Protein AF-A0A9P3LFS1-F1 (afdb_monomer)

Secondary structure (DSSP, 8-state):
---------PPPP------------HHHHHHHHHHHHHHHTT------------------------------------------------------------------------------------PPPPP-PPPPPPP---------GGGGTT--TTSS---S-GGGGTTTS-HHHHHHHHHHHHTT-EEEES--HHHHTT-SBHHHHHHHSPPTTSSPPHHHHHHHHHTT--BHHHHEEES---HHHHHTT-PPBEEEPS--GGGTTSHHHHHHHHHHHHHTT-BHHHHHHHHTT-----S-TT-SSTTTTTS------GGGSSSS---------------------TT-PPP-GGGGGS-HHHHHHHHHHHHHHHHHT--SPPPPGGGTTEEEEEEEEE--TTS--EEEEEEEETTEEEEEEE--TT--HHHHHHHHHHHHHHHHHHS--SSSS-EEEES-HHHHHHHHHHHHS-TTSPPP--TTHHHHHHHHHHHHH-TT--EEEE--TT----SHHHHHHHHHHHHHHHTTSTTS-PPBPPP-GGGS-SEEEEETTTEEE-S-HHHHHHHHHHHHHHH-TT---S----GGGS--SPPPHHHHHT-S--HHHHHHHHHHTT----HHHHHHHHS-S-SB-TTT-SSB--HHIIIII-GGGHHHHHHHHHHHHHHHHHHHHTTT--HHHHHHHHHHHHGGGS--TTTSGGGS--GGGT--PPP-----SHHHHHHHHHHHHHHHHHHHHHHHHHHHHHHHHHHTT--S--------TTSGGG-

Foldseek 3Di:
DDDDDDDDDDDDDDPPPDPDDDPDDLVLLLVLVVVVVVVVVVDDPDDDDDDDDDDDDDDDDDDDDDDDDDDDDDDDDDDDDDDDYDDDDDDDDDDDDDDDDDDDDDDDDDDDDDDDDDDDDDDDDDDDDDDDDDDDDDDDDPPPPCPPCVVQLNADLQFFPPVDQCPVVCVPDPVSVSSNSVVCRVVQKGKDFLAQQCVQCQVAWPSSQLSLFDDDPLGDDPVLQVQCVVLVRTTGNSFWHWPDPDLVCVVVVPFTATQTDDPHPSCPPTPNVVVVVSVRVSSRVDTLLSSQCSNSSNHPPDDDPPPPVVVVVPDDDDDDDPPPPPPDDDDDDDDDDDDDDDDPDPDPDPVCDFQRRSCSNPALVVLLVSLLVVLVVQFVVDPFDAPDPVQLQEKEKAKDWDDDPVDFTKIKIWIHHNSGIGIAIEGFSPDDRVLNRLVRLVSRLSCCQVVPGDDLAGAYEDQPVVLLVQLVCVVPDDPVDDGPQDQNQLSSVSSVVSQVSRSSRYHYDHDHPPDPDPDPSHVNHVVRCCVNVVCVPVVDPGHYRRDSSSSDDRIFMQHSRRGTTRGSPSVVVVVVVVVVLVPPPVNCQVPLDPQVQFDDFDADCCLCPPDPDVLLVVQLVCLNNVNDPWQLSCCVVPVPHDQDDPVPDPDGRRLLCLQAPPPVCVVLVVVLLVVLLVVLLVLCVVLVHDPVLSVQQSVLSNCQRYQDPVFDDVSGHDLSNLTGGDRPFDPPDPSSVVSSSVSSNSSSVSSSVSNSVSSVVVCVVVVVVPPDPPPDPPPDPVCPVVD

Mean predicted aligned error: 18.04 Å

Structure (mmCIF, N/CA/C/O backbone):
data_AF-A0A9P3LFS1-F1
#
_entry.id   AF-A0A9P3LFS1-F1
#
loop_
_atom_site.group_PDB
_atom_site.id
_atom_site.type_symbol
_atom_site.label_atom_id
_atom_site.label_alt_id
_atom_site.label_comp_id
_atom_site.label_asym_id
_atom_site.label_entity_id
_atom_site.label_seq_id
_atom_site.pdbx_PDB_ins_code
_atom_site.Cartn_x
_atom_site.Cartn_y
_atom_site.Cartn_z
_atom_site.occupancy
_atom_site.B_iso_or_equiv
_atom_site.auth_seq_id
_atom_site.auth_comp_id
_atom_site.auth_asym_id
_atom_site.auth_atom_id
_atom_site.pdbx_PDB_model_num
ATOM 1 N N . MET A 1 1 ? 13.263 -76.576 -27.554 1.00 36.88 1 MET A N 1
ATOM 2 C CA . MET A 1 1 ? 14.306 -75.530 -27.663 1.00 36.88 1 MET A CA 1
ATOM 3 C C . MET A 1 1 ? 14.036 -74.710 -28.928 1.00 36.88 1 MET A C 1
ATOM 5 O O . MET A 1 1 ? 14.811 -74.751 -29.868 1.00 36.88 1 MET A O 1
ATOM 9 N N . TRP A 1 2 ? 12.874 -74.047 -28.970 1.00 24.30 2 TRP A N 1
ATOM 10 C CA . TRP A 1 2 ? 12.264 -73.358 -30.124 1.00 24.30 2 TRP A CA 1
ATOM 11 C C . TRP A 1 2 ? 11.683 -72.006 -29.632 1.00 24.30 2 TRP A C 1
ATOM 13 O O . TRP A 1 2 ? 11.676 -71.755 -28.427 1.00 24.30 2 TRP A O 1
ATOM 23 N N . ALA A 1 3 ? 11.190 -71.159 -30.542 1.00 22.44 3 ALA A N 1
ATOM 24 C CA . ALA A 1 3 ? 10.376 -69.961 -30.248 1.00 22.44 3 ALA A CA 1
ATOM 25 C C . ALA A 1 3 ? 8.928 -70.344 -29.811 1.00 22.44 3 ALA A C 1
ATOM 27 O O . ALA A 1 3 ? 8.660 -71.545 -29.713 1.00 22.44 3 ALA A O 1
ATOM 28 N N . PRO A 1 4 ? 7.948 -69.419 -29.631 1.00 43.34 4 PRO A N 1
ATOM 29 C CA . PRO A 1 4 ? 7.968 -67.943 -29.545 1.00 43.34 4 PRO A CA 1
ATOM 30 C C . PRO A 1 4 ? 7.230 -67.435 -28.269 1.00 43.34 4 PRO A C 1
ATOM 32 O O . PRO A 1 4 ? 7.013 -68.223 -27.351 1.00 43.34 4 PRO A O 1
ATOM 35 N N . SER A 1 5 ? 6.775 -66.165 -28.213 1.00 23.20 5 SER A N 1
ATOM 36 C CA . SER A 1 5 ? 5.345 -65.798 -27.969 1.00 23.20 5 SER A CA 1
ATOM 37 C C . SER A 1 5 ? 5.096 -64.310 -27.651 1.00 23.20 5 SER A C 1
ATOM 39 O O . SER A 1 5 ? 5.904 -63.653 -27.003 1.00 23.20 5 SER A O 1
ATOM 41 N N . VAL A 1 6 ? 3.913 -63.816 -28.043 1.00 26.83 6 VAL A N 1
ATOM 42 C CA . VAL A 1 6 ? 3.301 -62.535 -27.631 1.00 26.83 6 VAL A CA 1
ATOM 43 C C . VAL A 1 6 ? 1.989 -62.838 -26.904 1.00 26.83 6 VAL A C 1
ATOM 45 O O . VAL A 1 6 ? 1.159 -63.523 -27.492 1.00 26.83 6 VAL A O 1
ATOM 48 N N . ILE A 1 7 ? 1.752 -62.281 -25.706 1.00 23.83 7 ILE A N 1
ATOM 49 C CA . ILE A 1 7 ? 0.409 -62.095 -25.106 1.00 23.83 7 ILE A CA 1
ATOM 50 C C . ILE A 1 7 ? 0.375 -60.759 -24.330 1.00 23.83 7 ILE A C 1
ATOM 52 O O . ILE A 1 7 ? 1.395 -60.303 -23.816 1.00 23.83 7 ILE A O 1
ATOM 56 N N . LEU A 1 8 ? -0.799 -60.116 -24.285 1.00 24.61 8 LEU A N 1
ATOM 57 C CA . LEU A 1 8 ? -1.056 -58.836 -23.615 1.00 24.61 8 LEU A CA 1
ATOM 58 C C . LEU A 1 8 ? -1.225 -58.970 -22.089 1.00 24.61 8 LEU A C 1
ATOM 60 O O . LEU A 1 8 ? -1.707 -59.985 -21.594 1.00 24.61 8 LEU A O 1
ATOM 64 N N . ALA A 1 9 ? -1.013 -57.864 -21.371 1.00 24.41 9 ALA A N 1
ATOM 65 C CA . ALA A 1 9 ? -1.671 -57.587 -20.092 1.00 24.41 9 ALA A CA 1
ATOM 66 C C . ALA A 1 9 ? -2.279 -56.173 -20.134 1.00 24.41 9 ALA A C 1
ATOM 68 O O . ALA A 1 9 ? -1.615 -55.225 -20.552 1.00 24.41 9 ALA A O 1
ATOM 69 N N . ALA A 1 10 ? -3.550 -56.030 -19.749 1.00 23.17 10 ALA A N 1
ATOM 70 C CA . ALA A 1 10 ? -4.288 -54.766 -19.842 1.00 23.17 10 ALA A CA 1
ATOM 71 C C . ALA A 1 10 ? -4.201 -53.935 -18.543 1.00 23.17 10 ALA A C 1
ATOM 73 O O . ALA A 1 10 ? -4.174 -54.514 -17.454 1.00 23.17 10 ALA A O 1
ATOM 74 N N . PRO A 1 11 ? -4.213 -52.589 -18.617 1.00 26.06 11 PRO A N 1
ATOM 75 C CA . PRO A 1 11 ? -4.305 -51.739 -17.434 1.00 26.06 11 PRO A CA 1
ATOM 76 C C . PRO A 1 11 ? -5.725 -51.754 -16.843 1.00 26.06 11 PRO A C 1
ATOM 78 O O . PRO A 1 11 ? -6.713 -51.559 -17.552 1.00 26.06 11 PRO A O 1
ATOM 81 N N . LEU A 1 12 ? -5.825 -51.947 -15.526 1.00 24.06 12 LEU A N 1
ATOM 82 C CA . LEU A 1 12 ? -7.083 -51.840 -14.778 1.00 24.06 12 LEU A CA 1
ATOM 83 C C . LEU A 1 12 ? -7.561 -50.373 -14.675 1.00 24.06 12 LEU A C 1
ATOM 85 O O . LEU A 1 12 ? -6.733 -49.459 -14.625 1.00 24.06 12 LEU A O 1
ATOM 89 N N . PRO A 1 13 ? -8.883 -50.117 -14.610 1.00 26.06 13 PRO A N 1
ATOM 90 C CA . PRO A 1 13 ? -9.425 -48.761 -14.621 1.00 26.06 13 PRO A CA 1
ATOM 91 C C . PRO A 1 13 ? -9.231 -48.034 -13.281 1.00 26.06 13 PRO A C 1
ATOM 93 O O . PRO A 1 13 ? -9.804 -48.404 -12.256 1.00 26.06 13 PRO A O 1
ATOM 96 N N . LEU A 1 14 ? -8.484 -46.928 -13.307 1.00 23.80 14 LEU A N 1
ATOM 97 C CA . LEU A 1 14 ? -8.383 -45.987 -12.189 1.00 23.80 14 LEU A CA 1
ATOM 98 C C . LEU A 1 14 ? -9.676 -45.161 -12.066 1.00 23.80 14 LEU A C 1
ATOM 100 O O . LEU A 1 14 ? -9.907 -44.215 -12.820 1.00 23.80 14 LEU A O 1
ATOM 104 N N . VAL A 1 15 ? -10.528 -45.511 -11.098 1.00 25.78 15 VAL A N 1
ATOM 105 C CA . VAL A 1 15 ? -11.793 -44.807 -10.824 1.00 25.78 15 VAL A CA 1
ATOM 106 C C . VAL A 1 15 ? -11.516 -43.446 -10.170 1.00 25.78 15 VAL A C 1
ATOM 108 O O . VAL A 1 15 ? -11.405 -43.319 -8.950 1.00 25.78 15 VAL A O 1
ATOM 111 N N 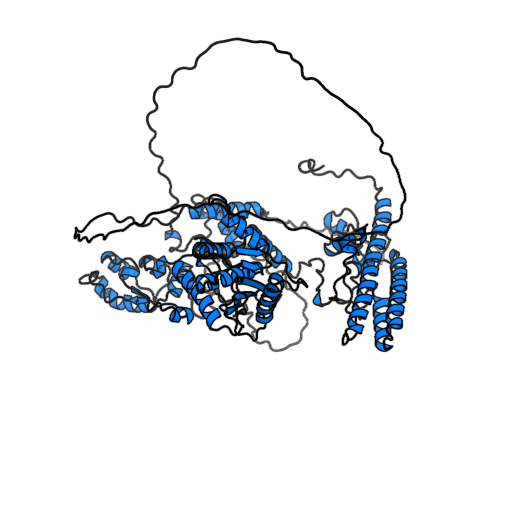. ALA A 1 16 ? -11.408 -42.405 -10.995 1.00 26.31 16 ALA A N 1
ATOM 112 C CA . ALA A 1 16 ? -11.154 -41.037 -10.552 1.00 26.31 16 ALA A CA 1
ATOM 113 C C . ALA A 1 16 ? -12.382 -40.418 -9.850 1.00 26.31 16 ALA A C 1
ATOM 115 O O . ALA A 1 16 ? -13.263 -39.836 -10.483 1.00 26.31 16 ALA A O 1
ATOM 116 N N . SER A 1 17 ? -12.426 -40.510 -8.517 1.00 24.89 17 SER A N 1
ATOM 117 C CA . SER A 1 17 ? -13.455 -39.895 -7.659 1.00 24.89 17 SER A CA 1
ATOM 118 C C . SER A 1 17 ? -13.331 -38.360 -7.604 1.00 24.89 17 SER A C 1
ATOM 120 O O . SER A 1 17 ? -12.933 -37.764 -6.601 1.00 24.89 17 SER A O 1
ATOM 122 N N . THR A 1 18 ? -13.660 -37.680 -8.705 1.00 28.23 18 THR A N 1
ATOM 123 C CA . THR A 1 18 ? -13.596 -36.215 -8.795 1.00 28.23 18 THR A CA 1
ATOM 124 C C . THR A 1 18 ? -14.781 -35.553 -8.090 1.00 28.23 18 THR A C 1
ATOM 126 O O . THR A 1 18 ? -15.792 -35.220 -8.716 1.00 28.23 18 THR A O 1
ATOM 129 N N . ARG A 1 19 ? -14.650 -35.289 -6.783 1.00 24.17 19 ARG A N 1
ATOM 130 C CA . ARG A 1 19 ? -15.520 -34.328 -6.082 1.00 24.17 19 ARG A CA 1
ATOM 131 C C . ARG A 1 19 ? -15.284 -32.920 -6.639 1.00 24.17 19 ARG A C 1
ATOM 133 O O . ARG A 1 19 ? -14.399 -32.205 -6.180 1.00 24.17 19 ARG A O 1
ATOM 140 N N . ARG A 1 20 ? -16.097 -32.516 -7.619 1.00 25.59 20 ARG A N 1
ATOM 141 C CA . ARG A 1 20 ? -16.130 -31.140 -8.135 1.00 25.59 20 ARG A CA 1
ATOM 142 C C . ARG A 1 20 ? -16.606 -30.182 -7.039 1.00 25.59 20 ARG A C 1
ATOM 144 O O . ARG A 1 20 ? -17.806 -30.032 -6.824 1.00 25.59 20 ARG A O 1
ATOM 151 N N . ILE A 1 21 ? -15.668 -29.516 -6.371 1.00 26.94 21 ILE A N 1
ATOM 152 C CA . ILE A 1 21 ? -15.958 -28.270 -5.653 1.00 26.94 21 ILE A CA 1
ATOM 153 C C . ILE A 1 21 ? -16.224 -27.201 -6.728 1.00 26.94 21 ILE A C 1
ATOM 155 O O . ILE A 1 21 ? -15.419 -27.082 -7.656 1.00 26.94 21 ILE A O 1
ATOM 159 N N . PRO A 1 22 ? -17.337 -26.449 -6.674 1.00 31.22 22 PRO A N 1
ATOM 160 C CA . PRO A 1 22 ? -17.595 -25.402 -7.652 1.00 31.22 22 PRO A CA 1
ATOM 161 C C . PRO A 1 22 ? -16.587 -24.259 -7.484 1.00 31.22 22 PRO A C 1
ATOM 163 O O . PRO A 1 22 ? -16.500 -23.649 -6.418 1.00 31.22 22 PRO A O 1
ATOM 166 N N . PHE A 1 23 ? -15.861 -23.936 -8.556 1.00 34.75 23 PHE A N 1
ATOM 167 C CA . PHE A 1 23 ? -15.118 -22.681 -8.655 1.00 34.75 23 PHE A CA 1
ATOM 168 C C . PHE A 1 23 ? -16.118 -21.518 -8.698 1.00 34.75 23 PHE A C 1
ATOM 170 O O . PHE A 1 23 ? -16.665 -21.187 -9.751 1.00 34.75 23 PHE A O 1
ATOM 177 N N . TYR A 1 24 ? -16.366 -20.890 -7.549 1.00 44.47 24 TYR A N 1
ATOM 178 C CA . TYR A 1 24 ? -17.014 -19.584 -7.514 1.00 44.47 24 TYR A CA 1
ATOM 179 C C . TYR A 1 24 ? -16.081 -18.561 -8.166 1.00 44.47 24 TYR A C 1
ATOM 181 O O . TYR A 1 24 ? -14.907 -18.469 -7.805 1.00 44.47 24 TYR A O 1
ATOM 189 N N . SER A 1 25 ? -16.585 -17.785 -9.127 1.00 41.78 25 SER A N 1
ATOM 190 C CA . SER A 1 25 ? -15.789 -16.718 -9.732 1.00 41.78 25 SER A CA 1
ATOM 191 C C . SER A 1 25 ? -15.435 -15.658 -8.684 1.00 41.78 25 SER A C 1
ATOM 193 O O . SER A 1 25 ? -16.230 -15.366 -7.784 1.00 41.78 25 SER A O 1
ATOM 195 N N . ALA A 1 26 ? -14.264 -15.028 -8.824 1.00 42.50 26 ALA A N 1
ATOM 196 C CA . ALA A 1 26 ? -13.855 -13.931 -7.943 1.00 42.50 26 ALA A CA 1
ATOM 197 C C . ALA A 1 26 ? -14.917 -12.812 -7.895 1.00 42.50 26 ALA A C 1
ATOM 199 O O . ALA A 1 26 ? -15.167 -12.233 -6.842 1.00 42.50 26 ALA A O 1
ATOM 200 N N . THR A 1 27 ? -15.626 -12.583 -9.005 1.00 45.78 27 THR A N 1
ATOM 201 C CA . THR A 1 27 ? -16.770 -11.667 -9.107 1.00 45.78 27 THR A CA 1
ATOM 202 C C . THR A 1 27 ? -17.901 -12.006 -8.127 1.00 45.78 27 THR A C 1
ATOM 204 O O . THR A 1 27 ? -18.427 -11.108 -7.474 1.00 45.78 27 THR A O 1
ATOM 207 N N . ALA A 1 28 ? -18.263 -13.287 -7.981 1.00 47.09 28 ALA A N 1
ATOM 208 C CA . ALA A 1 28 ? -19.314 -13.722 -7.057 1.00 47.09 28 ALA A CA 1
ATOM 209 C C . ALA A 1 28 ? -18.888 -13.567 -5.585 1.00 47.09 28 ALA A C 1
ATOM 211 O O . ALA A 1 28 ? -19.683 -13.129 -4.750 1.00 47.09 28 ALA A O 1
ATOM 212 N N . VAL A 1 29 ? -17.617 -13.861 -5.283 1.00 55.47 29 VAL A N 1
ATOM 213 C CA . VAL A 1 29 ? -17.006 -13.639 -3.960 1.00 55.47 29 VAL A CA 1
ATOM 214 C C . VAL A 1 29 ? -17.032 -12.153 -3.593 1.00 55.47 29 VAL A C 1
ATOM 216 O O . VAL A 1 29 ? -17.550 -11.782 -2.539 1.00 55.47 29 VAL A O 1
ATOM 219 N N . VAL A 1 30 ? -16.531 -11.293 -4.485 1.00 57.59 30 VAL A N 1
ATOM 220 C CA . VAL A 1 30 ? -16.485 -9.836 -4.294 1.00 57.59 30 VAL A CA 1
ATOM 221 C C . VAL A 1 30 ? -17.892 -9.261 -4.122 1.00 57.59 30 VAL A C 1
ATOM 223 O O . VAL A 1 30 ? -18.101 -8.454 -3.218 1.00 57.59 30 VAL A O 1
ATOM 226 N N . TYR A 1 31 ? -18.875 -9.724 -4.902 1.00 61.12 31 TYR A N 1
ATOM 227 C CA . TYR A 1 31 ? -20.272 -9.311 -4.748 1.00 61.12 31 TYR A CA 1
ATOM 228 C C . TYR A 1 31 ? -20.835 -9.670 -3.363 1.00 61.12 31 TYR A C 1
ATOM 230 O O . TYR A 1 31 ? -21.403 -8.807 -2.692 1.00 61.12 31 TYR A O 1
ATOM 238 N N . CYS A 1 32 ? -20.628 -10.905 -2.887 1.00 56.41 32 CYS A N 1
ATOM 239 C CA . CYS A 1 32 ? -21.095 -11.326 -1.562 1.00 56.41 32 CYS A CA 1
ATOM 240 C C . CYS A 1 32 ? -20.448 -10.509 -0.432 1.00 56.41 32 CYS A C 1
ATOM 242 O O . CYS A 1 32 ? -21.151 -10.045 0.469 1.00 56.41 32 CYS A O 1
ATOM 244 N N . ILE A 1 33 ? -19.130 -10.281 -0.485 1.00 57.94 33 ILE A N 1
ATOM 245 C CA . ILE A 1 33 ? -18.419 -9.509 0.547 1.00 57.94 33 ILE A CA 1
ATOM 246 C C . ILE A 1 33 ? -18.839 -8.029 0.510 1.00 57.94 33 ILE A C 1
ATOM 248 O O . ILE A 1 33 ? -19.110 -7.450 1.563 1.00 57.94 33 ILE A O 1
ATOM 252 N N . ALA A 1 34 ? -18.979 -7.423 -0.675 1.00 57.91 34 ALA A N 1
ATOM 253 C CA . ALA A 1 34 ? -19.458 -6.046 -0.823 1.00 57.91 34 ALA A CA 1
ATOM 254 C C . ALA A 1 34 ? -20.895 -5.871 -0.296 1.00 57.91 34 ALA A C 1
ATOM 256 O O . ALA A 1 34 ? -21.188 -4.899 0.405 1.00 57.91 34 ALA A O 1
ATOM 257 N N . HIS A 1 35 ? -21.778 -6.839 -0.562 1.00 58.06 35 HIS A N 1
ATOM 258 C CA . HIS A 1 35 ? -23.151 -6.846 -0.057 1.00 58.06 35 HIS A CA 1
ATOM 259 C C . HIS A 1 35 ? -23.200 -6.990 1.476 1.00 58.06 35 HIS A C 1
ATOM 261 O O . HIS A 1 35 ? -23.984 -6.299 2.130 1.00 58.06 35 HIS A O 1
ATOM 267 N N . CYS A 1 36 ? -22.327 -7.804 2.082 1.00 54.94 36 CYS A N 1
ATOM 268 C CA . CYS A 1 36 ? -22.181 -7.860 3.543 1.00 54.94 36 CYS A CA 1
ATOM 269 C C . CYS A 1 36 ? -21.668 -6.521 4.107 1.00 54.94 36 CYS A C 1
ATOM 271 O O . CYS A 1 36 ? -22.255 -5.970 5.039 1.00 54.94 36 CYS A O 1
ATOM 273 N N . ALA A 1 37 ? -20.622 -5.950 3.503 1.00 52.91 37 ALA A N 1
ATOM 274 C CA . ALA A 1 37 ? -20.023 -4.684 3.928 1.00 52.91 37 ALA A CA 1
ATOM 275 C C . ALA A 1 37 ? -20.971 -3.476 3.792 1.00 52.91 37 ALA A C 1
ATOM 277 O O . ALA A 1 37 ? -20.824 -2.503 4.531 1.00 52.91 37 ALA A O 1
ATOM 278 N N . SER A 1 38 ? -21.946 -3.525 2.877 1.00 51.00 38 SER A N 1
ATOM 279 C CA . SER A 1 38 ? -22.988 -2.497 2.768 1.00 51.00 38 SER A CA 1
ATOM 280 C C . SER A 1 38 ? -23.981 -2.546 3.937 1.00 51.00 38 SER A C 1
ATOM 282 O O . SER A 1 38 ? -24.148 -1.532 4.611 1.00 51.00 38 SER A O 1
ATOM 284 N N . HIS A 1 39 ? -24.531 -3.720 4.272 1.00 53.03 39 HIS A N 1
ATOM 285 C CA . HIS A 1 39 ? -25.438 -3.873 5.418 1.00 53.03 39 HIS A CA 1
ATOM 286 C C . HIS A 1 39 ? -24.767 -3.593 6.768 1.00 53.03 39 HIS A C 1
ATOM 288 O O . HIS A 1 39 ? -25.409 -3.054 7.665 1.00 53.03 39 HIS A O 1
ATOM 294 N N . LEU A 1 40 ? -23.471 -3.885 6.933 1.00 46.47 40 LEU A N 1
ATOM 295 C CA . LEU A 1 40 ? -22.760 -3.549 8.176 1.00 46.47 40 LEU A CA 1
ATOM 296 C C . LEU A 1 40 ? -22.715 -2.035 8.462 1.00 46.47 40 LEU A C 1
ATOM 298 O O . LEU A 1 40 ? -22.632 -1.650 9.626 1.00 46.47 40 LEU A O 1
ATOM 302 N N . ARG A 1 41 ? -22.843 -1.171 7.442 1.00 44.97 41 ARG A N 1
ATOM 303 C CA . ARG A 1 41 ? -22.963 0.290 7.629 1.00 44.97 41 ARG A CA 1
ATOM 304 C C . ARG A 1 41 ? -24.338 0.726 8.141 1.00 44.97 41 ARG A C 1
ATOM 306 O O . ARG A 1 41 ? -24.460 1.825 8.666 1.00 44.97 41 ARG A O 1
ATOM 313 N N . GLU A 1 42 ? -25.359 -0.116 8.001 1.00 38.34 42 GLU A N 1
ATOM 314 C CA . GLU A 1 42 ? -26.725 0.152 8.473 1.00 38.34 42 GLU A CA 1
ATOM 315 C C . GLU A 1 42 ? -26.933 -0.291 9.934 1.00 38.34 42 GLU A C 1
ATOM 317 O O . GLU A 1 42 ? -27.933 0.063 10.558 1.00 38.34 42 GLU A O 1
ATOM 322 N N . VAL A 1 43 ? -25.984 -1.050 10.501 1.00 39.09 43 VAL A N 1
ATOM 323 C CA . VAL A 1 43 ? -26.046 -1.618 11.859 1.00 39.09 43 VAL A CA 1
ATOM 324 C C . VAL A 1 43 ? -25.040 -0.926 12.788 1.00 39.09 43 VAL A C 1
ATOM 326 O O . VAL A 1 43 ? -24.208 -1.558 13.440 1.00 39.09 43 VAL A O 1
ATOM 329 N N . SER A 1 44 ? -25.127 0.403 12.884 1.00 30.53 44 SER A N 1
ATOM 330 C CA . SER A 1 44 ? -24.497 1.139 13.988 1.00 30.53 44 SER A CA 1
ATOM 331 C C . SER A 1 44 ? -25.130 0.726 15.331 1.00 30.53 44 SER A C 1
ATOM 333 O O . SER A 1 44 ? -26.345 0.506 15.393 1.00 30.53 44 SER A O 1
ATOM 335 N N . PRO A 1 45 ? -24.361 0.632 16.433 1.00 31.08 45 PRO A N 1
ATOM 336 C CA . PRO A 1 45 ? -24.920 0.296 17.739 1.00 31.08 45 PRO A CA 1
ATOM 337 C C . PRO A 1 45 ? -25.887 1.393 18.225 1.00 31.08 45 PRO A C 1
ATOM 339 O O . PRO A 1 45 ? -25.633 2.580 18.008 1.00 31.08 45 PRO A O 1
ATOM 342 N N . PRO A 1 46 ? -26.991 1.038 18.911 1.00 29.39 46 PRO A N 1
ATOM 343 C CA . PRO A 1 46 ? -27.955 2.020 19.386 1.00 29.39 46 PRO A CA 1
ATOM 344 C C . PRO A 1 46 ? -27.351 2.874 20.507 1.00 29.39 46 PRO A C 1
ATOM 346 O O . PRO A 1 46 ? -27.155 2.401 21.627 1.00 29.39 46 PRO A O 1
ATOM 349 N N . ALA A 1 47 ? -27.110 4.155 20.222 1.00 28.53 47 ALA A N 1
ATOM 350 C CA . ALA A 1 47 ? -26.793 5.139 21.249 1.00 28.53 47 ALA A CA 1
ATOM 351 C C . ALA A 1 47 ? -27.924 5.175 22.293 1.00 28.53 47 ALA A C 1
ATOM 353 O O . ALA A 1 47 ? -29.091 5.401 21.957 1.00 28.53 47 ALA A O 1
ATOM 354 N N . ILE A 1 48 ? -27.589 4.930 23.562 1.00 30.59 48 ILE A N 1
ATOM 355 C CA . ILE A 1 48 ? -28.574 4.797 24.641 1.00 30.59 48 ILE A CA 1
ATOM 356 C C . ILE A 1 48 ? -29.178 6.174 24.951 1.00 30.59 48 ILE A C 1
ATOM 358 O O . ILE A 1 48 ? -28.646 6.942 25.753 1.00 30.59 48 ILE A O 1
ATOM 362 N N . ARG A 1 49 ? -30.326 6.478 24.333 1.00 28.28 49 ARG A N 1
ATOM 363 C CA . ARG A 1 49 ? -31.176 7.619 24.702 1.00 28.28 49 ARG A CA 1
ATOM 364 C C . ARG A 1 49 ? -31.658 7.459 26.149 1.00 28.28 49 ARG A C 1
ATOM 366 O O . ARG A 1 49 ? -32.653 6.784 26.398 1.00 28.28 49 ARG A O 1
ATOM 373 N N . ARG A 1 50 ? -30.988 8.120 27.097 1.00 30.42 50 ARG A N 1
ATOM 374 C CA . ARG A 1 50 ? -31.577 8.460 28.402 1.00 30.42 50 ARG A CA 1
ATOM 375 C C . ARG A 1 50 ? -32.474 9.691 28.246 1.00 30.42 50 ARG A C 1
ATOM 377 O O . ARG A 1 50 ? -32.155 10.598 27.481 1.00 30.42 50 ARG A O 1
ATOM 384 N N . SER A 1 51 ? -33.592 9.721 28.963 1.00 26.84 51 SER A N 1
ATOM 385 C CA . SER A 1 51 ? -34.635 10.745 28.829 1.00 26.84 51 SER A CA 1
ATOM 386 C C . SER A 1 51 ? -34.976 11.392 30.173 1.00 26.84 51 SER A C 1
ATOM 388 O O . SER A 1 51 ? -35.461 10.675 31.046 1.00 26.84 51 SER A O 1
ATOM 390 N N . ARG A 1 52 ? -34.854 12.734 30.265 1.00 32.03 52 ARG A N 1
ATOM 391 C CA . ARG A 1 52 ? -35.340 13.599 31.380 1.00 32.03 52 ARG A CA 1
ATOM 392 C C . ARG A 1 52 ? -34.655 13.321 32.750 1.00 32.03 52 ARG A C 1
ATOM 394 O O . ARG A 1 52 ? -34.017 12.289 32.896 1.00 32.03 52 ARG A O 1
ATOM 401 N N . THR A 1 53 ? -34.647 14.169 33.793 1.00 29.83 53 THR A N 1
ATOM 402 C CA . THR A 1 53 ? -35.006 15.594 34.093 1.00 29.83 53 THR A CA 1
ATOM 403 C C . THR A 1 53 ? -34.370 15.931 35.466 1.00 29.83 53 THR A C 1
ATOM 405 O O . THR A 1 53 ? -34.193 15.006 36.250 1.00 29.83 53 THR A O 1
ATOM 408 N N . SER A 1 54 ? -34.077 17.163 35.907 1.00 26.28 54 SER A N 1
ATOM 409 C CA . SER A 1 54 ? -33.843 18.490 35.286 1.00 26.28 54 SER A CA 1
ATOM 410 C C . SER A 1 54 ? -33.474 19.495 36.402 1.00 26.28 54 SER A C 1
ATOM 412 O O . SER A 1 54 ? -33.943 19.310 37.520 1.00 26.28 54 SER A O 1
ATOM 414 N N . TRP A 1 55 ? -32.738 20.577 36.111 1.00 24.95 55 TRP A N 1
ATOM 415 C CA . TRP A 1 55 ? -32.479 21.685 37.057 1.00 24.95 55 TRP A CA 1
ATOM 416 C C . TRP A 1 55 ? -32.649 23.069 36.403 1.00 24.95 55 TRP A C 1
ATOM 418 O O . TRP A 1 55 ? -32.748 23.170 35.180 1.00 24.95 55 TRP A O 1
ATOM 428 N N . GLN A 1 56 ? -32.789 24.113 37.228 1.00 28.72 56 GLN A N 1
ATOM 429 C CA . GLN A 1 56 ? -33.357 25.415 36.850 1.00 28.72 56 GLN A CA 1
ATOM 430 C C . GLN A 1 56 ? -32.336 26.542 36.591 1.00 28.72 56 GLN A C 1
ATOM 432 O O . GLN A 1 56 ? -31.141 26.421 36.831 1.00 28.72 56 GLN A O 1
ATOM 437 N N . ARG A 1 57 ? -32.891 27.651 36.085 1.00 29.17 57 ARG A N 1
ATOM 438 C CA . ARG A 1 57 ? -32.285 28.946 35.745 1.00 29.17 57 ARG A CA 1
ATOM 439 C C . ARG A 1 57 ? -31.325 29.510 36.807 1.00 29.17 57 ARG A C 1
ATOM 441 O O . ARG A 1 57 ? -31.705 29.640 37.965 1.00 29.17 57 ARG A O 1
ATOM 448 N N . THR A 1 58 ? -30.251 30.125 36.326 1.00 27.91 58 THR A N 1
ATOM 449 C CA . THR A 1 58 ? -29.874 31.505 36.687 1.00 27.91 58 THR A CA 1
ATOM 450 C C . THR A 1 58 ? -29.569 32.268 35.395 1.00 27.91 58 THR A C 1
ATOM 452 O O . THR A 1 58 ? -29.241 31.659 34.378 1.00 27.91 58 THR A O 1
ATOM 455 N N . ALA A 1 59 ? -29.754 33.589 35.394 1.00 31.12 59 ALA A N 1
ATOM 456 C CA . ALA A 1 59 ? -29.553 34.436 34.220 1.00 31.12 59 ALA A CA 1
ATOM 457 C C . ALA A 1 59 ? -28.835 35.726 34.620 1.00 31.12 59 ALA A C 1
ATOM 459 O O . ALA A 1 59 ? -29.191 36.323 35.632 1.00 31.12 59 ALA A O 1
ATOM 460 N N . GLN A 1 60 ? -27.871 36.165 33.808 1.00 27.98 60 GLN A N 1
ATOM 461 C CA . GLN A 1 60 ? -27.234 37.479 33.906 1.00 27.98 60 GLN A CA 1
ATOM 462 C C . GLN A 1 60 ? -26.800 37.956 32.513 1.00 27.98 60 GLN A C 1
ATOM 464 O O . GLN A 1 60 ? -26.172 37.221 31.754 1.00 27.98 60 GLN A O 1
ATOM 469 N N . THR A 1 61 ? -27.173 39.191 32.184 1.00 32.75 61 THR A N 1
ATOM 470 C CA . THR A 1 61 ? -26.721 39.954 31.008 1.00 32.75 61 THR A CA 1
ATOM 471 C C . THR A 1 61 ? -25.340 40.567 31.293 1.00 32.75 61 THR A C 1
ATOM 473 O O . THR A 1 61 ? -25.006 40.746 32.465 1.00 32.75 61 THR A O 1
ATOM 476 N N . PRO A 1 62 ? -24.555 40.969 30.270 1.00 41.16 62 PRO A N 1
ATOM 477 C CA . PRO A 1 62 ? -24.483 42.421 30.037 1.00 41.16 62 PRO A CA 1
ATOM 478 C C . PRO A 1 62 ? -24.276 42.900 28.575 1.00 41.16 62 PRO A C 1
ATOM 480 O O . PRO A 1 62 ? -23.545 42.311 27.793 1.00 41.16 62 PRO A O 1
ATOM 483 N N . GLN A 1 63 ? -24.915 44.044 28.291 1.00 28.59 63 GLN A N 1
ATOM 484 C CA . GLN A 1 63 ? -24.450 45.240 27.551 1.00 28.59 63 GLN A CA 1
ATOM 485 C C . GLN A 1 63 ? -23.792 45.178 26.143 1.00 28.59 63 GLN A C 1
ATOM 487 O O . GLN A 1 63 ? -22.802 44.506 25.883 1.00 28.59 63 GLN A O 1
ATOM 492 N N . ARG A 1 64 ? -24.297 46.069 25.266 1.00 33.28 64 ARG A N 1
ATOM 493 C CA . ARG A 1 64 ? -23.597 46.672 24.106 1.00 33.28 64 ARG A CA 1
ATOM 494 C C . ARG A 1 64 ? -22.570 47.720 24.570 1.00 33.28 64 ARG A C 1
ATOM 496 O O . ARG A 1 64 ? -22.787 48.325 25.619 1.00 33.28 64 ARG A O 1
ATOM 503 N N . PRO A 1 65 ? -21.624 48.105 23.692 1.00 44.28 65 PRO A N 1
ATOM 504 C CA . PRO A 1 65 ? -21.564 49.534 23.345 1.00 44.28 65 PRO A CA 1
ATOM 505 C C . PRO A 1 65 ? -21.424 49.861 21.834 1.00 44.28 65 PRO A C 1
ATOM 507 O O . PRO A 1 65 ? -20.699 49.214 21.091 1.00 44.28 65 PRO A O 1
ATOM 510 N N . THR A 1 66 ? -22.179 50.893 21.429 1.00 31.31 66 THR A N 1
ATOM 511 C CA . THR A 1 66 ? -21.891 51.990 20.464 1.00 31.31 66 THR A CA 1
ATOM 512 C C . THR A 1 66 ? -21.039 51.799 19.191 1.00 31.31 66 THR A C 1
ATOM 514 O O . THR A 1 66 ? -19.861 51.462 19.244 1.00 31.31 66 THR A O 1
ATOM 517 N N . SER A 1 67 ? -21.595 52.256 18.058 1.00 34.00 67 SER A N 1
ATOM 518 C CA . SER A 1 67 ? -20.855 52.736 16.869 1.00 34.00 67 SER A CA 1
ATOM 519 C C . SER A 1 67 ? -20.220 54.124 17.105 1.00 34.00 67 SER A C 1
ATOM 521 O O . SER A 1 67 ? -20.528 54.772 18.106 1.00 34.00 67 SER A O 1
ATOM 523 N N . PRO A 1 68 ? -19.410 54.634 16.158 1.00 50.06 68 PRO A N 1
ATOM 524 C CA . PRO A 1 68 ? -19.962 55.676 15.274 1.00 50.06 68 PRO A CA 1
ATOM 525 C C . PRO A 1 68 ? -19.665 55.440 13.779 1.00 50.06 68 PRO A C 1
ATOM 527 O O . PRO A 1 68 ? -18.960 54.505 13.411 1.00 50.06 68 PRO A O 1
ATOM 530 N N . ALA A 1 69 ? -20.226 56.290 12.912 1.00 35.84 69 ALA A N 1
ATOM 531 C CA . ALA A 1 69 ? -20.040 56.253 11.458 1.00 35.84 69 ALA A CA 1
ATOM 532 C C . ALA A 1 69 ? -19.427 57.564 10.933 1.00 35.84 69 ALA A C 1
ATOM 534 O O . ALA A 1 69 ? -19.662 58.629 11.502 1.00 35.84 69 ALA A O 1
ATOM 535 N N . VAL A 1 70 ? -18.697 57.485 9.816 1.00 33.91 70 VAL A N 1
ATOM 536 C CA . VAL A 1 70 ? -18.174 58.629 9.043 1.00 33.91 70 VAL A CA 1
ATOM 537 C C . VAL A 1 70 ? -18.539 58.428 7.559 1.00 33.91 70 VAL A C 1
ATOM 539 O O . VAL A 1 70 ? -18.909 57.328 7.149 1.00 33.91 70 VAL A O 1
ATOM 542 N N . ARG A 1 71 ? -18.548 59.510 6.773 1.00 33.44 71 ARG A N 1
ATOM 543 C CA . ARG A 1 71 ? -19.220 59.650 5.465 1.00 33.44 71 ARG A CA 1
ATOM 544 C C . ARG A 1 71 ? -18.291 60.371 4.463 1.00 33.44 71 ARG A C 1
ATOM 546 O O . ARG A 1 71 ? -17.284 60.915 4.895 1.00 33.44 71 ARG A O 1
ATOM 553 N N . HIS A 1 72 ? -18.715 60.477 3.193 1.00 31.14 72 HIS A N 1
ATOM 554 C CA . HIS A 1 72 ? -18.043 61.156 2.053 1.00 31.14 72 HIS A CA 1
ATOM 555 C C . HIS A 1 72 ? -16.880 60.353 1.423 1.00 31.14 72 HIS A C 1
ATOM 557 O O . HIS A 1 72 ? -16.226 59.596 2.126 1.00 31.14 72 HIS A O 1
ATOM 563 N N . GLN A 1 73 ? -16.572 60.441 0.117 1.00 30.88 73 GLN A N 1
ATOM 564 C CA . GLN A 1 73 ? -17.329 60.862 -1.090 1.00 30.88 73 GLN A CA 1
ATOM 565 C C . GLN A 1 73 ? -16.659 60.222 -2.343 1.00 30.88 73 GLN A C 1
ATOM 567 O O . GLN A 1 73 ? -15.530 59.751 -2.223 1.00 30.88 73 GLN A O 1
ATOM 572 N N . PRO A 1 74 ? -17.300 60.183 -3.532 1.00 48.41 74 PRO A N 1
ATOM 573 C CA . PRO A 1 74 ? -16.677 59.682 -4.762 1.00 48.41 74 PRO A CA 1
ATOM 574 C C . PRO A 1 74 ? -16.112 60.809 -5.651 1.00 48.41 74 PRO A C 1
ATOM 576 O O . PRO A 1 74 ? -16.808 61.788 -5.919 1.00 48.41 74 PRO A O 1
ATOM 579 N N . GLU A 1 75 ? -14.901 60.627 -6.189 1.00 29.58 75 GLU A N 1
ATOM 580 C CA . GLU A 1 75 ? -14.289 61.515 -7.197 1.00 29.58 75 GLU A CA 1
ATOM 581 C C . GLU A 1 75 ? -13.880 60.780 -8.494 1.00 29.58 75 GLU A C 1
ATOM 583 O O . GLU A 1 75 ? -14.195 59.605 -8.687 1.00 29.58 75 GLU A O 1
ATOM 588 N N . LYS A 1 76 ? -13.315 61.523 -9.458 1.00 32.00 76 LYS A N 1
ATOM 589 C CA . LYS A 1 76 ? -13.440 61.287 -10.908 1.00 32.00 76 LYS A CA 1
ATOM 590 C C . LYS A 1 76 ? -12.107 61.154 -11.662 1.00 32.00 76 LYS A C 1
ATOM 592 O O . LYS A 1 76 ? -11.166 61.863 -11.347 1.00 32.00 76 LYS A O 1
ATOM 597 N N . LEU A 1 77 ? -12.183 60.419 -12.785 1.00 34.56 77 LEU A N 1
ATOM 598 C CA . LEU A 1 77 ? -11.382 60.502 -14.031 1.00 34.56 77 LEU A CA 1
ATOM 599 C C . LEU A 1 77 ? -9.844 60.332 -13.965 1.00 34.56 77 LEU A C 1
ATOM 601 O O . LEU A 1 77 ? -9.164 60.847 -13.091 1.00 34.56 77 LEU A O 1
ATOM 605 N N . GLY A 1 78 ? -9.282 59.668 -14.989 1.00 27.59 78 GLY A N 1
ATOM 606 C CA . GLY A 1 78 ? -7.829 59.480 -15.131 1.00 27.59 78 GLY A CA 1
ATOM 607 C C . GLY A 1 78 ? -7.373 58.694 -16.373 1.00 27.59 78 GLY A C 1
ATOM 608 O O . GLY A 1 78 ? -6.786 57.627 -16.244 1.00 27.59 78 GLY A O 1
ATOM 609 N N . GLN A 1 79 ? -7.635 59.217 -17.575 1.00 32.31 79 GLN A N 1
ATOM 610 C CA . GLN A 1 79 ? -6.796 59.006 -18.778 1.00 32.31 79 GLN A CA 1
ATOM 611 C C . GLN A 1 79 ? -5.914 60.270 -18.938 1.00 32.31 79 GLN A C 1
ATOM 613 O O . GLN A 1 79 ? -6.330 61.302 -18.404 1.00 32.31 79 GLN A O 1
ATOM 618 N N . PRO A 1 80 ? -4.733 60.275 -19.605 1.00 48.09 80 PRO A N 1
ATOM 619 C CA . PRO A 1 80 ? -4.338 59.551 -20.830 1.00 48.09 80 PRO A CA 1
ATOM 620 C C . PRO A 1 80 ? -3.154 58.573 -20.554 1.00 48.09 80 PRO A C 1
ATOM 622 O O . PRO A 1 80 ? -3.053 58.104 -19.429 1.00 48.09 80 PRO A O 1
ATOM 625 N N . ALA A 1 81 ? -2.269 58.119 -21.460 1.00 29.14 81 ALA A N 1
ATOM 626 C CA . ALA A 1 81 ? -1.938 58.491 -22.846 1.00 29.14 81 ALA A CA 1
ATOM 627 C C . ALA A 1 81 ? -1.331 57.315 -23.656 1.00 29.14 81 ALA A C 1
ATOM 629 O O . ALA A 1 81 ? -1.299 56.180 -23.189 1.00 29.14 81 ALA A O 1
ATOM 630 N N . ALA A 1 82 ? -0.829 57.600 -24.867 1.00 36.00 82 ALA A N 1
ATOM 631 C CA . ALA A 1 82 ? -0.097 56.667 -25.732 1.00 36.00 82 ALA A CA 1
ATOM 632 C C . ALA A 1 82 ? 1.270 57.239 -26.163 1.00 36.00 82 ALA A C 1
ATOM 634 O O . ALA A 1 82 ? 1.426 58.456 -26.270 1.00 36.00 82 ALA A O 1
ATOM 635 N N . GLN A 1 83 ? 2.231 56.367 -26.487 1.00 33.75 83 GLN A N 1
ATOM 636 C CA . GLN A 1 83 ? 3.467 56.711 -27.209 1.00 33.75 83 GLN A CA 1
ATOM 637 C C . GLN A 1 83 ? 3.750 55.712 -28.349 1.00 33.75 83 GLN A C 1
ATOM 639 O O . GLN A 1 83 ? 3.032 54.729 -28.522 1.00 33.75 83 GLN A O 1
ATOM 644 N N . ARG A 1 84 ? 4.727 56.042 -29.204 1.00 30.39 84 ARG A N 1
ATOM 645 C CA . ARG A 1 84 ? 4.829 55.606 -30.608 1.00 30.39 84 ARG A CA 1
ATOM 646 C C . ARG A 1 84 ? 6.241 55.111 -30.956 1.00 30.39 84 ARG A C 1
ATOM 648 O O . ARG A 1 84 ? 7.168 55.891 -30.783 1.00 30.39 84 ARG A O 1
ATOM 655 N N . ASN A 1 85 ? 6.319 53.981 -31.674 1.00 33.84 85 ASN A N 1
ATOM 656 C CA . ASN A 1 85 ? 7.377 53.646 -32.655 1.00 33.84 85 ASN A CA 1
ATOM 657 C C . ASN A 1 85 ? 8.844 53.587 -32.140 1.00 33.84 85 ASN A C 1
ATOM 659 O O . ASN A 1 85 ? 9.103 53.875 -30.977 1.00 33.84 85 ASN A O 1
ATOM 663 N N . PRO A 1 86 ? 9.835 53.282 -33.008 1.00 52.72 86 PRO A N 1
ATOM 664 C CA . PRO A 1 86 ? 9.805 52.434 -34.212 1.00 52.72 86 PRO A CA 1
ATOM 665 C C . PRO A 1 86 ? 10.883 51.320 -34.190 1.00 52.72 86 PRO A C 1
ATOM 667 O O . PRO A 1 86 ? 11.855 51.404 -33.446 1.00 52.72 86 PRO A O 1
ATOM 670 N N . ASN A 1 87 ? 10.768 50.323 -35.079 1.00 31.67 87 ASN A N 1
ATOM 671 C CA . ASN A 1 87 ? 11.780 50.024 -36.118 1.00 31.67 87 ASN A CA 1
ATOM 672 C C . ASN A 1 87 ? 11.400 48.781 -36.945 1.00 31.67 87 ASN A C 1
ATOM 674 O O . ASN A 1 87 ? 10.816 47.831 -36.430 1.00 31.67 87 ASN A O 1
ATOM 678 N N . GLY A 1 88 ? 11.716 48.819 -38.243 1.00 28.81 88 GLY A N 1
ATOM 679 C CA . GLY A 1 88 ? 11.519 47.721 -39.198 1.00 28.81 88 GLY A CA 1
ATOM 680 C C . GLY A 1 88 ? 12.800 46.892 -39.448 1.00 28.81 88 GLY A C 1
ATOM 681 O O . GLY A 1 88 ? 13.830 47.205 -38.864 1.00 28.81 88 GLY A O 1
ATOM 682 N N . VAL A 1 89 ? 12.747 45.760 -40.178 1.00 32.44 89 VAL A N 1
ATOM 683 C CA . VAL A 1 89 ? 12.737 45.647 -41.674 1.00 32.44 89 VAL A CA 1
ATOM 684 C C . VAL A 1 89 ? 14.181 45.608 -42.236 1.00 32.44 89 VAL A C 1
ATOM 686 O O . VAL A 1 89 ? 14.981 46.392 -41.732 1.00 32.44 89 VAL A O 1
ATOM 689 N N . PRO A 1 90 ? 14.554 44.799 -43.269 1.00 51.91 90 PRO A N 1
ATOM 690 C CA . PRO A 1 90 ? 13.806 43.797 -44.067 1.00 51.91 90 PRO A CA 1
ATOM 691 C C . PRO A 1 90 ? 14.489 42.394 -44.223 1.00 51.91 90 PRO A C 1
ATOM 693 O O . PRO A 1 90 ? 15.587 42.187 -43.730 1.00 51.91 90 PRO A O 1
ATOM 696 N N . GLU A 1 91 ? 13.815 41.487 -44.966 1.00 30.20 91 GLU A N 1
ATOM 697 C CA . GLU A 1 91 ? 14.304 40.514 -46.000 1.00 30.20 91 GLU A CA 1
ATOM 698 C C . GLU A 1 91 ? 15.513 39.564 -45.755 1.00 30.20 91 GLU A C 1
ATOM 700 O O . GLU A 1 91 ? 16.401 39.833 -44.965 1.00 30.20 91 GLU A O 1
ATOM 705 N N . THR A 1 92 ? 15.633 38.385 -46.394 1.00 29.78 92 THR A N 1
ATOM 706 C CA . THR A 1 92 ? 15.159 37.848 -47.705 1.00 29.78 92 THR A CA 1
ATOM 707 C C . THR A 1 92 ? 14.478 36.453 -47.550 1.00 29.78 92 THR A C 1
ATOM 709 O O . THR A 1 92 ? 14.626 35.820 -46.512 1.00 29.78 92 THR A O 1
ATOM 712 N N . GLN A 1 93 ? 13.570 35.926 -48.402 1.00 33.03 93 GLN A N 1
ATOM 713 C CA . GLN A 1 93 ? 13.605 35.589 -49.854 1.00 33.03 93 GLN A CA 1
ATOM 714 C C . GLN A 1 93 ? 14.766 34.621 -50.222 1.00 33.03 93 GLN A C 1
ATOM 716 O O . GLN A 1 93 ? 15.892 34.888 -49.830 1.00 33.03 93 GLN A O 1
ATOM 721 N N . ARG A 1 94 ? 14.656 33.492 -50.956 1.00 30.61 94 ARG A N 1
ATOM 722 C CA . ARG A 1 94 ? 13.641 32.732 -51.762 1.00 30.61 94 ARG A CA 1
ATOM 723 C C . ARG A 1 94 ? 14.101 31.235 -51.800 1.00 30.61 94 ARG A C 1
ATOM 725 O O . ARG A 1 94 ? 15.175 30.968 -51.277 1.00 30.61 94 ARG A O 1
ATOM 732 N N . CYS A 1 95 ? 13.476 30.188 -52.369 1.00 28.84 95 CYS A N 1
ATOM 733 C CA . CYS A 1 95 ? 12.252 29.887 -53.162 1.00 28.84 95 CYS A CA 1
ATOM 734 C C . CYS A 1 95 ? 11.403 28.822 -52.378 1.00 28.84 95 CYS A C 1
ATOM 736 O O . CYS A 1 95 ? 11.556 28.761 -51.163 1.00 28.84 95 CYS A O 1
ATOM 738 N N . GLY A 1 96 ? 10.475 27.970 -52.867 1.00 28.73 96 GLY A N 1
ATOM 739 C CA . GLY A 1 96 ? 9.892 27.639 -54.192 1.00 28.73 96 GLY A CA 1
ATOM 740 C C . GLY A 1 96 ? 10.538 26.416 -54.888 1.00 28.73 96 GLY A C 1
ATOM 741 O O . GLY A 1 96 ? 11.756 26.288 -54.824 1.00 28.73 96 GLY A O 1
ATOM 742 N N . ALA A 1 97 ? 9.837 25.514 -55.598 1.00 30.38 97 ALA A N 1
ATOM 743 C CA . ALA A 1 97 ? 8.399 25.171 -55.774 1.00 30.38 97 ALA A CA 1
ATOM 744 C C . ALA A 1 97 ? 8.339 23.776 -56.492 1.00 30.38 97 ALA A C 1
ATOM 746 O O . ALA A 1 97 ? 9.397 23.296 -56.889 1.00 30.38 97 ALA A O 1
ATOM 747 N N . ASP A 1 98 ? 7.250 23.025 -56.733 1.00 29.30 98 ASP A N 1
ATOM 748 C CA . ASP A 1 98 ? 5.789 23.082 -56.476 1.00 29.30 98 ASP A CA 1
ATOM 749 C C . ASP A 1 98 ? 5.280 21.617 -56.238 1.00 29.30 98 ASP A C 1
ATOM 751 O O . ASP A 1 98 ? 6.090 20.727 -55.975 1.00 29.30 98 ASP A O 1
ATOM 755 N N . GLY A 1 99 ? 3.977 21.317 -56.360 1.00 28.88 99 GLY A N 1
ATOM 756 C CA . GLY A 1 99 ? 3.426 19.953 -56.397 1.00 28.88 99 GLY A CA 1
ATOM 757 C C . GLY A 1 99 ? 1.900 19.908 -56.221 1.00 28.88 99 GLY A C 1
ATOM 758 O O . GLY A 1 99 ? 1.408 19.811 -55.097 1.00 28.88 99 GLY A O 1
ATOM 759 N N . THR A 1 100 ? 1.126 19.968 -57.311 1.00 30.05 100 THR A N 1
ATOM 760 C CA . THR A 1 100 ? -0.325 20.247 -57.261 1.00 30.05 100 THR A CA 1
ATOM 761 C C . THR A 1 100 ? -1.264 19.106 -57.716 1.00 30.05 100 THR A C 1
ATOM 763 O O . THR A 1 100 ? -1.220 18.679 -58.864 1.00 30.05 100 THR A O 1
ATOM 766 N N . ARG A 1 101 ? -2.262 18.787 -56.857 1.00 32.41 101 ARG A N 1
ATOM 767 C CA . ARG A 1 101 ? -3.590 18.164 -57.165 1.00 32.41 101 ARG A CA 1
ATOM 768 C C . ARG A 1 101 ? -3.600 16.687 -57.663 1.00 32.41 101 ARG A C 1
ATOM 770 O O . ARG A 1 101 ? -2.540 16.148 -57.951 1.00 32.41 101 ARG A O 1
ATOM 777 N N . PRO A 1 102 ? -4.780 16.020 -57.818 1.00 48.97 102 PRO A N 1
ATOM 778 C CA . PRO A 1 102 ? -6.147 16.326 -57.338 1.00 48.97 102 PRO A CA 1
ATOM 779 C C . PRO A 1 102 ? -6.820 15.203 -56.496 1.00 48.97 102 PRO A C 1
ATOM 781 O O . PRO A 1 102 ? -6.337 14.082 -56.389 1.00 48.97 102 PRO A O 1
ATOM 784 N N . TRP A 1 103 ? -8.012 15.502 -55.958 1.00 36.41 103 TRP A N 1
ATOM 785 C CA . TRP A 1 103 ? -8.981 14.524 -55.423 1.00 36.41 103 TRP A CA 1
ATOM 786 C C . TRP A 1 103 ? -9.875 13.915 -56.526 1.00 36.41 103 TRP A C 1
ATOM 788 O O . TRP A 1 103 ? -10.184 14.614 -57.493 1.00 36.41 103 TRP A O 1
ATOM 798 N N . PRO A 1 104 ? -10.452 12.714 -56.315 1.00 49.09 104 PRO A N 1
ATOM 799 C CA . PRO A 1 104 ? -11.676 12.270 -56.983 1.00 49.09 104 PRO A CA 1
ATOM 800 C C . PRO A 1 104 ? -12.915 12.298 -56.057 1.00 49.09 104 PRO A C 1
ATOM 802 O O . PRO A 1 104 ? -12.896 11.797 -54.933 1.00 49.09 104 PRO A O 1
ATOM 805 N N . HIS A 1 105 ? -14.041 12.817 -56.556 1.00 31.80 105 HIS A N 1
ATOM 806 C CA . HIS A 1 105 ? -15.368 12.614 -55.953 1.00 31.80 105 HIS A CA 1
ATOM 807 C C . HIS A 1 105 ? -15.936 11.226 -56.298 1.00 31.80 105 HIS A C 1
ATOM 809 O O . HIS A 1 105 ? -15.775 10.755 -57.423 1.00 31.80 105 HIS A O 1
ATOM 815 N N . ARG A 1 106 ? -16.804 10.680 -55.432 1.00 31.36 106 ARG A N 1
ATOM 816 C CA . ARG A 1 106 ? -18.001 9.948 -55.893 1.00 31.36 106 ARG A CA 1
ATOM 817 C C . ARG A 1 106 ? -19.191 10.145 -54.950 1.00 31.36 106 ARG A C 1
ATOM 819 O O . ARG A 1 106 ? -19.020 10.265 -53.742 1.00 31.36 106 ARG A O 1
ATOM 826 N N . ARG A 1 107 ? -20.399 10.207 -55.523 1.00 34.25 107 ARG A N 1
ATOM 827 C CA . ARG A 1 107 ? -21.686 10.301 -54.813 1.00 34.25 107 ARG A CA 1
ATOM 828 C C . ARG A 1 107 ? -22.492 9.020 -55.029 1.00 34.25 107 ARG A C 1
ATOM 830 O O . ARG A 1 107 ? -22.714 8.656 -56.178 1.00 34.25 107 ARG A O 1
ATOM 837 N N . SER A 1 108 ? -23.035 8.457 -53.954 1.00 30.91 108 SER A N 1
ATOM 838 C CA . SER A 1 108 ? -24.294 7.690 -53.939 1.00 30.91 108 SER A CA 1
ATOM 839 C C . SER A 1 108 ? -24.685 7.418 -52.476 1.00 30.91 108 SER A C 1
ATOM 841 O O . SER A 1 108 ? -23.827 7.007 -51.707 1.00 30.91 108 SER A O 1
ATOM 843 N N . GLY A 1 109 ? -25.913 7.618 -51.994 1.00 31.16 109 GLY A N 1
ATOM 844 C CA . GLY A 1 109 ? -27.075 8.231 -52.643 1.00 31.16 109 GLY A CA 1
ATOM 845 C C . GLY A 1 109 ? -28.312 7.339 -52.658 1.00 31.16 109 GLY A C 1
ATOM 846 O O . GLY A 1 109 ? -28.741 6.944 -53.732 1.00 31.16 109 GLY A O 1
ATOM 847 N N . HIS A 1 110 ? -28.920 7.082 -51.496 1.00 29.28 110 HIS A N 1
ATOM 848 C CA . HIS A 1 110 ? -30.295 6.582 -51.420 1.00 29.28 110 HIS A CA 1
ATOM 849 C C . HIS A 1 110 ? -31.075 7.272 -50.297 1.00 29.28 110 HIS A C 1
ATOM 851 O O . HIS A 1 110 ? -30.666 7.272 -49.139 1.00 29.28 110 HIS A O 1
ATOM 857 N N . ARG A 1 111 ? -32.226 7.847 -50.660 1.00 31.91 111 ARG A N 1
ATOM 858 C CA . ARG A 1 111 ? -33.338 8.122 -49.744 1.00 31.91 111 ARG A CA 1
ATOM 859 C C . ARG A 1 111 ? -34.304 6.941 -49.816 1.00 31.91 111 ARG A C 1
ATOM 861 O O . ARG A 1 111 ? -34.520 6.414 -50.904 1.00 31.91 111 ARG A O 1
ATOM 868 N N . VAL A 1 112 ? -34.976 6.641 -48.711 1.00 31.44 112 VAL A N 1
ATOM 869 C CA . VAL A 1 112 ? -36.292 5.988 -48.722 1.00 31.44 112 VAL A CA 1
ATOM 870 C C . VAL A 1 112 ? -37.227 6.873 -47.898 1.00 31.44 112 VAL A C 1
ATOM 872 O O . VAL A 1 112 ? -36.836 7.361 -46.838 1.00 31.44 112 VAL A O 1
ATOM 875 N N . ARG A 1 113 ? -38.424 7.158 -48.421 1.00 28.70 113 ARG A N 1
ATOM 876 C CA . ARG A 1 113 ? -39.476 7.876 -47.686 1.00 28.70 113 ARG A CA 1
ATOM 877 C C . ARG A 1 113 ? -40.191 6.908 -46.746 1.00 28.70 113 ARG A C 1
ATOM 879 O O . ARG A 1 113 ? -40.436 5.769 -47.127 1.00 28.70 113 ARG A O 1
ATOM 886 N N . ALA A 1 114 ? -40.602 7.398 -45.583 1.00 33.53 114 ALA A N 1
ATOM 887 C CA . ALA A 1 114 ? -41.788 6.865 -44.923 1.00 33.53 114 ALA A CA 1
ATOM 888 C C . ALA A 1 114 ? -43.019 7.558 -45.523 1.00 33.53 114 ALA A C 1
ATOM 890 O O . ALA A 1 114 ? -42.961 8.762 -45.764 1.00 33.53 114 ALA A O 1
ATOM 891 N N . ASP A 1 115 ? -44.107 6.820 -45.736 1.00 30.66 115 ASP A N 1
ATOM 892 C CA . ASP A 1 115 ? -45.435 7.395 -45.959 1.00 30.66 115 ASP A CA 1
ATOM 893 C C . ASP A 1 115 ? -46.542 6.420 -45.519 1.00 30.66 115 ASP A C 1
ATOM 895 O O . ASP A 1 115 ? -46.293 5.243 -45.252 1.00 30.66 115 ASP A O 1
ATOM 899 N N . ALA A 1 116 ? -47.746 6.960 -45.344 1.00 31.28 116 ALA A N 1
ATOM 900 C CA . ALA A 1 116 ? -48.812 6.407 -44.508 1.00 31.28 116 ALA A CA 1
ATOM 901 C C . ALA A 1 116 ? -49.492 5.103 -44.980 1.00 31.28 116 ALA A C 1
ATOM 903 O O . ALA A 1 116 ? -49.706 4.879 -46.168 1.00 31.28 116 ALA A O 1
ATOM 904 N N . ALA A 1 117 ? -50.055 4.368 -44.010 1.00 29.70 117 ALA A N 1
ATOM 905 C CA . ALA A 1 117 ? -51.423 3.846 -44.109 1.00 29.70 117 ALA A CA 1
ATOM 906 C C . ALA A 1 117 ? -52.041 3.647 -42.711 1.00 29.70 117 ALA A C 1
ATOM 908 O O . ALA A 1 117 ? -51.433 3.034 -41.837 1.00 29.70 117 ALA A O 1
ATOM 909 N N . ALA A 1 118 ? -53.272 4.123 -42.506 1.00 33.28 118 ALA A N 1
ATOM 910 C CA . ALA A 1 118 ? -54.061 3.867 -41.300 1.00 33.28 118 ALA A CA 1
ATOM 911 C C . ALA A 1 118 ? -55.336 3.086 -41.652 1.00 33.28 118 ALA A C 1
ATOM 913 O O . ALA A 1 118 ? -55.959 3.353 -42.680 1.00 33.28 118 ALA A O 1
ATOM 914 N N . ARG A 1 119 ? -55.780 2.179 -40.773 1.00 31.67 119 ARG A N 1
ATOM 915 C CA . ARG A 1 119 ? -57.155 1.647 -40.775 1.00 31.67 119 ARG A CA 1
ATOM 916 C C . ARG A 1 119 ? -57.702 1.563 -39.352 1.00 31.67 119 ARG A C 1
ATOM 918 O O . ARG A 1 119 ? -56.966 1.297 -38.408 1.00 31.67 119 ARG A O 1
ATOM 925 N N . ARG A 1 120 ? -59.000 1.846 -39.215 1.00 34.72 120 ARG A N 1
ATOM 926 C CA . ARG A 1 120 ? -59.746 1.824 -37.948 1.00 34.72 120 ARG A CA 1
ATOM 927 C C . ARG A 1 120 ? -60.313 0.427 -37.681 1.00 34.72 120 ARG A C 1
ATOM 929 O O . ARG A 1 120 ? -60.670 -0.272 -38.624 1.00 34.72 120 ARG A O 1
ATOM 936 N N . GLY A 1 121 ? -60.502 0.098 -36.407 1.00 29.16 121 GLY A N 1
ATOM 937 C CA . GLY A 1 121 ? -61.330 -1.017 -35.947 1.00 29.16 121 GLY A CA 1
ATOM 938 C C . GLY A 1 121 ? -61.785 -0.745 -34.515 1.00 29.16 121 GLY A C 1
ATOM 939 O O . GLY A 1 121 ? -60.958 -0.708 -33.612 1.00 29.16 121 GLY A O 1
ATOM 940 N N . SER A 1 122 ? -63.077 -0.481 -34.315 1.00 32.69 122 SER A N 1
ATOM 941 C CA . SER A 1 122 ? -63.652 -0.071 -33.026 1.00 32.69 122 SER A CA 1
ATOM 942 C C . SER A 1 122 ? -64.814 -0.976 -32.630 1.00 32.69 122 SER A C 1
ATOM 944 O O . SER A 1 122 ? -65.755 -1.078 -33.408 1.00 32.69 122 SER A O 1
ATOM 946 N N . LEU A 1 123 ? -64.744 -1.569 -31.434 1.00 31.86 123 LEU A N 1
ATOM 947 C CA . LEU A 1 123 ? -65.788 -2.239 -30.628 1.00 31.86 123 LEU A CA 1
ATOM 948 C C . LEU A 1 123 ? -65.066 -2.745 -29.350 1.00 31.86 123 LEU A C 1
ATOM 950 O O . LEU A 1 123 ? -63.905 -3.128 -29.449 1.00 31.86 123 LEU A O 1
ATOM 954 N N . GLY A 1 124 ? -65.613 -2.764 -28.131 1.00 30.55 124 GLY A N 1
ATOM 955 C CA . GLY A 1 124 ? -66.888 -2.271 -27.590 1.00 30.55 124 GLY A CA 1
ATOM 956 C C . GLY A 1 124 ? -66.769 -2.065 -26.059 1.00 30.55 124 GLY A C 1
ATOM 957 O O . GLY A 1 124 ? -65.679 -2.192 -25.504 1.00 30.55 124 GLY A O 1
ATOM 958 N N . HIS A 1 125 ? -67.851 -1.705 -25.359 1.00 35.75 125 HIS A N 1
ATOM 959 C CA . HIS A 1 125 ? -67.806 -1.337 -23.928 1.00 35.75 125 HIS A CA 1
ATOM 960 C C . HIS A 1 125 ? -67.702 -2.516 -22.941 1.00 35.75 125 HIS A C 1
ATOM 962 O O . HIS A 1 125 ? -68.361 -3.536 -23.126 1.00 35.75 125 HIS A O 1
ATOM 968 N N . SER A 1 126 ? -67.028 -2.288 -21.802 1.00 30.30 126 SER A N 1
ATOM 969 C CA . SER A 1 126 ? -67.497 -2.666 -20.446 1.00 30.30 126 SER A CA 1
ATOM 970 C C . SER A 1 126 ? -66.626 -2.018 -19.347 1.00 30.30 126 SER A C 1
ATOM 972 O O . SER A 1 126 ? -65.402 -2.132 -19.423 1.00 30.30 126 SER A O 1
ATOM 974 N N . PRO A 1 127 ? -67.197 -1.350 -18.323 1.00 41.84 127 PRO A N 1
ATOM 975 C CA . PRO A 1 127 ? -66.439 -0.812 -17.189 1.00 41.84 127 PRO A CA 1
ATOM 976 C C . PRO A 1 127 ? -66.290 -1.836 -16.038 1.00 41.84 127 PRO A C 1
ATOM 978 O O . PRO A 1 127 ? -67.245 -2.553 -15.734 1.00 41.84 127 PRO A O 1
ATOM 981 N N . PRO A 1 128 ? -65.137 -1.901 -15.342 1.00 38.81 128 PRO A N 1
ATOM 982 C CA . PRO A 1 128 ? -64.977 -2.720 -14.139 1.00 38.81 128 PRO A CA 1
ATOM 983 C C . PRO A 1 128 ? -65.597 -2.048 -12.891 1.00 38.81 128 PRO A C 1
ATOM 985 O O . PRO A 1 128 ? -65.648 -0.818 -12.816 1.00 38.81 128 PRO A O 1
ATOM 988 N N . PRO A 1 129 ? -66.038 -2.823 -11.879 1.00 40.38 129 PRO A N 1
ATOM 989 C CA . PRO A 1 129 ? -66.748 -2.293 -10.715 1.00 40.38 129 PRO A CA 1
ATOM 990 C C . PRO A 1 129 ? -65.837 -1.571 -9.710 1.00 40.38 129 PRO A C 1
ATOM 992 O O . PRO A 1 129 ? -64.661 -1.906 -9.536 1.00 40.38 129 PRO A O 1
ATOM 995 N N . ALA A 1 130 ? -66.418 -0.612 -8.986 1.00 42.12 130 ALA A N 1
ATOM 996 C CA . ALA A 1 130 ? -65.742 0.131 -7.927 1.00 42.12 130 ALA A CA 1
ATOM 997 C C . ALA A 1 130 ? -65.295 -0.782 -6.769 1.00 42.12 130 ALA A C 1
ATOM 999 O O . ALA A 1 130 ? -66.037 -1.653 -6.314 1.00 42.12 130 ALA A O 1
ATOM 1000 N N . ARG A 1 131 ? -64.086 -0.546 -6.243 1.00 35.59 131 ARG A N 1
ATOM 1001 C CA . ARG A 1 131 ? -63.589 -1.183 -5.013 1.00 35.59 131 ARG A CA 1
ATOM 1002 C C . ARG A 1 131 ? -63.680 -0.204 -3.846 1.00 35.59 131 ARG A C 1
ATOM 1004 O O . ARG A 1 131 ? -63.115 0.882 -3.914 1.00 35.59 131 ARG A O 1
ATOM 1011 N N . GLY A 1 132 ? -64.373 -0.619 -2.785 1.00 44.06 132 GLY A N 1
ATOM 1012 C CA . GLY A 1 132 ? -64.504 0.142 -1.541 1.00 44.06 132 GLY A CA 1
ATOM 1013 C C . GLY A 1 132 ? -63.195 0.271 -0.740 1.00 44.06 132 GLY A C 1
ATOM 1014 O O . GLY A 1 132 ? -62.167 -0.306 -1.114 1.00 44.06 132 GLY A O 1
ATOM 1015 N N . PRO A 1 133 ? -63.221 1.027 0.373 1.00 38.03 133 PRO A N 1
ATOM 1016 C CA . PRO A 1 133 ? -62.031 1.350 1.154 1.00 38.03 133 PRO A CA 1
ATOM 1017 C C . PRO A 1 133 ? -61.402 0.104 1.790 1.00 38.03 133 PRO A C 1
ATOM 1019 O O . PRO A 1 133 ? -62.078 -0.709 2.420 1.00 38.03 133 PRO A O 1
ATOM 1022 N N . ARG A 1 134 ? -60.076 -0.030 1.666 1.00 32.22 134 ARG A N 1
ATOM 1023 C CA . ARG A 1 134 ? -59.308 -1.055 2.384 1.00 32.22 134 ARG A CA 1
ATOM 1024 C C . ARG A 1 134 ? -58.963 -0.574 3.790 1.00 32.22 134 ARG A C 1
ATOM 1026 O O . ARG A 1 134 ? -58.337 0.470 3.949 1.00 32.22 134 ARG A O 1
ATOM 1033 N N . LEU A 1 135 ? -59.313 -1.384 4.787 1.00 39.28 135 LEU A N 1
ATOM 1034 C CA . LEU A 1 135 ? -58.816 -1.254 6.158 1.00 39.28 135 LEU A CA 1
ATOM 1035 C C . LEU A 1 135 ? -57.278 -1.399 6.202 1.00 39.28 135 LEU A C 1
ATOM 1037 O O . LEU A 1 135 ? -56.706 -2.094 5.353 1.00 39.28 135 LEU A O 1
ATOM 1041 N N . PRO A 1 136 ? -56.592 -0.766 7.173 1.00 33.94 136 PRO A N 1
ATOM 1042 C CA . PRO A 1 136 ? -55.141 -0.850 7.294 1.00 33.94 136 PRO A CA 1
ATOM 1043 C C . PRO A 1 136 ? -54.688 -2.265 7.679 1.00 33.94 136 PRO A C 1
ATOM 1045 O O . PRO A 1 136 ? -55.235 -2.886 8.589 1.00 33.94 136 PRO A O 1
ATOM 1048 N N . ALA A 1 137 ? -53.649 -2.762 7.008 1.00 33.53 137 ALA A N 1
ATOM 1049 C CA . ALA A 1 137 ? -52.992 -4.012 7.382 1.00 33.53 137 ALA A CA 1
ATOM 1050 C C . ALA A 1 137 ? -52.181 -3.841 8.687 1.00 33.53 137 ALA A C 1
ATOM 1052 O O . ALA A 1 137 ? -51.623 -2.762 8.916 1.00 33.53 137 ALA A O 1
ATOM 1053 N N . PRO A 1 138 ? -52.067 -4.883 9.534 1.00 31.39 138 PRO A N 1
ATOM 1054 C CA . PRO A 1 138 ? -51.274 -4.815 10.758 1.00 31.39 138 PRO A CA 1
ATOM 1055 C C . PRO A 1 138 ? -49.775 -4.632 10.449 1.00 31.39 138 PRO A C 1
ATOM 1057 O O . PRO A 1 138 ? -49.289 -5.109 9.418 1.00 31.39 138 PRO A O 1
ATOM 1060 N N . PRO A 1 139 ? -49.010 -3.963 11.331 1.00 27.78 139 PRO A N 1
ATOM 1061 C CA . PRO A 1 139 ? -47.606 -3.669 11.079 1.00 27.78 139 PRO A CA 1
ATOM 1062 C C . PRO A 1 139 ? -46.751 -4.942 11.091 1.00 27.78 139 PRO A C 1
ATOM 1064 O O . PRO A 1 139 ? -46.597 -5.598 12.122 1.00 27.78 139 PRO A O 1
ATOM 1067 N N . LEU A 1 140 ? -46.125 -5.243 9.949 1.00 27.23 140 LEU A N 1
ATOM 1068 C CA . LEU A 1 140 ? -45.059 -6.241 9.847 1.00 27.23 140 LEU A CA 1
ATOM 1069 C C . LEU A 1 140 ? -43.938 -5.904 10.840 1.00 27.23 140 LEU A C 1
ATOM 1071 O O . LEU A 1 140 ? -43.232 -4.904 10.685 1.00 27.23 140 LEU A O 1
ATOM 1075 N N . GLN A 1 141 ? -43.758 -6.755 11.853 1.00 27.91 141 GLN A N 1
ATOM 1076 C CA . GLN A 1 141 ? -42.642 -6.636 12.785 1.00 27.91 141 GLN A CA 1
ATOM 1077 C C . GLN A 1 141 ? -41.326 -6.776 12.014 1.00 27.91 141 GLN A C 1
ATOM 1079 O O . GLN A 1 141 ? -41.019 -7.831 11.459 1.00 27.91 141 GLN A O 1
ATOM 1084 N N . ARG A 1 142 ? -40.528 -5.703 11.984 1.00 29.91 142 ARG A N 1
ATOM 1085 C CA . ARG A 1 142 ? -39.193 -5.730 11.379 1.00 29.91 142 ARG A CA 1
ATOM 1086 C C . ARG A 1 142 ? -38.308 -6.698 12.158 1.00 29.91 142 ARG A C 1
ATOM 1088 O O . ARG A 1 142 ? -37.887 -6.391 13.274 1.00 29.91 142 ARG A O 1
ATOM 1095 N N . ALA A 1 143 ? -37.981 -7.830 11.540 1.00 27.81 143 ALA A N 1
ATOM 1096 C CA . ALA A 1 143 ? -36.983 -8.777 12.022 1.00 27.81 143 ALA A CA 1
ATOM 1097 C C . ALA A 1 143 ? -35.568 -8.171 11.912 1.00 27.81 143 ALA A C 1
ATOM 1099 O O . ALA A 1 143 ? -34.765 -8.554 11.065 1.00 27.81 143 ALA A O 1
ATOM 1100 N N . HIS A 1 144 ? -35.270 -7.178 12.754 1.00 31.80 144 HIS A N 1
ATOM 1101 C CA . HIS A 1 144 ? -33.941 -6.582 12.850 1.00 31.80 144 HIS A CA 1
ATOM 1102 C C . HIS A 1 144 ? -32.919 -7.658 13.230 1.00 31.80 144 HIS A C 1
ATOM 1104 O O . HIS A 1 144 ? -33.115 -8.382 14.208 1.00 31.80 144 HIS A O 1
ATOM 1110 N N . GLY A 1 145 ? -31.826 -7.735 12.464 1.00 34.47 145 GLY A N 1
ATOM 1111 C CA . GLY A 1 145 ? -30.815 -8.794 12.519 1.00 34.47 145 GLY A CA 1
ATOM 1112 C C . GLY A 1 145 ? -29.992 -8.843 13.808 1.00 34.47 145 GLY A C 1
ATOM 1113 O O . GLY A 1 145 ? -28.784 -8.621 13.787 1.00 34.47 145 GLY A O 1
ATOM 1114 N N . ARG A 1 146 ? -30.620 -9.200 14.933 1.00 37.84 146 ARG A N 1
ATOM 1115 C CA . ARG A 1 146 ? -29.944 -9.608 16.170 1.00 37.84 146 ARG A CA 1
ATOM 1116 C C . ARG A 1 146 ? -29.332 -11.000 15.991 1.00 37.84 146 ARG A C 1
ATOM 1118 O O . ARG A 1 146 ? -29.778 -11.970 16.602 1.00 37.84 146 ARG A O 1
ATOM 1125 N N . VAL A 1 147 ? -28.284 -11.099 15.172 1.00 42.44 147 VAL A N 1
ATOM 1126 C CA . VAL A 1 147 ? -27.359 -12.238 15.235 1.00 42.44 147 VAL A CA 1
ATOM 1127 C C . VAL A 1 147 ? -26.787 -12.238 16.650 1.00 42.44 147 VAL A C 1
ATOM 1129 O O . VAL A 1 147 ? -26.072 -11.316 17.041 1.00 42.44 147 VAL A O 1
ATOM 1132 N N . ASN A 1 148 ? -27.196 -13.212 17.464 1.00 41.69 148 ASN A N 1
ATOM 1133 C CA . ASN A 1 148 ? -26.952 -13.173 18.902 1.00 41.69 148 ASN A CA 1
ATOM 1134 C C . ASN A 1 148 ? -25.457 -13.326 19.210 1.00 41.69 148 ASN A C 1
ATOM 1136 O O . ASN A 1 148 ? -24.943 -14.436 19.306 1.00 41.69 148 ASN A O 1
ATOM 1140 N N . VAL A 1 149 ? -24.797 -12.191 19.456 1.00 49.50 149 VAL A N 1
ATOM 1141 C CA . VAL A 1 149 ? -23.402 -12.035 19.920 1.00 49.50 149 VAL A CA 1
ATOM 1142 C C . VAL A 1 149 ? -23.066 -12.974 21.100 1.00 49.50 149 VAL A C 1
ATOM 1144 O O . VAL A 1 149 ? -21.949 -13.473 21.225 1.00 49.50 149 VAL A O 1
ATOM 1147 N N . TRP A 1 150 ? -24.073 -13.317 21.907 1.00 50.69 150 TRP A N 1
ATOM 1148 C CA . TRP A 1 150 ? -24.030 -14.311 22.984 1.00 50.69 150 TRP A CA 1
ATOM 1149 C C . TRP A 1 150 ? -23.593 -15.726 22.552 1.00 50.69 150 TRP A C 1
ATOM 1151 O O . TRP A 1 150 ? -22.959 -16.420 23.343 1.00 50.69 150 TRP A O 1
ATOM 1161 N N . LEU A 1 151 ? -23.886 -16.157 21.318 1.00 54.91 151 LEU A N 1
ATOM 1162 C CA . LEU A 1 151 ? -23.555 -17.497 20.800 1.00 54.91 151 LEU A CA 1
ATOM 1163 C C . LEU A 1 151 ? -22.040 -17.717 20.618 1.00 54.91 151 LEU A C 1
ATOM 1165 O O . LEU A 1 151 ? -21.549 -18.845 20.716 1.00 54.91 151 LEU A O 1
ATOM 1169 N N . ASN A 1 152 ? -21.296 -16.631 20.392 1.00 59.47 152 ASN A N 1
ATOM 1170 C CA . ASN A 1 152 ? -19.866 -16.640 20.079 1.00 59.47 152 ASN A CA 1
ATOM 1171 C C . ASN A 1 152 ? -19.006 -16.089 21.231 1.00 59.47 152 ASN A C 1
ATOM 1173 O O . ASN A 1 152 ? -17.943 -15.537 20.982 1.00 59.47 152 ASN A O 1
ATOM 1177 N N . GLN A 1 153 ? -19.463 -16.187 22.489 1.00 68.38 153 GLN A N 1
ATOM 1178 C CA . GLN A 1 153 ? -18.757 -15.626 23.663 1.00 68.38 153 GLN A CA 1
ATOM 1179 C C . GLN A 1 153 ? -18.487 -14.108 23.545 1.00 68.38 153 GLN A C 1
ATOM 1181 O O . GLN A 1 153 ? -17.589 -13.568 24.179 1.00 68.38 153 GLN A O 1
ATOM 1186 N N . CYS A 1 154 ? -19.320 -13.415 22.764 1.00 70.75 154 CYS A N 1
ATOM 1187 C CA . CYS A 1 154 ? -19.181 -12.018 22.362 1.00 70.75 154 CYS A CA 1
ATOM 1188 C C . CYS A 1 154 ? -18.033 -11.670 21.391 1.00 70.75 154 CYS A C 1
ATOM 1190 O O . CYS A 1 154 ? -17.799 -10.485 21.176 1.00 70.75 154 CYS A O 1
ATOM 1192 N N . ILE A 1 155 ? -17.395 -12.658 20.755 1.00 70.94 155 ILE A N 1
ATOM 1193 C CA . ILE A 1 155 ? -16.470 -12.458 19.625 1.00 70.94 155 ILE A CA 1
ATOM 1194 C C . ILE A 1 155 ? -17.276 -12.107 18.359 1.00 70.94 155 ILE A C 1
ATOM 1196 O O . ILE A 1 155 ? -18.359 -12.664 18.127 1.00 70.94 155 ILE A O 1
ATOM 1200 N N . TYR A 1 156 ? -16.765 -11.194 17.527 1.00 71.62 156 TYR A N 1
ATOM 1201 C CA . TYR A 1 156 ? -17.422 -10.781 16.284 1.00 71.62 156 TYR A CA 1
ATOM 1202 C C . TYR A 1 156 ? -17.452 -11.941 15.261 1.00 71.62 156 TYR A C 1
ATOM 1204 O O . TYR A 1 156 ? -16.454 -12.638 15.087 1.00 71.62 156 TYR A O 1
ATOM 1212 N N . PRO A 1 157 ? -18.568 -12.190 14.546 1.00 66.69 157 PRO A N 1
ATOM 1213 C CA . PRO A 1 157 ? -18.705 -13.387 13.706 1.00 66.69 157 PRO A CA 1
ATOM 1214 C C . PRO A 1 157 ? -17.777 -13.422 12.477 1.00 66.69 157 PRO A C 1
ATOM 1216 O O . PRO A 1 157 ? -17.601 -14.494 11.903 1.00 66.69 157 PRO A O 1
ATOM 1219 N N . LEU A 1 158 ? -17.193 -12.282 12.084 1.00 71.69 158 LEU A N 1
ATOM 1220 C CA . LEU A 1 158 ? -16.266 -12.147 10.947 1.00 71.69 158 LEU A CA 1
ATOM 1221 C C . LEU A 1 158 ? -14.798 -11.933 11.383 1.00 71.69 158 LEU A C 1
ATOM 1223 O O . LEU A 1 158 ? -13.960 -11.533 10.568 1.00 71.69 158 LEU A O 1
ATOM 1227 N N . GLU A 1 159 ? -14.483 -12.164 12.663 1.00 69.81 159 GLU A N 1
ATOM 1228 C CA . GLU A 1 159 ? -13.134 -12.022 13.219 1.00 69.81 159 GLU A CA 1
ATOM 1229 C C . GLU A 1 159 ? -12.400 -13.360 13.343 1.00 69.81 159 GLU A C 1
ATOM 1231 O O . GLU A 1 159 ? -12.807 -14.262 14.074 1.00 69.81 159 GLU A O 1
ATOM 1236 N N . GLY A 1 160 ? -11.257 -13.446 12.658 1.00 62.72 160 GLY A N 1
ATOM 1237 C CA . GLY A 1 160 ? -10.343 -14.584 12.727 1.00 62.72 160 GLY A CA 1
ATOM 1238 C C . GLY A 1 160 ? -10.915 -15.892 12.161 1.00 62.72 160 GLY A C 1
ATOM 1239 O O . GLY A 1 160 ? -11.987 -15.915 11.554 1.00 62.72 160 GLY A O 1
ATOM 1240 N N . PRO A 1 161 ? -10.196 -17.013 12.348 1.00 51.41 161 PRO A N 1
ATOM 1241 C CA . PRO A 1 161 ? -10.712 -18.334 12.028 1.00 51.41 161 PRO A CA 1
ATOM 1242 C C . PRO A 1 161 ? -11.741 -18.746 13.089 1.00 51.41 161 PRO A C 1
ATOM 1244 O O . PRO A 1 161 ? -11.423 -19.453 14.048 1.00 51.41 161 PRO A O 1
ATOM 1247 N N . THR A 1 162 ? -12.995 -18.315 12.924 1.00 54.72 162 THR A N 1
ATOM 1248 C CA . THR A 1 162 ? -14.124 -18.790 13.732 1.00 54.72 162 THR A CA 1
ATOM 1249 C C . THR A 1 162 ? -14.308 -20.297 13.516 1.00 54.72 162 THR A C 1
ATOM 1251 O O . THR A 1 162 ? -15.011 -20.753 12.621 1.00 54.72 162 THR A O 1
ATOM 1254 N N . ALA A 1 163 ? -13.668 -21.104 14.370 1.00 50.97 163 ALA A N 1
ATOM 1255 C CA . ALA A 1 163 ? -13.584 -22.566 14.243 1.00 50.97 163 ALA A CA 1
ATOM 1256 C C . ALA A 1 163 ? -14.939 -23.308 14.328 1.00 50.97 163 ALA A C 1
ATOM 1258 O O . ALA A 1 163 ? -15.002 -24.527 14.177 1.00 50.97 163 ALA A O 1
ATOM 1259 N N . LYS A 1 164 ? -16.034 -22.583 14.577 1.00 65.00 164 LYS A N 1
ATOM 1260 C CA . LYS A 1 164 ? -17.406 -23.086 14.543 1.00 65.00 164 LYS A CA 1
ATOM 1261 C C . LYS A 1 164 ? -17.994 -22.832 13.156 1.00 65.00 164 LYS A C 1
ATOM 1263 O O . LYS A 1 164 ? -18.462 -21.732 12.881 1.00 65.00 164 LYS A O 1
ATOM 1268 N N . SER A 1 165 ? -18.033 -23.861 12.309 1.00 68.38 165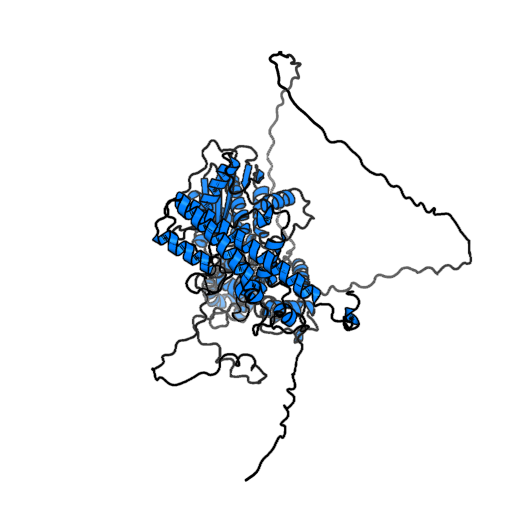 SER A N 1
ATOM 1269 C CA . SER A 1 165 ? -18.809 -23.798 11.065 1.00 68.38 165 SER A CA 1
ATOM 1270 C C . SER A 1 165 ? -20.276 -23.479 11.373 1.00 68.38 165 SER A C 1
ATOM 1272 O O . SER A 1 165 ? -20.956 -24.213 12.097 1.00 68.38 165 SER A O 1
ATOM 1274 N N . PHE A 1 166 ? -20.782 -22.398 10.781 1.00 75.50 166 PHE A N 1
ATOM 1275 C CA . PHE A 1 166 ? -22.169 -21.958 10.925 1.00 75.50 166 PHE A CA 1
ATOM 1276 C C . PHE A 1 166 ? -23.146 -22.741 10.024 1.00 75.50 166 PHE A C 1
ATOM 1278 O O . PHE A 1 166 ? -24.295 -22.333 9.876 1.00 75.50 166 PHE A O 1
ATOM 1285 N N . ALA A 1 167 ? -22.751 -23.900 9.476 1.00 75.31 167 ALA A N 1
ATOM 1286 C CA . ALA A 1 167 ? -23.617 -24.760 8.662 1.00 75.31 167 ALA A CA 1
ATOM 1287 C C . ALA A 1 167 ? -24.930 -25.156 9.374 1.00 75.31 167 ALA A C 1
ATOM 1289 O O . ALA A 1 167 ? -25.988 -25.207 8.752 1.00 75.31 167 ALA A O 1
ATOM 1290 N N . ARG A 1 168 ? -24.903 -25.352 10.704 1.00 77.25 168 ARG A N 1
ATOM 1291 C CA . ARG A 1 168 ? -26.121 -25.594 11.512 1.00 77.25 168 ARG A CA 1
ATOM 1292 C C . ARG A 1 168 ? -27.053 -24.374 11.590 1.00 77.25 168 ARG A C 1
ATOM 1294 O O . ARG A 1 168 ? -28.239 -24.532 11.857 1.00 77.25 168 ARG A O 1
ATOM 1301 N N . SER A 1 169 ? -26.534 -23.179 11.319 1.00 77.88 169 SER A N 1
ATOM 1302 C CA . SER A 1 169 ? -27.257 -21.903 11.296 1.00 77.88 169 SER A CA 1
ATOM 1303 C C . SER A 1 169 ? -27.695 -21.479 9.888 1.00 77.88 169 SER A C 1
ATOM 1305 O O . SER A 1 169 ? -28.238 -20.387 9.739 1.00 77.88 169 SER A O 1
ATOM 1307 N N . ALA A 1 170 ? -27.525 -22.317 8.856 1.00 74.81 170 ALA A N 1
ATOM 1308 C CA . ALA A 1 170 ? -27.878 -21.998 7.463 1.00 74.81 170 ALA A CA 1
ATOM 1309 C C . ALA A 1 170 ? -29.385 -21.777 7.199 1.00 74.81 170 ALA A C 1
ATOM 1311 O O . ALA A 1 170 ? -29.764 -21.337 6.119 1.00 74.81 170 ALA A O 1
ATOM 1312 N N . ARG A 1 171 ? -30.251 -22.047 8.187 1.00 80.94 171 ARG A N 1
ATOM 1313 C CA . ARG A 1 171 ? -31.682 -21.677 8.176 1.00 80.94 171 ARG A CA 1
ATOM 1314 C C . ARG A 1 171 ? -31.974 -20.299 8.799 1.00 80.94 171 ARG A C 1
ATOM 1316 O O . ARG A 1 171 ? -33.127 -19.893 8.842 1.00 80.94 171 ARG A O 1
ATOM 1323 N N . ILE A 1 172 ? -30.956 -19.622 9.336 1.00 82.31 172 ILE A N 1
ATOM 1324 C CA . ILE A 1 172 ? -31.063 -18.382 10.131 1.00 82.31 172 ILE A CA 1
ATOM 1325 C C . ILE A 1 172 ? -30.151 -17.286 9.558 1.00 82.31 172 ILE A C 1
ATOM 1327 O O . ILE A 1 172 ? -30.532 -16.120 9.510 1.00 82.31 172 ILE A O 1
ATOM 1331 N N . ILE A 1 173 ? -28.944 -17.656 9.124 1.00 78.69 173 ILE A N 1
ATOM 1332 C CA . ILE A 1 173 ? -27.960 -16.763 8.503 1.00 78.69 173 ILE A CA 1
ATOM 1333 C C . ILE A 1 173 ? -28.075 -16.907 6.974 1.00 78.69 173 ILE A C 1
ATOM 1335 O O . ILE A 1 173 ? -28.057 -18.042 6.494 1.00 78.69 173 ILE A O 1
ATOM 1339 N N . PRO A 1 174 ? -28.165 -15.810 6.193 1.00 84.50 174 PRO A N 1
ATOM 1340 C CA . PRO A 1 174 ? -28.223 -15.888 4.733 1.00 84.50 174 PRO A CA 1
ATOM 1341 C C . PRO A 1 174 ? -27.007 -16.615 4.145 1.00 84.50 174 PRO A C 1
ATOM 1343 O O . PRO A 1 174 ? -25.872 -16.338 4.532 1.00 84.50 174 PRO A O 1
ATOM 1346 N N . ALA A 1 175 ? -27.222 -17.491 3.159 1.00 80.69 175 ALA A N 1
ATOM 1347 C CA . ALA A 1 175 ? -26.154 -18.309 2.572 1.00 80.69 175 ALA A CA 1
ATOM 1348 C C . ALA A 1 175 ? -24.965 -17.482 2.039 1.00 80.69 175 ALA A C 1
ATOM 1350 O O . ALA A 1 175 ? -23.819 -17.888 2.204 1.00 80.69 175 ALA A O 1
ATOM 1351 N N . ALA A 1 176 ? -25.214 -16.287 1.491 1.00 79.00 176 ALA A N 1
ATOM 1352 C CA . ALA A 1 176 ? -24.164 -15.370 1.038 1.00 79.00 176 ALA A CA 1
ATOM 1353 C C . ALA A 1 176 ? -23.205 -14.920 2.163 1.00 79.00 176 ALA A C 1
ATOM 1355 O O . ALA A 1 176 ? -22.021 -14.731 1.905 1.00 79.00 176 ALA A O 1
ATOM 1356 N N . TRP A 1 177 ? -23.684 -14.793 3.408 1.00 80.12 177 TRP A N 1
ATOM 1357 C CA . TRP A 1 177 ? -22.839 -14.468 4.568 1.00 80.12 177 TRP A CA 1
ATOM 1358 C C . TRP A 1 177 ? -21.993 -15.665 5.008 1.00 80.12 177 TRP A C 1
ATOM 1360 O O . TRP A 1 177 ? -20.862 -15.480 5.447 1.00 80.12 177 TRP A O 1
ATOM 1370 N N . LEU A 1 178 ? -22.522 -16.887 4.870 1.00 82.56 178 LEU A N 1
ATOM 1371 C CA . LEU A 1 178 ? -21.766 -18.113 5.131 1.00 82.56 178 LEU A CA 1
ATOM 1372 C C . LEU A 1 178 ? -20.640 -18.277 4.107 1.00 82.56 178 LEU A C 1
ATOM 1374 O O . LEU A 1 178 ? -19.487 -18.390 4.500 1.00 82.56 178 LEU A O 1
ATOM 1378 N N . ILE A 1 179 ? -20.959 -18.153 2.814 1.00 82.00 179 ILE A N 1
ATOM 1379 C CA . ILE A 1 179 ? -19.981 -18.195 1.717 1.00 82.00 179 ILE A CA 1
ATOM 1380 C C . ILE A 1 179 ? -18.924 -17.093 1.884 1.00 82.00 179 ILE A C 1
ATOM 1382 O O . ILE A 1 179 ? -17.734 -17.365 1.755 1.00 82.00 179 ILE A O 1
ATOM 1386 N N . ALA A 1 180 ? -19.328 -15.860 2.216 1.00 81.25 180 ALA A N 1
ATOM 1387 C CA . ALA A 1 180 ? -18.386 -14.771 2.465 1.00 81.25 180 ALA A CA 1
ATOM 1388 C C . ALA A 1 180 ? -17.454 -15.065 3.654 1.00 81.25 180 ALA A C 1
ATOM 1390 O O . ALA A 1 180 ? -16.256 -14.821 3.551 1.00 81.25 180 ALA A O 1
ATOM 1391 N N . LEU A 1 181 ? -17.969 -15.612 4.762 1.00 82.69 181 LEU A N 1
ATOM 1392 C CA . LEU A 1 181 ? -17.154 -15.988 5.920 1.00 82.69 181 LEU A CA 1
ATOM 1393 C C . LEU A 1 181 ? -16.214 -17.164 5.619 1.00 82.69 181 LEU A C 1
ATOM 1395 O O . LEU A 1 181 ? -15.051 -17.119 6.017 1.00 82.69 181 LEU A O 1
ATOM 1399 N N . ASP A 1 182 ? -16.697 -18.192 4.919 1.00 82.19 182 ASP A N 1
ATOM 1400 C CA . ASP A 1 182 ? -15.886 -19.337 4.505 1.00 82.19 182 ASP A CA 1
ATOM 1401 C C . ASP A 1 182 ? -14.719 -18.869 3.618 1.00 82.19 182 ASP A C 1
ATOM 1403 O O . ASP A 1 182 ? -13.565 -19.131 3.946 1.00 82.19 182 ASP A O 1
ATOM 1407 N N . VAL A 1 183 ? -14.986 -18.064 2.582 1.00 81.94 183 VAL A N 1
ATOM 1408 C CA . VAL A 1 183 ? -13.933 -17.541 1.692 1.00 81.94 183 VAL A CA 1
ATOM 1409 C C . VAL A 1 183 ? -12.991 -16.563 2.407 1.00 81.94 183 VAL A C 1
ATOM 1411 O O . VAL A 1 183 ? -11.786 -16.604 2.167 1.00 81.94 183 VAL A O 1
ATOM 1414 N N . LEU A 1 184 ? -13.485 -15.713 3.318 1.00 84.19 184 LEU A N 1
ATOM 1415 C CA . LEU A 1 184 ? -12.616 -14.856 4.136 1.00 84.19 184 LEU A CA 1
ATOM 1416 C C . LEU A 1 184 ? -11.664 -15.698 4.999 1.00 84.19 184 LEU A C 1
ATOM 1418 O O . LEU A 1 184 ? -10.458 -15.457 4.978 1.00 84.19 184 LEU A O 1
ATOM 1422 N N . ARG A 1 185 ? -12.169 -16.723 5.698 1.00 84.00 185 ARG A N 1
ATOM 1423 C CA . ARG A 1 185 ? -11.344 -17.641 6.503 1.00 84.00 185 ARG A CA 1
ATOM 1424 C C . ARG A 1 185 ? -10.294 -18.350 5.646 1.00 84.00 185 ARG A C 1
ATOM 1426 O O . ARG A 1 185 ? -9.126 -18.392 6.038 1.00 84.00 185 ARG A O 1
ATOM 1433 N N . ASP A 1 186 ? -10.707 -18.879 4.498 1.00 82.62 186 ASP A N 1
ATOM 1434 C CA . ASP A 1 186 ? -9.869 -19.683 3.602 1.00 82.62 186 ASP A CA 1
ATOM 1435 C C . ASP A 1 186 ? -8.815 -18.829 2.860 1.00 82.62 186 ASP A C 1
ATOM 1437 O O . ASP A 1 186 ? -7.857 -19.361 2.308 1.00 82.62 186 ASP A O 1
ATOM 1441 N N . GLN A 1 187 ? -8.947 -17.496 2.886 1.00 81.56 187 GLN A N 1
ATOM 1442 C CA . GLN A 1 187 ? -7.939 -16.519 2.439 1.00 81.56 187 GLN A CA 1
ATOM 1443 C C . GLN A 1 187 ? -7.178 -15.846 3.602 1.00 81.56 187 GLN A C 1
ATOM 1445 O O . GLN A 1 187 ? -6.435 -14.889 3.389 1.00 81.56 187 GLN A O 1
ATOM 1450 N N . HIS A 1 188 ? -7.365 -16.311 4.843 1.00 86.00 188 HIS A N 1
ATOM 1451 C CA . HIS A 1 188 ? -6.809 -15.708 6.066 1.00 86.00 188 HIS A CA 1
ATOM 1452 C C . HIS A 1 188 ? -7.130 -14.208 6.227 1.00 86.00 188 HIS A C 1
ATOM 1454 O O . HIS A 1 188 ? -6.319 -13.410 6.709 1.00 86.00 188 HIS A O 1
ATOM 1460 N N . LEU A 1 189 ? -8.347 -13.830 5.842 1.00 87.69 189 LEU A N 1
ATOM 1461 C CA . LEU A 1 189 ? -8.914 -12.494 5.953 1.00 87.69 189 LEU A CA 1
ATOM 1462 C C . LEU A 1 189 ? -9.961 -12.418 7.069 1.00 87.69 189 LEU A C 1
ATOM 1464 O O . LEU A 1 189 ? -10.582 -13.402 7.464 1.00 87.69 189 LEU A O 1
ATOM 1468 N N . SER A 1 190 ? -10.170 -11.208 7.577 1.00 89.00 190 SER A N 1
ATOM 1469 C CA . SER A 1 190 ? -11.201 -10.883 8.566 1.00 89.00 190 SER A CA 1
ATOM 1470 C C . SER A 1 190 ? -11.728 -9.471 8.329 1.00 89.00 190 SER A C 1
ATOM 1472 O O . SER A 1 190 ? -11.000 -8.625 7.811 1.00 89.00 190 SER A O 1
ATOM 1474 N N . ILE A 1 191 ? -12.974 -9.200 8.714 1.00 88.88 191 ILE A N 1
ATOM 1475 C CA . ILE A 1 191 ? -13.535 -7.841 8.705 1.00 88.88 191 ILE A CA 1
ATOM 1476 C C . ILE A 1 191 ? -13.561 -7.359 10.151 1.00 88.88 191 ILE A C 1
ATOM 1478 O O . ILE A 1 191 ? -14.232 -7.963 10.986 1.00 88.88 191 ILE A O 1
ATOM 1482 N N . ARG A 1 192 ? -12.800 -6.300 10.446 1.00 89.62 192 ARG A N 1
ATOM 1483 C CA . ARG A 1 192 ? -12.537 -5.824 11.811 1.00 89.62 192 ARG A CA 1
ATOM 1484 C C . ARG A 1 192 ? -13.026 -4.396 12.031 1.00 89.62 192 ARG A C 1
ATOM 1486 O O . ARG A 1 192 ? -12.879 -3.578 11.117 1.00 89.62 192 ARG A O 1
ATOM 1493 N N . PRO A 1 193 ? -13.533 -4.061 13.230 1.00 92.00 193 PRO A N 1
ATOM 1494 C CA . PRO A 1 193 ? -13.750 -2.684 13.633 1.00 92.00 193 PRO A CA 1
ATOM 1495 C C . PRO A 1 193 ? -12.422 -1.915 13.677 1.00 92.00 193 PRO A C 1
ATOM 1497 O O . PRO A 1 193 ? -11.397 -2.426 14.134 1.00 92.00 193 PRO A O 1
ATOM 1500 N N . THR A 1 194 ? -12.446 -0.665 13.224 1.00 92.94 194 THR A N 1
ATOM 1501 C CA . THR A 1 194 ? -11.281 0.243 13.213 1.00 92.94 194 THR A CA 1
ATOM 1502 C C . THR A 1 194 ? -11.348 1.300 14.319 1.00 92.94 194 THR A C 1
ATOM 1504 O O . THR A 1 194 ? -10.420 2.094 14.507 1.00 92.94 194 THR A O 1
ATOM 1507 N N . ASP A 1 195 ? -12.434 1.286 15.092 1.00 93.75 195 ASP A N 1
ATOM 1508 C CA . ASP A 1 195 ? -12.659 2.126 16.260 1.00 93.75 195 ASP A CA 1
ATOM 1509 C C . ASP A 1 195 ? -13.195 1.287 17.431 1.00 93.75 195 ASP A C 1
ATOM 1511 O O . ASP A 1 195 ? -14.335 0.821 17.436 1.00 93.75 195 ASP A O 1
ATOM 1515 N N . LEU A 1 196 ? -12.338 1.087 18.431 1.00 94.25 196 LEU A N 1
ATOM 1516 C CA . LEU A 1 196 ? -12.638 0.404 19.689 1.00 94.25 196 LEU A CA 1
ATOM 1517 C C . LEU A 1 196 ? -12.689 1.398 20.865 1.00 94.25 196 LEU A C 1
ATOM 1519 O O . LEU A 1 196 ? -12.516 1.013 22.020 1.00 94.25 196 LEU A O 1
ATOM 1523 N N . SER A 1 197 ? -12.927 2.690 20.604 1.00 95.31 197 SER A N 1
ATOM 1524 C CA . SER A 1 197 ? -12.925 3.754 21.627 1.00 95.31 197 SER A CA 1
ATOM 1525 C C . SER A 1 197 ? -13.972 3.617 22.734 1.00 95.31 197 SER A C 1
ATOM 1527 O O . SER A 1 197 ? -13.875 4.279 23.770 1.00 95.31 197 SER A O 1
ATOM 1529 N N . HIS A 1 198 ? -14.920 2.691 22.591 1.00 94.81 198 HIS A N 1
ATOM 1530 C CA . HIS A 1 198 ? -15.801 2.252 23.672 1.00 94.81 198 HIS A CA 1
ATOM 1531 C C . HIS A 1 198 ? -15.049 1.526 24.814 1.00 94.81 198 HIS A C 1
ATOM 1533 O O . HIS A 1 198 ? -15.472 1.591 25.968 1.00 94.81 198 HIS A O 1
ATOM 1539 N N . LEU A 1 199 ? -13.903 0.891 24.526 1.00 94.69 199 LEU A N 1
ATOM 1540 C CA . LEU A 1 199 ? -13.014 0.302 25.535 1.00 94.69 199 LEU A CA 1
ATOM 1541 C C . LEU A 1 199 ? -12.276 1.395 26.325 1.00 94.69 199 LEU A C 1
ATOM 1543 O O . LEU A 1 199 ? -12.278 1.379 27.553 1.00 94.69 199 LEU A O 1
ATOM 1547 N N . PHE A 1 200 ? -11.707 2.387 25.632 1.00 94.50 200 PHE A N 1
ATOM 1548 C CA . PHE A 1 200 ? -10.960 3.492 26.248 1.00 94.50 200 PHE A CA 1
ATOM 1549 C C . PHE A 1 200 ? -11.861 4.469 27.014 1.00 94.50 200 PHE A C 1
ATOM 1551 O O . PHE A 1 200 ? -11.550 4.841 28.139 1.00 94.50 200 PHE A O 1
ATOM 1558 N N . SER A 1 201 ? -13.027 4.828 26.469 1.00 94.50 201 SER A N 1
ATOM 1559 C CA . SER A 1 201 ? -14.042 5.594 27.215 1.00 94.50 201 SER A CA 1
ATOM 1560 C C . SER A 1 201 ? -14.655 4.814 28.384 1.00 94.50 201 SER A C 1
ATOM 1562 O O . SER A 1 201 ? -15.384 5.391 29.182 1.00 94.50 201 SER A O 1
ATOM 1564 N N . GLY A 1 202 ? -14.395 3.506 28.487 1.00 94.88 202 GLY A N 1
ATOM 1565 C CA . GLY A 1 202 ? -14.937 2.644 29.532 1.00 94.88 202 GLY A CA 1
ATOM 1566 C C . GLY A 1 202 ? -16.440 2.369 29.413 1.00 94.88 202 GLY A C 1
ATOM 1567 O O . GLY A 1 202 ? -17.021 1.795 30.329 1.00 94.88 202 GLY A O 1
ATOM 1568 N N . SER A 1 203 ? -17.075 2.726 28.293 1.00 95.69 203 SER A N 1
ATOM 1569 C CA . SER A 1 203 ? -18.502 2.473 28.020 1.00 95.69 203 SER A CA 1
ATOM 1570 C C . SER A 1 203 ? -18.826 0.996 27.723 1.00 95.69 203 SER A C 1
ATOM 1572 O O . SER A 1 203 ? -19.988 0.615 27.583 1.00 95.69 203 SER A O 1
ATOM 1574 N N . VAL A 1 204 ? -17.801 0.142 27.678 1.00 94.56 204 VAL A N 1
ATOM 1575 C CA . VAL A 1 204 ? -17.893 -1.321 27.635 1.00 94.56 204 VAL A CA 1
ATOM 1576 C C . VAL A 1 204 ? -18.398 -1.927 28.957 1.00 94.56 204 VAL A C 1
ATOM 1578 O O . VAL A 1 204 ? -18.038 -1.480 30.044 1.00 94.56 204 VAL A O 1
ATOM 1581 N N . SER A 1 205 ? -19.208 -2.990 28.877 1.00 95.31 205 SER A N 1
ATOM 1582 C CA . SER A 1 205 ? -19.708 -3.715 30.056 1.00 95.31 205 SER A CA 1
ATOM 1583 C C . SER A 1 205 ? -18.646 -4.613 30.704 1.00 95.31 205 SER A C 1
ATOM 1585 O O . SER A 1 205 ? -17.949 -5.362 30.015 1.00 95.31 205 SER A O 1
ATOM 1587 N N . LEU A 1 206 ? -18.599 -4.634 32.040 1.00 94.38 206 LEU A N 1
ATOM 1588 C CA . LEU A 1 206 ? -17.702 -5.500 32.824 1.00 94.38 206 LEU A CA 1
ATOM 1589 C C . LEU A 1 206 ? -17.910 -6.996 32.515 1.00 94.38 206 LEU A C 1
ATOM 1591 O O . LEU A 1 206 ? -16.951 -7.758 32.379 1.00 94.38 206 LEU A O 1
ATOM 1595 N N . ARG A 1 207 ? -19.171 -7.403 32.315 1.00 93.12 207 ARG A N 1
ATOM 1596 C CA . ARG A 1 207 ? -19.572 -8.764 31.920 1.00 93.12 207 ARG A CA 1
ATOM 1597 C C . ARG A 1 207 ? -19.109 -9.142 30.512 1.00 93.12 207 ARG A C 1
ATOM 1599 O O . ARG A 1 207 ? -18.970 -10.330 30.233 1.00 93.12 207 ARG A O 1
ATOM 1606 N N . HIS A 1 208 ? -18.878 -8.171 29.627 1.00 90.69 208 HIS A N 1
ATOM 1607 C CA . HIS A 1 208 ? -18.264 -8.429 28.323 1.00 90.69 208 HIS A CA 1
ATOM 1608 C C . HIS A 1 208 ? -16.753 -8.637 28.471 1.00 90.69 208 HIS A C 1
ATOM 1610 O O . HIS A 1 208 ? -16.268 -9.668 28.016 1.00 90.69 208 HIS A O 1
ATOM 1616 N N . ILE A 1 209 ? -16.048 -7.748 29.189 1.00 91.56 209 ILE A N 1
ATOM 1617 C CA . ILE A 1 209 ? -14.596 -7.864 29.434 1.00 91.56 209 ILE A CA 1
ATOM 1618 C C . ILE A 1 209 ? -14.233 -9.250 29.983 1.00 91.56 209 ILE A C 1
ATOM 1620 O O . ILE A 1 209 ? -13.368 -9.924 29.440 1.00 91.56 209 ILE A O 1
ATOM 1624 N N . ILE A 1 210 ? -14.915 -9.727 31.025 1.00 90.00 210 ILE A N 1
ATOM 1625 C CA . ILE A 1 210 ? -14.570 -11.018 31.655 1.00 90.00 210 ILE A CA 1
ATOM 1626 C C . ILE A 1 210 ? -14.886 -12.237 30.776 1.00 90.00 210 ILE A C 1
ATOM 1628 O O . ILE A 1 210 ? -14.346 -13.312 31.009 1.00 90.00 210 ILE A O 1
ATOM 1632 N N . ARG A 1 211 ? -15.715 -12.084 29.737 1.00 87.00 211 ARG A N 1
ATOM 1633 C CA . ARG A 1 211 ? -15.953 -13.139 28.737 1.00 87.00 211 ARG A CA 1
ATOM 1634 C C . ARG A 1 211 ? -14.932 -13.137 27.604 1.00 87.00 211 ARG A C 1
ATOM 1636 O O . ARG A 1 211 ? -14.756 -14.178 26.981 1.00 87.00 211 ARG A O 1
ATOM 1643 N N . THR A 1 212 ? -14.315 -11.990 27.326 1.00 85.81 212 THR A N 1
ATOM 1644 C CA . THR A 1 212 ? -13.295 -11.834 26.283 1.00 85.81 212 THR A CA 1
ATOM 1645 C C . THR A 1 212 ? -11.872 -12.022 26.812 1.00 85.81 212 THR A C 1
ATOM 1647 O O . THR A 1 212 ? -10.983 -12.394 26.051 1.00 85.81 212 THR A O 1
ATOM 1650 N N . GLN A 1 213 ? -11.642 -11.837 28.115 1.00 85.25 213 GLN A N 1
ATOM 1651 C CA . GLN A 1 213 ? -10.394 -12.236 28.768 1.00 85.25 213 GLN A CA 1
ATOM 1652 C C . GLN A 1 213 ? -10.238 -13.763 28.854 1.00 85.25 213 GLN A C 1
ATOM 1654 O O . GLN A 1 213 ? -11.208 -14.521 28.811 1.00 85.25 213 GLN A O 1
ATOM 1659 N N . ALA A 1 214 ? -8.988 -14.217 28.973 1.00 69.31 214 ALA A N 1
ATOM 1660 C CA . ALA A 1 214 ? -8.667 -15.636 29.096 1.00 69.31 214 ALA A CA 1
ATOM 1661 C C . ALA A 1 214 ? -9.266 -16.264 30.373 1.00 69.31 214 ALA A C 1
ATOM 1663 O O . ALA A 1 214 ? -9.489 -15.590 31.378 1.00 69.31 214 ALA A O 1
ATOM 1664 N N . ALA A 1 215 ? -9.512 -17.576 30.310 1.00 62.66 215 ALA A N 1
ATOM 1665 C CA . ALA A 1 215 ? -10.130 -18.357 31.380 1.00 62.66 215 ALA A CA 1
ATOM 1666 C C . ALA A 1 215 ? -9.364 -18.273 32.728 1.00 62.66 215 ALA A C 1
ATOM 1668 O O . ALA A 1 215 ? -8.148 -18.060 32.720 1.00 62.66 215 ALA A O 1
ATOM 1669 N N . PRO A 1 216 ? -10.051 -18.477 33.876 1.00 53.78 216 PRO A N 1
ATOM 1670 C CA . PRO A 1 216 ? -9.451 -18.440 35.218 1.00 53.78 216 PRO A CA 1
ATOM 1671 C C . PRO A 1 216 ? -8.228 -19.373 35.364 1.00 53.78 216 PRO A C 1
ATOM 1673 O O . PRO A 1 216 ? -8.122 -20.359 34.632 1.00 53.78 216 PRO A O 1
ATOM 1676 N N . PRO A 1 217 ? -7.293 -19.085 36.298 1.00 54.56 217 PRO A N 1
ATOM 1677 C CA . PRO A 1 217 ? -7.550 -18.520 37.634 1.00 54.56 217 PRO A CA 1
ATOM 1678 C C . PRO A 1 217 ? -7.516 -16.990 37.775 1.00 54.56 217 PRO A C 1
ATOM 1680 O O . PRO A 1 217 ? -7.831 -16.487 38.848 1.00 54.56 217 PRO A O 1
ATOM 1683 N N . THR A 1 218 ? -7.129 -16.223 36.752 1.00 71.25 218 THR A N 1
ATOM 1684 C CA . THR A 1 218 ? -6.905 -14.771 36.910 1.00 71.25 218 THR A CA 1
ATOM 1685 C C . THR A 1 218 ? -8.166 -13.905 36.828 1.00 71.25 218 THR A C 1
ATOM 1687 O O . THR A 1 218 ? -8.150 -12.797 37.360 1.00 71.25 218 THR A O 1
ATOM 1690 N N . SER A 1 219 ? -9.239 -14.373 36.183 1.00 83.38 219 SER A N 1
ATOM 1691 C CA . SER A 1 219 ? -10.490 -13.625 35.979 1.00 83.38 219 SER A CA 1
ATOM 1692 C C . SER A 1 219 ? -11.462 -13.718 37.176 1.00 83.38 219 SER A C 1
ATOM 1694 O O . SER A 1 219 ? -11.681 -14.828 37.668 1.00 83.38 219 SER A O 1
ATOM 1696 N N . PRO A 1 220 ? -12.141 -12.625 37.582 1.00 89.50 220 PRO A N 1
ATOM 1697 C CA . PRO A 1 220 ? -13.206 -12.652 38.588 1.00 89.50 220 PRO A CA 1
ATOM 1698 C C . PRO A 1 220 ? -14.366 -13.583 38.214 1.00 89.50 220 PRO A C 1
ATOM 1700 O O . PRO A 1 220 ? -14.662 -13.796 37.037 1.00 89.50 220 PRO A O 1
ATOM 1703 N N . SER A 1 221 ? -15.068 -14.105 39.223 1.00 90.50 221 SER A N 1
ATOM 1704 C CA . SER A 1 221 ? -16.210 -14.995 38.999 1.00 90.50 221 SER A CA 1
ATOM 1705 C C . SER A 1 221 ? -17.435 -14.254 38.439 1.00 90.50 221 SER A C 1
ATOM 1707 O O . SER A 1 221 ? -17.625 -13.049 38.623 1.00 90.50 221 SER A O 1
ATOM 1709 N N . SER A 1 222 ? -18.341 -15.002 37.804 1.00 89.69 222 SER A N 1
ATOM 1710 C CA . SER A 1 222 ? -19.649 -14.495 37.357 1.00 89.69 222 SER A CA 1
ATOM 1711 C C . SER A 1 222 ? -20.512 -13.938 38.500 1.00 89.69 222 SER A C 1
ATOM 1713 O O . SER A 1 222 ? -21.369 -13.081 38.259 1.00 89.69 222 SER A O 1
ATOM 1715 N N . HIS A 1 223 ? -20.285 -14.392 39.738 1.00 93.00 223 HIS A N 1
ATOM 1716 C CA . HIS A 1 223 ? -20.979 -13.903 40.929 1.00 93.00 223 HIS A CA 1
ATOM 1717 C C . HIS A 1 223 ? -20.522 -12.492 41.312 1.00 93.00 223 HIS A C 1
ATOM 1719 O O . HIS A 1 223 ? -21.385 -11.634 41.484 1.00 93.00 223 HIS A O 1
ATOM 1725 N N . VAL A 1 224 ? -19.209 -12.217 41.320 1.00 94.38 224 VAL A N 1
ATOM 1726 C CA . VAL A 1 224 ? -18.644 -10.869 41.559 1.00 94.38 224 VAL A CA 1
ATOM 1727 C C . VAL A 1 224 ? -19.282 -9.838 40.623 1.00 94.38 224 VAL A C 1
ATOM 1729 O O . VAL A 1 224 ? -19.742 -8.782 41.050 1.00 94.38 224 VAL A O 1
ATOM 1732 N N . ILE A 1 225 ? -19.400 -10.176 39.337 1.00 94.06 225 ILE A N 1
ATOM 1733 C CA . ILE A 1 225 ? -19.992 -9.283 38.332 1.00 94.06 225 ILE A CA 1
ATOM 1734 C C . ILE A 1 225 ? -21.502 -9.135 38.495 1.00 94.06 225 ILE A C 1
ATOM 1736 O O . ILE A 1 225 ? -22.025 -8.035 38.350 1.00 94.06 225 ILE A O 1
ATOM 1740 N N . THR A 1 226 ? -22.207 -10.202 38.869 1.00 95.56 226 THR A N 1
ATOM 1741 C CA . THR A 1 226 ? -23.642 -10.113 39.176 1.00 95.56 226 THR A CA 1
ATOM 1742 C C . THR A 1 226 ? -23.896 -9.253 40.423 1.00 95.56 226 THR A C 1
ATOM 1744 O O . THR A 1 226 ? -24.893 -8.535 40.474 1.00 95.56 226 THR A O 1
ATOM 1747 N N . ASN A 1 227 ? -22.991 -9.263 41.407 1.00 96.69 227 ASN A N 1
ATOM 1748 C CA . ASN A 1 227 ? -23.065 -8.404 42.588 1.00 96.69 227 ASN A CA 1
ATOM 1749 C C . ASN A 1 227 ? -22.773 -6.931 42.253 1.00 96.69 227 ASN A C 1
ATOM 1751 O O . ASN A 1 227 ? -23.513 -6.056 42.703 1.00 96.69 227 ASN A O 1
ATOM 1755 N N . LEU A 1 228 ? -21.751 -6.651 41.435 1.00 95.62 228 LEU A N 1
ATOM 1756 C CA . LEU A 1 228 ? -21.434 -5.298 40.953 1.00 95.62 228 LEU A CA 1
ATOM 1757 C C . LEU A 1 228 ? -22.588 -4.706 40.125 1.00 95.62 228 LEU A C 1
ATOM 1759 O O . LEU A 1 228 ? -23.047 -3.600 40.408 1.00 95.62 228 LEU A O 1
ATOM 1763 N N . GLU A 1 229 ? -23.146 -5.468 39.182 1.00 95.94 229 GLU A N 1
ATOM 1764 C CA . GLU A 1 229 ? -24.287 -5.021 38.371 1.00 95.94 229 GLU A CA 1
ATOM 1765 C C . GLU A 1 229 ? -25.534 -4.748 39.227 1.00 95.94 229 GLU A C 1
ATOM 1767 O O . GLU A 1 229 ? -26.215 -3.744 39.018 1.00 95.94 229 GLU A O 1
ATOM 1772 N N . ARG A 1 230 ? -25.801 -5.578 40.249 1.00 96.19 230 ARG A N 1
ATOM 1773 C CA . ARG A 1 230 ? -26.853 -5.328 41.257 1.00 96.19 230 ARG A CA 1
ATOM 1774 C C . ARG A 1 230 ? -26.594 -4.074 42.097 1.00 96.19 230 ARG A C 1
ATOM 1776 O O . ARG A 1 230 ? -27.546 -3.463 42.574 1.00 96.19 230 ARG A O 1
ATOM 1783 N N . ALA A 1 231 ? -25.337 -3.665 42.257 1.00 96.44 231 ALA A N 1
ATOM 1784 C CA . ALA A 1 231 ? -24.968 -2.392 42.871 1.00 96.44 231 ALA A CA 1
ATOM 1785 C C . ALA A 1 231 ? -25.090 -1.187 41.906 1.00 96.44 231 ALA A C 1
ATOM 1787 O O . ALA A 1 231 ? -24.812 -0.055 42.304 1.00 96.44 231 ALA A O 1
ATOM 1788 N N . GLY A 1 232 ? -25.531 -1.401 40.660 1.00 96.00 232 GLY A N 1
ATOM 1789 C CA . GLY A 1 232 ? -25.629 -0.376 39.613 1.00 96.00 232 GLY A CA 1
ATOM 1790 C C . GLY A 1 232 ? -24.323 -0.136 38.847 1.00 96.00 232 GLY A C 1
ATOM 1791 O O . GLY A 1 232 ? -24.261 0.767 38.018 1.00 96.00 232 GLY A O 1
ATOM 1792 N N . VAL A 1 233 ? -23.290 -0.938 39.112 1.00 96.19 233 VAL A N 1
ATOM 1793 C CA . VAL A 1 233 ? -21.933 -0.804 38.575 1.00 96.19 233 VAL A CA 1
ATOM 1794 C C . VAL A 1 233 ? -21.751 -1.835 37.461 1.00 96.19 233 VAL A C 1
ATOM 1796 O O . VAL A 1 233 ? -21.652 -3.032 37.719 1.00 96.19 233 VAL A O 1
ATOM 1799 N N . SER A 1 234 ? -21.778 -1.393 36.202 1.00 95.81 234 SER A N 1
ATOM 1800 C CA . SER A 1 234 ? -22.010 -2.289 35.049 1.00 95.81 234 SER A CA 1
ATOM 1801 C C . SER A 1 234 ? -21.050 -2.088 33.873 1.00 95.81 234 SER A C 1
ATOM 1803 O O . SER A 1 234 ? -20.902 -2.985 33.034 1.00 95.81 234 SER A O 1
ATOM 1805 N N . THR A 1 235 ? -20.370 -0.942 33.829 1.00 97.06 235 THR A N 1
ATOM 1806 C CA . THR A 1 235 ? -19.428 -0.525 32.788 1.00 97.06 235 THR A CA 1
ATOM 1807 C C . THR A 1 235 ? -18.047 -0.223 33.366 1.00 97.06 235 THR A C 1
ATOM 1809 O O . THR A 1 235 ? -17.893 0.033 34.559 1.00 97.06 235 THR A O 1
ATOM 1812 N N . LEU A 1 236 ? -17.010 -0.276 32.530 1.00 96.19 236 LEU A N 1
ATOM 1813 C CA . LEU A 1 236 ? -15.621 -0.085 32.961 1.00 96.19 236 LEU A CA 1
ATOM 1814 C C . LEU A 1 236 ? -15.360 1.318 33.541 1.00 96.19 236 LEU A C 1
ATOM 1816 O O . LEU A 1 236 ? -14.654 1.454 34.539 1.00 96.19 236 LEU A O 1
ATOM 1820 N N . GLN A 1 237 ? -15.997 2.347 32.981 1.00 96.25 237 GLN A N 1
ATOM 1821 C CA . GLN A 1 237 ? -15.951 3.722 33.492 1.00 96.25 237 GLN A CA 1
ATOM 1822 C C . GLN A 1 237 ? -16.550 3.877 34.903 1.00 96.25 237 GLN A C 1
ATOM 1824 O O . GLN A 1 237 ? -16.239 4.855 35.575 1.00 96.25 237 GLN A O 1
ATOM 1829 N N . ASP A 1 238 ? -17.388 2.944 35.374 1.00 95.56 238 ASP A N 1
ATOM 1830 C CA . ASP A 1 238 ? -17.970 3.011 36.723 1.00 95.56 238 ASP A CA 1
ATOM 1831 C C . ASP A 1 238 ? -16.925 2.655 37.801 1.00 95.56 238 ASP A C 1
ATOM 1833 O O . ASP A 1 238 ? -17.013 3.115 38.939 1.00 95.56 238 ASP A O 1
ATOM 1837 N N . VAL A 1 239 ? -15.924 1.839 37.438 1.00 96.19 239 VAL A N 1
ATOM 1838 C CA . VAL A 1 239 ? -14.964 1.208 38.366 1.00 96.19 239 VAL A CA 1
ATOM 1839 C C . VAL A 1 239 ? -13.518 1.646 38.172 1.00 96.19 239 VAL A C 1
ATOM 1841 O O . VAL A 1 239 ? -12.719 1.482 39.089 1.00 96.19 239 VAL A O 1
ATOM 1844 N N . ALA A 1 240 ? -13.162 2.189 37.009 1.00 95.75 240 ALA A N 1
ATOM 1845 C CA . ALA A 1 240 ? -11.782 2.512 36.666 1.00 95.75 240 ALA A CA 1
ATOM 1846 C C . ALA A 1 240 ? -11.654 3.811 35.851 1.00 95.75 240 ALA A C 1
ATOM 1848 O O . ALA A 1 240 ? -12.636 4.418 35.408 1.00 95.75 240 ALA A O 1
ATOM 1849 N N . ILE A 1 241 ? -10.408 4.241 35.697 1.00 95.38 241 ILE A N 1
ATOM 1850 C CA . ILE A 1 241 ? -9.908 5.205 34.713 1.00 95.38 241 ILE A CA 1
ATOM 1851 C C . ILE A 1 241 ? -8.614 4.632 34.117 1.00 95.38 241 ILE A C 1
ATOM 1853 O O . ILE A 1 241 ? -8.106 3.628 34.611 1.00 95.38 241 ILE A O 1
ATOM 1857 N N . TRP A 1 242 ? -8.069 5.249 33.075 1.00 93.19 242 TRP A N 1
ATOM 1858 C CA . TRP A 1 242 ? -6.724 4.922 32.594 1.00 93.19 242 TRP A CA 1
ATOM 1859 C C . TRP A 1 242 ? -5.681 5.752 33.344 1.00 93.19 242 TRP A C 1
ATOM 1861 O O . TRP A 1 242 ? -5.942 6.917 33.652 1.00 93.19 242 TRP A O 1
ATOM 1871 N N . ASP A 1 243 ? -4.520 5.163 33.626 1.00 88.19 243 ASP A N 1
ATOM 1872 C CA . ASP A 1 243 ? -3.341 5.909 34.080 1.00 88.19 243 ASP A CA 1
ATOM 1873 C C . ASP A 1 243 ? -2.845 6.885 33.001 1.00 88.19 243 ASP A C 1
ATOM 1875 O O . ASP A 1 243 ? -3.117 6.702 31.812 1.00 88.19 243 ASP A O 1
ATOM 1879 N N . ASP A 1 244 ? -2.144 7.940 33.434 1.00 70.88 244 ASP A N 1
ATOM 1880 C CA . ASP A 1 244 ? -1.999 9.204 32.701 1.00 70.88 244 ASP A CA 1
ATOM 1881 C C . ASP A 1 244 ? -1.654 9.069 31.205 1.00 70.88 244 ASP A C 1
ATOM 1883 O O . ASP A 1 244 ? -0.540 8.727 30.783 1.00 70.88 244 ASP A O 1
ATOM 1887 N N . ILE A 1 245 ? -2.646 9.438 30.388 1.00 68.12 245 ILE A N 1
ATOM 1888 C CA . ILE A 1 245 ? -2.623 9.410 28.922 1.00 68.12 245 ILE A CA 1
ATOM 1889 C C . ILE A 1 245 ? -1.906 10.669 28.396 1.00 68.12 245 ILE A C 1
ATOM 1891 O O . ILE A 1 245 ? -2.421 11.425 27.570 1.00 68.12 245 ILE A O 1
ATOM 1895 N N . LEU A 1 246 ? -0.707 10.936 28.913 1.00 71.00 246 LEU A N 1
ATOM 1896 C CA . LEU A 1 246 ? 0.158 11.988 28.390 1.00 71.00 246 LEU A CA 1
ATOM 1897 C C . LEU A 1 246 ? 0.626 11.606 26.973 1.00 71.00 246 LEU A C 1
ATOM 1899 O O . LEU A 1 246 ? 0.955 10.442 26.734 1.00 71.00 246 LEU A O 1
ATOM 1903 N N . PRO A 1 247 ? 0.746 12.556 26.023 1.00 66.06 247 PRO A N 1
ATOM 1904 C CA . PRO A 1 247 ? 1.263 12.257 24.684 1.00 66.06 247 PRO A CA 1
ATOM 1905 C C . PRO A 1 247 ? 2.623 11.544 24.715 1.00 66.06 247 PRO A C 1
ATOM 1907 O O . PRO A 1 247 ? 2.890 10.661 23.903 1.00 66.06 247 PRO A O 1
ATOM 1910 N N . SER A 1 248 ? 3.459 11.872 25.705 1.00 64.44 248 SER A N 1
ATOM 1911 C CA . SER A 1 248 ? 4.756 11.240 25.938 1.00 64.44 248 SER A CA 1
ATOM 1912 C C . SER A 1 248 ? 4.674 9.758 26.327 1.00 64.44 248 SER A C 1
ATOM 1914 O O . SER A 1 248 ? 5.542 8.998 25.897 1.00 64.44 248 SER A O 1
ATOM 1916 N N . SER A 1 249 ? 3.661 9.301 27.079 1.00 59.09 249 SER A N 1
ATOM 1917 C CA . SER A 1 249 ? 3.556 7.882 27.474 1.00 59.09 249 SER A CA 1
ATOM 1918 C C . SER A 1 249 ? 3.186 6.989 26.283 1.00 59.09 249 SER A C 1
ATOM 1920 O O . SER A 1 249 ? 3.764 5.912 26.120 1.00 59.09 249 SER A O 1
ATOM 1922 N N . ILE A 1 250 ? 2.331 7.491 25.384 1.00 59.12 250 ILE A N 1
ATOM 1923 C CA . ILE A 1 250 ? 1.951 6.812 24.136 1.00 59.12 250 ILE A CA 1
ATOM 1924 C C . ILE A 1 250 ? 3.076 6.853 23.091 1.00 59.12 250 ILE A C 1
ATOM 1926 O O . ILE A 1 250 ? 3.339 5.829 22.463 1.00 59.12 250 ILE A O 1
ATOM 1930 N N . ILE A 1 251 ? 3.804 7.970 22.953 1.00 61.00 251 ILE A N 1
ATOM 1931 C CA . ILE A 1 251 ? 5.042 8.019 22.147 1.00 61.00 251 ILE A CA 1
ATOM 1932 C C . ILE A 1 251 ? 6.100 7.040 22.697 1.00 61.00 251 ILE A C 1
ATOM 1934 O O . ILE A 1 251 ? 6.784 6.385 21.917 1.00 61.00 251 ILE A O 1
ATOM 1938 N N . SER A 1 252 ? 6.179 6.842 24.020 1.00 63.50 252 SER A N 1
ATOM 1939 C CA . SER A 1 252 ? 7.037 5.816 24.648 1.00 63.50 252 SER A CA 1
ATOM 1940 C C . SER A 1 252 ? 6.553 4.368 24.443 1.00 63.50 252 SER A C 1
ATOM 1942 O O . SER A 1 252 ? 7.058 3.460 25.103 1.00 63.50 252 SER A O 1
ATOM 1944 N N . ALA A 1 253 ? 5.542 4.149 23.595 1.00 65.75 253 ALA A N 1
ATOM 1945 C CA . ALA A 1 253 ? 4.868 2.874 23.340 1.00 65.75 253 ALA A CA 1
ATOM 1946 C C . ALA A 1 253 ? 4.328 2.148 24.593 1.00 65.75 253 ALA A C 1
ATOM 1948 O O . ALA A 1 253 ? 3.968 0.970 24.515 1.00 65.75 253 ALA A O 1
ATOM 1949 N N . ARG A 1 254 ? 4.221 2.826 25.747 1.00 77.56 254 ARG A N 1
ATOM 1950 C CA . ARG A 1 254 ? 3.623 2.240 26.951 1.00 77.56 254 ARG A CA 1
ATOM 1951 C C . ARG A 1 254 ? 2.113 2.175 26.767 1.00 77.56 254 ARG A C 1
ATOM 1953 O O . ARG A 1 254 ? 1.443 3.202 26.678 1.00 77.56 254 ARG A O 1
ATOM 1960 N N . CYS A 1 255 ? 1.577 0.960 26.719 1.00 82.56 255 CYS A N 1
ATOM 1961 C CA . CYS A 1 255 ? 0.136 0.756 26.712 1.00 82.56 255 CYS A CA 1
ATOM 1962 C C . CYS A 1 255 ? -0.472 1.280 28.032 1.00 82.56 255 CYS A C 1
ATOM 1964 O O . CYS A 1 255 ? 0.031 0.911 29.096 1.00 82.56 255 CYS A O 1
ATOM 1966 N N . PRO A 1 256 ? -1.555 2.082 28.001 1.00 88.12 256 PRO A N 1
ATOM 1967 C CA . PRO A 1 256 ? -2.253 2.503 29.213 1.00 88.12 256 PRO A CA 1
ATOM 1968 C C . PRO A 1 256 ? -2.723 1.307 30.053 1.00 88.12 256 PRO A C 1
ATOM 1970 O O . PRO A 1 256 ? -3.242 0.327 29.506 1.00 88.12 256 PRO A O 1
ATOM 1973 N N . ALA A 1 257 ? -2.562 1.416 31.371 1.00 91.62 257 ALA A N 1
ATOM 1974 C CA . ALA A 1 257 ? -3.093 0.493 32.372 1.00 91.62 257 ALA A CA 1
ATOM 1975 C C . ALA A 1 257 ? -4.347 1.084 33.033 1.00 91.62 257 ALA A C 1
ATOM 1977 O O . ALA A 1 257 ? -4.539 2.303 33.038 1.00 91.62 257 ALA A O 1
ATOM 1978 N N . LEU A 1 258 ? -5.219 0.227 33.564 1.00 94.25 258 LEU A N 1
ATOM 1979 C CA . LEU A 1 258 ? -6.394 0.668 34.312 1.00 94.25 258 LEU A CA 1
ATOM 1980 C C . LEU A 1 258 ? -6.038 0.980 35.765 1.00 94.25 258 LEU A C 1
ATOM 1982 O O . LEU A 1 258 ? -5.629 0.094 36.510 1.00 94.25 258 LEU A O 1
ATOM 1986 N N . ARG A 1 259 ? -6.327 2.202 36.216 1.00 95.12 259 ARG A N 1
ATOM 1987 C CA . ARG A 1 259 ? -6.355 2.537 37.639 1.00 95.12 259 ARG A CA 1
ATOM 1988 C C . ARG A 1 259 ? -7.775 2.356 38.175 1.00 95.12 259 ARG A C 1
ATOM 1990 O O . ARG A 1 259 ? -8.683 3.065 37.726 1.00 95.12 259 ARG A O 1
ATOM 1997 N N . PRO A 1 260 ? -8.013 1.450 39.141 1.00 94.94 260 PRO A N 1
ATOM 1998 C CA . PRO A 1 260 ? -9.285 1.399 39.847 1.00 94.94 260 PRO A CA 1
ATOM 1999 C C . PRO A 1 260 ? -9.602 2.763 40.469 1.00 94.94 260 PRO A C 1
ATOM 2001 O O . PRO A 1 260 ? -8.736 3.424 41.048 1.00 94.94 260 PRO A O 1
ATOM 2004 N N . ARG A 1 261 ? -10.862 3.185 40.371 1.00 91.75 261 ARG A N 1
ATOM 2005 C CA . ARG A 1 261 ? -11.382 4.287 41.184 1.00 91.75 261 ARG A CA 1
ATOM 2006 C C . ARG A 1 261 ? -11.375 3.838 42.648 1.00 91.75 261 ARG A C 1
ATOM 2008 O O . ARG A 1 261 ? -11.486 2.645 42.931 1.00 91.75 261 ARG A O 1
ATOM 2015 N N . GLY A 1 262 ? -11.268 4.779 43.587 1.00 87.69 262 GLY A N 1
ATOM 2016 C CA . GLY A 1 262 ? -11.506 4.467 45.002 1.00 87.69 262 GLY A CA 1
ATOM 2017 C C . GLY A 1 262 ? -12.876 3.800 45.167 1.00 87.69 262 GLY A C 1
ATOM 2018 O O . GLY A 1 262 ? -13.800 4.154 44.431 1.00 87.69 262 GLY A O 1
ATOM 2019 N N . MET A 1 263 ? -12.981 2.821 46.078 1.00 87.06 263 MET A N 1
ATOM 2020 C CA . MET A 1 263 ? -14.139 1.922 46.212 1.00 87.06 263 MET A CA 1
ATOM 2021 C C . MET A 1 263 ? -15.470 2.678 46.022 1.00 87.06 263 MET A C 1
ATOM 2023 O O . MET A 1 263 ? -15.794 3.534 46.854 1.00 87.06 263 MET A O 1
ATOM 2027 N N . PRO A 1 264 ? -16.238 2.403 44.946 1.00 84.75 264 PRO A N 1
ATOM 2028 C CA . PRO A 1 264 ? -17.391 3.225 44.611 1.00 84.75 264 PRO A CA 1
ATOM 2029 C C . PRO A 1 264 ? -18.411 3.257 45.750 1.00 84.75 264 PRO A C 1
ATOM 2031 O O . PRO A 1 264 ? -18.787 2.216 46.287 1.00 84.75 264 PRO A O 1
ATOM 2034 N N . VAL A 1 265 ? -18.909 4.451 46.092 1.00 88.38 265 VAL A N 1
ATOM 2035 C CA . VAL A 1 265 ? -19.889 4.646 47.183 1.00 88.38 265 VAL A CA 1
ATOM 2036 C C . VAL A 1 265 ? -21.133 3.766 46.985 1.00 88.38 265 VAL A C 1
ATOM 2038 O O . VAL A 1 265 ? -21.689 3.258 47.952 1.00 88.38 265 VAL A O 1
ATOM 2041 N N . ALA A 1 266 ? -21.500 3.500 45.727 1.00 88.88 266 ALA A N 1
ATOM 2042 C CA . ALA A 1 266 ? -22.578 2.596 45.334 1.00 88.88 266 ALA A CA 1
ATOM 2043 C C . ALA A 1 266 ? -22.392 1.123 45.763 1.00 88.88 266 ALA A C 1
ATOM 2045 O O . ALA A 1 266 ? -23.351 0.358 45.666 1.00 88.88 266 ALA A O 1
ATOM 2046 N N . LEU A 1 267 ? -21.206 0.701 46.220 1.00 93.25 267 LEU A N 1
ATOM 2047 C CA . LEU A 1 267 ? -20.969 -0.660 46.718 1.00 93.25 267 LEU A CA 1
ATOM 2048 C C . LEU A 1 267 ? -21.252 -0.816 48.220 1.00 93.25 267 LEU A C 1
ATOM 2050 O O . LEU A 1 267 ? -21.532 -1.934 48.644 1.00 93.25 267 LEU A O 1
ATOM 2054 N N . ARG A 1 268 ? -21.194 0.267 49.012 1.00 93.81 268 ARG A N 1
ATOM 2055 C CA . ARG A 1 268 ? -21.314 0.214 50.483 1.00 93.81 268 ARG A CA 1
ATOM 2056 C C . ARG A 1 268 ? -22.614 -0.464 50.924 1.00 93.81 268 ARG A C 1
ATOM 2058 O O . ARG A 1 268 ? -23.688 -0.143 50.417 1.00 93.81 268 ARG A O 1
ATOM 2065 N N . GLY A 1 269 ? -22.515 -1.391 51.875 1.00 94.56 269 GLY A N 1
ATOM 2066 C CA . GLY A 1 269 ? -23.640 -2.166 52.399 1.00 94.56 269 GLY A CA 1
ATOM 2067 C C . GLY A 1 269 ? -24.175 -3.242 51.444 1.00 94.56 269 GLY A C 1
ATOM 2068 O O . GLY A 1 269 ? -25.257 -3.778 51.678 1.00 94.56 269 GLY A O 1
ATOM 2069 N N . ARG A 1 270 ? -23.462 -3.567 50.356 1.00 96.06 270 ARG A N 1
ATOM 2070 C CA . ARG A 1 270 ? -23.873 -4.568 49.352 1.00 96.06 270 ARG A CA 1
ATOM 2071 C C . ARG A 1 270 ? -22.814 -5.658 49.210 1.00 96.06 270 ARG A C 1
ATOM 2073 O O . ARG A 1 270 ? -21.641 -5.431 49.472 1.00 96.06 270 ARG A O 1
ATOM 2080 N N . ALA A 1 271 ? -23.203 -6.837 48.719 1.00 95.50 271 ALA A N 1
ATOM 2081 C CA . ALA A 1 271 ? -22.284 -7.972 48.542 1.00 95.50 271 ALA A CA 1
ATOM 2082 C C . ALA A 1 271 ? -21.004 -7.615 47.749 1.00 95.50 271 ALA A C 1
ATOM 2084 O O . ALA A 1 271 ? -19.919 -8.066 48.103 1.00 95.50 271 ALA A O 1
ATOM 2085 N N . ALA A 1 272 ? -21.124 -6.724 46.758 1.00 95.25 272 ALA A N 1
ATOM 2086 C CA . ALA A 1 272 ? -20.015 -6.234 45.940 1.00 95.25 272 ALA A CA 1
ATOM 2087 C C . ALA A 1 272 ? -18.895 -5.514 46.724 1.00 95.25 272 ALA A C 1
ATOM 2089 O O . ALA A 1 272 ? -17.767 -5.459 46.244 1.00 95.25 272 ALA A O 1
ATOM 2090 N N . GLU A 1 273 ? -19.167 -4.986 47.923 1.00 96.56 273 GLU A N 1
ATOM 2091 C CA . GLU A 1 273 ? -18.146 -4.428 48.825 1.00 96.56 273 GLU A CA 1
ATOM 2092 C C . GLU A 1 273 ? -17.159 -5.502 49.301 1.00 96.56 273 GLU A C 1
ATOM 2094 O O . GLU A 1 273 ? -15.962 -5.242 49.386 1.00 96.56 273 GLU A O 1
ATOM 2099 N N . ARG A 1 274 ? -17.640 -6.733 49.530 1.00 96.44 274 ARG A N 1
ATOM 2100 C CA . ARG A 1 274 ? -16.801 -7.885 49.908 1.00 96.44 274 ARG A CA 1
ATOM 2101 C C . ARG A 1 274 ? -16.004 -8.430 48.724 1.00 96.44 274 ARG A C 1
ATOM 2103 O O . ARG A 1 274 ? -14.897 -8.922 48.908 1.00 96.44 274 ARG A O 1
ATOM 2110 N N . ASP A 1 275 ? -16.555 -8.320 47.517 1.00 95.62 275 ASP A N 1
ATOM 2111 C CA . ASP A 1 275 ? -15.892 -8.749 46.283 1.00 95.62 275 ASP A CA 1
ATOM 2112 C C . ASP A 1 275 ? -14.788 -7.763 45.839 1.00 95.62 275 ASP A C 1
ATOM 2114 O O . ASP A 1 275 ? -13.782 -8.167 45.244 1.00 95.62 275 ASP A O 1
ATOM 2118 N N . TRP A 1 276 ? -14.959 -6.466 46.132 1.00 95.50 276 TRP A N 1
ATOM 2119 C CA . TRP A 1 276 ? -14.115 -5.373 45.632 1.00 95.50 276 TRP A CA 1
ATOM 2120 C C . TRP A 1 276 ? -12.598 -5.536 45.879 1.00 95.50 276 TRP A C 1
ATOM 2122 O O . TRP A 1 276 ? -11.841 -5.305 44.930 1.00 95.50 276 TRP A O 1
ATOM 2132 N N . PRO A 1 277 ? -12.113 -5.990 47.058 1.00 95.00 277 PRO A N 1
ATOM 2133 C CA . PRO A 1 277 ? -10.683 -6.209 47.299 1.00 95.00 277 PRO A CA 1
ATOM 2134 C C . PRO A 1 277 ? -10.039 -7.264 46.390 1.00 95.00 277 PRO A C 1
ATOM 2136 O O . PRO A 1 277 ? -8.834 -7.210 46.169 1.00 95.00 277 PRO A O 1
ATOM 2139 N N . SER A 1 278 ? -10.817 -8.198 45.828 1.00 92.75 278 SER A N 1
ATOM 2140 C CA . SER A 1 278 ? -10.331 -9.148 44.811 1.00 92.75 278 SER A CA 1
ATOM 2141 C C . SER A 1 278 ? -10.402 -8.575 43.388 1.00 92.75 278 SER A C 1
ATOM 2143 O O . SER A 1 278 ? -9.572 -8.881 42.531 1.00 92.75 278 SER A O 1
ATOM 2145 N N . PHE A 1 279 ? -11.388 -7.710 43.143 1.00 94.06 279 PHE A N 1
ATOM 2146 C CA . PHE A 1 279 ? -11.708 -7.163 41.830 1.00 94.06 279 PHE A CA 1
ATOM 2147 C C . PHE A 1 279 ? -10.781 -6.009 41.421 1.00 94.06 279 PHE A C 1
ATOM 2149 O O . PHE A 1 279 ? -10.318 -5.968 40.280 1.00 94.06 279 PHE A O 1
ATOM 2156 N N . ALA A 1 280 ? -10.452 -5.099 42.342 1.00 95.00 280 ALA A N 1
ATOM 2157 C CA . ALA A 1 280 ? -9.585 -3.957 42.046 1.00 95.00 280 ALA A CA 1
ATOM 2158 C C . ALA A 1 280 ? -8.139 -4.364 41.662 1.00 95.00 280 ALA A C 1
ATOM 2160 O O . ALA A 1 280 ? -7.658 -3.864 40.644 1.00 95.00 280 ALA A O 1
ATOM 2161 N N . PRO A 1 281 ? -7.467 -5.323 42.340 1.00 94.25 281 PRO A N 1
ATOM 2162 C CA . PRO A 1 281 ? -6.154 -5.826 41.916 1.00 94.25 281 PRO A CA 1
ATOM 2163 C C . PRO A 1 281 ? -6.192 -6.695 40.651 1.00 94.25 281 PRO A C 1
ATOM 2165 O O . PRO A 1 281 ? -5.147 -7.027 40.095 1.00 94.25 281 PRO A O 1
ATOM 2168 N N . TRP A 1 282 ? -7.370 -7.128 40.189 1.00 93.88 282 TRP A N 1
ATOM 2169 C CA . TRP A 1 282 ? -7.523 -7.683 38.842 1.00 93.88 282 TRP A CA 1
ATOM 2170 C C . TRP A 1 282 ? -7.614 -6.572 37.795 1.00 93.88 282 TRP A C 1
ATOM 2172 O O . TRP A 1 282 ? -6.845 -6.605 36.837 1.00 93.88 282 TRP A O 1
ATOM 2182 N N . LEU A 1 283 ? -8.464 -5.559 38.010 1.00 94.06 283 LEU A N 1
ATOM 2183 C CA . LEU A 1 283 ? -8.551 -4.390 37.128 1.00 94.06 283 LEU A CA 1
ATOM 2184 C C . LEU A 1 283 ? -7.181 -3.735 36.919 1.00 94.06 283 LEU A C 1
ATOM 2186 O O . LEU A 1 283 ? -6.814 -3.474 35.780 1.00 94.06 283 LEU A O 1
ATOM 2190 N N . SER A 1 284 ? -6.394 -3.543 37.984 1.00 93.56 284 SER A N 1
ATOM 2191 C CA . SER A 1 284 ? -5.078 -2.890 37.902 1.00 93.56 284 SER A CA 1
ATOM 2192 C C . SER A 1 284 ? -3.986 -3.693 37.188 1.00 93.56 284 SER A C 1
ATOM 2194 O O . SER A 1 284 ? -2.868 -3.206 37.043 1.00 93.56 284 SER A O 1
ATOM 2196 N N . ARG A 1 285 ? -4.275 -4.929 36.761 1.00 92.56 285 ARG A N 1
ATOM 2197 C CA . ARG A 1 285 ? -3.390 -5.742 35.911 1.00 92.56 285 ARG A CA 1
ATOM 2198 C C . ARG A 1 285 ? -3.796 -5.725 34.437 1.00 92.56 285 ARG A C 1
ATOM 2200 O O . ARG A 1 285 ? -3.081 -6.298 33.625 1.00 92.56 285 ARG A O 1
ATOM 2207 N N . LEU A 1 286 ? -4.922 -5.101 34.089 1.00 92.69 286 LEU A N 1
ATOM 2208 C CA . LEU A 1 286 ? -5.399 -5.005 32.713 1.00 92.69 286 LEU A CA 1
ATOM 2209 C C . LEU A 1 286 ? -4.865 -3.744 32.032 1.00 92.69 286 LEU A C 1
ATOM 2211 O O . LEU A 1 286 ? -5.066 -2.620 32.503 1.00 92.69 286 LEU A O 1
ATOM 2215 N N . THR A 1 287 ? -4.266 -3.934 30.863 1.00 92.69 287 THR A N 1
ATOM 2216 C CA . THR A 1 287 ? -3.913 -2.860 29.937 1.00 92.69 287 THR A CA 1
ATOM 2217 C C . THR A 1 287 ? -4.947 -2.723 28.817 1.00 92.69 287 THR A C 1
ATOM 2219 O O . THR A 1 287 ? -5.751 -3.622 28.549 1.00 92.69 287 THR A O 1
ATOM 2222 N N . LEU A 1 288 ? -4.908 -1.598 28.100 1.00 91.38 288 LEU A N 1
ATOM 2223 C CA . LEU A 1 288 ? -5.726 -1.372 26.903 1.00 91.38 288 LEU A CA 1
ATOM 2224 C C . LEU A 1 288 ? -5.451 -2.427 25.809 1.00 91.38 288 LEU A C 1
ATOM 2226 O O . LEU A 1 288 ? -6.340 -2.754 25.021 1.00 91.38 288 LEU A O 1
ATOM 2230 N N . GLN A 1 289 ? -4.246 -3.004 25.797 1.00 91.12 289 GLN A N 1
ATOM 2231 C CA . GLN A 1 289 ? -3.841 -4.088 24.909 1.00 91.12 289 GLN A CA 1
ATOM 2232 C C . GLN A 1 289 ? -4.477 -5.420 25.297 1.00 91.12 289 GLN A C 1
ATOM 2234 O O . GLN A 1 289 ? -4.964 -6.111 24.406 1.00 91.12 289 GLN A O 1
ATOM 2239 N N . ASP A 1 290 ? -4.575 -5.743 26.587 1.00 90.81 290 ASP A N 1
ATOM 2240 C CA . ASP A 1 290 ? -5.277 -6.949 27.045 1.00 90.81 290 ASP A CA 1
ATOM 2241 C C . ASP A 1 290 ? -6.771 -6.879 26.711 1.00 90.81 290 ASP A C 1
ATOM 2243 O O . ASP A 1 290 ? -7.353 -7.863 26.248 1.00 90.81 290 ASP A O 1
ATOM 2247 N N . LEU A 1 291 ? -7.397 -5.702 26.866 1.00 92.06 291 LEU A N 1
ATOM 2248 C CA . LEU A 1 291 ? -8.797 -5.499 26.475 1.00 92.06 291 LEU A CA 1
ATOM 2249 C C . LEU A 1 291 ? -9.015 -5.703 24.969 1.00 92.06 291 LEU A C 1
ATOM 2251 O O . LEU A 1 291 ? -9.966 -6.380 24.581 1.00 92.06 291 LEU A O 1
ATOM 2255 N N . VAL A 1 292 ? -8.145 -5.144 24.122 1.00 91.31 292 VAL A N 1
ATOM 2256 C CA . VAL A 1 292 ? -8.266 -5.264 22.660 1.00 91.31 292 VAL A CA 1
ATOM 2257 C C . VAL A 1 292 ? -7.908 -6.666 22.158 1.00 91.31 292 VAL A C 1
ATOM 2259 O O . VAL A 1 292 ? -8.571 -7.181 21.259 1.00 91.31 292 VAL A O 1
ATOM 2262 N N . TYR A 1 293 ? -6.901 -7.321 22.737 1.00 88.31 293 TYR A N 1
ATOM 2263 C CA . TYR A 1 293 ? -6.567 -8.704 22.394 1.00 88.31 293 TYR A CA 1
ATOM 2264 C C . TYR A 1 293 ? -7.679 -9.667 22.812 1.00 88.31 293 TYR A C 1
ATOM 2266 O O . TYR A 1 293 ? -8.082 -10.497 21.999 1.00 88.31 293 TYR A O 1
ATOM 2274 N N . GLY A 1 294 ? -8.249 -9.490 24.008 1.00 87.00 294 GLY A N 1
ATOM 2275 C CA . GLY A 1 294 ? -9.442 -10.222 24.425 1.00 87.00 294 GLY A CA 1
ATOM 2276 C C . GLY A 1 294 ? -10.620 -10.001 23.472 1.00 87.00 294 GLY A C 1
ATOM 2277 O O . GLY A 1 294 ? -11.239 -10.970 23.038 1.00 87.00 294 GLY A O 1
ATOM 2278 N N . PHE A 1 295 ? -10.910 -8.746 23.096 1.00 87.44 295 PHE A N 1
ATOM 2279 C CA . PHE A 1 295 ? -11.986 -8.409 22.150 1.00 87.44 295 PHE A CA 1
ATOM 2280 C C . PHE A 1 295 ? -11.859 -9.189 20.830 1.00 87.44 295 PHE A C 1
ATOM 2282 O O . PHE A 1 295 ? -12.807 -9.852 20.421 1.00 87.44 295 PHE A O 1
ATOM 2289 N N . PHE A 1 296 ? -10.666 -9.186 20.224 1.00 85.25 296 PHE A N 1
ATOM 2290 C CA . PHE A 1 296 ? -10.358 -9.927 18.993 1.00 85.25 296 PHE A CA 1
ATOM 2291 C C . PHE A 1 296 ? -10.192 -11.452 19.185 1.00 85.25 296 PHE A C 1
ATOM 2293 O O . PHE A 1 296 ? -9.798 -12.151 18.249 1.00 85.25 296 PHE A O 1
ATOM 2300 N N . GLY A 1 297 ? -10.429 -11.992 20.386 1.00 81.31 297 GLY A N 1
ATOM 2301 C CA . GLY A 1 297 ? -10.271 -13.418 20.690 1.00 81.31 297 GLY A CA 1
ATOM 2302 C C . GLY A 1 297 ? -8.819 -13.923 20.705 1.00 81.31 297 GLY A C 1
ATOM 2303 O O . GLY A 1 297 ? -8.595 -15.136 20.709 1.00 81.31 297 GLY A O 1
ATOM 2304 N N . TYR A 1 298 ? -7.821 -13.032 20.726 1.00 81.19 298 TYR A N 1
ATOM 2305 C CA . TYR A 1 298 ? -6.412 -13.405 20.864 1.00 81.19 298 TYR A CA 1
ATOM 2306 C C . TYR A 1 298 ? -6.139 -13.896 22.287 1.00 81.19 298 TYR A C 1
ATOM 2308 O O . TYR A 1 298 ? -5.877 -13.119 23.205 1.00 81.19 298 TYR A O 1
ATOM 2316 N N . SER A 1 299 ? -6.172 -15.215 22.470 1.00 65.44 299 SER A N 1
ATOM 2317 C CA . SER A 1 299 ? -5.794 -15.830 23.738 1.00 65.44 299 SER A CA 1
ATOM 2318 C C . SER A 1 299 ? -4.307 -15.588 24.019 1.00 65.44 299 SER A C 1
ATOM 2320 O O . SER A 1 299 ? -3.445 -16.178 23.368 1.00 65.44 299 SER A O 1
ATOM 2322 N N . LEU A 1 300 ? -4.016 -14.751 25.020 1.00 57.94 300 LEU A N 1
ATOM 2323 C CA . LEU A 1 300 ? -2.685 -14.513 25.595 1.00 57.94 300 LEU A CA 1
ATOM 2324 C C . LEU A 1 300 ? -2.166 -15.748 26.365 1.00 57.94 300 LEU A C 1
ATOM 2326 O O . LEU A 1 300 ? -1.826 -15.688 27.547 1.00 57.94 300 LEU A O 1
ATOM 2330 N N . ARG A 1 301 ? -2.114 -16.910 25.702 1.00 51.91 301 ARG A N 1
ATOM 2331 C CA . ARG A 1 301 ? -1.475 -18.118 26.231 1.00 51.91 301 ARG A CA 1
ATOM 2332 C C . ARG A 1 301 ? 0.039 -17.943 26.184 1.00 51.91 301 ARG A C 1
ATOM 2334 O O . ARG A 1 301 ? 0.669 -18.120 25.147 1.00 51.91 301 ARG A O 1
ATOM 2341 N N . SER A 1 302 ? 0.590 -17.576 27.336 1.00 42.84 302 SER A N 1
ATOM 2342 C CA . SER A 1 302 ? 2.015 -17.333 27.549 1.00 42.84 302 SER A CA 1
ATOM 2343 C C . SER A 1 302 ? 2.912 -18.475 27.051 1.00 42.84 302 SER A C 1
ATOM 2345 O O . SER A 1 302 ? 2.762 -19.621 27.476 1.00 42.84 302 SER A O 1
ATOM 2347 N N . GLY A 1 303 ? 3.881 -18.127 26.200 1.00 40.72 303 GLY A N 1
ATOM 2348 C CA . GLY A 1 303 ? 5.263 -18.629 26.236 1.00 40.72 303 GLY A CA 1
ATOM 2349 C C . GLY A 1 303 ? 5.571 -20.107 25.951 1.00 40.72 303 GLY A C 1
ATOM 2350 O O . GLY A 1 303 ? 6.741 -20.423 25.762 1.00 40.72 303 GLY A O 1
ATOM 2351 N N . SER A 1 304 ? 4.597 -21.020 25.904 1.00 32.97 304 SER A N 1
ATOM 2352 C CA . SER A 1 304 ? 4.863 -22.460 25.746 1.00 32.97 304 SER A CA 1
ATOM 2353 C C . SER A 1 304 ? 4.686 -22.932 24.299 1.00 32.97 304 SER A C 1
ATOM 2355 O O . SER A 1 304 ? 3.583 -23.235 23.840 1.00 32.97 304 SER A O 1
ATOM 2357 N N . LEU A 1 305 ? 5.804 -23.009 23.575 1.00 37.00 305 LEU A N 1
ATOM 2358 C CA . LEU A 1 305 ? 5.886 -23.259 22.128 1.00 37.00 305 LEU A CA 1
ATOM 2359 C C . LEU A 1 305 ? 5.716 -24.746 21.717 1.00 37.00 305 LEU A C 1
ATOM 2361 O O . LEU A 1 305 ? 6.256 -25.169 20.700 1.00 37.00 305 LEU A O 1
ATOM 2365 N N . GLY A 1 306 ? 4.981 -25.552 22.498 1.00 32.03 306 GLY A N 1
ATOM 2366 C CA . GLY A 1 306 ? 4.865 -27.009 22.287 1.00 32.03 306 GLY A CA 1
ATOM 2367 C C . GLY A 1 306 ? 3.581 -27.677 22.805 1.00 32.03 306 GLY A C 1
ATOM 2368 O O . GLY A 1 306 ? 3.571 -28.882 23.027 1.00 32.03 306 GLY A O 1
ATOM 2369 N N . GLY A 1 307 ? 2.505 -26.918 23.050 1.00 31.00 307 GLY A N 1
ATOM 2370 C CA . GLY A 1 307 ? 1.339 -27.391 23.819 1.00 31.00 307 GLY A CA 1
ATOM 2371 C C . GLY A 1 307 ? 0.023 -27.642 23.064 1.00 31.00 307 GLY A C 1
ATOM 2372 O O . GLY A 1 307 ? -1.019 -27.677 23.718 1.00 31.00 307 GLY A O 1
ATOM 2373 N N . LEU A 1 308 ? 0.008 -27.741 21.725 1.00 35.28 308 LEU A N 1
ATOM 2374 C CA . LEU A 1 308 ? -1.247 -27.722 20.942 1.00 35.28 308 LEU A CA 1
ATOM 2375 C C . LEU A 1 308 ? -1.779 -29.085 20.455 1.00 35.28 308 LEU A C 1
ATOM 2377 O O . LEU A 1 308 ? -2.990 -29.205 20.261 1.00 35.28 308 LEU A O 1
ATOM 2381 N N . ASP A 1 309 ? -0.941 -30.115 20.319 1.00 34.44 309 ASP A N 1
ATOM 2382 C CA . ASP A 1 309 ? -1.381 -31.416 19.781 1.00 34.44 309 ASP A CA 1
ATOM 2383 C C . ASP A 1 309 ? -2.007 -32.346 20.833 1.00 34.44 309 ASP A C 1
ATOM 2385 O O . ASP A 1 309 ? -2.968 -33.063 20.542 1.00 34.44 309 ASP A O 1
ATOM 2389 N N . ALA A 1 310 ? -1.548 -32.272 22.089 1.00 31.53 310 ALA A N 1
ATOM 2390 C CA . ALA A 1 310 ? -2.020 -33.131 23.182 1.00 31.53 310 ALA A CA 1
ATOM 2391 C C . ALA A 1 310 ? -3.546 -33.058 23.414 1.00 31.53 310 ALA A C 1
ATOM 2393 O O . ALA A 1 310 ? -4.170 -34.047 23.790 1.00 31.53 310 ALA A O 1
ATOM 2394 N N . ALA A 1 311 ? -4.171 -31.907 23.140 1.00 31.58 311 ALA A N 1
ATOM 2395 C CA . ALA A 1 311 ? -5.610 -31.705 23.316 1.00 31.58 311 ALA A CA 1
ATOM 2396 C C . ALA A 1 311 ? -6.479 -32.243 22.156 1.00 31.58 311 ALA A C 1
ATOM 2398 O O . ALA A 1 311 ? -7.703 -32.281 22.287 1.00 31.58 311 ALA A O 1
ATOM 2399 N N . ARG A 1 312 ? -5.886 -32.648 21.020 1.00 35.72 312 ARG A N 1
ATOM 2400 C CA . ARG A 1 312 ? -6.624 -33.176 19.853 1.00 35.72 312 ARG A CA 1
ATOM 2401 C C . ARG A 1 312 ? -6.687 -34.702 19.788 1.00 35.72 312 ARG A C 1
ATOM 2403 O O . ARG A 1 312 ? -7.615 -35.225 19.179 1.00 35.72 312 ARG A O 1
ATOM 2410 N N . ALA A 1 313 ? -5.772 -35.411 20.448 1.00 32.34 313 ALA A N 1
ATOM 2411 C CA . ALA A 1 313 ? -5.727 -36.877 20.430 1.00 32.34 313 ALA A CA 1
ATOM 2412 C C . ALA A 1 313 ? -6.953 -37.559 21.086 1.00 32.34 313 ALA A C 1
ATOM 2414 O O . ALA A 1 313 ? -7.263 -38.703 20.772 1.00 32.34 313 ALA A O 1
ATOM 2415 N N . ALA A 1 314 ? -7.671 -36.864 21.975 1.00 31.20 314 ALA A N 1
ATOM 2416 C CA . ALA A 1 314 ? -8.698 -37.457 22.839 1.00 31.20 314 ALA A CA 1
ATOM 2417 C C . ALA A 1 314 ? -10.095 -37.665 22.204 1.00 31.20 314 ALA A C 1
ATOM 2419 O O . ALA A 1 314 ? -10.974 -38.207 22.866 1.00 31.20 314 ALA A O 1
ATOM 2420 N N . ASN A 1 315 ? -10.345 -37.229 20.962 1.00 29.75 315 ASN A N 1
ATOM 2421 C CA . ASN A 1 315 ? -11.661 -37.354 20.308 1.00 29.75 315 ASN A CA 1
ATOM 2422 C C . ASN A 1 315 ? -11.537 -37.819 18.848 1.00 29.75 315 ASN A C 1
ATOM 2424 O O . ASN A 1 315 ? -11.669 -37.040 17.903 1.00 29.75 315 ASN A O 1
ATOM 2428 N N . GLY A 1 316 ? -11.280 -39.114 18.662 1.00 27.44 316 GLY A N 1
ATOM 2429 C CA . GLY A 1 316 ? -11.113 -39.717 17.342 1.00 27.44 316 GLY A CA 1
ATOM 2430 C C . GLY A 1 316 ? -12.426 -39.967 16.589 1.00 27.44 316 GLY A C 1
ATOM 2431 O O . GLY A 1 316 ? -13.247 -40.783 17.002 1.00 27.44 316 GLY A O 1
ATOM 2432 N N . ARG A 1 317 ? -12.558 -39.367 15.401 1.00 26.50 317 ARG A N 1
ATOM 2433 C CA . ARG A 1 317 ? -13.196 -39.996 14.229 1.00 26.50 317 ARG A CA 1
ATOM 2434 C C . ARG A 1 317 ? -12.360 -39.668 12.993 1.00 26.50 317 ARG A C 1
ATOM 2436 O O . ARG A 1 317 ? -12.295 -38.511 12.588 1.00 26.50 317 ARG A O 1
ATOM 2443 N N . LEU A 1 318 ? -11.694 -40.678 12.430 1.00 31.14 318 LEU A N 1
ATOM 2444 C CA . LEU A 1 318 ? -10.885 -40.532 11.215 1.00 31.14 318 LEU A CA 1
ATOM 2445 C C . LEU A 1 318 ? -11.764 -40.193 10.003 1.00 31.14 318 LEU A C 1
ATOM 2447 O 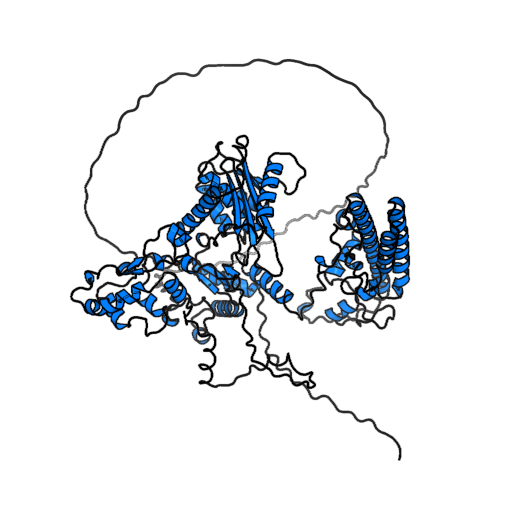O . LEU A 1 318 ? -12.894 -40.667 9.890 1.00 31.14 318 LEU A O 1
ATOM 2451 N N . GLY A 1 319 ? -11.221 -39.392 9.084 1.00 27.56 319 GLY A N 1
ATOM 2452 C CA . GLY A 1 319 ? -11.950 -38.927 7.906 1.00 27.56 319 GLY A CA 1
ATOM 2453 C C . GLY A 1 319 ? -11.076 -38.208 6.878 1.00 27.56 319 GLY A C 1
ATOM 2454 O O . GLY A 1 319 ? -11.282 -37.023 6.656 1.00 27.56 319 GLY A O 1
ATOM 2455 N N . SER A 1 320 ? -10.158 -38.945 6.236 1.00 29.78 320 SER A N 1
ATOM 2456 C CA . SER A 1 320 ? -9.445 -38.571 4.995 1.00 29.78 320 SER A CA 1
ATOM 2457 C C . SER A 1 320 ? -8.654 -37.248 5.016 1.00 29.78 320 SER A C 1
ATOM 2459 O O . SER A 1 320 ? -9.204 -36.188 4.716 1.00 29.78 320 SER A O 1
ATOM 2461 N N . LEU A 1 321 ? -7.330 -37.319 5.220 1.00 30.25 321 LEU A N 1
ATOM 2462 C CA . LEU A 1 321 ? -6.427 -36.163 5.053 1.00 30.25 321 LEU A CA 1
ATOM 2463 C C . LEU A 1 321 ? -5.095 -36.515 4.349 1.00 30.25 321 LEU A C 1
ATOM 2465 O O . LEU A 1 321 ? -4.062 -35.890 4.577 1.00 30.25 321 LEU A O 1
ATOM 2469 N N . ASP A 1 322 ? -5.123 -37.500 3.451 1.00 29.25 322 ASP A N 1
ATOM 2470 C CA . ASP A 1 322 ? -3.925 -38.090 2.828 1.00 29.25 322 ASP A CA 1
ATOM 2471 C C . ASP A 1 322 ? -3.439 -37.391 1.540 1.00 29.25 322 ASP A C 1
ATOM 2473 O O . ASP A 1 322 ? -2.565 -37.892 0.840 1.00 29.25 322 ASP A O 1
ATOM 2477 N N . ALA A 1 323 ? -3.947 -36.191 1.238 1.00 28.23 323 ALA A N 1
ATOM 2478 C CA . ALA A 1 323 ? -3.515 -35.405 0.075 1.00 28.23 323 ALA A CA 1
ATOM 2479 C C . ALA A 1 323 ? -2.155 -34.695 0.264 1.00 28.23 323 ALA A C 1
ATOM 2481 O O . ALA A 1 323 ? -1.515 -34.320 -0.713 1.00 28.23 323 ALA A O 1
ATOM 2482 N N . ALA A 1 324 ? -1.700 -34.500 1.508 1.00 27.30 324 ALA A N 1
ATOM 2483 C CA . ALA A 1 324 ? -0.522 -33.682 1.825 1.00 27.30 324 ALA A CA 1
ATOM 2484 C C . ALA A 1 324 ? 0.805 -34.465 1.935 1.00 27.30 324 ALA A C 1
ATOM 2486 O O . ALA A 1 324 ? 1.850 -33.866 2.174 1.00 27.30 324 ALA A O 1
ATOM 2487 N N . ARG A 1 325 ? 0.784 -35.800 1.801 1.00 28.25 325 ARG A N 1
ATOM 2488 C CA . ARG A 1 325 ? 1.934 -36.672 2.126 1.00 28.25 325 ARG A CA 1
ATOM 2489 C C . ARG A 1 325 ? 2.734 -37.192 0.926 1.00 28.25 325 ARG A C 1
ATOM 2491 O O . ARG A 1 325 ? 3.737 -37.863 1.125 1.00 28.25 325 ARG A O 1
ATOM 2498 N N . ALA A 1 326 ? 2.309 -36.883 -0.300 1.00 28.88 326 ALA A N 1
ATOM 2499 C CA . ALA A 1 326 ? 2.844 -37.488 -1.525 1.00 28.88 326 ALA A CA 1
ATOM 2500 C C . ALA A 1 326 ? 4.043 -36.752 -2.167 1.00 28.88 326 ALA A C 1
ATOM 2502 O O . ALA A 1 326 ? 4.574 -37.236 -3.161 1.00 28.88 326 ALA A O 1
ATOM 2503 N N . LEU A 1 327 ? 4.467 -35.592 -1.644 1.00 30.00 327 LEU A N 1
ATOM 2504 C CA . LEU A 1 327 ? 5.457 -34.722 -2.309 1.00 30.00 327 LEU A CA 1
ATOM 2505 C C . LEU A 1 327 ? 6.928 -34.938 -1.911 1.00 30.00 327 LEU A C 1
ATOM 2507 O O . LEU A 1 327 ? 7.804 -34.371 -2.557 1.00 30.00 327 LEU A O 1
ATOM 2511 N N . TYR A 1 328 ? 7.221 -35.751 -0.891 1.00 33.94 328 TYR A N 1
ATOM 2512 C CA . TYR A 1 328 ? 8.597 -36.030 -0.460 1.00 33.94 328 TYR A CA 1
ATOM 2513 C C . TYR A 1 328 ? 8.785 -37.512 -0.133 1.00 33.94 328 TYR A C 1
ATOM 2515 O O . TYR A 1 328 ? 8.435 -37.969 0.954 1.00 33.94 328 TYR A O 1
ATOM 2523 N N . GLY A 1 329 ? 9.355 -38.263 -1.078 1.00 26.95 329 GLY A N 1
ATOM 2524 C CA . GLY A 1 329 ? 9.635 -39.687 -0.914 1.00 26.95 329 GLY A CA 1
ATOM 2525 C C . GLY A 1 329 ? 10.741 -40.192 -1.841 1.00 26.95 329 GLY A C 1
ATOM 2526 O O . GLY A 1 329 ? 10.639 -40.067 -3.053 1.00 26.95 329 GLY A O 1
ATOM 2527 N N . SER A 1 330 ? 11.748 -40.825 -1.234 1.00 27.88 330 SER A N 1
ATOM 2528 C CA . SER A 1 330 ? 12.795 -41.652 -1.855 1.00 27.88 330 SER A CA 1
ATOM 2529 C C . SER A 1 330 ? 13.741 -41.008 -2.885 1.00 27.88 330 SER A C 1
ATOM 2531 O O . SER A 1 330 ? 13.485 -40.986 -4.084 1.00 27.88 330 SER A O 1
ATOM 2533 N N . LEU A 1 331 ? 14.947 -40.683 -2.419 1.00 29.41 331 LEU A N 1
ATOM 2534 C CA . LEU A 1 331 ? 16.148 -41.403 -2.862 1.00 29.41 331 LEU A CA 1
ATOM 2535 C C . LEU A 1 331 ? 17.106 -41.487 -1.668 1.00 29.41 331 LEU A C 1
ATOM 2537 O O . LEU A 1 331 ? 17.341 -40.482 -1.000 1.00 29.41 331 LEU A O 1
ATOM 2541 N N . GLY A 1 332 ? 17.625 -42.675 -1.363 1.00 27.66 332 GLY A N 1
ATOM 2542 C CA . GLY A 1 332 ? 18.462 -42.889 -0.184 1.00 27.66 332 GLY A CA 1
ATOM 2543 C C . GLY A 1 332 ? 19.544 -43.934 -0.416 1.00 27.66 332 GLY A C 1
ATOM 2544 O O . GLY A 1 332 ? 19.308 -44.946 -1.070 1.00 27.66 332 GLY A O 1
ATOM 2545 N N . SER A 1 333 ? 20.723 -43.680 0.147 1.00 28.80 333 SER A N 1
ATOM 2546 C CA . SER A 1 333 ? 21.784 -44.665 0.372 1.00 28.80 333 SER A CA 1
ATOM 2547 C C . SER A 1 333 ? 22.646 -44.189 1.560 1.00 28.80 333 SER A C 1
ATOM 2549 O O . SER A 1 333 ? 22.667 -42.983 1.826 1.00 28.80 333 SER A O 1
ATOM 2551 N N . PRO A 1 334 ? 23.271 -45.081 2.351 1.00 36.47 334 PRO A N 1
ATOM 2552 C CA . PRO A 1 334 ? 23.592 -44.769 3.744 1.00 36.47 334 PRO A CA 1
ATOM 2553 C C . PRO A 1 334 ? 24.979 -44.145 3.965 1.00 36.47 334 PRO A C 1
ATOM 2555 O O . PRO A 1 334 ? 25.991 -44.640 3.475 1.00 36.47 334 PRO A O 1
ATOM 2558 N N . GLY A 1 335 ? 25.029 -43.127 4.827 1.00 25.88 335 GLY A N 1
ATOM 2559 C CA . GLY A 1 335 ? 26.249 -42.609 5.450 1.00 25.88 335 GLY A CA 1
ATOM 2560 C C . GLY A 1 335 ? 25.941 -42.179 6.884 1.00 25.88 335 GLY A C 1
ATOM 2561 O O . GLY A 1 335 ? 25.194 -41.228 7.097 1.00 25.88 335 GLY A O 1
ATOM 2562 N N . ALA A 1 336 ? 26.446 -42.914 7.876 1.00 34.91 336 ALA A N 1
ATOM 2563 C CA . ALA A 1 336 ? 26.014 -42.758 9.265 1.00 34.91 336 ALA A CA 1
ATOM 2564 C C . ALA A 1 336 ? 26.673 -41.550 9.955 1.00 34.91 336 ALA A C 1
ATOM 2566 O O . ALA A 1 336 ? 27.827 -41.623 10.375 1.00 34.91 336 ALA A O 1
ATOM 2567 N N . VAL A 1 337 ? 25.917 -40.463 10.144 1.00 28.72 337 VAL A N 1
ATOM 2568 C CA . VAL A 1 337 ? 26.292 -39.351 11.032 1.00 28.72 337 VAL A CA 1
ATOM 2569 C C . VAL A 1 337 ? 25.152 -39.052 12.008 1.00 28.72 337 VAL A C 1
ATOM 2571 O O . VAL A 1 337 ? 23.983 -38.980 11.647 1.00 28.72 337 VAL A O 1
ATOM 2574 N N . ARG A 1 338 ? 25.534 -38.909 13.276 1.00 31.53 338 ARG A N 1
ATOM 2575 C CA . ARG A 1 338 ? 24.699 -38.745 14.473 1.00 31.53 338 ARG A CA 1
ATOM 2576 C C . ARG A 1 338 ? 23.822 -37.484 14.409 1.00 31.53 338 ARG A C 1
ATOM 2578 O O . ARG A 1 338 ? 24.327 -36.379 14.602 1.00 31.53 338 ARG A O 1
ATOM 2585 N N . GLU A 1 339 ? 22.520 -37.646 14.183 1.00 25.55 339 GLU A N 1
ATOM 2586 C CA . GLU A 1 339 ? 21.571 -36.525 14.171 1.00 25.55 339 GLU A CA 1
ATOM 2587 C C . GLU A 1 339 ? 21.326 -35.916 15.564 1.00 25.55 339 GLU A C 1
ATOM 2589 O O . GLU A 1 339 ? 21.432 -36.572 16.601 1.00 25.55 339 GLU A O 1
ATOM 2594 N N . SER A 1 340 ? 20.961 -34.632 15.564 1.00 25.89 340 SER A N 1
ATOM 2595 C CA . SER A 1 340 ? 20.514 -33.857 16.725 1.00 25.89 340 SER A CA 1
ATOM 2596 C C . SER A 1 340 ? 19.254 -33.077 16.319 1.00 25.89 340 SER A C 1
ATOM 2598 O O . SER A 1 340 ? 19.218 -32.556 15.198 1.00 25.89 340 SER A O 1
ATOM 2600 N N . PRO A 1 341 ? 18.200 -33.009 17.156 1.00 30.41 341 PRO A N 1
ATOM 2601 C CA . PRO A 1 341 ? 16.864 -32.612 16.711 1.00 30.41 341 PRO A CA 1
ATOM 2602 C C . PRO A 1 341 ? 16.769 -31.119 16.357 1.00 30.41 341 PRO A C 1
ATOM 2604 O O . PRO A 1 341 ? 16.548 -30.260 17.213 1.00 30.41 341 PRO A O 1
ATOM 2607 N N . ARG A 1 342 ? 16.871 -30.801 15.061 1.00 28.08 342 ARG A N 1
ATOM 2608 C CA . ARG A 1 342 ? 16.543 -29.471 14.530 1.00 28.08 342 ARG A CA 1
ATOM 2609 C C . ARG A 1 342 ? 15.030 -29.312 14.399 1.00 28.08 342 ARG A C 1
ATOM 2611 O O . ARG A 1 342 ? 14.416 -29.845 13.482 1.00 28.08 342 ARG A O 1
ATOM 2618 N N . SER A 1 343 ? 14.443 -28.541 15.311 1.00 29.47 343 SER A N 1
ATOM 2619 C CA . SER A 1 343 ? 13.035 -28.143 15.233 1.00 29.47 343 SER A CA 1
ATOM 2620 C C . SER A 1 343 ? 12.776 -27.260 14.006 1.00 29.47 343 SER A C 1
ATOM 2622 O O . SER A 1 343 ? 13.469 -26.261 13.796 1.00 29.47 343 SER A O 1
ATOM 2624 N N . ALA A 1 344 ? 11.759 -27.606 13.214 1.00 27.08 344 ALA A N 1
ATOM 2625 C CA . ALA A 1 344 ? 11.291 -26.812 12.079 1.00 27.08 344 ALA A CA 1
ATOM 2626 C C . ALA A 1 344 ? 10.451 -25.617 12.569 1.00 27.08 344 ALA A C 1
ATOM 2628 O O . ALA A 1 344 ? 9.223 -25.609 12.493 1.00 27.08 344 ALA A O 1
ATOM 2629 N N . ILE A 1 345 ? 11.124 -24.607 13.123 1.00 28.78 345 ILE A N 1
ATOM 2630 C CA . ILE A 1 345 ? 10.482 -23.387 13.621 1.00 28.78 345 ILE A CA 1
ATOM 2631 C C . ILE A 1 345 ? 9.935 -22.576 12.437 1.00 28.78 345 ILE A C 1
ATOM 2633 O O . ILE A 1 345 ? 10.684 -22.181 11.544 1.00 28.78 345 ILE A O 1
ATOM 2637 N N . HIS A 1 346 ? 8.636 -22.263 12.459 1.00 29.31 346 HIS A N 1
ATOM 2638 C CA . HIS A 1 346 ? 8.049 -21.263 11.565 1.00 29.31 346 HIS A CA 1
ATOM 2639 C C . HIS A 1 346 ? 8.602 -19.870 11.905 1.00 29.31 346 HIS A C 1
ATOM 2641 O O . HIS A 1 346 ? 8.094 -19.178 12.790 1.00 29.31 346 HIS A O 1
ATOM 2647 N N . CYS A 1 347 ? 9.643 -19.451 11.188 1.00 23.34 347 CYS A N 1
ATOM 2648 C CA . CYS A 1 347 ? 10.247 -18.128 11.311 1.00 23.34 347 CYS A CA 1
ATOM 2649 C C . CYS A 1 347 ? 9.319 -17.028 10.768 1.00 23.34 347 CYS A C 1
ATOM 2651 O O . CYS A 1 347 ? 9.467 -16.582 9.632 1.00 23.34 347 CYS A O 1
ATOM 2653 N N . ILE A 1 348 ? 8.388 -16.551 11.597 1.00 29.64 348 ILE A N 1
ATOM 2654 C CA . ILE A 1 348 ? 7.759 -15.239 11.396 1.00 29.64 348 ILE A CA 1
ATOM 2655 C C . ILE A 1 348 ? 8.855 -14.175 11.604 1.00 29.64 348 ILE A C 1
ATOM 2657 O O . ILE A 1 348 ? 9.457 -14.157 12.682 1.00 29.64 348 ILE A O 1
ATOM 2661 N N . PRO A 1 349 ? 9.150 -13.294 10.627 1.00 25.94 349 PRO A N 1
ATOM 2662 C CA . PRO A 1 349 ? 10.206 -12.297 10.782 1.00 25.94 349 PRO A CA 1
ATOM 2663 C C . PRO A 1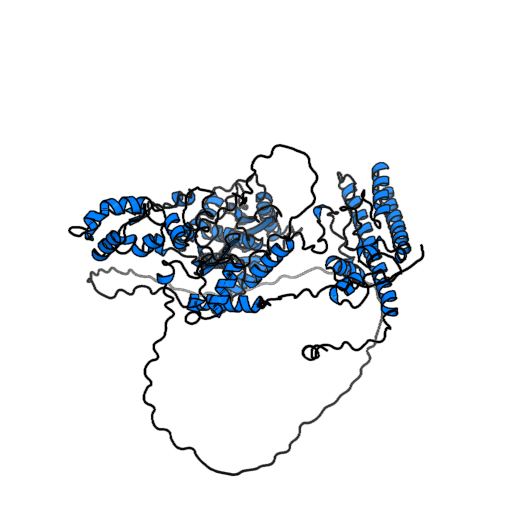 349 ? 9.905 -11.330 11.943 1.00 25.94 349 PRO A C 1
ATOM 2665 O O . PRO A 1 349 ? 8.825 -10.732 11.962 1.00 25.94 349 PRO A O 1
ATOM 2668 N N . PRO A 1 350 ? 10.844 -11.101 12.884 1.00 28.72 350 PRO A N 1
ATOM 2669 C CA . PRO A 1 350 ? 10.593 -10.288 14.081 1.00 28.72 350 PRO A CA 1
ATOM 2670 C C . PRO A 1 350 ? 10.368 -8.790 13.798 1.00 28.72 350 PRO A C 1
ATOM 2672 O O . PRO A 1 350 ? 10.004 -8.046 14.705 1.00 28.72 350 PRO A O 1
ATOM 2675 N N . SER A 1 351 ? 10.548 -8.337 12.553 1.00 30.36 351 SER A N 1
ATOM 2676 C CA . SER A 1 351 ? 10.189 -6.988 12.097 1.00 30.36 351 SER A CA 1
ATOM 2677 C C . SER A 1 351 ? 8.685 -6.791 11.871 1.00 30.36 351 SER A C 1
ATOM 2679 O O . SER A 1 351 ? 8.215 -5.658 11.902 1.00 30.36 351 SER A O 1
ATOM 2681 N N . CYS A 1 352 ? 7.915 -7.865 11.670 1.00 32.41 352 CYS A N 1
ATOM 2682 C CA . CYS A 1 352 ? 6.475 -7.805 11.400 1.00 32.41 352 CYS A CA 1
ATOM 2683 C C . CYS A 1 352 ? 5.643 -7.923 12.685 1.00 32.41 352 CYS A C 1
ATOM 2685 O O . CYS A 1 352 ? 4.728 -8.744 12.780 1.00 32.41 352 CYS A O 1
ATOM 2687 N N . SER A 1 353 ? 5.940 -7.090 13.688 1.00 43.34 353 SER A N 1
ATOM 2688 C CA . SER A 1 353 ? 4.990 -6.884 14.783 1.00 43.34 353 SER A CA 1
ATOM 2689 C C . SER A 1 353 ? 3.731 -6.203 14.214 1.00 43.34 353 SER A C 1
ATOM 2691 O O . SER A 1 353 ? 3.844 -5.196 13.508 1.00 43.34 353 SER A O 1
ATOM 2693 N N . PRO A 1 354 ? 2.517 -6.746 14.436 1.00 49.56 354 PRO A N 1
ATOM 2694 C CA . PRO A 1 354 ? 1.311 -6.160 13.863 1.00 49.56 354 PRO A CA 1
ATOM 2695 C C . PRO A 1 354 ? 1.114 -4.740 14.419 1.00 49.56 354 PRO A C 1
ATOM 2697 O O . PRO A 1 354 ? 1.329 -4.538 15.619 1.00 49.56 354 PRO A O 1
ATOM 2700 N N . PRO A 1 355 ? 0.685 -3.761 13.590 1.00 55.75 355 PRO A N 1
ATOM 2701 C CA . PRO A 1 355 ? 0.502 -2.378 14.027 1.00 55.75 355 PRO A CA 1
ATOM 2702 C C . PRO A 1 355 ? -0.395 -2.365 15.261 1.00 55.75 355 PRO A C 1
ATOM 2704 O O . PRO A 1 355 ? -1.481 -2.949 15.235 1.00 55.75 355 PRO A O 1
ATOM 2707 N N . SER A 1 356 ? 0.108 -1.784 16.355 1.00 71.75 356 SER A N 1
ATOM 2708 C CA . SER A 1 356 ? -0.309 -2.162 17.706 1.00 71.75 356 SER A CA 1
ATOM 2709 C C . SER A 1 356 ? -1.820 -2.012 17.886 1.00 71.75 356 SER A C 1
ATOM 2711 O O . SER A 1 356 ? -2.356 -0.907 17.967 1.00 71.75 356 SER A O 1
ATOM 2713 N N . LEU A 1 357 ? -2.535 -3.145 17.910 1.00 85.19 357 LEU A N 1
ATOM 2714 C CA . LEU A 1 357 ? -3.996 -3.144 17.767 1.00 85.19 357 LEU A CA 1
ATOM 2715 C C . LEU A 1 357 ? -4.686 -2.371 18.899 1.00 85.19 357 LEU A C 1
ATOM 2717 O O . LEU A 1 357 ? -5.756 -1.808 18.688 1.00 85.19 357 LEU A O 1
ATOM 2721 N N . TRP A 1 358 ? -4.041 -2.259 20.065 1.00 88.12 358 TRP A N 1
ATOM 2722 C CA . TRP A 1 358 ? -4.495 -1.433 21.186 1.00 88.12 358 TRP A CA 1
ATOM 2723 C C . TRP A 1 358 ? -4.709 0.043 20.821 1.00 88.12 358 TRP A C 1
ATOM 2725 O O . TRP A 1 358 ? -5.597 0.689 21.376 1.00 88.12 358 TRP A O 1
ATOM 2735 N N . SER A 1 359 ? -3.982 0.564 19.826 1.00 89.06 359 SER A N 1
ATOM 2736 C CA . SER A 1 359 ? -4.187 1.916 19.295 1.00 89.06 359 SER A CA 1
ATOM 2737 C C . SER A 1 359 ? -5.581 2.125 18.689 1.00 89.06 359 SER A C 1
ATOM 2739 O O . SER A 1 359 ? -6.088 3.243 18.725 1.00 89.06 359 SER A O 1
ATOM 2741 N N . LEU A 1 360 ? -6.257 1.069 18.211 1.00 92.19 360 LEU A N 1
ATOM 2742 C CA . LEU A 1 360 ? -7.639 1.146 17.714 1.00 92.19 360 LEU A CA 1
ATOM 2743 C C . LEU A 1 360 ? -8.629 1.552 18.810 1.00 92.19 360 LEU A C 1
ATOM 2745 O O . LEU A 1 360 ? -9.672 2.129 18.503 1.00 92.19 360 LEU A O 1
ATOM 2749 N N . ALA A 1 361 ? -8.308 1.273 20.077 1.00 93.50 361 ALA A N 1
ATOM 2750 C CA . ALA A 1 361 ? -9.113 1.711 21.206 1.00 93.50 361 ALA A CA 1
ATOM 2751 C C . ALA A 1 361 ? -8.861 3.172 21.597 1.00 93.50 361 ALA A C 1
ATOM 2753 O O . ALA A 1 361 ? -9.698 3.761 22.268 1.00 93.50 361 ALA A O 1
ATOM 2754 N N . ILE A 1 362 ? -7.784 3.813 21.137 1.00 91.81 362 ILE A N 1
ATOM 2755 C CA . ILE A 1 362 ? -7.650 5.268 21.274 1.00 91.81 362 ILE A CA 1
ATOM 2756 C C . ILE A 1 362 ? -8.727 5.934 20.383 1.00 91.81 362 ILE A C 1
ATOM 2758 O O . ILE A 1 362 ? -8.855 5.568 19.209 1.00 91.81 362 ILE A O 1
ATOM 2762 N N . PRO A 1 363 ? -9.496 6.926 20.874 1.00 94.19 363 PRO A N 1
ATOM 2763 C CA . PRO A 1 363 ? -10.447 7.684 20.059 1.00 94.19 363 PRO A CA 1
ATOM 2764 C C . PRO A 1 363 ? -9.817 8.252 18.782 1.00 94.19 363 PRO A C 1
ATOM 2766 O O . PRO A 1 363 ? -8.710 8.795 18.822 1.00 94.19 363 PRO A O 1
ATOM 2769 N N . ARG A 1 364 ? -10.529 8.178 17.648 1.00 94.31 364 ARG A N 1
ATOM 2770 C CA . ARG A 1 364 ? -10.040 8.679 16.347 1.00 94.31 364 ARG A CA 1
ATOM 2771 C C . ARG A 1 364 ? -9.465 10.111 16.391 1.00 94.31 364 ARG A C 1
ATOM 2773 O O . ARG A 1 364 ? -8.384 10.292 15.833 1.00 94.31 364 ARG A O 1
ATOM 2780 N N . PRO A 1 365 ? -10.073 11.106 17.079 1.00 94.94 365 PRO A N 1
ATOM 2781 C CA . PRO A 1 365 ? -9.491 12.450 17.181 1.00 94.94 365 PRO A CA 1
ATOM 2782 C C . PRO A 1 365 ? -8.139 12.478 17.907 1.00 94.94 365 PRO A C 1
ATOM 2784 O O . PRO A 1 365 ? -7.259 13.246 17.535 1.00 94.94 365 PRO A O 1
ATOM 2787 N N . ILE A 1 366 ? -7.950 11.610 18.905 1.00 91.88 366 ILE A N 1
ATOM 2788 C CA . ILE A 1 366 ? -6.708 11.513 19.681 1.00 91.88 366 ILE A CA 1
ATOM 2789 C C . ILE A 1 366 ? -5.620 10.795 18.857 1.00 91.88 366 ILE A C 1
ATOM 2791 O O . ILE A 1 366 ? -4.493 11.277 18.788 1.00 91.88 366 ILE A O 1
ATOM 2795 N N . ARG A 1 367 ? -5.963 9.716 18.131 1.00 91.50 367 ARG A N 1
ATOM 2796 C CA . ARG A 1 367 ? -5.059 9.079 17.144 1.00 91.50 367 ARG A CA 1
ATOM 2797 C C . ARG A 1 367 ? -4.583 10.062 16.070 1.00 91.50 367 ARG A C 1
ATOM 2799 O O . ARG A 1 367 ? -3.395 10.092 15.743 1.00 91.50 367 ARG A O 1
ATOM 2806 N N . LYS A 1 368 ? -5.508 10.867 15.540 1.00 93.75 368 LYS A N 1
ATOM 2807 C CA . LYS A 1 368 ? -5.221 11.938 14.580 1.00 93.75 368 LYS A CA 1
ATOM 2808 C C . LYS A 1 368 ? -4.261 12.963 15.182 1.00 93.75 368 LYS A C 1
ATOM 2810 O O . LYS A 1 368 ? -3.213 13.209 14.601 1.00 93.75 368 LYS A O 1
ATOM 2815 N N . TYR A 1 369 ? -4.568 13.482 16.372 1.00 92.44 369 TYR A N 1
ATOM 2816 C CA . TYR A 1 369 ? -3.723 14.447 17.077 1.00 92.44 369 TYR A CA 1
ATOM 2817 C C . TYR A 1 369 ? -2.296 13.929 17.319 1.00 92.44 369 TYR A C 1
ATOM 2819 O O . TYR A 1 369 ? -1.345 14.671 17.089 1.00 92.44 369 TYR A O 1
ATOM 2827 N N . PHE A 1 370 ? -2.114 12.663 17.713 1.00 88.38 370 PHE A N 1
ATOM 2828 C CA . PHE A 1 370 ? -0.774 12.078 17.860 1.00 88.38 370 PHE A CA 1
ATOM 2829 C C . PHE A 1 370 ? -0.034 11.940 16.527 1.00 88.38 370 PHE A C 1
ATOM 2831 O O . PHE A 1 370 ? 1.175 12.148 16.482 1.00 88.38 370 PHE A O 1
ATOM 2838 N N . SER A 1 371 ? -0.748 11.639 15.442 1.00 91.25 371 SER A N 1
ATOM 2839 C CA . SER A 1 371 ? -0.158 11.559 14.102 1.00 91.25 371 SER A CA 1
ATOM 2840 C C . SER A 1 371 ? 0.270 12.945 13.607 1.00 91.25 371 SER A C 1
ATOM 2842 O O . SER A 1 371 ? 1.412 13.114 13.200 1.00 91.25 371 SER A O 1
ATOM 2844 N N . GLU A 1 372 ? -0.589 13.961 13.735 1.00 94.25 372 GLU A N 1
ATOM 2845 C CA . GLU A 1 372 ? -0.262 15.362 13.412 1.00 94.25 372 GLU A CA 1
ATOM 2846 C C . GLU A 1 372 ? 0.900 15.876 14.290 1.00 94.25 372 GLU A C 1
ATOM 2848 O O . GLU A 1 372 ? 1.861 16.451 13.780 1.00 94.25 372 GLU A O 1
ATOM 2853 N N . SER A 1 373 ? 0.897 15.557 15.590 1.00 91.19 373 SER A N 1
ATOM 2854 C CA . SER A 1 373 ? 1.996 15.879 16.514 1.00 91.19 373 SER A CA 1
ATOM 2855 C C . SER A 1 373 ? 3.319 15.204 16.137 1.00 91.19 373 SER A C 1
ATOM 2857 O O . SER A 1 373 ? 4.369 15.827 16.274 1.00 91.19 373 SER A O 1
ATOM 2859 N N . LEU A 1 374 ? 3.300 13.962 15.634 1.00 89.94 374 LEU A N 1
ATOM 2860 C CA . LEU A 1 374 ? 4.514 13.255 15.212 1.00 89.94 374 LEU A CA 1
ATOM 2861 C C . LEU A 1 374 ? 5.193 13.953 14.025 1.00 89.94 374 LEU A C 1
ATOM 2863 O O . LEU A 1 374 ? 6.413 14.086 14.041 1.00 89.94 374 LEU A O 1
ATOM 2867 N N . PHE A 1 375 ? 4.429 14.458 13.049 1.00 92.56 375 PHE A N 1
ATOM 2868 C CA . PHE A 1 375 ? 4.977 15.241 11.930 1.00 92.56 375 PHE A CA 1
ATOM 2869 C C . PHE A 1 375 ? 5.604 16.555 12.421 1.00 92.56 375 PHE A C 1
ATOM 2871 O O . PHE A 1 375 ? 6.702 16.908 11.998 1.00 92.56 375 PHE A O 1
ATOM 2878 N N . LEU A 1 376 ? 4.954 17.264 13.352 1.00 92.44 376 LEU A N 1
ATOM 2879 C CA . LEU A 1 376 ? 5.489 18.510 13.920 1.00 92.44 376 LEU A CA 1
ATOM 2880 C C . LEU A 1 376 ? 6.745 18.272 14.776 1.00 92.44 376 LEU A C 1
ATOM 2882 O O . LEU A 1 376 ? 7.679 19.072 14.743 1.00 92.44 376 LEU A O 1
ATOM 2886 N N . CYS A 1 377 ? 6.806 17.163 15.516 1.00 90.81 377 CYS A N 1
ATOM 2887 C CA . CYS A 1 377 ? 8.019 16.738 16.212 1.00 90.81 377 CYS A CA 1
ATOM 2888 C C . CYS A 1 377 ? 9.130 16.334 15.230 1.00 90.81 377 CYS A C 1
ATOM 2890 O O . CYS A 1 377 ? 10.275 16.728 15.434 1.00 90.81 377 CYS A O 1
ATOM 2892 N N . ALA A 1 378 ? 8.806 15.615 14.152 1.00 90.25 378 ALA A N 1
ATOM 2893 C CA . ALA A 1 378 ? 9.763 15.248 13.110 1.00 90.25 378 ALA A CA 1
ATOM 2894 C C . ALA A 1 378 ? 10.342 16.480 12.396 1.00 90.25 378 ALA A C 1
ATOM 2896 O O . ALA A 1 378 ? 11.549 16.542 12.187 1.00 90.25 378 ALA A O 1
ATOM 2897 N N . LEU A 1 379 ? 9.515 17.493 12.107 1.00 93.06 379 LEU A N 1
ATOM 2898 C CA . LEU A 1 379 ? 9.952 18.782 11.562 1.00 93.06 379 LEU A CA 1
ATOM 2899 C C . LEU A 1 379 ? 10.940 19.488 12.507 1.00 93.06 379 LEU A C 1
ATOM 2901 O O . LEU A 1 379 ? 12.013 19.899 12.079 1.00 93.06 379 LEU A O 1
ATOM 2905 N N . ARG A 1 380 ? 10.617 19.579 13.806 1.00 91.19 380 ARG A N 1
ATOM 2906 C CA . ARG A 1 380 ? 11.473 20.221 14.828 1.00 91.19 380 ARG A CA 1
ATOM 2907 C C . ARG A 1 380 ? 12.786 19.481 15.100 1.00 91.19 380 ARG A C 1
ATOM 2909 O O . ARG A 1 380 ? 13.739 20.098 15.559 1.00 91.19 380 ARG A O 1
ATOM 2916 N N . LEU A 1 381 ? 12.822 18.171 14.860 1.00 90.25 381 LEU A N 1
ATOM 2917 C CA . LEU A 1 381 ? 14.014 17.323 14.991 1.00 90.25 381 LEU A CA 1
ATOM 2918 C C . LEU A 1 381 ? 14.763 17.140 13.659 1.00 90.25 381 LEU A C 1
ATOM 2920 O O . LEU A 1 381 ? 15.775 16.434 13.614 1.00 90.25 381 LEU A O 1
ATOM 2924 N N . SER A 1 382 ? 14.268 17.745 12.578 1.00 89.94 382 SER A N 1
ATOM 2925 C CA . SER A 1 382 ? 14.845 17.617 11.247 1.00 89.94 382 SER A CA 1
ATOM 2926 C C . SER A 1 382 ? 16.221 18.271 11.162 1.00 89.94 382 SER A C 1
ATOM 2928 O O . SER A 1 382 ? 16.489 19.310 11.764 1.00 89.94 382 SER A O 1
ATOM 2930 N N . ARG A 1 383 ? 17.097 17.656 10.365 1.00 88.00 383 ARG A N 1
ATOM 2931 C CA . ARG A 1 383 ? 18.422 18.190 10.010 1.00 88.00 383 ARG A CA 1
ATOM 2932 C C . ARG A 1 383 ? 18.469 18.732 8.581 1.00 88.00 383 ARG A C 1
ATOM 2934 O O . ARG A 1 383 ? 19.518 19.193 8.143 1.00 88.00 383 ARG A O 1
ATOM 2941 N N . PHE A 1 384 ? 17.362 18.644 7.844 1.00 88.81 384 PHE A N 1
ATOM 2942 C CA . PHE A 1 384 ? 17.278 19.133 6.474 1.00 88.81 384 PHE A CA 1
ATOM 2943 C C . PHE A 1 384 ? 17.025 20.649 6.474 1.00 88.81 384 PHE A C 1
ATOM 2945 O O . PHE A 1 384 ? 16.153 21.109 7.216 1.00 88.81 384 PHE A O 1
ATOM 2952 N N . PRO A 1 385 ? 17.751 21.440 5.662 1.00 86.75 385 PRO A N 1
ATOM 2953 C CA . PRO A 1 385 ? 17.580 22.890 5.635 1.00 86.75 385 PRO A CA 1
ATOM 2954 C C . PRO A 1 385 ? 16.170 23.274 5.169 1.00 86.75 385 PRO A C 1
ATOM 2956 O O . PRO A 1 385 ? 15.591 22.615 4.305 1.00 86.75 385 PRO A O 1
ATOM 2959 N N . ALA A 1 386 ? 15.621 24.353 5.726 1.00 86.00 386 ALA A N 1
ATOM 2960 C CA . ALA A 1 386 ? 14.399 24.973 5.218 1.00 86.00 386 ALA A CA 1
ATOM 2961 C C . ALA A 1 386 ? 14.616 25.551 3.807 1.00 86.00 386 ALA A C 1
ATOM 2963 O O . ALA A 1 386 ? 15.754 25.804 3.398 1.00 86.00 386 ALA A O 1
ATOM 2964 N N . LEU A 1 387 ? 13.528 25.821 3.078 1.00 84.62 387 LEU A N 1
ATOM 2965 C CA . LEU A 1 387 ? 13.626 26.649 1.875 1.00 84.62 387 LEU A CA 1
ATOM 2966 C C . LEU A 1 387 ? 14.115 28.057 2.238 1.00 84.62 387 LEU A C 1
ATOM 2968 O O . LEU A 1 387 ? 13.729 28.621 3.262 1.00 84.62 387 LEU A O 1
ATOM 2972 N N . HIS A 1 388 ? 14.932 28.645 1.364 1.00 83.81 388 HIS A N 1
ATOM 2973 C CA . HIS A 1 388 ? 15.348 30.042 1.484 1.00 83.81 388 HIS A CA 1
ATOM 2974 C C . HIS A 1 388 ? 14.127 30.983 1.522 1.00 83.81 388 HIS A C 1
ATOM 2976 O O . HIS A 1 388 ? 13.117 30.728 0.861 1.00 83.81 388 HIS A O 1
ATOM 2982 N N . SER A 1 389 ? 14.217 32.088 2.267 1.00 76.56 389 SER A N 1
ATOM 2983 C CA . SER A 1 389 ? 13.087 32.995 2.549 1.00 76.56 389 SER A CA 1
ATOM 2984 C C . SER A 1 389 ? 12.430 33.597 1.299 1.00 76.56 389 SER A C 1
ATOM 2986 O O . SER A 1 389 ? 11.238 33.896 1.312 1.00 76.56 389 SER A O 1
ATOM 2988 N N . SER A 1 390 ? 13.172 33.684 0.191 1.00 80.25 390 SER A N 1
ATOM 2989 C CA . SER A 1 390 ? 12.679 34.058 -1.144 1.00 80.25 390 SER A CA 1
ATOM 2990 C C . SER A 1 390 ? 11.601 33.125 -1.720 1.00 80.25 390 SER A C 1
ATOM 2992 O O . SER A 1 390 ? 11.025 33.436 -2.758 1.00 80.25 390 SER A O 1
ATOM 2994 N N . TYR A 1 391 ? 11.332 31.981 -1.086 1.00 84.62 391 TYR A N 1
ATOM 2995 C CA . TYR A 1 391 ? 10.349 30.992 -1.528 1.00 84.62 391 TYR A CA 1
ATOM 2996 C C . TYR A 1 391 ? 9.066 30.982 -0.677 1.00 84.62 391 TYR A C 1
ATOM 2998 O O . TYR A 1 391 ? 8.377 29.966 -0.627 1.00 84.62 391 TYR A O 1
ATOM 3006 N N . SER A 1 392 ? 8.705 32.106 -0.037 1.00 80.94 392 SER A N 1
ATOM 3007 C CA . SER A 1 392 ? 7.527 32.223 0.850 1.00 80.94 392 SER A CA 1
ATOM 3008 C C . SER A 1 392 ? 6.179 31.830 0.215 1.00 80.94 392 SER A C 1
ATOM 3010 O O . SER A 1 392 ? 5.231 31.524 0.928 1.00 80.94 392 SER A O 1
ATOM 3012 N N . GLY A 1 393 ? 6.081 31.794 -1.117 1.00 89.94 393 GLY A N 1
ATOM 3013 C CA . GLY A 1 393 ? 4.886 31.346 -1.838 1.00 89.94 393 GLY A CA 1
ATOM 3014 C C . GLY A 1 393 ? 4.780 29.841 -2.101 1.00 89.94 393 GLY A C 1
ATOM 3015 O O . GLY A 1 393 ? 3.796 29.424 -2.714 1.00 89.94 393 GLY A O 1
ATOM 3016 N N . PHE A 1 394 ? 5.774 29.031 -1.714 1.00 94.56 394 PHE A N 1
ATOM 3017 C CA . PHE A 1 394 ? 5.952 27.689 -2.276 1.00 94.56 394 PHE A CA 1
ATOM 3018 C C . PHE A 1 394 ? 6.227 26.598 -1.239 1.00 94.56 394 PHE A C 1
ATOM 3020 O O . PHE A 1 394 ? 6.999 26.764 -0.296 1.00 94.56 394 PHE A O 1
ATOM 3027 N N . LEU A 1 395 ? 5.618 25.442 -1.484 1.00 96.25 395 LEU A N 1
ATOM 3028 C CA . LEU A 1 395 ? 5.809 24.177 -0.785 1.00 96.25 395 LEU A CA 1
ATOM 3029 C C . LEU A 1 395 ? 6.110 23.099 -1.840 1.00 96.25 395 LEU A C 1
ATOM 3031 O O . LEU A 1 395 ? 5.695 23.230 -2.995 1.00 96.25 395 LEU A O 1
ATOM 3035 N N . ALA A 1 396 ? 6.779 22.012 -1.464 1.00 97.19 396 ALA A N 1
ATOM 3036 C CA . ALA A 1 396 ? 6.895 20.837 -2.334 1.00 97.19 396 ALA A CA 1
ATOM 3037 C C . ALA A 1 396 ? 6.856 19.528 -1.542 1.00 97.19 396 ALA A C 1
ATOM 3039 O O . ALA A 1 396 ? 7.203 19.507 -0.357 1.00 97.19 396 ALA A O 1
ATOM 3040 N N . SER A 1 397 ? 6.432 18.446 -2.196 1.00 97.81 397 SER A N 1
ATOM 3041 C CA . SER A 1 397 ? 6.386 17.099 -1.622 1.00 97.81 397 SER A CA 1
ATOM 3042 C C . SER A 1 397 ? 6.481 15.998 -2.676 1.00 97.81 397 SER A C 1
ATOM 3044 O O . SER A 1 397 ? 5.896 16.133 -3.751 1.00 97.81 397 SER A O 1
ATOM 3046 N N . ASP A 1 398 ? 7.150 14.907 -2.314 1.00 97.12 398 ASP A N 1
ATOM 3047 C CA . ASP A 1 398 ? 7.565 13.800 -3.191 1.00 97.12 398 ASP A CA 1
ATOM 3048 C C . ASP A 1 398 ? 7.755 12.530 -2.330 1.00 97.12 398 ASP A C 1
ATOM 3050 O O . ASP A 1 398 ? 7.817 12.622 -1.094 1.00 97.12 398 ASP A O 1
ATOM 3054 N N . ALA A 1 399 ? 7.827 11.345 -2.936 1.00 95.38 399 ALA A N 1
ATOM 3055 C CA . ALA A 1 399 ? 8.035 10.090 -2.228 1.00 95.38 399 ALA A CA 1
ATOM 3056 C C . ALA A 1 399 ? 8.770 9.017 -3.043 1.00 95.38 399 ALA A C 1
ATOM 3058 O O . ALA A 1 399 ? 8.379 8.647 -4.148 1.00 95.38 399 ALA A O 1
ATOM 3059 N N . SER A 1 400 ? 9.764 8.398 -2.406 1.00 92.38 400 SER A N 1
ATOM 3060 C CA . SER A 1 400 ? 10.580 7.335 -2.990 1.00 92.38 400 SER A CA 1
ATOM 3061 C C . SER A 1 400 ? 10.193 5.974 -2.392 1.00 92.38 400 SER A C 1
ATOM 3063 O O . SER A 1 400 ? 9.760 5.871 -1.238 1.00 92.38 400 SER A O 1
ATOM 3065 N N . ALA A 1 401 ? 10.267 4.907 -3.192 1.00 88.62 401 ALA A N 1
ATOM 3066 C CA . ALA A 1 401 ? 9.766 3.583 -2.816 1.00 88.62 401 ALA A CA 1
ATOM 3067 C C . ALA A 1 401 ? 10.695 2.453 -3.280 1.00 88.62 401 ALA A C 1
ATOM 3069 O O . ALA A 1 401 ? 10.731 2.104 -4.461 1.00 88.62 401 ALA A O 1
ATOM 3070 N N . LEU A 1 402 ? 11.379 1.805 -2.333 1.00 76.00 402 LEU A N 1
ATOM 3071 C CA . LEU A 1 402 ? 12.235 0.652 -2.610 1.00 76.00 402 LEU A CA 1
ATOM 3072 C C . LEU A 1 402 ? 11.478 -0.666 -2.412 1.00 76.00 402 LEU A C 1
ATOM 3074 O O . LEU A 1 402 ? 11.226 -1.113 -1.289 1.00 76.00 402 LEU A O 1
ATOM 3078 N N . GLN A 1 403 ? 11.168 -1.331 -3.526 1.00 65.38 403 GLN A N 1
ATOM 3079 C CA . GLN A 1 403 ? 10.728 -2.725 -3.528 1.00 65.38 403 GLN A CA 1
ATOM 3080 C C . GLN A 1 403 ? 11.946 -3.652 -3.439 1.00 65.38 403 GLN A C 1
ATOM 3082 O O . GLN A 1 403 ? 12.601 -3.937 -4.439 1.00 65.38 403 GLN A O 1
ATOM 3087 N N . SER A 1 404 ? 12.246 -4.134 -2.232 1.00 57.22 404 SER A N 1
ATOM 3088 C CA . SER A 1 404 ? 13.187 -5.241 -2.040 1.00 57.22 404 SER A CA 1
ATOM 3089 C C . SER A 1 404 ? 12.439 -6.579 -2.118 1.00 57.22 404 SER A C 1
ATOM 3091 O O . SER A 1 404 ? 11.425 -6.727 -1.436 1.00 57.22 404 SER A O 1
ATOM 3093 N N . PRO A 1 405 ? 12.927 -7.581 -2.874 1.00 50.81 405 PRO A N 1
ATOM 3094 C CA . PRO A 1 405 ? 12.298 -8.902 -2.934 1.00 50.81 405 PRO A CA 1
ATOM 3095 C C . PRO A 1 405 ? 12.437 -9.711 -1.629 1.00 50.81 405 PRO A C 1
ATOM 3097 O O . PRO A 1 405 ? 11.806 -10.756 -1.502 1.00 50.81 405 PRO A O 1
ATOM 3100 N N . SER A 1 406 ? 13.253 -9.258 -0.667 1.00 47.62 406 SER A N 1
ATOM 3101 C CA . SER A 1 406 ? 13.535 -9.957 0.598 1.00 47.62 406 SER A CA 1
ATOM 3102 C C . SER A 1 406 ? 13.034 -9.236 1.855 1.00 47.62 406 SER A C 1
ATOM 3104 O O . SER A 1 406 ? 13.206 -9.755 2.960 1.00 47.62 406 SER A O 1
ATOM 3106 N N . HIS A 1 407 ? 12.450 -8.039 1.732 1.00 51.72 407 HIS A N 1
ATOM 3107 C CA . HIS A 1 407 ? 12.073 -7.205 2.878 1.00 51.72 407 HIS A CA 1
ATOM 3108 C C . HIS A 1 407 ? 10.693 -6.568 2.712 1.00 51.72 407 HIS A C 1
ATOM 3110 O O . HIS A 1 407 ? 10.206 -6.371 1.603 1.00 51.72 407 HIS A O 1
ATOM 3116 N N . SER A 1 408 ? 10.084 -6.195 3.839 1.00 60.97 408 SER A N 1
ATOM 3117 C CA . SER A 1 408 ? 8.866 -5.385 3.871 1.00 60.97 408 SER A CA 1
ATOM 3118 C C . SER A 1 408 ? 9.047 -4.109 3.047 1.00 60.97 408 SER A C 1
ATOM 3120 O O . SER A 1 408 ? 9.957 -3.319 3.323 1.00 60.97 408 SER A O 1
ATOM 3122 N N . SER A 1 409 ? 8.161 -3.900 2.072 1.00 71.94 409 SER A N 1
ATOM 3123 C CA . SER A 1 409 ? 8.076 -2.665 1.293 1.00 71.94 409 SER A CA 1
ATOM 3124 C C . SER A 1 409 ? 8.015 -1.460 2.227 1.00 71.94 409 SER A C 1
ATOM 3126 O O . SER A 1 409 ? 7.125 -1.381 3.077 1.00 71.94 409 SER A O 1
ATOM 3128 N N . HIS A 1 410 ? 8.935 -0.517 2.060 1.00 83.94 410 HIS A N 1
ATOM 3129 C CA . HIS A 1 410 ? 8.896 0.754 2.768 1.00 83.94 410 HIS A CA 1
ATOM 3130 C C . HIS A 1 410 ? 9.025 1.903 1.778 1.00 83.94 410 HIS A C 1
ATOM 3132 O O . HIS A 1 410 ? 9.649 1.788 0.722 1.00 83.94 410 HIS A O 1
ATOM 3138 N N . VAL A 1 411 ? 8.410 3.015 2.145 1.00 90.75 411 VAL A N 1
ATOM 3139 C CA . VAL A 1 411 ? 8.296 4.207 1.316 1.00 90.75 411 VAL A CA 1
ATOM 3140 C C . VAL A 1 411 ? 8.761 5.375 2.166 1.00 90.75 411 VAL A C 1
ATOM 3142 O O . VAL A 1 411 ? 8.318 5.522 3.308 1.00 90.75 411 VAL A O 1
ATOM 3145 N N . THR A 1 412 ? 9.685 6.172 1.652 1.00 93.38 412 THR A N 1
ATOM 3146 C CA . THR A 1 412 ? 10.056 7.447 2.265 1.00 93.38 412 THR A CA 1
ATOM 3147 C C . THR A 1 412 ? 9.237 8.544 1.612 1.00 93.38 412 THR A C 1
ATOM 3149 O O . THR A 1 412 ? 8.974 8.507 0.415 1.00 93.38 412 THR A O 1
ATOM 3152 N N . PHE A 1 413 ? 8.807 9.521 2.399 1.00 95.44 413 PHE A N 1
ATOM 3153 C CA . PHE A 1 413 ? 8.132 10.701 1.877 1.00 95.44 413 PHE A CA 1
ATOM 3154 C C . PHE A 1 413 ? 8.819 11.958 2.391 1.00 95.44 413 PHE A C 1
ATOM 3156 O O . PHE A 1 413 ? 9.271 12.018 3.540 1.00 95.44 413 PHE A O 1
ATOM 3163 N N . ALA A 1 414 ? 8.903 12.943 1.507 1.00 95.88 414 ALA A N 1
ATOM 3164 C CA . ALA A 1 414 ? 9.539 14.224 1.719 1.00 95.88 414 ALA A CA 1
ATOM 3165 C C . ALA A 1 414 ? 8.510 15.352 1.642 1.00 95.88 414 ALA A C 1
ATOM 3167 O O . ALA A 1 414 ? 7.575 15.320 0.840 1.00 95.88 414 ALA A O 1
ATOM 3168 N N . ALA A 1 415 ? 8.724 16.387 2.446 1.00 97.19 415 ALA A N 1
ATOM 3169 C CA . ALA A 1 415 ? 8.088 17.681 2.264 1.00 97.19 415 ALA A CA 1
ATOM 3170 C C . ALA A 1 415 ? 9.053 18.810 2.616 1.00 97.19 415 ALA A C 1
ATOM 3172 O O . ALA A 1 415 ? 9.912 18.669 3.488 1.00 97.19 415 ALA A O 1
ATOM 3173 N N . THR A 1 416 ? 8.888 19.948 1.953 1.00 95.81 416 THR A N 1
ATOM 3174 C CA . THR A 1 416 ? 9.690 21.145 2.194 1.00 95.81 416 THR A CA 1
ATOM 3175 C C . THR A 1 416 ? 8.834 22.404 2.209 1.00 95.81 416 THR A C 1
ATOM 3177 O O . THR A 1 416 ? 7.819 22.510 1.515 1.00 95.81 416 THR A O 1
ATOM 3180 N N . SER A 1 417 ? 9.257 23.349 3.041 1.00 94.00 417 SER A N 1
ATOM 3181 C CA . SER A 1 417 ? 8.641 24.652 3.246 1.00 94.00 417 SER A CA 1
ATOM 3182 C C . SER A 1 417 ? 9.703 25.671 3.687 1.00 94.00 417 SER A C 1
ATOM 3184 O O . SER A 1 417 ? 10.773 25.283 4.174 1.00 94.00 417 SER A O 1
ATOM 3186 N N . PRO A 1 418 ? 9.402 26.977 3.633 1.00 91.62 418 PRO A N 1
ATOM 3187 C CA . PRO A 1 418 ? 10.233 28.019 4.246 1.00 91.62 418 PRO A CA 1
ATOM 3188 C C . PRO A 1 418 ? 10.317 27.935 5.780 1.00 91.62 418 PRO A C 1
ATOM 3190 O O . PRO A 1 418 ? 11.177 28.569 6.380 1.00 91.62 418 PRO A O 1
ATOM 3193 N N . SER A 1 419 ? 9.464 27.132 6.427 1.00 90.31 419 SER A N 1
ATOM 3194 C CA . SER A 1 419 ? 9.515 26.852 7.871 1.00 90.31 419 SER A CA 1
ATOM 3195 C C . SER A 1 419 ? 10.328 25.600 8.231 1.00 90.31 419 SER A C 1
ATOM 3197 O O . SER A 1 419 ? 10.536 25.335 9.413 1.00 90.31 419 SER A O 1
ATOM 3199 N N . GLY A 1 420 ? 10.780 24.820 7.243 1.00 93.12 420 GLY A N 1
ATOM 3200 C CA . GLY A 1 420 ? 11.541 23.587 7.450 1.00 93.12 420 GLY A CA 1
ATOM 3201 C C . GLY A 1 420 ? 11.278 22.513 6.393 1.00 93.12 420 GLY A C 1
ATOM 3202 O O . GLY A 1 420 ? 10.254 22.529 5.704 1.00 93.12 420 GLY A O 1
ATOM 3203 N N . SER A 1 421 ? 12.205 21.559 6.306 1.00 95.06 421 SER A N 1
ATOM 3204 C CA . SER A 1 421 ? 12.111 20.365 5.457 1.00 95.06 421 SER A CA 1
ATOM 3205 C C . SER A 1 421 ? 12.072 19.095 6.307 1.00 95.06 421 SER A C 1
ATOM 3207 O O . SER A 1 421 ? 12.623 19.060 7.405 1.00 95.06 421 SER A O 1
ATOM 3209 N N . LEU A 1 422 ? 11.416 18.048 5.814 1.00 94.06 422 LEU A N 1
ATOM 3210 C CA . LEU A 1 422 ? 11.018 16.858 6.568 1.00 94.06 422 LEU A CA 1
ATOM 3211 C C . LEU A 1 422 ? 11.131 15.612 5.678 1.00 94.06 422 LEU A C 1
ATOM 3213 O O . LEU A 1 422 ? 10.560 15.599 4.591 1.00 94.06 422 LEU A O 1
ATOM 3217 N N . ALA A 1 423 ? 11.795 14.561 6.172 1.00 93.56 423 ALA A N 1
ATOM 3218 C CA . ALA A 1 423 ? 11.672 13.197 5.651 1.00 93.56 423 ALA A CA 1
ATOM 3219 C C . ALA A 1 423 ? 11.129 12.264 6.738 1.00 93.56 423 ALA A C 1
ATOM 3221 O O . ALA A 1 423 ? 11.566 12.335 7.890 1.00 93.56 423 ALA A O 1
ATOM 3222 N N . MET A 1 424 ? 10.232 11.352 6.372 1.00 92.50 424 MET A N 1
ATOM 3223 C CA . MET A 1 424 ? 9.755 10.275 7.246 1.00 92.50 424 MET A CA 1
ATOM 3224 C C . MET A 1 424 ? 9.591 8.969 6.469 1.00 92.50 424 MET A C 1
ATOM 3226 O O . MET A 1 424 ? 9.512 8.958 5.240 1.00 92.50 424 MET A O 1
ATOM 3230 N N . GLN A 1 425 ? 9.553 7.855 7.201 1.00 91.06 425 GLN A N 1
ATOM 3231 C CA . GLN A 1 425 ? 9.408 6.517 6.635 1.00 91.06 425 GLN A CA 1
ATOM 3232 C C . GLN A 1 425 ? 8.013 5.953 6.930 1.00 91.06 425 GLN A C 1
ATOM 3234 O O . GLN A 1 425 ? 7.463 6.130 8.018 1.00 91.06 425 GLN A O 1
ATOM 3239 N N . TYR A 1 426 ? 7.449 5.230 5.968 1.00 89.44 426 TYR A N 1
ATOM 3240 C CA . TYR A 1 426 ? 6.181 4.522 6.083 1.00 89.44 426 TYR A CA 1
ATOM 3241 C C . TYR A 1 426 ? 6.370 3.065 5.650 1.00 89.44 426 TYR A C 1
ATOM 3243 O O . TYR A 1 426 ? 6.673 2.788 4.488 1.00 89.44 426 TYR A O 1
ATOM 3251 N N . SER A 1 427 ? 6.210 2.135 6.598 1.00 85.12 427 SER A N 1
ATOM 3252 C CA . SER A 1 427 ? 6.595 0.722 6.427 1.00 85.12 427 SER A CA 1
ATOM 3253 C C . SER A 1 427 ? 5.498 -0.324 6.732 1.00 85.12 427 SER A C 1
ATOM 3255 O O . SER A 1 427 ? 5.837 -1.385 7.260 1.00 85.12 427 SER A O 1
ATOM 3257 N N . PRO A 1 428 ? 4.188 -0.105 6.470 1.00 80.25 428 PRO A N 1
ATOM 3258 C CA . PRO A 1 428 ? 3.236 -1.216 6.517 1.00 80.25 428 PRO A CA 1
ATOM 3259 C C . PRO A 1 428 ? 3.509 -2.229 5.383 1.00 80.25 428 PRO A C 1
ATOM 3261 O O . PRO A 1 428 ? 4.007 -1.836 4.327 1.00 80.25 428 PRO A O 1
ATOM 3264 N N . PRO A 1 429 ? 3.104 -3.506 5.521 1.00 77.06 429 PRO A N 1
ATOM 3265 C CA . PRO A 1 429 ? 3.345 -4.534 4.498 1.00 77.06 429 PRO A CA 1
ATOM 3266 C C . PRO A 1 429 ? 2.706 -4.268 3.122 1.00 77.06 429 PRO A C 1
ATOM 3268 O O . PRO A 1 429 ? 3.027 -4.950 2.157 1.00 77.06 429 PRO A O 1
ATOM 3271 N N . THR A 1 430 ? 1.778 -3.310 3.031 1.00 78.31 430 THR A N 1
ATOM 3272 C CA . THR A 1 430 ? 1.084 -2.899 1.797 1.00 78.31 430 THR A CA 1
ATOM 3273 C C . THR A 1 430 ? 1.513 -1.512 1.302 1.00 78.31 430 THR A C 1
ATOM 3275 O O . THR A 1 430 ? 0.768 -0.864 0.562 1.00 78.31 430 THR A O 1
ATOM 3278 N N . ALA A 1 431 ? 2.666 -1.005 1.749 1.00 84.62 431 ALA A N 1
ATOM 3279 C CA . ALA A 1 431 ? 3.174 0.292 1.317 1.00 84.62 431 ALA A CA 1
ATOM 3280 C C . ALA A 1 431 ? 3.475 0.303 -0.194 1.00 84.62 431 ALA A C 1
ATOM 3282 O O . ALA A 1 431 ? 4.041 -0.632 -0.754 1.00 84.62 431 ALA A O 1
ATOM 3283 N N . SER A 1 432 ? 3.122 1.401 -0.854 1.00 87.31 432 SER A N 1
ATOM 3284 C CA . SER A 1 432 ? 3.422 1.666 -2.266 1.00 87.31 432 SER A CA 1
ATOM 3285 C C . SER A 1 432 ? 3.768 3.142 -2.434 1.00 87.31 432 SER A C 1
ATOM 3287 O O . SER A 1 432 ? 3.395 3.930 -1.562 1.00 87.31 432 SER A O 1
ATOM 3289 N N . SER A 1 433 ? 4.425 3.530 -3.534 1.00 90.69 433 SER A N 1
ATOM 3290 C CA . SER A 1 433 ? 4.774 4.935 -3.820 1.00 90.69 433 SER A CA 1
ATOM 3291 C C . SER A 1 433 ? 3.603 5.877 -3.537 1.00 90.69 433 SER A C 1
ATOM 3293 O O . SER A 1 433 ? 3.718 6.715 -2.654 1.00 90.69 433 SER A O 1
ATOM 3295 N N . LEU A 1 434 ? 2.427 5.612 -4.122 1.00 92.56 434 LEU A N 1
ATOM 3296 C CA . LEU A 1 434 ? 1.156 6.312 -3.867 1.00 92.56 434 LEU A CA 1
ATOM 3297 C C . LEU A 1 434 ? 0.866 6.622 -2.382 1.00 92.56 434 LEU A C 1
ATOM 3299 O O . LEU A 1 43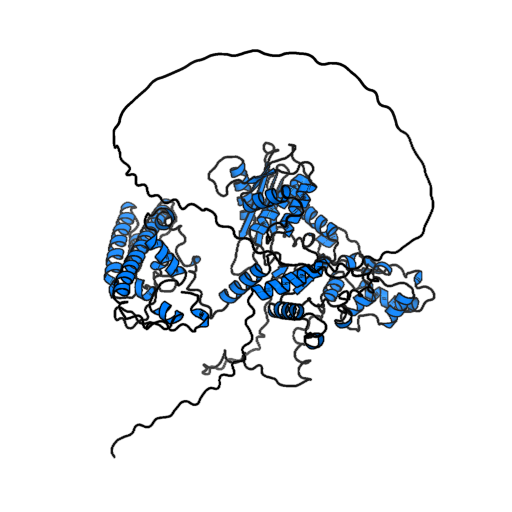4 ? 0.312 7.675 -2.077 1.00 92.56 434 LEU A O 1
ATOM 3303 N N . HIS A 1 435 ? 1.183 5.718 -1.451 1.00 92.56 435 HIS A N 1
ATOM 3304 C CA . HIS A 1 435 ? 0.990 5.995 -0.026 1.00 92.56 435 HIS A CA 1
ATOM 3305 C C . HIS A 1 435 ? 1.952 7.078 0.469 1.00 92.56 435 HIS A C 1
ATOM 3307 O O . HIS A 1 435 ? 1.523 7.985 1.175 1.00 92.56 435 HIS A O 1
ATOM 3313 N N . GLY A 1 436 ? 3.224 7.006 0.075 1.00 94.50 436 GLY A N 1
ATOM 3314 C CA . GLY A 1 436 ? 4.208 8.052 0.336 1.00 94.50 436 GLY A CA 1
ATOM 3315 C C . GLY A 1 436 ? 3.827 9.379 -0.312 1.00 94.50 436 GLY A C 1
ATOM 3316 O O . GLY A 1 436 ? 3.862 10.397 0.359 1.00 94.50 436 GLY A O 1
ATOM 3317 N N . GLU A 1 437 ? 3.373 9.364 -1.564 1.00 96.69 437 GLU A N 1
ATOM 3318 C CA . GLU A 1 437 ? 2.975 10.559 -2.329 1.00 96.69 437 GLU A CA 1
ATOM 3319 C C . GLU A 1 437 ? 1.899 11.368 -1.593 1.00 96.69 437 GLU A C 1
ATOM 3321 O O . GLU A 1 437 ? 1.990 12.583 -1.406 1.00 96.69 437 GLU A O 1
ATOM 3326 N N . VAL A 1 438 ? 0.865 10.676 -1.102 1.00 97.06 438 VAL A N 1
ATOM 3327 C CA . VAL A 1 438 ? -0.198 11.317 -0.320 1.00 97.06 438 VAL A CA 1
ATOM 3328 C C . VAL A 1 438 ? 0.295 11.696 1.081 1.00 97.06 438 VAL A C 1
ATOM 3330 O O . VAL A 1 438 ? -0.151 12.709 1.611 1.00 97.06 438 VAL A O 1
ATOM 3333 N N . LEU A 1 439 ? 1.241 10.956 1.671 1.00 96.69 439 LEU A N 1
ATOM 3334 C CA . LEU A 1 439 ? 1.876 11.319 2.946 1.00 96.69 439 LEU A CA 1
ATOM 3335 C C . LEU A 1 439 ? 2.804 12.540 2.841 1.00 96.69 439 LEU A C 1
ATOM 3337 O O . LEU A 1 439 ? 2.836 13.336 3.776 1.00 96.69 439 LEU A O 1
ATOM 3341 N N . GLY A 1 440 ? 3.482 12.750 1.711 1.00 97.06 440 GLY A N 1
ATOM 3342 C CA . GLY A 1 440 ? 4.232 13.967 1.401 1.00 97.06 440 GLY A CA 1
ATOM 3343 C C . GLY A 1 440 ? 3.302 15.174 1.270 1.00 97.06 440 GLY A C 1
ATOM 3344 O O . GLY A 1 440 ? 3.533 16.212 1.893 1.00 97.06 440 GLY A O 1
ATOM 3345 N N . LEU A 1 441 ? 2.183 15.020 0.555 1.00 98.31 441 LEU A N 1
ATOM 3346 C CA . LEU A 1 441 ? 1.155 16.063 0.464 1.00 98.31 441 LEU A CA 1
ATOM 3347 C C . LEU A 1 441 ? 0.518 16.376 1.830 1.00 98.31 441 LEU A C 1
ATOM 3349 O O . LEU A 1 441 ? 0.278 17.544 2.143 1.00 98.31 441 LEU A O 1
ATOM 3353 N N . ILE A 1 442 ? 0.283 15.356 2.666 1.00 98.06 442 ILE A N 1
ATOM 3354 C CA . ILE A 1 442 ? -0.134 15.514 4.070 1.00 98.06 442 ILE A CA 1
ATOM 3355 C C . ILE A 1 442 ? 0.938 16.263 4.864 1.00 98.06 442 ILE A C 1
ATOM 3357 O O . ILE A 1 442 ? 0.595 17.197 5.583 1.00 98.06 442 ILE A O 1
ATOM 3361 N N . ALA A 1 443 ? 2.218 15.913 4.711 1.00 97.19 443 ALA A N 1
ATOM 3362 C CA . ALA A 1 443 ? 3.324 16.569 5.398 1.00 97.19 443 ALA A CA 1
ATOM 3363 C C . ALA A 1 443 ? 3.382 18.066 5.078 1.00 97.19 443 ALA A C 1
ATOM 3365 O O . ALA A 1 443 ? 3.296 18.882 5.993 1.00 97.19 443 ALA A O 1
ATOM 3366 N N . ALA A 1 444 ? 3.448 18.438 3.798 1.00 96.88 444 ALA A N 1
ATOM 3367 C CA . ALA A 1 444 ? 3.485 19.839 3.383 1.00 96.88 444 ALA A CA 1
ATOM 3368 C C . ALA A 1 444 ? 2.235 20.618 3.840 1.00 96.88 444 ALA A C 1
ATOM 3370 O O . ALA A 1 444 ? 2.350 21.736 4.345 1.00 96.88 444 ALA A O 1
ATOM 3371 N N . SER A 1 445 ? 1.048 20.007 3.739 1.00 97.19 445 SER A N 1
ATOM 3372 C CA . SER A 1 445 ? -0.210 20.636 4.168 1.00 97.19 445 SER A CA 1
ATOM 3373 C C . SER A 1 445 ? -0.306 20.804 5.691 1.00 97.19 445 SER A C 1
ATOM 3375 O O . SER A 1 445 ? -0.836 21.810 6.157 1.00 97.19 445 SER A O 1
ATOM 3377 N N . LEU A 1 446 ? 0.226 19.862 6.482 1.00 96.44 446 LEU A N 1
ATOM 3378 C CA . LEU A 1 446 ? 0.304 19.971 7.945 1.00 96.44 446 LEU A CA 1
ATOM 3379 C C . LEU A 1 446 ? 1.336 21.002 8.397 1.00 96.44 446 LEU A C 1
ATOM 3381 O O . LEU A 1 446 ? 1.059 21.750 9.333 1.00 96.44 446 LEU A O 1
ATOM 3385 N N . ILE A 1 447 ? 2.499 21.072 7.738 1.00 94.88 447 ILE A N 1
ATOM 3386 C CA . ILE A 1 447 ? 3.499 22.103 8.037 1.00 94.88 447 ILE A CA 1
ATOM 3387 C C . ILE A 1 447 ? 2.864 23.483 7.846 1.00 94.88 447 ILE A C 1
ATOM 3389 O O . ILE A 1 447 ? 2.886 24.281 8.776 1.00 94.88 447 ILE A O 1
ATOM 3393 N N . HIS A 1 448 ? 2.198 23.728 6.713 1.00 94.44 448 HIS A N 1
ATOM 3394 C CA . HIS A 1 448 ? 1.507 24.998 6.451 1.00 94.44 448 HIS A CA 1
ATOM 3395 C C . HIS A 1 448 ? 0.299 25.257 7.370 1.00 94.44 448 HIS A C 1
ATOM 3397 O O . HIS A 1 448 ? 0.062 26.396 7.759 1.00 94.44 448 HIS A O 1
ATOM 3403 N N . LEU A 1 449 ? -0.449 24.226 7.789 1.00 95.12 449 LEU A N 1
ATOM 3404 C CA . LEU A 1 449 ? -1.545 24.385 8.762 1.00 95.12 449 LEU A CA 1
ATOM 3405 C C . LEU A 1 449 ? -1.058 24.945 10.114 1.00 95.12 449 LEU A C 1
ATOM 3407 O O . LEU A 1 449 ? -1.797 25.678 10.770 1.00 95.12 449 LEU A O 1
ATOM 3411 N N . HIS A 1 450 ? 0.161 24.597 10.537 1.00 94.31 450 HIS A N 1
ATOM 3412 C CA . HIS A 1 450 ? 0.732 25.011 11.826 1.00 94.31 450 HIS A CA 1
ATOM 3413 C C . HIS A 1 450 ? 1.755 26.153 11.728 1.00 94.31 450 HIS A C 1
ATOM 3415 O O . HIS A 1 450 ? 1.964 26.874 12.703 1.00 94.31 450 HIS A O 1
ATOM 3421 N N . HIS A 1 451 ? 2.366 26.328 10.560 1.00 91.81 451 HIS A N 1
ATOM 3422 C CA . HIS A 1 451 ? 3.330 27.369 10.226 1.00 91.81 451 HIS A CA 1
ATOM 3423 C C . HIS A 1 451 ? 2.923 27.994 8.878 1.00 91.81 451 HIS A C 1
ATOM 3425 O O . HIS A 1 451 ? 3.528 27.686 7.849 1.00 91.81 451 HIS A O 1
ATOM 3431 N N . PRO A 1 452 ? 1.855 28.816 8.857 1.00 87.31 452 PRO A N 1
ATOM 3432 C CA . PRO A 1 452 ? 1.301 29.347 7.620 1.00 87.31 452 PRO A CA 1
ATOM 3433 C C . PRO A 1 452 ? 2.284 30.299 6.944 1.00 87.31 452 PRO A C 1
ATOM 3435 O O . PRO A 1 452 ? 2.727 31.286 7.535 1.00 87.31 452 PRO A O 1
ATOM 3438 N N . VAL A 1 453 ? 2.606 30.008 5.687 1.00 82.56 453 VAL A N 1
ATOM 3439 C CA . VAL A 1 453 ? 3.449 30.865 4.853 1.00 82.56 453 VAL A CA 1
ATOM 3440 C C . VAL A 1 453 ? 2.585 31.909 4.142 1.00 82.56 453 VAL A C 1
ATOM 3442 O O . VAL A 1 453 ? 1.505 31.580 3.659 1.00 82.56 453 VAL A O 1
ATOM 3445 N N . SER A 1 454 ? 3.047 33.162 4.079 1.00 75.06 454 SER A N 1
ATOM 3446 C CA . SER A 1 454 ? 2.375 34.240 3.335 1.00 75.06 454 SER A CA 1
ATOM 3447 C C . SER A 1 454 ? 2.752 34.133 1.852 1.00 75.06 454 SER A C 1
ATOM 3449 O O . SER A 1 454 ? 3.942 34.278 1.530 1.00 75.06 454 SER A O 1
ATOM 3451 N N . PRO A 1 455 ? 1.792 33.807 0.959 1.00 68.94 455 PRO A N 1
ATOM 3452 C CA . PRO A 1 455 ? 0.511 34.518 0.789 1.00 68.94 455 PRO A CA 1
ATOM 3453 C C . PRO A 1 455 ? -0.764 33.722 1.167 1.00 68.94 455 PRO A C 1
ATOM 3455 O O . PRO A 1 455 ? -0.703 32.619 1.702 1.00 68.94 455 PRO A O 1
ATOM 3458 N N . ASP A 1 456 ? -1.940 34.269 0.827 1.00 78.19 456 ASP A N 1
ATOM 3459 C CA . ASP A 1 456 ? -3.281 33.728 1.140 1.00 78.19 456 ASP A CA 1
ATOM 3460 C C . ASP A 1 456 ? -3.581 32.305 0.622 1.00 78.19 456 ASP A C 1
ATOM 3462 O O . ASP A 1 456 ? -4.500 31.644 1.102 1.00 78.19 456 ASP A O 1
ATOM 3466 N N . SER A 1 457 ? -2.797 31.799 -0.331 1.00 89.56 457 SER A N 1
ATOM 3467 C CA . SER A 1 457 ? -2.735 30.376 -0.682 1.00 89.56 457 SER A CA 1
ATOM 3468 C C . SER A 1 457 ? -1.381 30.090 -1.347 1.00 89.56 457 SER A C 1
ATOM 3470 O O . SER A 1 457 ? -1.167 30.509 -2.489 1.00 89.56 457 SER A O 1
ATOM 3472 N N . PRO A 1 458 ? -0.424 29.427 -0.668 1.00 94.38 458 PRO A N 1
ATOM 3473 C CA . PRO A 1 458 ? 0.835 29.040 -1.295 1.00 94.38 458 PRO A CA 1
ATOM 3474 C C . PRO A 1 458 ? 0.630 27.861 -2.253 1.00 94.38 458 PRO A C 1
ATOM 3476 O O . PRO A 1 458 ? -0.289 27.055 -2.105 1.00 94.38 458 PRO A O 1
ATOM 3479 N N . THR A 1 459 ? 1.517 27.728 -3.236 1.00 96.44 459 THR A N 1
ATOM 3480 C CA . THR A 1 459 ? 1.473 26.618 -4.199 1.00 96.44 459 THR A CA 1
ATOM 3481 C C . THR A 1 459 ? 2.249 25.417 -3.663 1.00 96.44 459 THR A C 1
ATOM 3483 O O . THR A 1 459 ? 3.416 25.555 -3.299 1.00 96.44 459 THR A O 1
ATOM 3486 N N . LEU A 1 460 ? 1.620 24.239 -3.639 1.00 97.12 460 LEU A N 1
ATOM 3487 C CA . LEU A 1 460 ? 2.240 22.971 -3.242 1.00 97.12 460 LEU A CA 1
ATOM 3488 C C . LEU A 1 460 ? 2.531 22.123 -4.482 1.00 97.12 460 LEU A C 1
ATOM 3490 O O . LEU A 1 460 ? 1.614 21.575 -5.092 1.00 97.12 460 LEU A O 1
ATOM 3494 N N . TYR A 1 461 ? 3.808 22.025 -4.846 1.00 97.94 461 TYR A N 1
ATOM 3495 C CA . TYR A 1 461 ? 4.270 21.242 -5.990 1.00 97.94 461 TYR A CA 1
ATOM 3496 C C . TYR A 1 461 ? 4.438 19.753 -5.660 1.00 97.94 461 TYR A C 1
ATOM 3498 O O . TYR A 1 461 ? 4.962 19.386 -4.609 1.00 97.94 461 TYR A O 1
ATOM 3506 N N . THR A 1 462 ? 4.021 18.905 -6.597 1.00 98.12 462 THR A N 1
ATOM 3507 C CA . THR A 1 462 ? 4.250 17.452 -6.617 1.00 98.12 462 THR A CA 1
ATOM 3508 C C . THR A 1 462 ? 4.236 16.972 -8.068 1.00 98.12 462 THR A C 1
ATOM 3510 O O . THR A 1 462 ? 3.537 17.554 -8.904 1.00 98.12 462 THR A O 1
ATOM 3513 N N . ASP A 1 463 ? 4.949 15.902 -8.389 1.00 96.62 463 ASP A N 1
ATOM 3514 C CA . ASP A 1 463 ? 4.867 15.221 -9.683 1.00 96.62 463 ASP A CA 1
ATOM 3515 C C . ASP A 1 463 ? 3.851 14.069 -9.714 1.00 96.62 463 ASP A C 1
ATOM 3517 O O . ASP A 1 463 ? 3.514 13.560 -10.791 1.00 96.62 463 ASP A O 1
ATOM 3521 N N . HIS A 1 464 ? 3.222 13.743 -8.581 1.00 96.62 464 HIS A N 1
ATOM 3522 C CA . HIS A 1 464 ? 2.162 12.745 -8.523 1.00 96.62 464 HIS A CA 1
ATOM 3523 C C . HIS A 1 464 ? 0.821 13.271 -9.068 1.00 96.62 464 HIS A C 1
ATOM 3525 O O . HIS A 1 464 ? -0.162 13.495 -8.351 1.00 96.62 464 HIS A O 1
ATOM 3531 N N . LEU A 1 465 ? 0.758 13.421 -10.395 1.00 94.94 465 LEU A N 1
ATOM 3532 C CA . LEU A 1 465 ? -0.383 13.903 -11.184 1.00 94.94 465 LEU A CA 1
ATOM 3533 C C . LEU A 1 465 ? -1.722 13.237 -10.813 1.00 94.94 465 LEU A C 1
ATOM 3535 O O . LEU A 1 465 ? -2.776 13.875 -10.875 1.00 94.94 465 LEU A O 1
ATOM 3539 N N . ASN A 1 466 ? -1.701 11.967 -10.403 1.00 92.06 466 ASN A N 1
ATOM 3540 C CA . ASN A 1 466 ? -2.901 11.252 -9.970 1.00 92.06 466 ASN A CA 1
ATOM 3541 C C . ASN A 1 466 ? -3.464 11.801 -8.646 1.00 92.06 466 ASN A C 1
ATOM 3543 O O . ASN A 1 466 ? -4.683 11.906 -8.525 1.00 92.06 466 ASN A O 1
ATOM 3547 N N . SER A 1 467 ? -2.620 12.236 -7.699 1.00 95.62 467 SER A N 1
ATOM 3548 C CA . SER A 1 467 ? -3.078 12.959 -6.500 1.00 95.62 467 SER A CA 1
ATOM 3549 C C . SER A 1 467 ? -3.693 14.302 -6.869 1.00 95.62 467 SER A C 1
ATOM 3551 O O . SER A 1 467 ? -4.784 14.612 -6.399 1.00 95.62 467 SER A O 1
ATOM 3553 N N . VAL A 1 468 ? -3.049 15.071 -7.752 1.00 96.25 468 VAL A N 1
ATOM 3554 C CA . VAL A 1 468 ? -3.548 16.388 -8.188 1.00 96.25 468 VAL A CA 1
ATOM 3555 C C . VAL A 1 468 ? -4.940 16.261 -8.823 1.00 96.25 468 VAL A C 1
ATOM 3557 O O . VAL A 1 468 ? -5.871 16.977 -8.447 1.00 96.25 468 VAL A O 1
ATOM 3560 N N . ARG A 1 469 ? -5.127 15.281 -9.719 1.00 94.00 469 ARG A N 1
ATOM 3561 C CA . ARG A 1 469 ? -6.426 14.950 -10.339 1.00 94.00 469 ARG A CA 1
ATOM 3562 C C . ARG A 1 469 ? -7.462 14.447 -9.332 1.00 94.00 469 ARG A C 1
ATOM 3564 O O . ARG A 1 469 ? -8.622 14.851 -9.394 1.00 94.00 469 ARG A O 1
ATOM 3571 N N . TYR A 1 470 ? -7.061 13.584 -8.398 1.00 93.25 470 TYR A N 1
ATOM 3572 C CA . TYR A 1 470 ? -7.961 13.052 -7.376 1.00 93.25 470 TYR A CA 1
ATOM 3573 C C . TYR A 1 470 ? -8.460 14.159 -6.433 1.00 93.25 470 TYR A C 1
ATOM 3575 O O . TYR A 1 470 ? -9.657 14.242 -6.155 1.00 93.25 470 TYR A O 1
ATOM 3583 N N . ILE A 1 471 ? -7.570 15.037 -5.962 1.00 93.50 471 ILE A N 1
ATOM 3584 C CA . ILE A 1 471 ? -7.896 16.093 -4.993 1.00 93.50 471 ILE A CA 1
ATOM 3585 C C . ILE A 1 471 ? -8.736 17.193 -5.647 1.00 93.50 471 ILE A C 1
ATOM 3587 O O . ILE A 1 471 ? -9.777 17.550 -5.101 1.00 93.50 471 ILE A O 1
ATOM 3591 N N . SER A 1 472 ? -8.364 17.667 -6.842 1.00 91.75 472 SER A N 1
ATOM 3592 C CA . SER A 1 472 ? -9.177 18.639 -7.595 1.00 91.75 472 SER A CA 1
ATOM 3593 C C . SER A 1 472 ? -10.595 18.118 -7.868 1.00 91.75 472 SER A C 1
ATOM 3595 O O . SER A 1 472 ? -11.566 18.841 -7.638 1.00 91.75 472 SER A O 1
ATOM 3597 N N . SER A 1 473 ? -10.745 16.838 -8.227 1.00 89.50 473 SER A N 1
ATOM 3598 C CA . SER A 1 473 ? -12.061 16.182 -8.325 1.00 89.50 473 SER A CA 1
ATOM 3599 C C . SER A 1 473 ? -12.787 16.130 -6.971 1.00 89.50 473 SER A C 1
ATOM 3601 O O . SER A 1 473 ? -13.975 16.424 -6.888 1.00 89.50 473 SER A O 1
ATOM 3603 N N . SER A 1 474 ? -12.080 15.799 -5.887 1.00 88.25 474 SER A N 1
ATOM 3604 C CA . SER A 1 474 ? -12.647 15.661 -4.531 1.00 88.25 474 SER A CA 1
ATOM 3605 C C . SER A 1 474 ? -13.090 16.977 -3.882 1.00 88.25 474 SER A C 1
ATOM 3607 O O . SER A 1 474 ? -13.882 16.953 -2.938 1.00 88.25 474 SER A O 1
ATOM 3609 N N . LEU A 1 475 ? -12.555 18.109 -4.345 1.00 86.75 475 LEU A N 1
ATOM 3610 C CA . LEU A 1 475 ? -12.911 19.450 -3.874 1.00 86.75 475 LEU A CA 1
ATOM 3611 C C . LEU A 1 475 ? -13.992 20.116 -4.742 1.00 86.75 475 LEU A C 1
ATOM 3613 O O . LEU A 1 475 ? -14.686 21.000 -4.251 1.00 86.75 475 LEU A O 1
ATOM 3617 N N . THR A 1 476 ? -14.161 19.685 -5.997 1.00 85.56 476 THR A N 1
ATOM 3618 C CA . THR A 1 476 ? -15.172 20.226 -6.929 1.00 85.56 476 THR A CA 1
ATOM 3619 C C . THR A 1 476 ? -16.462 19.404 -6.991 1.00 85.56 476 THR A C 1
ATOM 3621 O O . THR A 1 476 ? -17.524 19.961 -7.268 1.00 85.56 476 THR A O 1
ATOM 3624 N N . LEU A 1 477 ? -16.412 18.095 -6.722 1.00 81.25 477 LEU A N 1
ATOM 3625 C CA . LEU A 1 477 ? -17.595 17.231 -6.749 1.00 81.25 477 LEU A CA 1
ATOM 3626 C C . LEU A 1 477 ? -18.499 17.427 -5.513 1.00 81.25 477 LEU A C 1
ATOM 3628 O O . LEU A 1 477 ? -18.004 17.444 -4.381 1.00 81.25 477 LEU A O 1
ATOM 3632 N N . PRO A 1 478 ? -19.837 17.470 -5.685 1.00 75.88 478 PRO A N 1
ATOM 3633 C CA . PRO A 1 478 ? -20.778 17.424 -4.569 1.00 75.88 478 PRO A CA 1
ATOM 3634 C C . PRO A 1 478 ? -20.610 16.150 -3.732 1.00 75.88 478 PRO A C 1
ATOM 3636 O O . PRO A 1 478 ? -20.378 15.066 -4.269 1.00 75.88 478 PRO A O 1
ATOM 3639 N N . SER A 1 479 ? -20.816 16.247 -2.415 1.00 70.00 479 SER A N 1
ATOM 3640 C CA . SER A 1 479 ? -20.581 15.145 -1.459 1.00 70.00 479 SER A CA 1
ATOM 3641 C C . SER A 1 479 ? -21.477 13.906 -1.640 1.00 70.00 479 SER A C 1
ATOM 3643 O O . SER A 1 479 ? -21.292 12.912 -0.942 1.00 70.00 479 SER A O 1
ATOM 3645 N N . SER A 1 480 ? -22.439 13.948 -2.564 1.00 65.25 480 SER A N 1
ATOM 3646 C CA . SER A 1 480 ? -23.235 12.802 -3.016 1.00 65.25 480 SER A CA 1
ATOM 3647 C C . SER A 1 480 ? -22.469 11.856 -3.952 1.00 65.25 480 SER A C 1
ATOM 3649 O O . SER A 1 480 ? -22.818 10.677 -4.041 1.00 65.25 480 SER A O 1
ATOM 3651 N N . HIS A 1 481 ? -21.432 12.334 -4.647 1.00 69.94 481 HIS A N 1
ATOM 3652 C CA . HIS A 1 481 ? -20.657 11.518 -5.578 1.00 69.94 481 HIS A CA 1
ATOM 3653 C C . HIS A 1 481 ? -19.641 10.645 -4.836 1.00 69.94 481 HIS A C 1
ATOM 3655 O O . HIS A 1 481 ? -18.776 11.132 -4.109 1.00 69.94 481 HIS A O 1
ATOM 3661 N N . ARG A 1 482 ? -19.710 9.327 -5.060 1.00 68.69 482 ARG A N 1
ATOM 3662 C CA . ARG A 1 482 ? -18.655 8.408 -4.619 1.00 68.69 482 ARG A CA 1
ATOM 3663 C C . ARG A 1 482 ? -17.433 8.585 -5.515 1.00 68.69 482 ARG A C 1
ATOM 3665 O O . ARG A 1 482 ? -17.504 8.323 -6.713 1.00 68.69 482 ARG A O 1
ATOM 3672 N N . LEU A 1 483 ? -16.323 9.002 -4.916 1.00 72.06 483 LEU A N 1
ATOM 3673 C CA . LEU A 1 483 ? -15.015 9.023 -5.567 1.00 72.06 483 LEU A CA 1
ATOM 3674 C C . LEU A 1 483 ? -14.570 7.589 -5.933 1.00 72.06 483 LEU A C 1
ATOM 3676 O O . LEU A 1 483 ? -14.983 6.640 -5.254 1.00 72.06 483 LEU A O 1
ATOM 3680 N N . PRO A 1 484 ? -13.740 7.409 -6.980 1.00 74.06 484 PRO A N 1
ATOM 3681 C CA . PRO A 1 484 ? -13.177 6.107 -7.328 1.00 74.06 484 PRO A CA 1
ATOM 3682 C C . PRO A 1 484 ? -12.420 5.488 -6.148 1.00 74.06 484 PRO A C 1
ATOM 3684 O O . PRO A 1 484 ? -11.707 6.191 -5.434 1.00 74.06 484 PRO A O 1
ATOM 3687 N N . ALA A 1 485 ? -12.552 4.174 -5.956 1.00 77.00 485 ALA A N 1
ATOM 3688 C CA . ALA A 1 485 ? -11.887 3.470 -4.864 1.00 77.00 485 ALA A CA 1
ATOM 3689 C C . ALA A 1 485 ? -10.358 3.508 -5.038 1.00 77.00 485 ALA A C 1
ATOM 3691 O O . ALA A 1 485 ? -9.809 2.844 -5.916 1.00 77.00 485 ALA A O 1
ATOM 3692 N N . SER A 1 486 ? -9.676 4.283 -4.193 1.00 86.25 486 SER A N 1
ATOM 3693 C CA . SER A 1 486 ? -8.217 4.395 -4.186 1.00 86.25 486 SER A CA 1
ATOM 3694 C C . SER A 1 486 ? -7.603 3.572 -3.047 1.00 86.25 486 SER A C 1
ATOM 3696 O O . SER A 1 486 ? -8.080 3.675 -1.918 1.00 86.25 486 SER A O 1
ATOM 3698 N N . PRO A 1 487 ? -6.501 2.825 -3.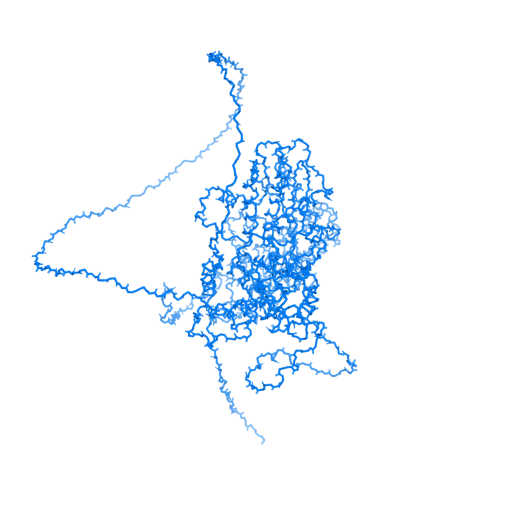256 1.00 84.94 487 PRO A N 1
ATOM 3699 C CA . PRO A 1 487 ? -5.804 2.162 -2.152 1.00 84.94 487 PRO A CA 1
ATOM 3700 C C . PRO A 1 487 ? -5.267 3.136 -1.087 1.00 84.94 487 PRO A C 1
ATOM 3702 O O . PRO A 1 487 ? -5.069 2.732 0.055 1.00 84.94 487 PRO A O 1
ATOM 3705 N N . ALA A 1 488 ? -5.116 4.425 -1.413 1.00 90.62 488 ALA A N 1
ATOM 3706 C CA . ALA A 1 488 ? -4.770 5.485 -0.463 1.00 90.62 488 ALA A CA 1
ATOM 3707 C C . ALA A 1 488 ? -5.994 6.267 0.078 1.00 90.62 488 ALA A C 1
ATOM 3709 O O . ALA A 1 488 ? -5.831 7.363 0.616 1.00 90.62 488 ALA A O 1
ATOM 3710 N N . GLN A 1 489 ? -7.226 5.739 -0.029 1.00 89.94 489 GLN A N 1
ATOM 3711 C CA . GLN A 1 489 ? -8.463 6.437 0.373 1.00 89.94 489 GLN A CA 1
ATOM 3712 C C . GLN A 1 489 ? -8.415 7.093 1.772 1.00 89.94 489 GLN A C 1
ATOM 3714 O O . GLN A 1 489 ? -8.858 8.242 1.889 1.00 89.94 489 GLN A O 1
ATOM 3719 N N . PRO A 1 490 ? -7.890 6.449 2.839 1.00 91.50 490 PRO A N 1
ATOM 3720 C CA . PRO A 1 490 ? -7.844 7.072 4.166 1.00 91.50 490 PRO A CA 1
ATOM 3721 C C . PRO A 1 490 ? -6.833 8.218 4.249 1.00 91.50 490 PRO A C 1
ATOM 3723 O O . PRO A 1 490 ? -7.060 9.180 4.983 1.00 91.50 490 PRO A O 1
ATOM 3726 N N . LEU A 1 491 ? -5.746 8.150 3.473 1.00 94.62 491 LEU A N 1
ATOM 3727 C CA . LEU A 1 491 ? -4.756 9.222 3.377 1.00 94.62 491 LEU A CA 1
ATOM 3728 C C . LEU A 1 491 ? -5.361 10.432 2.663 1.00 94.62 491 LEU A C 1
ATOM 3730 O O . LEU A 1 491 ? -5.338 11.531 3.206 1.00 94.62 491 LEU A O 1
ATOM 3734 N N . TYR A 1 492 ? -6.026 10.232 1.519 1.00 94.94 492 TYR A N 1
ATOM 3735 C CA . TYR A 1 492 ? -6.761 11.318 0.861 1.00 94.94 492 TYR A CA 1
ATOM 3736 C C . TYR A 1 492 ? -7.852 11.911 1.763 1.00 94.94 492 TYR A C 1
ATOM 3738 O O . TYR A 1 492 ? -8.051 13.122 1.766 1.00 94.94 492 TYR A O 1
ATOM 3746 N N . SER A 1 493 ? -8.527 11.086 2.567 1.00 92.88 493 SER A N 1
ATOM 3747 C CA . SER A 1 493 ? -9.535 11.559 3.527 1.00 92.88 493 SER A CA 1
ATOM 3748 C C . SER A 1 493 ? -8.924 12.424 4.639 1.00 92.88 493 SER A C 1
ATOM 3750 O O . SER A 1 493 ? -9.548 13.397 5.054 1.00 92.88 493 SER A O 1
ATOM 3752 N N . TRP A 1 494 ? -7.699 12.119 5.087 1.00 95.81 494 TRP A N 1
ATOM 3753 C CA . TRP A 1 494 ? -6.950 12.953 6.037 1.00 95.81 494 TRP A CA 1
ATOM 3754 C C . TRP A 1 494 ? -6.466 14.251 5.384 1.00 95.81 494 TRP A C 1
ATOM 3756 O O . TRP A 1 494 ? -6.685 15.325 5.935 1.00 95.81 494 TRP A O 1
ATOM 3766 N N . LEU A 1 495 ? -5.898 14.175 4.177 1.00 97.12 495 LEU A N 1
ATOM 3767 C CA . LEU A 1 495 ? -5.455 15.340 3.409 1.00 97.12 495 LEU A CA 1
ATOM 3768 C C . LEU A 1 495 ? -6.603 16.327 3.157 1.00 97.12 495 LEU A C 1
ATOM 3770 O O . LEU A 1 495 ? -6.461 17.517 3.409 1.00 97.12 495 LEU A O 1
ATOM 3774 N N . ILE A 1 496 ? -7.772 15.839 2.739 1.00 95.06 496 ILE A N 1
ATOM 3775 C CA . ILE A 1 496 ? -8.963 16.671 2.516 1.00 95.06 496 ILE A CA 1
ATOM 3776 C C . ILE A 1 496 ? -9.478 17.290 3.830 1.00 95.06 496 ILE A C 1
ATOM 3778 O O . ILE A 1 496 ? -9.959 18.420 3.821 1.00 95.06 496 ILE A O 1
ATOM 3782 N N . ASP A 1 497 ? -9.365 16.598 4.967 1.00 95.12 497 ASP A N 1
ATOM 3783 C CA . ASP A 1 497 ? -9.660 17.159 6.294 1.00 95.12 497 ASP A CA 1
ATOM 3784 C C . ASP A 1 497 ? -8.660 18.262 6.703 1.00 95.12 497 ASP A C 1
ATOM 3786 O O . ASP A 1 497 ? -9.074 19.264 7.287 1.00 95.12 497 ASP A O 1
ATOM 3790 N N . ILE A 1 498 ? -7.370 18.110 6.385 1.00 96.69 498 ILE A N 1
ATOM 3791 C CA . ILE A 1 498 ? -6.341 19.135 6.621 1.00 96.69 498 ILE A CA 1
ATOM 3792 C C . ILE A 1 498 ? -6.651 20.371 5.774 1.00 96.69 498 ILE A C 1
ATOM 3794 O O . ILE A 1 498 ? -6.833 21.452 6.326 1.00 96.69 498 ILE A O 1
ATOM 3798 N N . LEU A 1 499 ? -6.825 20.199 4.459 1.00 95.69 499 LEU A N 1
ATOM 3799 C CA . LEU A 1 499 ? -7.134 21.284 3.520 1.00 95.69 499 LEU A CA 1
ATOM 3800 C C . LEU A 1 499 ? -8.436 22.026 3.875 1.00 95.69 499 LEU A C 1
ATOM 3802 O O . LEU A 1 499 ? -8.528 23.225 3.648 1.00 95.69 499 LEU A O 1
ATOM 3806 N N . ARG A 1 500 ? -9.430 21.346 4.466 1.00 94.25 500 ARG A N 1
ATOM 3807 C CA . ARG A 1 500 ? -10.678 21.969 4.960 1.00 94.25 500 ARG A CA 1
ATOM 3808 C C . ARG A 1 500 ? -10.539 22.688 6.309 1.00 94.25 500 ARG A C 1
ATOM 3810 O O . ARG A 1 500 ? -11.447 23.428 6.675 1.00 94.25 500 ARG A O 1
ATOM 3817 N N . ARG A 1 501 ? -9.459 22.450 7.063 1.00 94.69 501 ARG A N 1
ATOM 3818 C CA . ARG A 1 501 ? -9.129 23.162 8.314 1.00 94.69 501 ARG A CA 1
ATOM 3819 C C . ARG A 1 501 ? -8.128 24.296 8.106 1.00 94.69 501 ARG A C 1
ATOM 3821 O O . ARG A 1 501 ? -8.120 25.228 8.904 1.00 94.69 501 ARG A O 1
ATOM 3828 N N . SER A 1 502 ? -7.284 24.217 7.079 1.00 93.44 502 SER A N 1
ATOM 3829 C CA . SER A 1 502 ? -6.369 25.294 6.701 1.00 93.44 502 SER A CA 1
ATOM 3830 C C . SER A 1 502 ? -7.168 26.534 6.276 1.00 93.44 502 SER A C 1
ATOM 3832 O O . SER A 1 502 ? -7.926 26.432 5.314 1.00 93.44 502 SER A O 1
ATOM 3834 N N . PRO A 1 503 ? -6.999 27.705 6.924 1.00 89.69 503 PRO A N 1
ATOM 3835 C CA . PRO A 1 503 ? -7.685 28.928 6.496 1.00 89.69 503 PRO A CA 1
ATOM 3836 C C . PRO A 1 503 ? -7.225 29.354 5.093 1.00 89.69 503 PRO A C 1
ATOM 3838 O O . PRO A 1 503 ? -8.038 29.699 4.243 1.00 89.69 503 PRO A O 1
ATOM 3841 N N . ASN A 1 504 ? -5.921 29.216 4.845 1.00 91.50 504 ASN A N 1
ATOM 3842 C CA . ASN A 1 504 ? -5.229 29.577 3.613 1.00 91.50 504 ASN A CA 1
ATOM 3843 C C . ASN A 1 504 ? -4.753 28.293 2.911 1.00 91.50 504 ASN A C 1
ATOM 3845 O O . ASN A 1 504 ? -3.553 28.042 2.819 1.00 91.50 504 ASN A O 1
ATOM 3849 N N . ALA A 1 505 ? -5.672 27.393 2.546 1.00 94.06 505 ALA A N 1
ATOM 3850 C CA . ALA A 1 505 ? -5.325 26.057 2.044 1.00 94.06 505 ALA A CA 1
ATOM 3851 C C . ALA A 1 505 ? -4.394 26.109 0.806 1.00 94.06 505 ALA A C 1
ATOM 3853 O O . ALA A 1 505 ? -4.637 26.916 -0.094 1.00 94.06 505 ALA A O 1
ATOM 3854 N N . PRO A 1 506 ? -3.339 25.271 0.730 1.00 95.50 506 PRO A N 1
ATOM 3855 C CA . PRO A 1 506 ? -2.365 25.326 -0.356 1.00 95.50 506 PRO A CA 1
ATOM 3856 C C . PRO A 1 506 ? -2.940 24.822 -1.687 1.00 95.50 506 PRO A C 1
ATOM 3858 O O . PRO A 1 506 ? -3.630 23.800 -1.744 1.00 95.50 506 PRO A O 1
ATOM 3861 N N . SER A 1 507 ? -2.594 25.505 -2.778 1.00 95.75 507 SER A N 1
ATOM 3862 C CA . SER A 1 507 ? -2.977 25.127 -4.139 1.00 95.75 507 SER A CA 1
ATOM 3863 C C . SER A 1 507 ? -2.073 24.006 -4.664 1.00 95.75 507 SER A C 1
ATOM 3865 O O . SER A 1 507 ? -0.932 24.237 -5.076 1.00 95.75 507 SER A O 1
ATOM 3867 N N . ILE A 1 508 ? -2.562 22.764 -4.615 1.00 97.19 508 ILE A N 1
ATOM 3868 C CA . ILE A 1 508 ? -1.797 21.574 -5.016 1.00 97.19 508 ILE A CA 1
ATOM 3869 C C . ILE A 1 508 ? -1.677 21.519 -6.546 1.00 97.19 508 ILE A C 1
ATOM 3871 O O . ILE A 1 508 ? -2.673 21.361 -7.251 1.00 97.19 508 ILE A O 1
ATOM 3875 N N . THR A 1 509 ? -0.447 21.626 -7.048 1.00 97.31 509 THR A N 1
ATOM 3876 C CA . THR A 1 509 ? -0.121 21.830 -8.466 1.00 97.31 509 THR A CA 1
ATOM 3877 C C . THR A 1 509 ? 0.862 20.774 -8.969 1.00 97.31 509 THR A C 1
ATOM 3879 O O . THR A 1 509 ? 1.855 20.465 -8.313 1.00 97.31 509 THR A O 1
ATOM 3882 N N . TYR A 1 510 ? 0.600 20.234 -10.162 1.00 97.94 510 TYR A N 1
ATOM 3883 C CA . TYR A 1 510 ? 1.489 19.274 -10.817 1.00 97.94 510 TYR A CA 1
ATOM 3884 C C . TYR A 1 510 ? 2.734 19.957 -11.408 1.00 97.94 510 TYR A C 1
ATOM 3886 O O . TYR A 1 510 ? 2.609 20.942 -12.136 1.00 97.94 510 TYR A O 1
ATOM 3894 N N . THR A 1 511 ? 3.915 19.387 -11.170 1.00 96.50 511 THR A N 1
ATOM 3895 C CA . THR A 1 511 ? 5.166 19.691 -11.887 1.00 96.50 511 THR A CA 1
ATOM 3896 C C . THR A 1 511 ? 5.766 18.388 -12.435 1.00 96.50 511 THR A C 1
ATOM 3898 O O . THR A 1 511 ? 5.661 17.377 -11.759 1.00 96.50 511 THR A O 1
ATOM 3901 N N . PRO A 1 512 ? 6.374 18.319 -13.634 1.00 93.56 512 PRO A N 1
ATOM 3902 C CA . PRO A 1 512 ? 6.870 17.037 -14.147 1.00 93.56 512 PRO A CA 1
ATOM 3903 C C . PRO A 1 512 ? 8.168 16.544 -13.477 1.00 93.56 512 PRO A C 1
ATOM 3905 O O . PRO A 1 512 ? 9.152 17.288 -13.388 1.00 93.56 512 PRO A O 1
ATOM 3908 N N . ALA A 1 513 ? 8.171 15.260 -13.098 1.00 89.12 513 ALA A N 1
ATOM 3909 C CA . ALA A 1 513 ? 9.303 14.514 -12.540 1.00 89.12 513 ALA A CA 1
ATOM 3910 C C . ALA A 1 513 ? 10.565 14.558 -13.421 1.00 89.12 513 ALA A C 1
ATOM 3912 O O . ALA A 1 513 ? 10.480 14.648 -14.648 1.00 89.12 513 ALA A O 1
ATOM 3913 N N . HIS A 1 514 ? 11.736 14.445 -12.782 1.00 82.44 514 HIS A N 1
ATOM 3914 C CA . HIS A 1 514 ? 13.069 14.265 -13.391 1.00 82.44 514 HIS A CA 1
ATOM 3915 C C . HIS A 1 514 ? 13.418 15.180 -14.591 1.00 82.44 514 HIS A C 1
ATOM 3917 O O . HIS A 1 514 ? 14.272 14.846 -15.415 1.00 82.44 514 HIS A O 1
ATOM 3923 N N . THR A 1 515 ? 12.796 16.356 -14.715 1.00 84.44 515 THR A N 1
ATOM 3924 C CA . THR A 1 515 ? 13.105 17.280 -15.815 1.00 84.44 515 THR A CA 1
ATOM 3925 C C . THR A 1 515 ? 14.482 17.924 -15.647 1.00 84.44 515 THR A C 1
ATOM 3927 O O . THR A 1 515 ? 14.917 18.248 -14.540 1.00 84.44 515 THR A O 1
ATOM 3930 N N . SER A 1 516 ? 15.149 18.209 -16.767 1.00 87.25 516 SER A N 1
ATOM 3931 C CA . SER A 1 516 ? 16.364 19.039 -16.832 1.00 87.25 516 SER A CA 1
ATOM 3932 C C . SER A 1 516 ? 16.089 20.543 -16.661 1.00 87.25 516 SER A C 1
ATOM 3934 O O . SER A 1 516 ? 17.002 21.358 -16.770 1.00 87.25 516 SER A O 1
ATOM 3936 N N . SER A 1 517 ? 14.837 20.927 -16.388 1.00 91.50 517 SER A N 1
ATOM 3937 C CA . SER A 1 517 ? 14.433 22.320 -16.209 1.00 91.50 517 SER A CA 1
ATOM 3938 C C . SER A 1 517 ? 15.087 22.951 -14.976 1.00 91.50 517 SER A C 1
ATOM 3940 O O . SER A 1 517 ? 15.164 22.344 -13.904 1.00 91.50 517 SER A O 1
ATOM 3942 N N . THR A 1 518 ? 15.510 24.205 -15.114 1.00 92.56 518 THR A N 1
ATOM 3943 C CA . THR A 1 518 ? 15.989 25.068 -14.022 1.00 92.56 518 THR A CA 1
ATOM 3944 C C . THR A 1 518 ? 14.868 25.897 -13.384 1.00 92.56 518 THR A C 1
ATOM 3946 O O . THR A 1 518 ? 15.110 26.619 -12.419 1.00 92.56 518 THR A O 1
ATOM 3949 N N . SER A 1 519 ? 13.626 25.781 -13.877 1.00 94.69 519 SER A N 1
ATOM 3950 C CA . SER A 1 519 ? 12.452 26.461 -13.312 1.00 94.69 519 SER A CA 1
ATOM 3951 C C . SER A 1 519 ? 12.245 26.127 -11.831 1.00 94.69 519 SER A C 1
ATOM 3953 O O . SER A 1 519 ? 12.507 24.996 -11.417 1.00 94.69 519 SER A O 1
ATOM 3955 N N . LEU A 1 520 ? 11.681 27.059 -11.058 1.00 93.25 520 LEU A N 1
ATOM 3956 C CA . LEU A 1 520 ? 11.445 26.873 -9.623 1.00 93.25 520 LEU A CA 1
ATOM 3957 C C . LEU A 1 520 ? 10.660 25.586 -9.263 1.00 93.25 520 LEU A C 1
ATOM 3959 O O . LEU A 1 520 ? 11.134 24.877 -8.378 1.00 93.25 520 LEU A O 1
ATOM 3963 N N . PRO A 1 521 ? 9.555 25.203 -9.944 1.00 95.00 521 PRO A N 1
ATOM 3964 C CA . PRO A 1 521 ? 8.836 23.963 -9.626 1.00 95.00 521 PRO A CA 1
ATOM 3965 C C . PRO A 1 521 ? 9.705 22.708 -9.795 1.00 95.00 521 PRO A C 1
ATOM 3967 O O . PRO A 1 521 ? 9.763 21.868 -8.902 1.00 95.00 521 PRO A O 1
ATOM 3970 N N . ALA A 1 522 ? 10.454 22.617 -10.900 1.00 94.31 522 ALA A N 1
ATOM 3971 C CA . ALA A 1 522 ? 11.369 21.506 -11.168 1.00 94.31 522 ALA A CA 1
ATOM 3972 C C . ALA A 1 522 ? 12.540 21.448 -10.172 1.00 94.31 522 ALA A C 1
ATOM 3974 O O . ALA A 1 522 ? 12.942 20.367 -9.747 1.00 94.31 522 ALA A O 1
ATOM 3975 N N . SER A 1 523 ? 13.073 22.606 -9.773 1.00 94.81 523 SER A N 1
ATOM 3976 C CA . SER A 1 523 ? 14.151 22.700 -8.783 1.00 94.81 523 SER A CA 1
ATOM 3977 C C . SER A 1 523 ? 13.681 22.313 -7.375 1.00 94.81 523 SER A C 1
ATOM 3979 O O . SER A 1 523 ? 14.414 21.628 -6.664 1.00 94.81 523 SER A O 1
ATOM 3981 N N . LEU A 1 524 ? 12.451 22.680 -6.993 1.00 94.69 524 LEU A N 1
ATOM 3982 C CA . LEU A 1 524 ? 11.840 22.253 -5.732 1.00 94.69 524 LEU A CA 1
ATOM 3983 C C . LEU A 1 524 ? 11.522 20.751 -5.732 1.00 94.69 524 LEU A C 1
ATOM 3985 O O . LEU A 1 524 ? 11.864 20.081 -4.762 1.00 94.69 524 LEU A O 1
ATOM 3989 N N . ASN A 1 525 ? 10.956 20.200 -6.814 1.00 95.31 525 ASN A N 1
ATOM 3990 C CA . ASN A 1 525 ? 10.696 18.757 -6.924 1.00 95.31 525 ASN A CA 1
ATOM 3991 C C . ASN A 1 525 ? 12.000 17.951 -6.849 1.00 95.31 525 ASN A C 1
ATOM 3993 O O . ASN A 1 525 ? 12.095 17.019 -6.067 1.00 95.31 525 ASN A O 1
ATOM 3997 N N . ARG A 1 526 ? 13.052 18.361 -7.573 1.00 94.75 526 ARG A N 1
ATOM 3998 C CA . ARG A 1 526 ? 14.370 17.701 -7.519 1.00 94.75 526 ARG A CA 1
ATOM 3999 C C . ARG A 1 526 ? 14.994 17.731 -6.115 1.00 94.75 526 ARG A C 1
ATOM 4001 O O . ARG A 1 526 ? 15.757 16.834 -5.769 1.00 94.75 526 ARG A O 1
ATOM 4008 N N . TYR A 1 527 ? 14.681 18.748 -5.308 1.00 95.25 527 TYR A N 1
ATOM 4009 C CA . TYR A 1 527 ? 15.102 18.808 -3.908 1.00 95.25 527 TYR A CA 1
ATOM 4010 C C . TYR A 1 527 ? 14.343 17.799 -3.030 1.00 95.25 527 TYR A C 1
ATOM 4012 O O . TYR A 1 527 ? 14.981 17.117 -2.229 1.00 95.25 527 TYR A O 1
ATOM 4020 N N . VAL A 1 528 ? 13.017 17.656 -3.181 1.00 95.56 528 VAL A N 1
ATOM 4021 C CA . VAL A 1 528 ? 12.246 16.669 -2.397 1.00 95.56 528 VAL A CA 1
ATOM 4022 C C . VAL A 1 528 ? 12.433 15.221 -2.870 1.00 95.56 528 VAL A C 1
ATOM 4024 O O . VAL A 1 528 ? 12.530 14.360 -1.999 1.00 95.56 528 VAL A O 1
ATOM 4027 N N . ASP A 1 529 ? 12.620 14.961 -4.170 1.00 94.69 529 ASP A N 1
ATOM 4028 C CA . ASP A 1 529 ? 13.078 13.669 -4.726 1.00 94.69 529 ASP A CA 1
ATOM 4029 C C . ASP A 1 529 ? 14.367 13.233 -4.018 1.00 94.69 529 ASP A C 1
ATOM 4031 O O . ASP A 1 529 ? 14.407 12.218 -3.322 1.00 94.69 529 ASP A O 1
ATOM 4035 N N . ALA A 1 530 ? 15.409 14.070 -4.087 1.00 93.31 530 ALA A N 1
ATOM 4036 C CA . ALA A 1 530 ? 16.688 13.792 -3.444 1.00 93.31 530 ALA A CA 1
ATOM 4037 C C . ALA A 1 530 ? 16.546 13.586 -1.924 1.00 93.31 530 ALA A C 1
ATOM 4039 O O . ALA A 1 530 ? 17.197 12.709 -1.357 1.00 93.31 530 ALA A O 1
ATOM 4040 N N . LEU A 1 531 ? 15.677 14.352 -1.256 1.00 92.88 531 LEU A N 1
ATOM 4041 C CA . LEU A 1 531 ? 15.440 14.253 0.185 1.00 92.88 531 LEU A CA 1
ATOM 4042 C C . LEU A 1 531 ? 14.704 12.953 0.569 1.00 92.88 531 LEU A C 1
ATOM 4044 O O . LEU A 1 531 ? 15.075 12.323 1.563 1.00 92.88 531 LEU A O 1
ATOM 4048 N N . ALA A 1 532 ? 13.728 12.497 -0.223 1.00 92.62 532 ALA A N 1
ATOM 4049 C CA . ALA A 1 532 ? 13.069 11.203 -0.039 1.00 92.62 532 ALA A CA 1
ATOM 4050 C C . ALA A 1 532 ? 14.025 10.041 -0.357 1.00 92.62 532 ALA A C 1
ATOM 4052 O O . ALA A 1 532 ? 14.187 9.123 0.455 1.00 92.62 532 ALA A O 1
ATOM 4053 N N . SER A 1 533 ? 14.702 10.110 -1.504 1.00 90.31 533 SER A N 1
ATOM 4054 C CA . SER A 1 533 ? 15.580 9.067 -2.035 1.00 90.31 533 SER A CA 1
ATOM 4055 C C . SER A 1 533 ? 16.838 8.853 -1.177 1.00 90.31 533 SER A C 1
ATOM 4057 O O . SER A 1 533 ? 17.184 7.709 -0.888 1.00 90.31 533 SER A O 1
ATOM 4059 N N . VAL A 1 534 ? 17.481 9.909 -0.654 1.00 87.12 534 VAL A N 1
ATOM 4060 C CA . VAL A 1 534 ? 18.601 9.773 0.309 1.00 87.12 534 VAL A CA 1
ATOM 4061 C C . VAL A 1 534 ? 18.134 9.160 1.637 1.00 87.12 534 VAL A C 1
ATOM 4063 O O . VAL A 1 534 ? 18.855 8.359 2.243 1.00 87.12 534 VAL A O 1
ATOM 4066 N N . SER A 1 535 ? 16.909 9.474 2.073 1.00 83.69 535 SER A N 1
ATOM 4067 C CA . SER A 1 535 ? 16.341 8.997 3.344 1.00 83.69 535 SER A CA 1
ATOM 4068 C C . SER A 1 535 ? 15.995 7.500 3.368 1.00 83.69 535 SER A C 1
ATOM 4070 O O . SER A 1 535 ? 15.651 6.980 4.431 1.00 83.69 535 SER A O 1
ATOM 4072 N N . HIS A 1 536 ? 16.123 6.787 2.240 1.00 76.94 536 HIS A N 1
ATOM 4073 C CA . HIS A 1 536 ? 16.079 5.319 2.197 1.00 76.94 536 HIS A CA 1
ATOM 4074 C C . HIS A 1 536 ? 17.308 4.645 2.826 1.00 76.94 536 HIS A C 1
ATOM 4076 O O . HIS A 1 536 ? 17.264 3.453 3.130 1.00 76.94 536 HIS A O 1
ATOM 4082 N N . THR A 1 537 ? 18.416 5.371 3.003 1.00 71.44 537 THR A N 1
ATOM 4083 C CA . THR A 1 537 ? 19.672 4.791 3.496 1.00 71.44 537 THR A CA 1
ATOM 4084 C C . THR A 1 537 ? 19.487 4.258 4.927 1.00 71.44 537 THR A C 1
ATOM 4086 O O . THR A 1 537 ? 19.234 5.061 5.825 1.00 71.44 537 THR A O 1
ATOM 4089 N N . PRO A 1 538 ? 19.673 2.951 5.211 1.00 59.62 538 PRO A N 1
ATOM 4090 C CA . PRO A 1 538 ? 19.308 2.344 6.504 1.00 59.62 538 PRO A CA 1
ATOM 4091 C C . PRO A 1 538 ? 20.163 2.792 7.707 1.00 59.62 538 PRO A C 1
ATOM 4093 O O . PRO A 1 538 ? 19.899 2.392 8.838 1.00 59.62 538 PRO A O 1
ATOM 4096 N N . LEU A 1 539 ? 21.177 3.634 7.483 1.00 56.03 539 LEU A N 1
ATOM 4097 C CA . LEU A 1 539 ? 21.916 4.346 8.532 1.00 56.03 539 LEU A CA 1
ATOM 4098 C C . LEU A 1 539 ? 21.130 5.543 9.103 1.00 56.03 539 LEU A C 1
ATOM 4100 O O . LEU A 1 539 ? 21.418 5.999 10.212 1.00 56.03 539 LEU A O 1
ATOM 4104 N N . ALA A 1 540 ? 20.133 6.055 8.376 1.00 57.28 540 ALA A N 1
ATOM 4105 C CA . ALA A 1 540 ? 19.229 7.077 8.875 1.00 57.28 540 ALA A CA 1
ATOM 4106 C C . ALA A 1 540 ? 18.259 6.465 9.898 1.00 57.28 540 ALA A C 1
ATOM 4108 O O . ALA A 1 540 ? 17.477 5.568 9.583 1.00 57.28 540 ALA A O 1
ATOM 4109 N N . ARG A 1 541 ? 18.254 6.995 11.129 1.00 59.00 541 ARG A N 1
ATOM 4110 C CA . ARG A 1 541 ? 17.206 6.720 12.130 1.00 59.00 541 ARG A CA 1
ATOM 4111 C C . ARG A 1 541 ? 15.921 7.482 11.775 1.00 59.00 541 ARG A C 1
ATOM 4113 O O . ARG A 1 541 ? 15.497 8.371 12.511 1.00 59.00 541 ARG A O 1
ATOM 4120 N N . SER A 1 542 ? 15.347 7.166 10.619 1.00 66.81 542 SER A N 1
ATOM 4121 C CA . SER A 1 542 ? 14.121 7.775 10.106 1.00 66.81 542 SER A CA 1
ATOM 4122 C C . SER A 1 542 ? 12.942 7.483 11.036 1.00 66.81 542 SER A C 1
ATOM 4124 O O . SER A 1 542 ? 12.753 6.356 11.495 1.00 66.81 542 SER A O 1
ATOM 4126 N N . LEU A 1 543 ? 12.134 8.506 11.326 1.00 77.56 543 LEU A N 1
ATOM 4127 C CA . LEU A 1 543 ? 10.926 8.338 12.132 1.00 77.56 543 LEU A CA 1
ATOM 4128 C C . LEU A 1 543 ? 9.872 7.581 11.315 1.00 77.56 543 LEU A C 1
ATOM 4130 O O . LEU A 1 543 ? 9.460 8.034 10.243 1.00 77.56 543 LEU A O 1
ATOM 4134 N N . VAL A 1 544 ? 9.444 6.428 11.832 1.00 81.94 544 VAL A N 1
ATOM 4135 C CA . VAL A 1 544 ? 8.423 5.585 11.202 1.00 81.94 544 VAL A CA 1
ATOM 4136 C C . VAL A 1 544 ? 7.036 6.077 11.607 1.00 81.94 544 VAL A C 1
ATOM 4138 O O . VAL A 1 544 ? 6.694 6.099 12.790 1.00 81.94 544 VAL A O 1
ATOM 4141 N N . LEU A 1 545 ? 6.222 6.452 10.623 1.00 84.31 545 LEU A N 1
ATOM 4142 C CA . LEU A 1 545 ? 4.833 6.843 10.836 1.00 84.31 545 LEU A CA 1
ATOM 4143 C C . LEU A 1 545 ? 3.956 5.600 11.108 1.00 84.31 545 LEU A C 1
ATOM 4145 O O . LEU A 1 545 ? 3.844 4.746 10.221 1.00 84.31 545 LEU A O 1
ATOM 4149 N N . PRO A 1 546 ? 3.291 5.476 12.277 1.00 80.69 546 PRO A N 1
ATOM 4150 C CA . PRO A 1 546 ? 2.272 4.450 12.486 1.00 80.69 546 PRO A CA 1
ATOM 4151 C C . PRO A 1 546 ? 1.102 4.605 11.506 1.00 80.69 546 PRO A C 1
ATOM 4153 O O . PRO A 1 546 ? 0.714 5.711 11.134 1.00 80.69 546 PRO A O 1
ATOM 4156 N N . TYR A 1 547 ? 0.504 3.477 11.123 1.00 84.00 547 TYR A N 1
ATOM 4157 C CA . TYR A 1 547 ? -0.608 3.443 10.174 1.00 84.00 547 TYR A CA 1
ATOM 4158 C C . TYR A 1 547 ? -1.784 4.334 10.644 1.00 84.00 547 TYR A C 1
ATOM 4160 O O . TYR A 1 547 ? -2.287 4.118 11.755 1.00 84.00 547 TYR A O 1
ATOM 4168 N N . PRO A 1 548 ? -2.280 5.289 9.829 1.00 86.69 548 PRO A N 1
ATOM 4169 C CA . PRO A 1 548 ? -3.320 6.242 10.227 1.00 86.69 548 PRO A CA 1
ATOM 4170 C C . PRO A 1 548 ? -4.715 5.597 10.250 1.00 86.69 548 PRO A C 1
ATOM 4172 O O . PRO A 1 548 ? -5.595 5.867 9.436 1.00 86.69 548 PRO A O 1
ATOM 4175 N N . THR A 1 549 ? -4.945 4.733 11.240 1.00 91.56 549 THR A N 1
ATOM 4176 C CA . THR A 1 549 ? -6.196 3.974 11.422 1.00 91.56 549 THR A CA 1
ATOM 4177 C C . THR A 1 549 ? -7.423 4.848 11.714 1.00 91.56 549 THR A C 1
ATOM 4179 O O . THR A 1 549 ? -8.542 4.343 11.738 1.00 91.56 549 THR A O 1
ATOM 4182 N N . PHE A 1 550 ? -7.243 6.152 11.946 1.00 93.94 550 PHE A N 1
ATOM 4183 C CA . PHE A 1 550 ? -8.315 7.076 12.320 1.00 93.94 550 PHE A CA 1
ATOM 4184 C C . PHE A 1 550 ? -9.180 7.559 11.149 1.00 93.94 550 PHE A C 1
ATOM 4186 O O . PHE A 1 550 ? -10.310 7.975 11.390 1.00 93.94 550 PHE A O 1
ATOM 4193 N N . THR A 1 551 ? -8.700 7.462 9.904 1.00 92.88 551 THR A N 1
ATOM 4194 C CA . THR A 1 551 ? -9.492 7.724 8.685 1.00 92.88 551 THR A CA 1
ATOM 4195 C C . THR A 1 551 ? -9.971 6.453 7.978 1.00 92.88 551 THR A C 1
ATOM 4197 O O . THR A 1 551 ? -10.584 6.535 6.913 1.00 92.88 551 THR A O 1
ATOM 4200 N N . LEU A 1 552 ? -9.733 5.269 8.556 1.00 92.31 552 LEU A N 1
ATOM 4201 C CA . LEU A 1 552 ? -10.346 4.032 8.069 1.00 92.31 552 LEU A CA 1
ATOM 4202 C C . LEU A 1 552 ? -11.874 4.050 8.285 1.00 92.31 552 LEU A C 1
ATOM 4204 O O . LEU A 1 552 ? -12.335 4.579 9.303 1.00 92.31 552 LEU A O 1
ATOM 4208 N N . PRO A 1 553 ? -12.665 3.415 7.396 1.00 91.06 553 PRO A N 1
ATOM 4209 C CA . PRO A 1 553 ? -14.084 3.156 7.646 1.00 91.06 553 PRO A CA 1
ATOM 4210 C C . PRO A 1 553 ? -14.275 2.297 8.903 1.00 91.06 553 PRO A C 1
ATOM 4212 O O . PRO A 1 553 ? -13.387 1.530 9.268 1.00 91.06 553 PRO A O 1
ATOM 4215 N N . ASP A 1 554 ? -15.441 2.404 9.549 1.00 91.19 554 ASP A N 1
ATOM 4216 C CA . ASP A 1 554 ? -15.739 1.767 10.850 1.00 91.19 554 ASP A CA 1
ATOM 4217 C C . ASP A 1 554 ? -15.439 0.269 10.889 1.00 91.19 554 ASP A C 1
ATOM 4219 O O . ASP A 1 554 ? -14.959 -0.222 11.907 1.00 91.19 554 ASP A O 1
ATOM 4223 N N . PHE A 1 555 ? -15.637 -0.420 9.764 1.00 90.81 555 PHE A N 1
ATOM 4224 C CA . PHE A 1 555 ? -15.136 -1.766 9.520 1.00 90.81 555 PHE A CA 1
ATOM 4225 C C . PHE A 1 555 ? -14.226 -1.765 8.290 1.00 90.81 555 PHE A C 1
ATOM 4227 O O . PHE A 1 555 ? -14.600 -1.228 7.243 1.00 90.81 555 PHE A O 1
ATOM 4234 N N . ALA A 1 556 ? -13.060 -2.399 8.403 1.00 90.88 556 ALA A N 1
ATOM 4235 C CA . ALA A 1 556 ? -12.101 -2.573 7.316 1.00 90.88 556 ALA A CA 1
ATOM 4236 C C . ALA A 1 556 ? -11.663 -4.039 7.196 1.00 90.88 556 ALA A C 1
ATOM 4238 O O . ALA A 1 556 ? -11.736 -4.813 8.156 1.00 90.88 556 ALA A O 1
ATOM 4239 N N . LEU A 1 557 ? -11.202 -4.419 6.004 1.00 90.38 557 LEU A N 1
ATOM 4240 C CA . LEU A 1 557 ? -10.620 -5.733 5.759 1.00 90.38 557 LEU A CA 1
ATOM 4241 C C . LEU A 1 557 ? -9.221 -5.802 6.399 1.00 90.38 557 LEU A C 1
ATOM 4243 O O . LEU A 1 557 ? -8.453 -4.842 6.333 1.00 90.38 557 LEU A O 1
ATOM 4247 N N . TYR A 1 558 ? -8.892 -6.929 7.023 1.00 90.12 558 TYR A N 1
ATOM 4248 C CA . TYR A 1 558 ? -7.622 -7.155 7.710 1.00 90.12 558 TYR A CA 1
ATOM 4249 C C . TYR A 1 558 ? -7.081 -8.561 7.429 1.00 90.12 558 TYR A C 1
ATOM 4251 O O . TYR A 1 558 ? -7.800 -9.551 7.605 1.00 90.12 558 TYR A O 1
ATOM 4259 N N . SER A 1 559 ? -5.795 -8.645 7.086 1.00 88.12 559 SER A N 1
ATOM 4260 C CA . SER A 1 559 ? -5.012 -9.886 7.020 1.00 88.12 559 SER A CA 1
ATOM 4261 C C . SER A 1 559 ? -3.929 -9.871 8.108 1.00 88.12 559 SER A C 1
ATOM 4263 O O . SER A 1 559 ? -3.266 -8.845 8.258 1.00 88.12 559 SER A O 1
ATOM 4265 N N . PRO A 1 560 ? -3.663 -10.981 8.825 1.00 84.38 560 PRO A N 1
ATOM 4266 C CA . PRO A 1 560 ? -2.553 -11.059 9.779 1.00 84.38 560 PRO A CA 1
ATOM 4267 C C . PRO A 1 560 ? -1.178 -10.763 9.160 1.00 84.38 560 PRO A C 1
ATOM 4269 O O . PRO A 1 560 ? -0.317 -10.229 9.848 1.00 84.38 560 PRO A O 1
ATOM 4272 N N . LEU A 1 561 ? -0.988 -11.082 7.872 1.00 83.19 561 LEU A N 1
ATOM 4273 C CA . LEU A 1 561 ? 0.260 -10.833 7.139 1.00 83.19 561 LEU A CA 1
ATOM 4274 C C . LEU A 1 561 ? 0.375 -9.384 6.637 1.00 83.19 561 LEU A C 1
ATOM 4276 O O . LEU A 1 561 ? 1.465 -8.822 6.628 1.00 83.19 561 LEU A O 1
ATOM 4280 N N . HIS A 1 562 ? -0.743 -8.776 6.226 1.00 83.38 562 HIS A N 1
ATOM 4281 C CA . HIS A 1 562 ? -0.737 -7.487 5.521 1.00 83.38 562 HIS A CA 1
ATOM 4282 C C . HIS A 1 562 ? -1.187 -6.287 6.371 1.00 83.38 562 HIS A C 1
ATOM 4284 O O . HIS A 1 562 ? -0.990 -5.140 5.978 1.00 83.38 562 HIS A O 1
ATOM 4290 N N . GLY A 1 563 ? -1.788 -6.526 7.539 1.00 88.38 563 GLY A N 1
ATOM 4291 C CA . GLY A 1 563 ? -2.448 -5.492 8.331 1.00 88.38 563 GLY A CA 1
ATOM 4292 C C . GLY A 1 563 ? -3.816 -5.109 7.754 1.00 88.38 563 GLY A C 1
ATOM 4293 O O . GLY A 1 563 ? -4.546 -5.958 7.238 1.00 88.38 563 GLY A O 1
ATOM 4294 N N . PHE A 1 564 ? -4.181 -3.829 7.874 1.00 89.94 564 PHE A N 1
ATOM 4295 C CA . PHE A 1 564 ? -5.421 -3.289 7.308 1.00 89.94 564 PHE A CA 1
ATOM 4296 C C . PHE A 1 564 ? -5.288 -3.038 5.804 1.00 89.94 564 PHE A C 1
ATOM 4298 O O . PHE A 1 564 ? -4.342 -2.399 5.351 1.00 89.94 564 PHE A O 1
ATOM 4305 N N . ILE A 1 565 ? -6.277 -3.508 5.049 1.00 88.56 565 ILE A N 1
ATOM 4306 C CA . ILE A 1 565 ? -6.311 -3.469 3.588 1.00 88.56 565 ILE A CA 1
ATOM 4307 C C . ILE A 1 565 ? -7.256 -2.348 3.145 1.00 88.56 565 ILE A C 1
ATOM 4309 O O . ILE A 1 565 ? -8.435 -2.333 3.505 1.00 88.56 565 ILE A O 1
ATOM 4313 N N . THR A 1 566 ? -6.725 -1.409 2.363 1.00 85.38 566 THR A N 1
ATOM 4314 C CA . THR A 1 566 ? -7.433 -0.220 1.850 1.00 85.38 566 THR A CA 1
ATOM 4315 C C . THR A 1 566 ? -7.652 -0.216 0.347 1.00 85.38 566 THR A C 1
ATOM 4317 O O . THR A 1 566 ? -8.456 0.571 -0.150 1.00 85.38 566 THR A O 1
ATOM 4320 N N . SER A 1 567 ? -6.954 -1.086 -0.378 1.00 81.88 567 SER A N 1
ATOM 4321 C CA . SER A 1 567 ? -7.270 -1.414 -1.763 1.00 81.88 567 SER A CA 1
ATOM 4322 C C . SER A 1 567 ? -8.651 -2.070 -1.866 1.00 81.88 567 SER A C 1
ATOM 4324 O O . SER A 1 567 ? -9.169 -2.630 -0.898 1.00 81.88 567 SER A O 1
ATOM 4326 N N . ASP A 1 568 ? -9.249 -2.032 -3.058 1.00 81.88 568 ASP A N 1
ATOM 4327 C CA . ASP A 1 568 ? -10.446 -2.828 -3.324 1.00 81.88 568 ASP A CA 1
ATOM 4328 C C . ASP A 1 568 ? -10.162 -4.328 -3.115 1.00 81.88 568 ASP A C 1
ATOM 4330 O O . ASP A 1 568 ? -9.070 -4.817 -3.423 1.00 81.88 568 ASP A O 1
ATOM 4334 N N . ILE A 1 569 ? -11.161 -5.071 -2.639 1.00 82.06 569 ILE A N 1
ATOM 4335 C CA . ILE A 1 569 ? -11.030 -6.486 -2.275 1.00 82.06 569 ILE A CA 1
ATOM 4336 C C . ILE A 1 569 ? -10.668 -7.344 -3.498 1.00 82.06 569 ILE A C 1
ATOM 4338 O O . ILE A 1 569 ? -9.831 -8.238 -3.384 1.00 82.06 569 ILE A O 1
ATOM 4342 N N . SER A 1 570 ? -11.209 -7.041 -4.683 1.00 79.19 570 SER A N 1
ATOM 4343 C CA . SER A 1 570 ? -10.853 -7.738 -5.923 1.00 79.19 570 SER A CA 1
ATOM 4344 C C . SER A 1 570 ? -9.419 -7.441 -6.358 1.00 79.19 570 SER A C 1
ATOM 4346 O O . SER A 1 570 ? -8.746 -8.330 -6.879 1.00 79.19 570 SER A O 1
ATOM 4348 N N . SER A 1 571 ? -8.927 -6.219 -6.128 1.00 75.25 571 SER A N 1
ATOM 4349 C CA . SER A 1 571 ? -7.533 -5.848 -6.420 1.00 75.25 571 SER A CA 1
ATOM 4350 C C . SER A 1 571 ? -6.536 -6.463 -5.428 1.00 75.25 571 SER A C 1
ATOM 4352 O O . SER A 1 571 ? -5.461 -6.912 -5.833 1.00 75.25 571 SER A O 1
ATOM 4354 N N . PHE A 1 572 ? -6.913 -6.567 -4.147 1.00 82.69 572 PHE A N 1
ATOM 4355 C CA . PHE A 1 572 ? -6.123 -7.245 -3.121 1.00 82.69 572 PHE A CA 1
ATOM 4356 C C . PHE A 1 572 ? -6.027 -8.748 -3.401 1.00 82.69 572 PHE A C 1
ATOM 4358 O O . PHE A 1 572 ? -4.925 -9.279 -3.503 1.00 82.69 572 PHE A O 1
ATOM 4365 N N . LEU A 1 573 ? -7.164 -9.423 -3.604 1.00 82.06 573 LEU A N 1
ATOM 4366 C CA . LEU A 1 573 ? -7.194 -10.859 -3.894 1.00 82.06 573 LEU A CA 1
ATOM 4367 C C . LEU A 1 573 ? -6.470 -11.195 -5.205 1.00 82.06 573 LEU A C 1
ATOM 4369 O O . LEU A 1 573 ? -5.753 -12.191 -5.250 1.00 82.06 573 LEU A O 1
ATOM 4373 N N . SER A 1 574 ? -6.573 -10.348 -6.238 1.00 76.50 574 SER A N 1
ATOM 4374 C CA . SER A 1 574 ? -5.771 -10.491 -7.466 1.00 76.50 574 SER A CA 1
ATOM 4375 C C . SER A 1 574 ? -4.269 -10.382 -7.187 1.00 76.50 574 SER A C 1
ATOM 4377 O O . SER A 1 574 ? -3.500 -11.215 -7.664 1.00 76.50 574 SER A O 1
ATOM 4379 N N . SER A 1 575 ? -3.845 -9.400 -6.384 1.00 72.12 575 SER A N 1
ATOM 4380 C CA . SER A 1 575 ? -2.435 -9.217 -6.006 1.00 72.12 575 SER A CA 1
ATOM 4381 C C . SER A 1 575 ? -1.900 -10.398 -5.194 1.00 72.12 575 SER A C 1
ATOM 4383 O O . SER A 1 575 ? -0.854 -10.938 -5.540 1.00 72.12 575 SER A O 1
ATOM 4385 N N . CYS A 1 576 ? -2.631 -10.862 -4.176 1.00 72.94 576 CYS A N 1
ATOM 4386 C CA . CYS A 1 576 ? -2.221 -12.015 -3.371 1.00 72.94 576 CYS A CA 1
ATOM 4387 C C . CYS A 1 576 ? -2.257 -13.328 -4.160 1.00 72.94 576 CYS A C 1
ATOM 4389 O O . CYS A 1 576 ? -1.357 -14.142 -3.995 1.00 72.94 576 CYS A O 1
ATOM 4391 N N . SER A 1 577 ? -3.226 -13.518 -5.063 1.00 73.31 577 SER A N 1
ATOM 4392 C CA . SER A 1 577 ? -3.228 -14.665 -5.985 1.00 73.31 577 SER A CA 1
ATOM 4393 C C . SER A 1 577 ? -2.001 -14.626 -6.894 1.00 73.31 577 SER A C 1
ATOM 4395 O O . SER A 1 577 ? -1.325 -15.635 -7.051 1.00 73.31 577 SER A O 1
ATOM 4397 N N . THR A 1 578 ? -1.664 -13.450 -7.436 1.00 68.06 578 THR A N 1
ATOM 4398 C CA . THR A 1 578 ? -0.476 -13.254 -8.280 1.00 68.06 578 THR A CA 1
ATOM 4399 C C . THR A 1 578 ? 0.814 -13.501 -7.499 1.00 68.06 578 THR A C 1
ATOM 4401 O O . THR A 1 578 ? 1.702 -14.168 -8.012 1.00 68.06 578 THR A O 1
ATOM 4404 N N . GLN A 1 579 ? 0.922 -13.027 -6.255 1.00 68.62 579 GLN A N 1
ATOM 4405 C CA . GLN A 1 579 ? 2.074 -13.294 -5.386 1.00 68.62 579 GLN A CA 1
ATOM 4406 C C . GLN A 1 579 ? 2.194 -14.773 -5.014 1.00 68.62 579 GLN A C 1
ATOM 4408 O O . GLN A 1 579 ? 3.290 -15.314 -5.090 1.00 68.62 579 GLN A O 1
ATOM 4413 N N . LEU A 1 580 ? 1.088 -15.434 -4.655 1.00 67.75 580 LEU A N 1
ATOM 4414 C CA . LEU A 1 580 ? 1.075 -16.858 -4.319 1.00 67.75 580 LEU A CA 1
ATOM 4415 C C . LEU A 1 580 ? 1.517 -17.694 -5.524 1.00 67.75 580 LEU A C 1
ATOM 4417 O O . LEU A 1 580 ? 2.419 -18.516 -5.392 1.00 67.75 580 LEU A O 1
ATOM 4421 N N . ILE A 1 581 ? 0.964 -17.399 -6.703 1.00 63.97 581 ILE A N 1
ATOM 4422 C CA . ILE A 1 581 ? 1.362 -17.985 -7.985 1.00 63.97 581 ILE A CA 1
ATOM 4423 C C . ILE A 1 581 ? 2.853 -17.724 -8.267 1.00 63.97 581 ILE A C 1
ATOM 4425 O O . ILE A 1 581 ? 3.585 -18.666 -8.524 1.00 63.97 581 ILE A O 1
ATOM 4429 N N . LEU A 1 582 ? 3.348 -16.486 -8.142 1.00 57.75 582 LEU A N 1
ATOM 4430 C CA . LEU A 1 582 ? 4.774 -16.158 -8.330 1.00 57.75 582 LEU A CA 1
ATOM 4431 C C . LEU A 1 582 ? 5.711 -16.775 -7.272 1.00 57.75 582 LEU A C 1
ATOM 4433 O O . LEU A 1 582 ? 6.916 -16.842 -7.508 1.00 57.75 582 LEU A O 1
ATOM 4437 N N . SER A 1 583 ? 5.186 -17.189 -6.115 1.00 58.91 583 SER A N 1
ATOM 4438 C CA . SER A 1 583 ? 5.943 -17.844 -5.038 1.00 58.91 583 SER A CA 1
ATOM 4439 C C . SER A 1 583 ? 5.938 -19.374 -5.111 1.00 58.91 583 SER A C 1
ATOM 4441 O O . SER A 1 583 ? 6.716 -20.016 -4.407 1.00 58.91 583 SER A O 1
ATOM 4443 N N . ASP A 1 584 ? 5.073 -19.961 -5.941 1.00 61.91 584 ASP A N 1
ATOM 4444 C CA . ASP A 1 584 ? 5.000 -21.404 -6.152 1.00 61.91 584 ASP A CA 1
ATOM 4445 C C . ASP A 1 584 ? 6.218 -21.865 -6.981 1.00 61.91 584 ASP A C 1
ATOM 4447 O O . ASP A 1 584 ? 6.353 -21.465 -8.138 1.00 61.91 584 ASP A O 1
ATOM 4451 N N . PRO A 1 585 ? 7.114 -22.720 -6.448 1.00 56.88 585 PRO A N 1
ATOM 4452 C CA . PRO A 1 585 ? 8.309 -23.166 -7.168 1.00 56.88 585 PRO A CA 1
ATOM 4453 C C . PRO A 1 585 ? 8.002 -24.085 -8.365 1.00 56.88 585 PRO A C 1
ATOM 4455 O O . PRO A 1 585 ? 8.887 -24.339 -9.186 1.00 56.88 585 PRO A O 1
ATOM 4458 N N . SER A 1 586 ? 6.772 -24.602 -8.474 1.00 59.25 586 SER A N 1
ATOM 4459 C CA . SER A 1 586 ? 6.284 -25.324 -9.651 1.00 59.25 586 SER A CA 1
ATOM 4460 C C . SER A 1 586 ? 5.735 -24.380 -10.725 1.00 59.25 586 SER A C 1
ATOM 4462 O O . SER A 1 586 ? 5.862 -24.673 -11.919 1.00 59.25 586 SER A O 1
ATOM 4464 N N . PHE A 1 587 ? 5.212 -23.211 -10.335 1.00 49.34 587 PHE A N 1
ATOM 4465 C CA . PHE A 1 587 ? 4.850 -22.166 -11.281 1.00 49.34 587 PHE A CA 1
ATOM 4466 C C . PHE A 1 587 ? 6.120 -21.542 -11.855 1.00 49.34 587 PHE A C 1
ATOM 4468 O O . PHE A 1 587 ? 6.823 -20.756 -11.224 1.00 49.34 587 PHE A O 1
ATOM 4475 N N . ARG A 1 588 ? 6.407 -21.881 -13.110 1.00 53.38 588 ARG A N 1
ATOM 4476 C CA . ARG A 1 588 ? 7.424 -21.201 -13.908 1.00 53.38 588 ARG A CA 1
ATOM 4477 C C . ARG A 1 588 ? 6.736 -20.087 -14.703 1.00 53.38 588 ARG A C 1
ATOM 4479 O O . ARG A 1 588 ? 6.273 -20.371 -15.811 1.00 53.38 588 ARG A O 1
ATOM 4486 N N . PRO A 1 589 ? 6.659 -18.829 -14.208 1.00 48.34 589 PRO A N 1
ATOM 4487 C CA . PRO A 1 589 ? 6.355 -17.717 -15.101 1.00 48.34 589 PRO A CA 1
ATOM 4488 C C . PRO A 1 589 ? 7.427 -17.740 -16.188 1.00 48.34 589 PRO A C 1
ATOM 4490 O O . PRO A 1 589 ? 8.610 -17.846 -15.857 1.00 48.34 589 PRO A O 1
ATOM 4493 N N . ASN A 1 590 ? 7.038 -17.710 -17.466 1.00 47.09 590 ASN A N 1
ATOM 4494 C CA . ASN A 1 590 ? 7.997 -17.915 -18.552 1.00 47.09 590 ASN A CA 1
ATOM 4495 C C . ASN A 1 590 ? 9.125 -16.878 -18.443 1.00 47.09 590 ASN A C 1
ATOM 4497 O O . ASN A 1 590 ? 8.848 -15.681 -18.500 1.00 47.09 590 ASN A O 1
ATOM 4501 N N . ILE A 1 591 ? 10.346 -17.362 -18.176 1.00 48.34 591 ILE A N 1
ATOM 4502 C CA . ILE A 1 591 ? 11.248 -16.770 -17.167 1.00 48.34 591 ILE A CA 1
ATOM 4503 C C . ILE A 1 591 ? 11.279 -15.245 -17.272 1.00 48.34 591 ILE A C 1
ATOM 4505 O O . ILE A 1 591 ? 11.967 -14.693 -18.134 1.00 48.34 591 ILE A O 1
ATOM 4509 N N . THR A 1 592 ? 10.543 -14.568 -16.379 1.00 49.47 592 THR A N 1
ATOM 4510 C CA . THR A 1 592 ? 10.556 -13.105 -16.260 1.00 49.47 592 THR A CA 1
ATOM 4511 C C . THR A 1 592 ? 11.962 -12.702 -15.871 1.00 49.47 592 THR A C 1
ATOM 4513 O O . THR A 1 592 ? 12.363 -12.837 -14.716 1.00 49.47 592 THR A O 1
ATOM 4516 N N . MET A 1 593 ? 12.729 -12.326 -16.892 1.00 57.00 593 MET A N 1
ATOM 4517 C CA . MET A 1 593 ? 14.184 -12.362 -16.873 1.00 57.00 593 MET A CA 1
ATOM 4518 C C . MET A 1 593 ? 14.701 -11.604 -15.658 1.00 57.00 593 MET A C 1
ATOM 4520 O O . MET A 1 593 ? 14.402 -10.419 -15.515 1.00 57.00 593 MET A O 1
ATOM 4524 N N . PHE A 1 594 ? 15.452 -12.296 -14.794 1.00 63.00 594 PHE A N 1
ATOM 4525 C CA . PHE A 1 594 ? 16.100 -11.711 -13.623 1.00 63.00 594 PHE A CA 1
ATOM 4526 C C . PHE A 1 594 ? 16.994 -10.562 -14.094 1.00 63.00 594 PHE A C 1
ATOM 4528 O O . PHE A 1 594 ? 18.126 -10.784 -14.507 1.00 63.00 594 PHE A O 1
ATOM 4535 N N . ARG A 1 595 ? 16.463 -9.334 -14.121 1.00 66.94 595 ARG A N 1
ATOM 4536 C CA . ARG A 1 595 ? 17.065 -8.237 -14.897 1.00 66.94 595 ARG A CA 1
ATOM 4537 C C . ARG A 1 595 ? 18.424 -7.799 -14.345 1.00 66.94 595 ARG A C 1
ATOM 4539 O O . ARG A 1 595 ? 19.195 -7.204 -15.073 1.00 66.94 595 ARG A O 1
ATOM 4546 N N . HIS A 1 596 ? 18.723 -8.160 -13.098 1.00 73.06 596 HIS A N 1
ATOM 4547 C CA . HIS A 1 596 ? 20.026 -7.992 -12.454 1.00 73.06 596 HIS A CA 1
ATOM 4548 C C . HIS A 1 596 ? 21.097 -9.012 -12.894 1.00 73.06 596 HIS A C 1
ATOM 4550 O O . HIS A 1 596 ? 22.250 -8.850 -12.518 1.00 73.06 596 HIS A O 1
ATOM 4556 N N . LEU A 1 597 ? 20.728 -10.075 -13.625 1.00 75.38 597 LEU A N 1
ATOM 4557 C CA . LEU A 1 597 ? 21.663 -11.029 -14.240 1.00 75.38 597 LEU A CA 1
ATOM 4558 C C . LEU A 1 597 ? 22.001 -10.668 -15.692 1.00 75.38 597 LEU A C 1
ATOM 4560 O O . LEU A 1 597 ? 22.872 -11.302 -16.275 1.00 75.38 597 LEU A O 1
ATOM 4564 N N . TYR A 1 598 ? 21.271 -9.730 -16.298 1.00 86.38 598 TYR A N 1
ATOM 4565 C CA . TYR A 1 598 ? 21.424 -9.318 -17.693 1.00 86.38 598 TYR A CA 1
ATOM 4566 C C . TYR A 1 598 ? 21.849 -7.855 -17.756 1.00 86.38 598 TYR A C 1
ATOM 4568 O O . TYR A 1 598 ? 21.726 -7.119 -16.776 1.00 86.38 598 TYR A O 1
ATOM 4576 N N . ASP A 1 599 ? 22.316 -7.416 -18.923 1.00 85.12 599 ASP A N 1
ATOM 4577 C CA . ASP A 1 599 ? 22.748 -6.036 -19.083 1.00 85.12 599 ASP A CA 1
ATOM 4578 C C . ASP A 1 599 ? 21.649 -5.015 -18.727 1.00 85.12 599 ASP A C 1
ATOM 4580 O O . ASP A 1 599 ? 20.466 -5.178 -19.053 1.00 85.12 599 ASP A O 1
ATOM 4584 N N . ALA A 1 600 ? 22.071 -3.965 -18.022 1.00 81.75 600 ALA A N 1
ATOM 4585 C CA . ALA A 1 600 ? 21.192 -2.983 -17.403 1.00 81.75 600 ALA A CA 1
ATOM 4586 C C . ALA A 1 600 ? 21.039 -1.685 -18.213 1.00 81.75 600 ALA A C 1
ATOM 4588 O O . ALA A 1 600 ? 20.241 -0.835 -17.810 1.00 81.75 600 ALA A O 1
ATOM 4589 N N . HIS A 1 601 ? 21.758 -1.515 -19.333 1.00 83.81 601 HIS A N 1
ATOM 4590 C CA . HIS A 1 601 ? 21.632 -0.317 -20.163 1.00 83.81 601 HIS A CA 1
ATOM 4591 C C . HIS A 1 601 ? 20.202 -0.174 -20.709 1.00 83.81 601 HIS A C 1
ATOM 4593 O O . HIS A 1 601 ? 19.466 -1.149 -20.902 1.00 83.81 601 HIS A O 1
ATOM 4599 N N . GLU A 1 602 ? 19.783 1.066 -20.968 1.00 79.62 602 GLU A N 1
ATOM 4600 C CA . GLU A 1 602 ? 18.482 1.305 -21.584 1.00 79.62 602 GLU A CA 1
ATOM 4601 C C . GLU A 1 602 ? 18.463 0.771 -23.027 1.00 79.62 602 GLU A C 1
ATOM 4603 O O . GLU A 1 602 ? 19.373 1.072 -23.807 1.00 79.62 602 GLU A O 1
ATOM 4608 N N . PRO A 1 603 ? 17.438 -0.011 -23.415 1.00 81.06 603 PRO A N 1
ATOM 4609 C CA . PRO A 1 603 ? 17.326 -0.504 -24.778 1.00 81.06 603 PRO A CA 1
ATOM 4610 C C . PRO A 1 603 ? 17.019 0.655 -25.744 1.00 81.06 603 PRO A C 1
ATOM 4612 O O . PRO A 1 603 ? 16.319 1.601 -25.368 1.00 81.06 603 PRO A O 1
ATOM 4615 N N . PRO A 1 604 ? 17.460 0.578 -27.014 1.00 82.75 604 PRO A N 1
ATOM 4616 C CA . PRO A 1 604 ? 17.268 1.651 -27.986 1.00 82.75 604 PRO A CA 1
ATOM 4617 C C . PRO A 1 604 ? 15.784 1.992 -28.140 1.00 82.75 604 PRO A C 1
ATOM 4619 O O . PRO A 1 604 ? 14.986 1.149 -28.550 1.00 82.75 604 PRO A O 1
ATOM 4622 N N . LEU A 1 605 ? 15.407 3.248 -27.876 1.00 78.25 605 LEU A N 1
ATOM 4623 C CA . LEU A 1 605 ? 14.004 3.687 -27.915 1.00 78.25 605 LEU A CA 1
ATOM 4624 C C . LEU A 1 605 ? 13.358 3.523 -29.301 1.00 78.25 605 LEU A C 1
ATOM 4626 O O . LEU A 1 605 ? 12.166 3.223 -29.403 1.00 78.25 605 LEU A O 1
ATOM 4630 N N . HIS A 1 606 ? 14.121 3.734 -30.379 1.00 81.38 606 HIS A N 1
ATOM 4631 C CA . HIS A 1 606 ? 13.580 3.858 -31.737 1.00 81.38 606 HIS A CA 1
ATOM 4632 C C . HIS A 1 606 ? 12.814 2.605 -32.227 1.00 81.38 606 HIS A C 1
ATOM 4634 O O . HIS A 1 606 ? 11.667 2.768 -32.647 1.00 81.38 606 HIS A O 1
ATOM 4640 N N . PRO A 1 607 ? 13.350 1.365 -32.147 1.00 74.25 607 PRO A N 1
ATOM 4641 C CA . PRO A 1 607 ? 12.607 0.140 -32.471 1.00 74.25 607 PRO A CA 1
ATOM 4642 C C . PRO A 1 607 ? 11.254 -0.043 -31.769 1.00 74.25 607 PRO A C 1
ATOM 4644 O O . PRO A 1 607 ? 10.373 -0.672 -32.347 1.00 74.25 607 PRO A O 1
ATOM 4647 N N . TYR A 1 608 ? 11.084 0.490 -30.555 1.00 76.38 608 TYR A N 1
ATOM 4648 C CA . TYR A 1 608 ? 9.861 0.323 -29.759 1.00 76.38 608 TYR A CA 1
ATOM 4649 C C . TYR A 1 608 ? 8.875 1.494 -29.884 1.00 76.38 608 TYR A C 1
ATOM 4651 O O . TYR A 1 608 ? 7.695 1.315 -29.603 1.00 76.38 608 TYR A O 1
ATOM 4659 N N . THR A 1 609 ? 9.342 2.685 -30.280 1.00 74.19 609 THR A N 1
ATOM 4660 C CA . THR A 1 609 ? 8.544 3.931 -30.217 1.00 74.19 609 THR A CA 1
ATOM 4661 C C . THR A 1 609 ? 8.449 4.717 -31.527 1.00 74.19 609 THR A C 1
ATOM 4663 O O . THR A 1 609 ? 7.604 5.601 -31.630 1.00 74.19 609 THR A O 1
ATOM 4666 N N . ARG A 1 610 ? 9.314 4.450 -32.520 1.00 65.19 610 ARG A N 1
ATOM 4667 C CA . ARG A 1 610 ? 9.429 5.259 -33.756 1.00 65.19 610 ARG A CA 1
ATOM 4668 C C . ARG A 1 610 ? 9.556 4.453 -35.053 1.00 65.19 610 ARG A C 1
ATOM 4670 O O . ARG A 1 610 ? 9.458 5.031 -36.130 1.00 65.19 610 ARG A O 1
ATOM 4677 N N . ALA A 1 611 ? 9.777 3.141 -34.985 1.00 67.38 611 ALA A N 1
ATOM 4678 C CA . ALA A 1 611 ? 9.864 2.303 -36.178 1.00 67.38 611 ALA A CA 1
ATOM 4679 C C . ALA A 1 611 ? 8.502 2.186 -36.889 1.00 67.38 611 ALA A C 1
ATOM 4681 O O . ALA A 1 611 ? 7.513 1.780 -36.284 1.00 67.38 611 ALA A O 1
ATOM 4682 N N . SER A 1 612 ? 8.475 2.457 -38.199 1.00 54.28 612 SER A N 1
ATOM 4683 C CA . SER A 1 612 ? 7.280 2.346 -39.056 1.00 54.28 612 SER A CA 1
ATOM 4684 C C . SER A 1 612 ? 6.724 0.921 -39.185 1.00 54.28 612 SER A C 1
ATOM 4686 O O . SER A 1 612 ? 5.584 0.739 -39.599 1.00 54.28 612 SER A O 1
ATOM 4688 N N . SER A 1 613 ? 7.501 -0.092 -38.789 1.00 61.50 613 SER A N 1
ATOM 4689 C CA . SER A 1 613 ? 7.012 -1.441 -38.511 1.00 61.50 613 SER A CA 1
ATOM 4690 C C . SER A 1 613 ? 7.522 -1.902 -37.149 1.00 61.50 613 SER A C 1
ATOM 4692 O O . SER A 1 613 ? 8.704 -2.201 -36.976 1.00 61.50 613 SER A O 1
ATOM 4694 N N . ALA A 1 614 ? 6.610 -1.992 -36.181 1.00 78.31 614 ALA A N 1
ATOM 4695 C CA . ALA A 1 614 ? 6.891 -2.495 -34.838 1.00 78.31 614 ALA A CA 1
ATOM 4696 C C . ALA A 1 614 ? 6.998 -4.035 -34.771 1.00 78.31 614 ALA A C 1
ATOM 4698 O O . ALA A 1 614 ? 7.203 -4.579 -33.688 1.00 78.31 614 ALA A O 1
ATOM 4699 N N . TYR A 1 615 ? 6.864 -4.755 -35.897 1.00 85.31 615 TYR A N 1
ATOM 4700 C CA . TYR A 1 615 ? 6.751 -6.221 -35.936 1.00 85.31 615 TYR A CA 1
ATOM 4701 C C . TYR A 1 615 ? 7.832 -6.931 -35.110 1.00 85.31 615 TYR A C 1
ATOM 4703 O O . TYR A 1 615 ? 7.518 -7.733 -34.236 1.00 85.31 615 TYR A O 1
ATOM 4711 N N . SER A 1 616 ? 9.104 -6.581 -35.307 1.00 82.62 616 SER A N 1
ATOM 4712 C CA . SER A 1 616 ? 10.222 -7.196 -34.582 1.00 82.62 616 SER A CA 1
ATOM 4713 C C . SER A 1 616 ? 10.188 -6.948 -33.067 1.00 82.62 616 SER A C 1
ATOM 4715 O O . SER A 1 616 ? 10.653 -7.790 -32.304 1.00 82.62 616 SER A O 1
ATOM 4717 N N . ALA A 1 617 ? 9.618 -5.826 -32.616 1.00 81.19 617 ALA A N 1
ATOM 4718 C CA . ALA A 1 617 ? 9.401 -5.545 -31.197 1.00 81.19 617 ALA A CA 1
ATOM 4719 C C . ALA A 1 617 ? 8.187 -6.314 -30.640 1.00 81.19 617 ALA A C 1
ATOM 4721 O O . ALA A 1 617 ? 8.250 -6.831 -29.525 1.00 81.19 617 ALA A O 1
ATOM 4722 N N . VAL A 1 618 ? 7.118 -6.465 -31.432 1.00 86.31 618 VAL A N 1
ATOM 4723 C CA . VAL A 1 618 ? 5.954 -7.306 -31.092 1.00 86.31 618 VAL A CA 1
ATOM 4724 C C . VAL A 1 618 ? 6.357 -8.777 -30.946 1.00 86.31 618 VAL A C 1
ATOM 4726 O O . VAL A 1 618 ? 5.902 -9.434 -30.015 1.00 86.31 618 VAL A O 1
ATOM 4729 N N . VAL A 1 619 ? 7.278 -9.282 -31.776 1.00 90.31 619 VAL A N 1
ATOM 4730 C CA . VAL A 1 619 ? 7.841 -10.639 -31.625 1.00 90.31 619 VAL A CA 1
ATOM 4731 C C . VAL A 1 619 ? 8.520 -10.813 -30.264 1.00 90.31 619 VAL A C 1
ATOM 4733 O O . VAL A 1 619 ? 8.257 -11.802 -29.586 1.00 90.31 619 VAL A O 1
ATOM 4736 N N . GLN A 1 620 ? 9.328 -9.846 -29.816 1.00 88.44 620 GLN A N 1
ATOM 4737 C CA . GLN A 1 620 ? 9.938 -9.904 -28.480 1.00 88.44 620 GLN A CA 1
ATOM 4738 C C . GLN A 1 620 ? 8.895 -9.802 -27.357 1.00 88.44 620 GLN A C 1
ATOM 4740 O O . GLN A 1 620 ? 9.029 -10.479 -26.339 1.00 88.44 620 GLN A O 1
ATOM 4745 N N . LEU A 1 621 ? 7.847 -8.988 -27.529 1.00 84.25 621 LEU A N 1
ATOM 4746 C CA . LEU A 1 621 ? 6.748 -8.878 -26.566 1.00 84.25 621 LEU A CA 1
ATOM 4747 C C . LEU A 1 621 ? 5.991 -10.206 -26.423 1.00 84.25 621 LEU A C 1
ATOM 4749 O O . LEU A 1 621 ? 5.784 -10.659 -25.300 1.00 84.25 621 LEU A O 1
ATOM 4753 N N . TYR A 1 622 ? 5.645 -10.856 -27.538 1.00 88.00 622 TYR A N 1
ATOM 4754 C CA . TYR A 1 622 ? 4.991 -12.167 -27.543 1.00 88.00 622 TYR A CA 1
ATOM 4755 C C . TYR A 1 622 ? 5.909 -13.285 -27.035 1.00 88.00 622 TYR A C 1
ATOM 4757 O O . TYR A 1 622 ? 5.440 -14.191 -26.350 1.00 88.00 622 TYR A O 1
ATOM 4765 N N . ALA A 1 623 ? 7.217 -13.216 -27.292 1.00 88.81 623 ALA A N 1
ATOM 4766 C CA . ALA A 1 623 ? 8.176 -14.156 -26.715 1.00 88.81 623 ALA A CA 1
ATOM 4767 C C . ALA A 1 623 ? 8.229 -14.029 -25.178 1.00 88.81 623 ALA A C 1
ATOM 4769 O O . ALA A 1 623 ? 8.096 -15.027 -24.468 1.00 88.81 623 ALA A O 1
ATOM 4770 N N . ARG A 1 624 ? 8.329 -12.793 -24.661 1.00 84.00 624 ARG A N 1
ATOM 4771 C CA . ARG A 1 624 ? 8.304 -12.482 -23.217 1.00 84.00 624 ARG A CA 1
ATOM 4772 C C . ARG A 1 624 ? 7.011 -12.918 -22.525 1.00 84.00 624 ARG A C 1
ATOM 4774 O O . ARG A 1 624 ? 7.064 -13.310 -21.367 1.00 84.00 624 ARG A O 1
ATOM 4781 N N . SER A 1 625 ? 5.866 -12.845 -23.203 1.00 81.00 625 SER A N 1
ATOM 4782 C CA . SER A 1 625 ? 4.558 -13.205 -22.637 1.00 81.00 625 SER A CA 1
ATOM 4783 C C . SER A 1 625 ? 4.134 -14.661 -22.879 1.00 81.00 625 SER A C 1
ATOM 4785 O O . SER A 1 625 ? 3.015 -15.021 -22.520 1.00 81.00 625 SER A O 1
ATOM 4787 N N . ALA A 1 626 ? 4.997 -15.502 -23.472 1.00 82.19 626 ALA A N 1
ATOM 4788 C CA . ALA A 1 626 ? 4.665 -16.872 -23.897 1.00 82.19 626 ALA A CA 1
ATOM 4789 C C . ALA A 1 626 ? 3.458 -16.942 -24.863 1.00 82.19 626 ALA A C 1
ATOM 4791 O O . ALA A 1 626 ? 2.609 -17.828 -24.765 1.00 82.19 626 ALA A O 1
ATOM 4792 N N . GLN A 1 627 ? 3.353 -15.973 -25.779 1.00 86.19 627 GLN A N 1
ATOM 4793 C CA . GLN A 1 627 ? 2.259 -15.800 -26.747 1.00 86.19 627 GLN A CA 1
ATOM 4794 C C . GLN A 1 627 ? 2.662 -16.062 -28.208 1.00 86.19 627 GLN A C 1
ATOM 4796 O O . GLN A 1 627 ? 1.872 -15.791 -29.112 1.00 86.19 627 GLN A O 1
ATOM 4801 N N . LEU A 1 628 ? 3.858 -16.595 -28.462 1.00 91.25 628 LEU A N 1
ATOM 4802 C CA . LEU A 1 628 ? 4.238 -17.046 -29.800 1.00 91.25 628 LEU A CA 1
ATOM 4803 C C . LEU A 1 628 ? 3.410 -18.274 -30.230 1.00 91.25 628 LEU A C 1
ATOM 4805 O O . LEU A 1 628 ? 3.076 -19.142 -29.430 1.00 91.25 628 LEU A O 1
ATOM 4809 N N . ASP A 1 629 ? 3.048 -18.322 -31.514 1.00 91.44 629 ASP A N 1
ATOM 4810 C CA . ASP A 1 629 ? 2.280 -19.410 -32.148 1.00 91.44 629 ASP A CA 1
ATOM 4811 C C . ASP A 1 629 ? 3.237 -20.482 -32.712 1.00 91.44 629 ASP A C 1
ATOM 4813 O O . ASP A 1 629 ? 3.320 -20.738 -33.920 1.00 91.44 629 ASP A O 1
ATOM 4817 N N . ASP A 1 630 ? 4.045 -21.037 -31.810 1.00 93.56 630 ASP A N 1
ATOM 4818 C CA . ASP A 1 630 ? 4.924 -22.187 -32.034 1.00 93.56 630 ASP A CA 1
ATOM 4819 C C . ASP A 1 630 ? 4.202 -23.517 -31.745 1.00 93.56 630 ASP A C 1
ATOM 4821 O O . ASP A 1 630 ? 3.170 -23.541 -31.064 1.00 93.56 630 ASP A O 1
ATOM 4825 N N . ALA A 1 631 ? 4.673 -24.631 -32.320 1.00 92.94 631 ALA A N 1
ATOM 4826 C CA . ALA A 1 631 ? 3.970 -25.910 -32.189 1.00 92.94 631 ALA A CA 1
ATOM 4827 C C . ALA A 1 631 ? 3.912 -26.421 -30.741 1.00 92.94 631 ALA A C 1
ATOM 4829 O O . ALA A 1 631 ? 2.900 -27.006 -30.362 1.00 92.94 631 ALA A O 1
ATOM 4830 N N . PHE A 1 632 ? 4.922 -26.142 -29.909 1.00 91.44 632 PHE A N 1
ATOM 4831 C CA . PHE A 1 632 ? 4.895 -26.499 -28.488 1.00 91.44 632 PHE A CA 1
ATOM 4832 C C . PHE A 1 632 ? 3.787 -25.741 -27.734 1.00 91.44 632 PHE A C 1
ATOM 4834 O O . PHE A 1 632 ? 2.981 -26.342 -27.019 1.00 91.44 632 PHE A O 1
ATOM 4841 N N . THR A 1 633 ? 3.681 -24.427 -27.947 1.00 88.44 633 THR A N 1
ATOM 4842 C CA . THR A 1 633 ? 2.652 -23.574 -27.336 1.00 88.44 633 THR A CA 1
ATOM 4843 C C . THR A 1 633 ? 1.248 -23.930 -27.831 1.00 88.44 633 THR A C 1
ATOM 4845 O O . THR A 1 633 ? 0.300 -23.911 -27.044 1.00 88.44 633 THR A O 1
ATOM 4848 N N . ARG A 1 634 ? 1.087 -24.306 -29.108 1.00 89.94 634 ARG A N 1
ATOM 4849 C CA . ARG A 1 634 ? -0.188 -24.825 -29.635 1.00 89.94 634 ARG A CA 1
ATOM 4850 C C . ARG A 1 634 ? -0.555 -26.184 -29.048 1.00 89.94 634 ARG A C 1
ATOM 4852 O O . ARG A 1 634 ? -1.668 -26.325 -28.550 1.00 89.94 634 ARG A O 1
ATOM 4859 N N . TYR A 1 635 ? 0.378 -27.137 -29.027 1.00 90.19 635 TYR A N 1
ATOM 4860 C CA . TYR A 1 635 ? 0.186 -28.452 -28.412 1.00 90.19 635 TYR A CA 1
ATOM 4861 C C . TYR A 1 635 ? -0.302 -28.318 -26.962 1.00 90.19 635 TYR A C 1
ATOM 4863 O O . TYR A 1 635 ? -1.335 -28.879 -26.607 1.00 90.19 635 TYR A O 1
ATOM 4871 N N . HIS A 1 636 ? 0.355 -27.479 -26.155 1.00 83.31 636 HIS A N 1
ATOM 4872 C CA . HIS A 1 636 ? -0.041 -27.235 -24.764 1.00 83.31 636 HIS A CA 1
ATOM 4873 C C . HIS A 1 636 ? -1.425 -26.560 -24.625 1.00 83.31 636 HIS A C 1
ATOM 4875 O O . HIS A 1 636 ? -2.110 -26.756 -23.619 1.00 83.31 636 HIS A O 1
ATOM 4881 N N . ARG A 1 637 ? -1.854 -25.732 -25.586 1.00 83.88 637 ARG A N 1
ATOM 4882 C CA . ARG A 1 637 ? -3.132 -24.991 -25.511 1.00 83.88 637 ARG A CA 1
ATOM 4883 C C . ARG A 1 637 ? -4.327 -25.737 -26.099 1.00 83.88 637 ARG A C 1
ATOM 4885 O O . ARG A 1 637 ? -5.440 -25.544 -25.620 1.00 83.88 637 ARG A O 1
ATOM 4892 N N . PHE A 1 638 ? -4.105 -26.529 -27.144 1.00 86.38 638 PHE A N 1
ATOM 4893 C CA . PHE A 1 638 ? -5.163 -27.084 -27.993 1.00 86.38 638 PHE A CA 1
ATOM 4894 C C . PHE A 1 638 ? -5.000 -28.581 -28.293 1.00 86.38 638 PHE A C 1
ATOM 4896 O O . PHE A 1 638 ? -5.971 -29.213 -28.698 1.00 86.38 638 PHE A O 1
ATOM 4903 N N . GLY A 1 639 ? -3.798 -29.149 -28.131 1.00 87.88 639 GLY A N 1
ATOM 4904 C CA . GLY A 1 639 ? -3.487 -30.528 -28.531 1.00 87.88 639 GLY A CA 1
ATOM 4905 C C . GLY A 1 639 ? -3.568 -30.787 -30.043 1.00 87.88 639 GLY A C 1
ATOM 4906 O O . GLY A 1 639 ? -3.586 -31.941 -30.458 1.00 87.88 639 GLY A O 1
ATOM 4907 N N . ASP A 1 640 ? -3.641 -29.736 -30.867 1.00 85.44 640 ASP A N 1
ATOM 4908 C CA . ASP A 1 640 ? -3.997 -29.807 -32.292 1.00 85.44 640 ASP A CA 1
ATOM 4909 C C . ASP A 1 640 ? -2.817 -30.114 -33.231 1.00 85.44 640 ASP A C 1
ATOM 4911 O O . ASP A 1 640 ? -3.011 -30.393 -34.413 1.00 85.44 640 ASP A O 1
ATOM 4915 N N . VAL A 1 641 ? -1.588 -30.052 -32.715 1.00 91.00 641 VAL A N 1
ATOM 4916 C CA . VAL A 1 641 ? -0.337 -30.295 -33.445 1.00 91.00 641 VAL A CA 1
ATOM 4917 C C . VAL A 1 641 ? 0.663 -31.018 -32.545 1.00 91.00 641 VAL A C 1
ATOM 4919 O O . VAL A 1 641 ? 0.631 -30.851 -31.329 1.00 91.00 641 VAL A O 1
ATOM 4922 N N . ALA A 1 642 ? 1.583 -31.791 -33.126 1.00 92.44 642 ALA A N 1
ATOM 4923 C CA . ALA A 1 642 ? 2.706 -32.351 -32.373 1.00 92.44 642 ALA A CA 1
ATOM 4924 C C . ALA A 1 642 ? 3.648 -31.229 -31.878 1.00 92.44 642 ALA A C 1
ATOM 4926 O O . ALA A 1 642 ? 3.852 -30.260 -32.614 1.00 92.44 642 ALA A O 1
ATOM 4927 N N . PRO A 1 643 ? 4.264 -31.351 -30.685 1.00 95.31 643 PRO A N 1
ATOM 4928 C CA . PRO A 1 643 ? 5.160 -30.326 -30.143 1.00 95.31 643 PRO A CA 1
ATOM 4929 C C . PRO A 1 643 ? 6.509 -30.239 -30.873 1.00 95.31 643 PRO A C 1
ATOM 4931 O O . PRO A 1 643 ? 7.198 -29.233 -30.747 1.00 95.31 643 PRO A O 1
ATOM 4934 N N . THR A 1 644 ? 6.887 -31.261 -31.646 1.00 95.81 644 THR A N 1
ATOM 4935 C CA . THR A 1 644 ? 8.165 -31.380 -32.368 1.00 95.81 644 THR A CA 1
ATOM 4936 C C . THR A 1 644 ? 8.358 -30.331 -33.468 1.00 95.81 644 THR A C 1
ATOM 4938 O O . THR A 1 644 ? 7.420 -29.994 -34.191 1.00 95.81 644 THR A O 1
ATOM 4941 N N . CYS A 1 645 ? 9.604 -29.899 -33.672 1.00 97.00 645 CYS A N 1
ATOM 4942 C CA . CYS A 1 645 ? 10.004 -28.927 -34.691 1.00 97.00 645 CYS A CA 1
ATOM 4943 C C . CYS A 1 645 ? 9.559 -29.286 -36.121 1.00 97.00 645 CYS A C 1
ATOM 4945 O O . CYS A 1 645 ? 10.002 -30.271 -36.720 1.00 97.00 645 CYS A O 1
ATOM 4947 N N . ARG A 1 646 ? 8.761 -28.402 -36.734 1.00 95.25 646 ARG A N 1
ATOM 4948 C CA . ARG A 1 646 ? 8.183 -28.554 -38.082 1.00 95.25 646 ARG A CA 1
ATOM 4949 C C . ARG A 1 646 ? 9.224 -28.544 -39.204 1.00 95.25 646 ARG A C 1
ATOM 4951 O O . ARG A 1 646 ? 8.900 -28.890 -40.341 1.00 95.25 646 ARG A O 1
ATOM 4958 N N . PHE A 1 647 ? 10.472 -28.182 -38.913 1.00 96.06 647 PHE A N 1
ATOM 4959 C CA . PHE A 1 647 ? 11.600 -28.256 -39.852 1.00 96.06 647 PHE A CA 1
ATOM 4960 C C . PHE A 1 647 ? 12.355 -29.596 -39.785 1.00 96.06 647 PHE A C 1
ATOM 4962 O O . PHE A 1 647 ? 13.423 -29.718 -40.376 1.00 96.06 647 PHE A O 1
ATOM 4969 N N . GLY A 1 648 ? 11.798 -30.603 -39.099 1.00 94.62 648 GLY A N 1
ATOM 4970 C CA . GLY A 1 648 ? 12.347 -31.961 -39.048 1.00 94.62 648 GLY A CA 1
ATOM 4971 C C . GLY A 1 648 ? 13.447 -32.154 -38.003 1.00 94.62 648 GLY A C 1
ATOM 4972 O O . GLY A 1 648 ? 14.286 -33.035 -38.157 1.00 94.62 648 GLY A O 1
ATOM 4973 N N . CYS A 1 649 ? 13.480 -31.325 -36.956 1.00 96.56 649 CYS A N 1
ATOM 4974 C CA . CYS A 1 649 ? 14.405 -31.512 -35.836 1.00 96.56 649 CYS A CA 1
ATOM 4975 C C . CYS A 1 649 ? 13.766 -32.401 -34.758 1.00 96.56 649 CYS A C 1
ATOM 4977 O O . CYS A 1 649 ? 12.566 -32.315 -34.516 1.00 96.56 649 CYS A O 1
ATOM 4979 N N . SER A 1 650 ? 14.576 -33.201 -34.065 1.00 93.75 650 SER A N 1
ATOM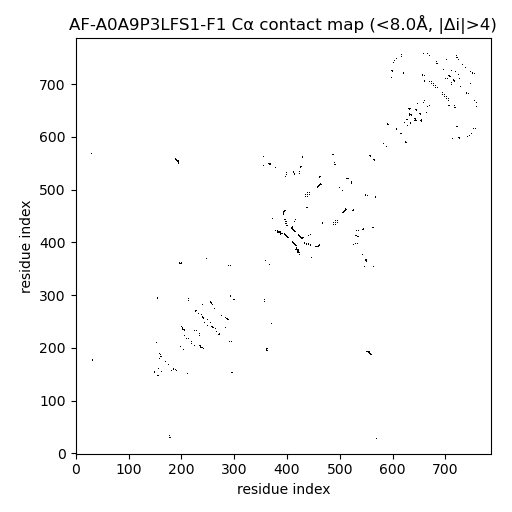 4980 C CA . SER A 1 650 ? 14.141 -34.087 -32.972 1.00 93.75 650 SER A CA 1
ATOM 4981 C C . SER A 1 650 ? 13.774 -33.365 -31.665 1.00 93.75 650 SER A C 1
ATOM 4983 O O . SER A 1 650 ? 13.359 -34.011 -30.708 1.00 93.75 650 SER A O 1
ATOM 4985 N N . SER A 1 651 ? 13.942 -32.042 -31.604 1.00 93.50 651 SER A N 1
ATOM 4986 C CA . SER A 1 651 ? 13.592 -31.208 -30.449 1.00 93.50 651 SER A CA 1
ATOM 4987 C C . SER A 1 651 ? 12.169 -30.655 -30.547 1.00 93.50 651 SER A C 1
ATOM 4989 O O . SER A 1 651 ? 11.656 -30.420 -31.645 1.00 93.50 651 SER A O 1
ATOM 4991 N N . ASP A 1 652 ? 11.582 -30.334 -29.395 1.00 95.69 652 ASP A N 1
ATOM 4992 C CA . ASP A 1 652 ? 10.350 -29.549 -29.318 1.00 95.69 652 ASP A CA 1
ATOM 4993 C C . ASP A 1 652 ? 10.520 -28.146 -29.923 1.00 95.69 652 ASP A C 1
ATOM 4995 O O . ASP A 1 652 ? 11.542 -27.473 -29.748 1.00 95.69 652 ASP A O 1
ATOM 4999 N N . GLU A 1 653 ? 9.479 -27.682 -30.611 1.00 96.56 653 GLU A N 1
ATOM 5000 C CA . GLU A 1 653 ? 9.383 -26.379 -31.263 1.00 96.56 653 GLU A CA 1
ATOM 5001 C C . GLU A 1 653 ? 9.109 -25.264 -30.245 1.00 96.56 653 GLU A C 1
ATOM 5003 O O . GLU A 1 653 ? 8.083 -24.595 -30.278 1.00 96.56 653 GLU A O 1
ATOM 5008 N N . THR A 1 654 ? 10.028 -25.074 -29.305 1.00 95.31 654 THR A N 1
ATOM 5009 C CA . THR A 1 654 ? 9.995 -23.941 -28.373 1.00 95.31 654 THR A CA 1
ATOM 5010 C C . THR A 1 654 ? 10.534 -22.663 -29.038 1.00 95.31 654 THR A C 1
ATOM 5012 O O . THR A 1 654 ? 11.311 -22.747 -29.997 1.00 95.31 654 THR A O 1
ATOM 5015 N N . PRO A 1 655 ? 10.235 -21.460 -28.506 1.00 95.00 655 PRO A N 1
ATOM 5016 C CA . PRO A 1 655 ? 10.872 -20.219 -28.950 1.00 95.00 655 PRO A CA 1
ATOM 5017 C C . PRO A 1 655 ? 12.404 -20.283 -28.930 1.00 95.00 655 PRO A C 1
ATOM 5019 O O . PRO A 1 655 ? 13.050 -19.881 -29.897 1.00 95.00 655 PRO A O 1
ATOM 5022 N N . HIS A 1 656 ? 12.997 -20.842 -27.868 1.00 95.94 656 HIS A N 1
ATOM 5023 C CA . HIS A 1 656 ? 14.447 -21.047 -27.787 1.00 95.94 656 HIS A CA 1
ATOM 5024 C C . HIS A 1 656 ? 14.948 -21.951 -28.920 1.00 95.94 656 HIS A C 1
ATOM 5026 O O . HIS A 1 656 ? 15.906 -21.580 -29.600 1.00 95.94 656 HIS A O 1
ATOM 5032 N N . HIS A 1 657 ? 14.253 -23.059 -29.210 1.00 97.00 657 HIS A N 1
ATOM 5033 C CA . HIS A 1 657 ? 14.608 -23.894 -30.352 1.00 97.00 657 HIS A CA 1
ATOM 5034 C C . HIS A 1 657 ? 14.552 -23.100 -31.664 1.00 97.00 657 HIS A C 1
ATOM 5036 O O . HIS A 1 657 ? 15.556 -23.051 -32.368 1.00 97.00 657 HIS A O 1
ATOM 5042 N N . ILE A 1 658 ? 13.440 -22.425 -31.980 1.00 97.81 658 ILE A N 1
ATOM 5043 C CA . ILE A 1 658 ? 13.291 -21.642 -33.223 1.00 97.81 658 ILE A CA 1
ATOM 5044 C C . ILE A 1 658 ? 14.425 -20.612 -33.375 1.00 97.81 658 ILE A C 1
ATOM 5046 O O . ILE A 1 658 ? 15.082 -20.553 -34.419 1.00 97.81 658 ILE A O 1
ATOM 5050 N N . PHE A 1 659 ? 14.678 -19.804 -32.342 1.00 97.69 659 PHE A N 1
ATOM 5051 C CA . PHE A 1 659 ? 15.603 -18.675 -32.437 1.00 97.69 659 PHE A CA 1
ATOM 5052 C C . PHE A 1 659 ? 17.081 -19.058 -32.292 1.00 97.69 659 PHE A C 1
ATOM 5054 O O . PHE A 1 659 ? 17.910 -18.459 -32.985 1.00 97.69 659 PHE A O 1
ATOM 5061 N N . VAL A 1 660 ? 17.426 -20.029 -31.437 1.00 97.38 660 VAL A N 1
ATOM 5062 C CA . VAL A 1 660 ? 18.814 -20.340 -31.028 1.00 97.38 660 VAL A CA 1
ATOM 5063 C C . VAL A 1 660 ? 19.307 -21.681 -31.578 1.00 97.38 660 VAL A C 1
ATOM 5065 O O . VAL A 1 660 ? 20.373 -21.725 -32.189 1.00 97.38 660 VAL A O 1
ATOM 5068 N N . ALA A 1 661 ? 18.546 -22.769 -31.427 1.00 97.44 661 ALA A N 1
ATOM 5069 C CA . ALA A 1 661 ? 19.048 -24.113 -31.744 1.00 97.44 661 ALA A CA 1
ATOM 5070 C C . ALA A 1 661 ? 18.764 -24.577 -33.189 1.00 97.44 661 ALA A C 1
ATOM 5072 O O . ALA A 1 661 ? 19.605 -25.225 -33.807 1.00 97.44 661 ALA A O 1
ATOM 5073 N N . CYS A 1 662 ? 17.605 -24.234 -33.758 1.00 98.06 662 CYS A N 1
ATOM 5074 C CA . CYS A 1 662 ? 17.069 -24.820 -34.990 1.00 98.06 662 CYS A CA 1
ATOM 5075 C C . CYS A 1 662 ? 18.041 -24.663 -36.178 1.00 98.06 662 CYS A C 1
ATOM 5077 O O . CYS A 1 662 ? 18.296 -23.521 -36.590 1.00 98.06 662 CYS A O 1
ATOM 5079 N N . PRO A 1 663 ? 18.576 -25.758 -36.761 1.00 98.00 663 PRO A N 1
ATOM 5080 C CA . PRO A 1 663 ? 19.561 -25.699 -37.845 1.00 98.00 663 PRO A CA 1
ATOM 5081 C C . PRO A 1 663 ? 19.078 -24.939 -39.085 1.00 98.00 663 PRO A C 1
ATOM 5083 O O . PRO A 1 663 ? 19.870 -24.246 -39.721 1.00 98.00 663 PRO A O 1
ATOM 5086 N N . HIS A 1 664 ? 17.775 -24.983 -39.381 1.00 98.06 664 HIS A N 1
ATOM 5087 C CA . HIS A 1 664 ? 17.163 -24.256 -40.497 1.00 98.06 664 HIS A CA 1
ATOM 5088 C C . HIS A 1 664 ? 17.495 -22.748 -40.461 1.00 98.06 664 HIS A C 1
ATOM 5090 O O . HIS A 1 664 ? 17.908 -22.170 -41.468 1.00 98.06 664 HIS A O 1
ATOM 5096 N N . TYR A 1 665 ? 17.451 -22.130 -39.274 1.00 98.31 665 TYR A N 1
ATOM 5097 C CA . TYR A 1 665 ? 17.757 -20.707 -39.072 1.00 98.31 665 TYR A CA 1
ATOM 5098 C C . TYR A 1 665 ? 19.229 -20.401 -38.741 1.00 98.31 665 TYR A C 1
ATOM 5100 O O . TYR A 1 665 ? 19.594 -19.234 -38.580 1.00 98.31 665 TYR A O 1
ATOM 5108 N N . ALA A 1 666 ? 20.115 -21.405 -38.719 1.00 98.06 666 ALA A N 1
ATOM 5109 C CA . ALA A 1 666 ? 21.544 -21.204 -38.451 1.00 98.06 666 ALA A CA 1
ATOM 5110 C C . ALA A 1 666 ? 22.245 -20.327 -39.508 1.00 98.06 666 ALA A C 1
ATOM 5112 O O . ALA A 1 666 ? 23.271 -19.708 -39.226 1.00 98.06 666 ALA A O 1
ATOM 5113 N N . HIS A 1 667 ? 21.702 -20.239 -40.727 1.00 98.25 667 HIS A N 1
ATOM 5114 C CA . HIS A 1 667 ? 22.202 -19.324 -41.755 1.00 98.25 667 HIS A CA 1
ATOM 5115 C C . HIS A 1 667 ? 21.893 -17.849 -41.422 1.00 98.25 667 HIS A C 1
ATOM 5117 O O . HIS A 1 667 ? 22.768 -16.996 -41.567 1.00 98.25 667 HIS A O 1
ATOM 5123 N N . LEU A 1 668 ? 20.699 -17.552 -40.886 1.00 98.19 668 LEU A N 1
ATOM 5124 C CA . LEU A 1 668 ? 20.327 -16.205 -40.436 1.00 98.19 668 LEU A CA 1
ATOM 5125 C C . LEU A 1 668 ? 21.128 -15.776 -39.203 1.00 98.19 668 LEU A C 1
ATOM 5127 O O . LEU A 1 668 ? 21.609 -14.644 -39.165 1.00 98.19 668 LEU A O 1
ATOM 5131 N N . ARG A 1 669 ? 21.324 -16.686 -38.234 1.00 98.25 669 ARG A N 1
ATOM 5132 C CA . ARG A 1 669 ? 22.176 -16.433 -37.059 1.00 98.25 669 ARG A CA 1
ATOM 5133 C C . ARG A 1 669 ? 23.607 -16.079 -37.459 1.00 98.25 669 ARG A C 1
ATOM 5135 O O . ARG A 1 669 ? 24.106 -15.052 -37.017 1.00 98.25 669 ARG A O 1
ATOM 5142 N N . ARG A 1 670 ? 24.241 -16.867 -38.339 1.00 98.31 670 ARG A N 1
ATOM 5143 C CA . ARG A 1 670 ? 25.608 -16.589 -38.824 1.00 98.31 670 ARG A CA 1
ATOM 5144 C C . ARG A 1 670 ? 25.712 -15.249 -39.554 1.00 98.31 670 ARG A C 1
ATOM 5146 O O . ARG A 1 670 ? 26.611 -14.476 -39.249 1.00 98.31 670 ARG A O 1
ATOM 5153 N N . ALA A 1 671 ? 24.776 -14.936 -40.452 1.00 98.00 671 ALA A N 1
ATOM 5154 C CA . ALA A 1 671 ? 24.783 -13.660 -41.172 1.00 98.00 671 ALA A CA 1
ATOM 5155 C C . ALA A 1 671 ? 24.639 -12.445 -40.230 1.00 98.00 671 ALA A C 1
ATOM 5157 O O . ALA A 1 671 ? 25.326 -11.441 -40.404 1.00 98.00 671 ALA A O 1
ATOM 5158 N N . ALA A 1 672 ? 23.780 -12.541 -39.208 1.00 97.38 672 ALA A N 1
ATOM 5159 C CA . ALA A 1 672 ? 23.645 -11.497 -38.193 1.00 97.38 672 ALA A CA 1
ATOM 5160 C C . ALA A 1 672 ? 24.876 -11.405 -37.274 1.00 97.38 672 ALA A C 1
ATOM 5162 O O . ALA A 1 672 ? 25.315 -10.301 -36.970 1.00 97.38 672 ALA A O 1
ATOM 5163 N N . MET A 1 673 ? 25.454 -12.543 -36.871 1.00 98.12 673 MET A N 1
ATOM 5164 C CA . MET A 1 673 ? 26.686 -12.608 -36.077 1.00 98.12 673 MET A CA 1
ATOM 5165 C C . MET A 1 673 ? 27.829 -11.874 -36.784 1.00 98.12 673 MET A C 1
ATOM 5167 O O . MET A 1 673 ? 28.440 -10.997 -36.183 1.00 98.12 673 MET A O 1
ATOM 5171 N N . SER A 1 674 ? 28.082 -12.173 -38.064 1.00 98.19 674 SER A N 1
ATOM 5172 C CA . SER A 1 674 ? 29.137 -11.516 -38.847 1.00 98.19 674 SER A CA 1
ATOM 5173 C C . SER A 1 674 ? 28.941 -10.001 -38.938 1.00 98.19 674 SER A C 1
ATOM 5175 O O . SER A 1 674 ? 29.892 -9.260 -38.711 1.00 98.19 674 SER A O 1
ATOM 5177 N N . ALA A 1 675 ? 27.716 -9.531 -39.197 1.00 97.50 675 ALA A N 1
ATOM 5178 C CA . ALA A 1 675 ? 27.427 -8.099 -39.297 1.00 97.50 675 ALA A CA 1
ATOM 5179 C C . ALA A 1 675 ? 27.619 -7.349 -37.962 1.00 97.50 675 ALA A C 1
ATOM 5181 O O . ALA A 1 675 ? 28.117 -6.226 -37.952 1.00 97.50 675 ALA A O 1
ATOM 5182 N N . ILE A 1 676 ? 27.250 -7.962 -36.829 1.00 97.00 676 ILE A N 1
ATOM 5183 C CA . ILE A 1 676 ? 27.470 -7.363 -35.503 1.00 97.00 676 ILE A CA 1
ATOM 5184 C C . ILE A 1 676 ? 28.951 -7.438 -35.111 1.00 97.00 676 ILE A C 1
ATOM 5186 O O . ILE A 1 676 ? 29.456 -6.492 -34.514 1.00 97.00 676 ILE A O 1
ATOM 5190 N N . LEU A 1 677 ? 29.665 -8.510 -35.470 1.00 98.00 677 LEU A N 1
ATOM 5191 C CA . LEU A 1 677 ? 31.104 -8.659 -35.223 1.00 98.00 677 LEU A CA 1
ATOM 5192 C C . LEU A 1 677 ? 31.921 -7.591 -35.960 1.00 98.00 677 LEU A C 1
ATOM 5194 O O . LEU A 1 677 ? 32.798 -6.971 -35.363 1.00 98.00 677 LEU A O 1
ATOM 5198 N N . GLU A 1 678 ? 31.601 -7.349 -37.232 1.00 97.94 678 GLU A N 1
ATOM 5199 C CA . GLU A 1 678 ? 32.237 -6.317 -38.051 1.00 97.94 678 GLU A CA 1
ATOM 5200 C C . GLU A 1 678 ? 31.991 -4.912 -37.478 1.00 97.94 678 GLU A C 1
ATOM 5202 O O . GLU A 1 678 ? 32.936 -4.147 -37.291 1.00 97.94 678 GLU A O 1
ATOM 5207 N N . ASP A 1 679 ? 30.742 -4.586 -37.126 1.00 97.56 679 ASP A N 1
ATOM 5208 C CA . ASP A 1 679 ? 30.414 -3.283 -36.541 1.00 97.56 679 ASP A CA 1
ATOM 5209 C C . ASP A 1 679 ? 31.029 -3.095 -35.147 1.00 97.56 679 ASP A C 1
ATOM 5211 O O . ASP A 1 679 ? 31.564 -2.030 -34.845 1.00 97.56 679 ASP A O 1
ATOM 5215 N N . THR A 1 680 ? 31.040 -4.149 -34.324 1.00 97.31 680 THR A N 1
ATOM 5216 C CA . THR A 1 680 ? 31.660 -4.125 -32.992 1.00 97.31 680 THR A CA 1
ATOM 5217 C C . THR A 1 680 ? 33.174 -3.945 -33.094 1.00 97.31 680 THR A C 1
ATOM 5219 O O . THR A 1 680 ? 33.716 -3.130 -32.353 1.00 97.31 680 THR A O 1
ATOM 5222 N N . SER A 1 681 ? 33.860 -4.610 -34.038 1.00 97.50 681 SER A N 1
ATOM 5223 C CA . SER A 1 681 ? 35.287 -4.340 -34.277 1.00 97.50 681 SER A CA 1
ATOM 5224 C C . SER A 1 681 ? 35.489 -2.894 -34.713 1.00 97.50 681 SER A C 1
ATOM 5226 O O . SER A 1 681 ? 36.213 -2.178 -34.035 1.00 97.50 681 SER A O 1
ATOM 5228 N N . ARG A 1 682 ? 34.771 -2.411 -35.742 1.00 97.56 682 ARG A N 1
ATOM 5229 C CA . ARG A 1 682 ? 34.888 -1.016 -36.207 1.00 97.56 682 ARG A CA 1
ATOM 5230 C C . ARG A 1 682 ? 34.670 0.008 -35.081 1.00 97.56 682 ARG A C 1
ATOM 5232 O O . ARG A 1 682 ? 35.343 1.034 -35.071 1.00 97.56 682 ARG A O 1
ATOM 5239 N N . GLN A 1 683 ? 33.784 -0.264 -34.118 1.00 96.00 683 GLN A N 1
ATOM 5240 C CA . GLN A 1 683 ? 33.591 0.582 -32.931 1.00 96.00 683 GLN A CA 1
ATOM 5241 C C . GLN A 1 683 ? 34.733 0.493 -31.899 1.00 96.00 683 GLN A C 1
ATOM 5243 O O . GLN A 1 683 ? 35.045 1.509 -31.280 1.00 96.00 683 GLN A O 1
ATOM 5248 N N . LEU A 1 684 ? 35.341 -0.682 -31.700 1.00 94.88 684 LEU A N 1
ATOM 5249 C CA . LEU A 1 684 ? 36.483 -0.898 -30.793 1.00 94.88 684 LEU A CA 1
ATOM 5250 C C . LEU A 1 684 ? 37.795 -0.334 -31.367 1.00 94.88 684 LEU A C 1
ATOM 5252 O O . LEU A 1 684 ? 38.562 0.292 -30.634 1.00 94.88 684 LEU A O 1
ATOM 5256 N N . ASP A 1 685 ? 38.014 -0.536 -32.671 1.00 94.75 685 ASP A N 1
ATOM 5257 C CA . ASP A 1 685 ? 39.123 -0.002 -33.470 1.00 94.75 685 ASP A CA 1
ATOM 5258 C C . ASP A 1 685 ? 39.109 1.535 -33.440 1.00 94.75 685 ASP A C 1
ATOM 5260 O O . ASP A 1 685 ? 40.080 2.158 -33.020 1.00 94.75 685 ASP A O 1
ATOM 5264 N N . ALA A 1 686 ? 37.968 2.156 -33.768 1.00 94.25 686 ALA A N 1
ATOM 5265 C CA . ALA A 1 686 ? 37.784 3.614 -33.742 1.00 94.25 686 ALA A CA 1
ATOM 5266 C C . ALA A 1 686 ? 37.712 4.229 -32.324 1.00 94.25 686 ALA A C 1
ATOM 5268 O O . ALA A 1 686 ? 37.369 5.404 -32.173 1.00 94.25 686 ALA A O 1
ATOM 5269 N N . ALA A 1 687 ? 37.983 3.436 -31.286 1.00 92.12 687 ALA A N 1
ATOM 5270 C CA . ALA A 1 687 ? 38.083 3.868 -29.896 1.00 92.12 687 ALA A CA 1
ATOM 5271 C C . ALA A 1 687 ? 39.418 3.458 -29.242 1.00 92.12 687 ALA A C 1
ATOM 5273 O O . ALA A 1 687 ? 39.535 3.565 -28.023 1.00 92.12 687 ALA A O 1
ATOM 5274 N N . GLU A 1 688 ? 40.390 2.980 -30.035 1.00 92.81 688 GLU A N 1
ATOM 5275 C CA . GLU A 1 688 ? 41.751 2.618 -29.597 1.00 92.81 688 GLU A CA 1
ATOM 5276 C C . GLU A 1 688 ? 41.755 1.654 -28.391 1.00 92.81 688 GLU A C 1
ATOM 5278 O O . GLU A 1 688 ? 42.518 1.783 -27.433 1.00 92.81 688 GLU A O 1
ATOM 5283 N N . THR A 1 689 ? 40.844 0.674 -28.418 1.00 86.69 689 THR A N 1
ATOM 5284 C CA . THR A 1 689 ? 40.601 -0.222 -27.278 1.00 86.69 689 THR A CA 1
ATOM 5285 C C . THR A 1 689 ? 41.742 -1.231 -27.090 1.00 86.69 689 THR A C 1
ATOM 5287 O O . THR A 1 689 ? 42.144 -1.898 -28.042 1.00 86.69 689 THR A O 1
ATOM 5290 N N . ILE A 1 690 ? 42.205 -1.401 -25.843 1.00 87.94 690 ILE A N 1
ATOM 5291 C CA . ILE A 1 690 ? 43.213 -2.400 -25.427 1.00 87.94 690 ILE A CA 1
ATOM 5292 C C . ILE A 1 690 ? 42.830 -3.805 -25.932 1.00 87.94 690 ILE A C 1
ATOM 5294 O O . ILE A 1 690 ? 41.667 -4.197 -25.794 1.00 87.94 690 ILE A O 1
ATOM 5298 N N . SER A 1 691 ? 43.800 -4.565 -26.468 1.00 89.62 691 SER A N 1
ATOM 5299 C CA . SER A 1 691 ? 43.548 -5.862 -27.129 1.00 89.62 691 SER A CA 1
ATOM 5300 C C . SER A 1 691 ? 42.745 -6.825 -26.258 1.00 89.62 691 SER A C 1
ATOM 5302 O O . SER A 1 691 ? 41.709 -7.299 -26.697 1.00 89.62 691 SER A O 1
ATOM 5304 N N . ASP A 1 692 ? 43.125 -7.024 -24.996 1.00 88.81 692 ASP A N 1
ATOM 5305 C CA . ASP A 1 692 ? 42.442 -7.952 -24.087 1.00 88.81 692 ASP A CA 1
ATOM 5306 C C . ASP A 1 692 ? 40.932 -7.657 -23.974 1.00 88.81 692 ASP A C 1
ATOM 5308 O O . ASP A 1 692 ? 40.094 -8.556 -24.050 1.00 88.81 692 ASP A O 1
ATOM 5312 N N . ILE A 1 693 ? 40.562 -6.375 -23.859 1.00 88.69 693 ILE A N 1
ATOM 5313 C CA . ILE A 1 693 ? 39.158 -5.938 -23.786 1.00 88.69 693 ILE A CA 1
ATOM 5314 C C . ILE A 1 693 ? 38.475 -6.120 -25.148 1.00 88.69 693 ILE A C 1
ATOM 5316 O O . ILE A 1 693 ? 37.335 -6.587 -25.208 1.00 88.69 693 ILE A O 1
ATOM 5320 N N . ARG A 1 694 ? 39.166 -5.783 -26.245 1.00 93.56 694 ARG A N 1
ATOM 5321 C CA . ARG A 1 694 ? 38.684 -5.986 -27.618 1.00 93.56 694 ARG A CA 1
ATOM 5322 C C . ARG A 1 694 ? 38.367 -7.462 -27.870 1.00 93.56 694 ARG A C 1
ATOM 5324 O O . ARG A 1 694 ? 37.273 -7.778 -28.332 1.00 93.56 694 ARG A O 1
ATOM 5331 N N . ASP A 1 695 ? 39.293 -8.359 -27.558 1.00 94.56 695 ASP A N 1
ATOM 5332 C CA . ASP A 1 695 ? 39.196 -9.784 -27.859 1.00 94.56 695 ASP A CA 1
ATOM 5333 C C . ASP A 1 695 ? 38.093 -10.470 -27.045 1.00 94.56 695 ASP A C 1
ATOM 5335 O O . ASP A 1 695 ? 37.308 -11.235 -27.615 1.00 94.56 695 ASP A O 1
ATOM 5339 N N . VAL A 1 696 ? 37.931 -10.115 -25.763 1.00 94.12 696 VAL A N 1
ATOM 5340 C CA . VAL A 1 696 ? 36.813 -10.597 -24.934 1.00 94.12 696 VAL A CA 1
ATOM 5341 C C . VAL A 1 696 ? 35.464 -10.057 -25.436 1.00 94.12 696 VAL A C 1
ATOM 5343 O O . VAL A 1 696 ? 34.502 -10.821 -25.547 1.00 94.12 696 VAL A O 1
ATOM 5346 N N . VAL A 1 697 ? 35.359 -8.777 -25.817 1.00 94.69 697 VAL A N 1
ATOM 5347 C CA . VAL A 1 697 ? 34.112 -8.230 -26.392 1.00 94.69 697 VAL A CA 1
ATOM 5348 C C . VAL A 1 697 ? 33.778 -8.892 -27.737 1.00 94.69 697 VAL A C 1
ATOM 5350 O O . VAL A 1 697 ? 32.616 -9.224 -27.995 1.00 94.69 697 VAL A O 1
ATOM 5353 N N . LEU A 1 698 ? 34.774 -9.169 -28.583 1.00 96.56 698 LEU A N 1
ATOM 5354 C CA . LEU A 1 698 ? 34.576 -9.912 -29.830 1.00 96.56 698 LEU A CA 1
ATOM 5355 C C . LEU A 1 698 ? 34.234 -11.392 -29.577 1.00 96.56 698 LEU A C 1
ATOM 5357 O O . LEU A 1 698 ? 33.453 -11.962 -30.336 1.00 96.56 698 LEU A O 1
ATOM 5361 N N . GLN A 1 699 ? 34.738 -12.027 -28.512 1.00 95.69 699 GLN A N 1
ATOM 5362 C CA . GLN A 1 699 ? 34.292 -13.359 -28.077 1.00 95.69 699 GLN A CA 1
ATOM 5363 C C . GLN A 1 699 ? 32.806 -13.344 -27.692 1.00 95.69 699 GLN A C 1
ATOM 5365 O O . GLN A 1 699 ? 32.028 -14.111 -28.257 1.00 95.69 699 GLN A O 1
ATOM 5370 N N . TYR A 1 700 ? 32.388 -12.414 -26.827 1.00 96.25 700 TYR A N 1
ATOM 5371 C CA . TYR A 1 700 ? 30.980 -12.239 -26.448 1.00 96.25 700 TYR A CA 1
ATOM 5372 C C . TYR A 1 700 ? 30.084 -11.980 -27.674 1.00 96.25 700 TYR A C 1
ATOM 5374 O O . TYR A 1 700 ? 28.978 -12.512 -27.760 1.00 96.25 700 TYR A O 1
ATOM 5382 N N . THR A 1 701 ? 30.586 -11.234 -28.666 1.00 96.62 701 THR A N 1
ATOM 5383 C CA . THR A 1 701 ? 29.872 -10.976 -29.928 1.00 96.62 701 THR A CA 1
ATOM 5384 C C . THR A 1 701 ? 29.661 -12.249 -30.758 1.00 96.62 701 THR A C 1
ATOM 5386 O O . THR A 1 701 ? 28.575 -12.451 -31.304 1.00 96.62 701 THR A O 1
ATOM 5389 N N . ARG A 1 702 ? 30.672 -13.129 -30.849 1.00 97.44 702 ARG A N 1
ATOM 5390 C CA . ARG A 1 702 ? 30.572 -14.423 -31.559 1.00 97.44 702 ARG A CA 1
ATOM 5391 C C . ARG A 1 702 ? 29.520 -15.328 -30.907 1.00 97.44 702 ARG A C 1
ATOM 5393 O O . ARG A 1 702 ? 28.704 -15.918 -31.609 1.00 97.44 702 ARG A O 1
ATOM 5400 N N . SER A 1 703 ? 29.489 -15.370 -29.577 1.00 96.62 703 SER A N 1
ATOM 5401 C CA . SER A 1 703 ? 28.581 -16.223 -28.799 1.00 96.62 703 SER A CA 1
ATOM 5402 C C . SER A 1 703 ? 27.171 -15.649 -28.580 1.00 96.62 703 SER A C 1
ATOM 5404 O O . SER A 1 703 ? 26.318 -16.300 -27.975 1.00 96.62 703 SER A O 1
ATOM 5406 N N . LEU A 1 704 ? 26.875 -14.440 -29.073 1.00 96.06 704 LEU A N 1
ATOM 5407 C CA . LEU A 1 704 ? 25.609 -13.741 -28.815 1.00 96.06 704 LEU A CA 1
ATOM 5408 C C . LEU A 1 704 ? 24.369 -14.552 -29.253 1.00 96.06 704 LEU A C 1
ATOM 5410 O O . LEU A 1 704 ? 23.333 -14.512 -28.589 1.00 96.06 704 LEU A O 1
ATOM 5414 N N . PHE A 1 705 ? 24.474 -15.342 -30.326 1.00 97.69 705 PHE A N 1
ATOM 5415 C CA . PHE A 1 705 ? 23.362 -16.122 -30.895 1.00 97.69 705 PHE A CA 1
ATOM 5416 C C . PHE A 1 705 ? 23.426 -17.635 -30.625 1.00 97.69 705 PHE A C 1
ATOM 5418 O O . PHE A 1 705 ? 22.734 -18.401 -31.297 1.00 97.69 705 PHE A O 1
ATOM 5425 N N . SER A 1 706 ? 24.222 -18.064 -29.646 1.00 96.50 706 SER A N 1
ATOM 5426 C CA . SER A 1 706 ? 24.387 -19.465 -29.238 1.00 96.50 706 SER A CA 1
ATOM 5427 C C . SER A 1 706 ? 24.319 -19.616 -27.720 1.00 96.50 706 SER A C 1
ATOM 5429 O O . SER A 1 706 ? 24.616 -18.680 -26.982 1.00 96.50 706 SER A O 1
ATOM 5431 N N . ASP A 1 707 ? 23.959 -20.806 -27.247 1.00 94.88 707 ASP A N 1
ATOM 5432 C CA . ASP A 1 707 ? 24.023 -21.146 -25.825 1.00 94.88 707 ASP A CA 1
ATOM 5433 C C . ASP A 1 707 ? 25.492 -21.346 -25.405 1.00 94.88 707 ASP A C 1
ATOM 5435 O O . ASP A 1 707 ? 26.063 -22.421 -25.574 1.00 94.88 707 ASP A O 1
ATOM 5439 N N . ASP A 1 708 ? 26.118 -20.278 -24.907 1.00 94.38 708 ASP A N 1
ATOM 5440 C CA . ASP A 1 708 ? 27.488 -20.269 -24.381 1.00 94.38 708 ASP A CA 1
ATOM 5441 C C . ASP A 1 708 ? 27.462 -19.977 -22.875 1.00 94.38 708 ASP A C 1
ATOM 5443 O O . ASP A 1 708 ? 26.984 -18.927 -22.437 1.00 94.38 708 ASP A O 1
ATOM 5447 N N . ALA A 1 709 ? 27.995 -20.907 -22.084 1.00 87.56 709 ALA A N 1
ATOM 5448 C CA . ALA A 1 709 ? 28.020 -20.833 -20.629 1.00 87.56 709 ALA A CA 1
ATOM 5449 C C . ALA A 1 709 ? 28.953 -19.746 -20.058 1.00 87.56 709 ALA A C 1
ATOM 5451 O O . ALA A 1 709 ? 28.752 -19.334 -18.917 1.00 87.56 709 ALA A O 1
ATOM 5452 N N . ALA A 1 710 ? 29.943 -19.277 -20.825 1.00 88.56 710 ALA A N 1
ATOM 5453 C CA . ALA A 1 710 ? 30.868 -18.214 -20.423 1.00 88.56 710 ALA A CA 1
ATOM 5454 C C . ALA A 1 710 ? 30.343 -16.798 -20.731 1.00 88.56 710 ALA A C 1
ATOM 5456 O O . ALA A 1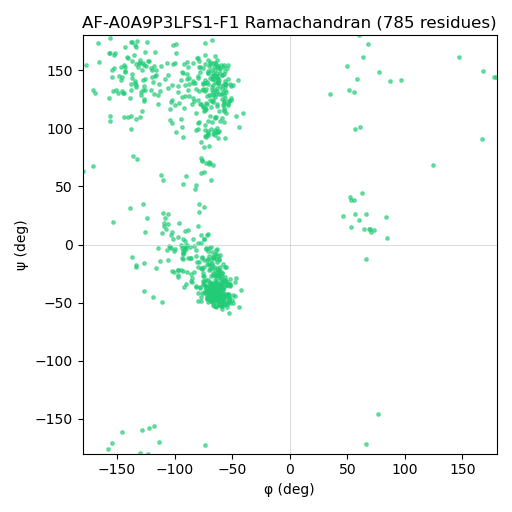 710 ? 30.921 -15.814 -20.268 1.00 88.56 710 ALA A O 1
ATOM 5457 N N . VAL A 1 711 ? 29.264 -16.698 -21.517 1.00 91.56 711 VAL A N 1
ATOM 5458 C CA . VAL A 1 711 ? 28.697 -15.432 -22.009 1.00 91.56 711 VAL A CA 1
ATOM 5459 C C . VAL A 1 711 ? 27.267 -15.228 -21.519 1.00 91.56 711 VAL A C 1
ATOM 5461 O O . VAL A 1 711 ? 26.927 -14.139 -21.064 1.00 91.56 711 VAL A O 1
ATOM 5464 N N . TRP A 1 712 ? 26.412 -16.253 -21.588 1.00 90.75 712 TRP A N 1
ATOM 5465 C CA . TRP A 1 712 ? 24.991 -16.114 -21.284 1.00 90.75 712 TRP A CA 1
ATOM 5466 C C . TRP A 1 712 ? 24.634 -16.504 -19.840 1.00 90.75 712 TRP A C 1
ATOM 5468 O O . TRP A 1 712 ? 24.792 -17.663 -19.446 1.00 90.75 712 TRP A O 1
ATOM 5478 N N . PRO A 1 713 ? 24.042 -15.581 -19.058 1.00 81.56 713 PRO A N 1
ATOM 5479 C CA . PRO A 1 713 ? 23.476 -15.887 -17.749 1.00 81.56 713 PRO A CA 1
ATOM 5480 C C . PRO A 1 713 ? 22.405 -16.978 -17.847 1.00 81.56 713 PRO A C 1
ATOM 5482 O O . PRO A 1 713 ? 21.470 -16.872 -18.647 1.00 81.56 713 PRO A O 1
ATOM 5485 N N . GLN A 1 714 ? 22.518 -17.997 -16.988 1.00 82.38 714 GLN A N 1
ATOM 5486 C CA . GLN A 1 714 ? 21.732 -19.242 -17.037 1.00 82.38 714 GLN A CA 1
ATOM 5487 C C . GLN A 1 714 ? 22.018 -20.125 -18.270 1.00 82.38 714 GLN A C 1
ATOM 5489 O O . GLN A 1 714 ? 21.159 -20.906 -18.676 1.00 82.38 714 GLN A O 1
ATOM 5494 N N . TYR A 1 715 ? 23.223 -20.009 -18.842 1.00 87.19 715 TYR A N 1
ATOM 5495 C CA . TYR A 1 715 ? 23.785 -20.886 -19.879 1.00 87.19 715 TYR A CA 1
ATOM 5496 C C . TYR A 1 715 ? 22.974 -20.955 -21.184 1.00 87.19 715 TYR A C 1
ATOM 5498 O O . TYR A 1 715 ? 23.084 -21.923 -21.930 1.00 87.19 715 TYR A O 1
ATOM 5506 N N . SER A 1 716 ? 22.126 -19.955 -21.453 1.00 89.31 716 SER A N 1
ATOM 5507 C CA . SER A 1 716 ? 21.178 -19.989 -22.568 1.00 89.31 716 SER A CA 1
ATOM 5508 C C . SER A 1 716 ? 20.959 -18.613 -23.193 1.00 89.31 716 SER A C 1
ATOM 5510 O O . SER A 1 716 ? 20.695 -17.634 -22.488 1.00 89.31 716 SER A O 1
ATOM 5512 N N . SER A 1 717 ? 21.025 -18.543 -24.525 1.00 94.06 717 SER A N 1
ATOM 5513 C CA . SER A 1 717 ? 20.844 -17.299 -25.270 1.00 94.06 717 SER A CA 1
ATOM 5514 C C . SER A 1 717 ? 19.390 -16.839 -25.271 1.00 94.06 717 SER A C 1
ATOM 5516 O O . SER A 1 717 ? 18.464 -17.570 -25.632 1.00 94.06 717 SER A O 1
ATOM 5518 N N . ARG A 1 718 ? 19.184 -15.579 -24.874 1.00 92.69 718 ARG A N 1
ATOM 5519 C CA . ARG A 1 718 ? 17.859 -14.945 -24.745 1.00 92.69 718 ARG A CA 1
ATOM 5520 C C . ARG A 1 718 ? 17.735 -13.660 -25.562 1.00 92.69 718 ARG A C 1
ATOM 5522 O O . ARG A 1 718 ? 16.842 -12.851 -25.325 1.00 92.69 718 ARG A O 1
ATOM 5529 N N . TYR A 1 719 ? 18.559 -13.518 -26.603 1.00 94.69 719 TYR A N 1
ATOM 5530 C CA . TYR A 1 719 ? 18.554 -12.366 -27.514 1.00 94.69 719 TYR A CA 1
ATOM 5531 C C . TYR A 1 719 ? 17.158 -12.048 -28.093 1.00 94.69 719 TYR A C 1
ATOM 5533 O O . TYR A 1 719 ? 16.787 -10.885 -28.271 1.00 94.69 719 TYR A O 1
ATOM 5541 N N . TYR A 1 720 ? 16.357 -13.087 -28.351 1.00 94.12 720 TYR A N 1
ATOM 5542 C CA . TYR A 1 720 ? 14.998 -12.996 -28.891 1.00 94.12 720 TYR A CA 1
ATOM 5543 C C . TYR A 1 720 ? 13.961 -12.508 -27.864 1.00 94.12 720 TYR A C 1
ATOM 5545 O O . TYR A 1 720 ? 12.868 -12.099 -28.245 1.00 94.12 720 TYR A O 1
ATOM 5553 N N . LEU A 1 721 ? 14.309 -12.487 -26.573 1.00 91.19 721 LEU A N 1
ATOM 5554 C CA . LEU A 1 721 ? 13.561 -11.802 -25.519 1.00 91.19 721 LEU A CA 1
ATOM 5555 C C . LEU A 1 721 ? 14.021 -10.346 -25.337 1.00 91.19 721 LEU A C 1
ATOM 5557 O O . LEU A 1 721 ? 13.482 -9.640 -24.487 1.00 91.19 721 LEU A O 1
ATOM 5561 N N . GLY A 1 722 ? 15.008 -9.862 -26.097 1.00 89.38 722 GLY A N 1
ATOM 5562 C CA . GLY A 1 722 ? 15.540 -8.508 -25.938 1.00 89.38 722 GLY A CA 1
ATOM 5563 C C . GLY A 1 722 ? 16.189 -8.285 -24.569 1.00 89.38 722 GLY A C 1
ATOM 5564 O O . GLY A 1 722 ? 15.919 -7.271 -23.928 1.00 89.38 722 GLY A O 1
ATOM 5565 N N . THR A 1 723 ? 16.985 -9.247 -24.110 1.00 89.19 723 THR A N 1
ATOM 5566 C CA . THR A 1 723 ? 18.023 -9.073 -23.083 1.00 89.19 723 THR A CA 1
ATOM 5567 C C . THR A 1 723 ? 19.369 -9.438 -23.680 1.00 89.19 723 THR A C 1
ATOM 5569 O O . THR A 1 723 ? 19.440 -10.271 -24.584 1.00 89.19 723 THR A O 1
ATOM 5572 N N . MET A 1 724 ? 20.422 -8.796 -23.186 1.00 93.00 724 MET A N 1
ATOM 5573 C CA . MET A 1 724 ? 21.803 -9.014 -23.611 1.00 93.00 724 MET A CA 1
ATOM 5574 C C . MET A 1 724 ? 22.626 -9.532 -22.417 1.00 93.00 724 MET A C 1
ATOM 5576 O O . MET A 1 724 ? 22.258 -9.251 -21.269 1.00 93.00 724 MET A O 1
ATOM 5580 N N . PRO A 1 725 ? 23.718 -10.283 -22.643 1.00 93.00 725 PRO A N 1
ATOM 5581 C CA . PRO A 1 725 ? 24.676 -10.590 -21.585 1.00 93.00 725 PRO A CA 1
ATOM 5582 C C . PRO A 1 725 ? 25.367 -9.304 -21.112 1.00 93.00 725 PRO A C 1
ATOM 5584 O O . PRO A 1 725 ? 25.444 -8.333 -21.865 1.00 93.00 725 PRO A O 1
ATOM 5587 N N . HIS A 1 726 ? 25.885 -9.292 -19.882 1.00 89.75 726 HIS A N 1
ATOM 5588 C CA . HIS A 1 726 ? 26.706 -8.176 -19.405 1.00 89.75 726 HIS A CA 1
ATOM 5589 C C . HIS A 1 726 ? 27.954 -8.012 -20.280 1.00 89.75 726 HIS A C 1
ATOM 5591 O O . HIS A 1 726 ? 28.623 -8.996 -20.587 1.00 89.75 726 HIS A O 1
ATOM 5597 N N . LEU A 1 727 ? 28.300 -6.775 -20.644 1.00 88.75 727 LEU A N 1
ATOM 5598 C CA . LEU A 1 727 ? 29.564 -6.493 -21.319 1.00 88.75 727 LEU A CA 1
ATOM 5599 C C . LEU A 1 727 ? 30.706 -6.505 -20.282 1.00 88.75 727 LEU A C 1
ATOM 5601 O O . LEU A 1 727 ? 30.673 -5.682 -19.366 1.00 88.75 727 LEU A O 1
ATOM 5605 N N . PRO A 1 728 ? 31.741 -7.355 -20.410 1.00 79.25 728 PRO A N 1
ATOM 5606 C CA . PRO A 1 728 ? 32.839 -7.458 -19.439 1.00 79.25 728 PRO A CA 1
ATOM 5607 C C . PRO A 1 728 ? 33.885 -6.333 -19.599 1.00 79.25 728 PRO A C 1
ATOM 5609 O O . PRO A 1 728 ? 35.081 -6.540 -19.420 1.00 79.25 728 PRO A O 1
ATOM 5612 N N . CYS A 1 729 ? 33.445 -5.128 -19.968 1.00 75.31 729 CYS A N 1
ATOM 5613 C CA . CYS A 1 729 ? 34.304 -3.963 -20.155 1.00 75.31 729 CYS A CA 1
ATOM 5614 C C . CYS A 1 729 ? 34.357 -3.136 -18.856 1.00 75.31 729 CYS A C 1
ATOM 5616 O O . CYS A 1 729 ? 33.301 -2.728 -18.371 1.00 75.31 729 CYS A O 1
ATOM 5618 N N . PRO A 1 730 ? 35.541 -2.808 -18.304 1.00 68.69 730 PRO A N 1
ATOM 5619 C CA . PRO A 1 730 ? 35.646 -1.925 -17.145 1.00 68.69 730 PRO A CA 1
ATOM 5620 C C . PRO A 1 730 ? 35.219 -0.495 -17.517 1.00 68.69 730 PRO A C 1
ATOM 5622 O O . PRO A 1 730 ? 35.940 0.244 -18.183 1.00 68.69 730 PRO A O 1
ATOM 5625 N N . THR A 1 731 ? 34.027 -0.087 -17.083 1.00 72.44 731 THR A N 1
ATOM 5626 C CA . THR A 1 731 ? 33.418 1.220 -17.387 1.00 72.44 731 THR A CA 1
ATOM 5627 C C . THR A 1 731 ? 33.931 2.348 -16.479 1.00 72.44 731 THR A C 1
ATOM 5629 O O . THR A 1 731 ? 33.138 3.101 -15.907 1.00 72.44 731 THR A O 1
ATOM 5632 N N . THR A 1 732 ? 35.253 2.458 -16.308 1.00 79.31 732 THR A N 1
ATOM 5633 C CA . THR A 1 732 ? 35.883 3.428 -15.390 1.00 79.31 732 THR A CA 1
ATOM 5634 C C . THR A 1 732 ? 35.866 4.861 -15.923 1.00 79.31 732 THR A C 1
ATOM 5636 O O . THR A 1 732 ? 35.820 5.799 -15.131 1.00 79.31 732 THR A O 1
ATOM 5639 N N . THR A 1 733 ? 35.843 5.055 -17.246 1.00 87.75 733 THR A N 1
ATOM 5640 C CA . THR A 1 733 ? 35.736 6.380 -17.880 1.00 87.75 733 THR A CA 1
ATOM 5641 C C . THR A 1 733 ? 34.403 6.597 -18.598 1.00 87.75 733 THR A C 1
ATOM 5643 O O . THR A 1 733 ? 33.782 5.671 -19.125 1.00 87.75 733 THR A O 1
ATOM 5646 N N . VAL A 1 734 ? 34.001 7.867 -18.718 1.00 85.44 734 VAL A N 1
ATOM 5647 C CA . VAL A 1 734 ? 32.824 8.292 -19.501 1.00 85.44 734 VAL A CA 1
ATOM 5648 C C . VAL A 1 734 ? 32.951 7.905 -20.986 1.00 85.44 734 VAL A C 1
ATOM 5650 O O . VAL A 1 734 ? 31.946 7.643 -21.647 1.00 85.44 734 VAL A O 1
ATOM 5653 N N . ALA A 1 735 ? 34.175 7.826 -21.519 1.00 87.31 735 ALA A N 1
ATOM 5654 C CA . ALA A 1 735 ? 34.432 7.370 -22.885 1.00 87.31 735 ALA A CA 1
ATOM 5655 C C . ALA A 1 735 ? 34.108 5.874 -23.056 1.00 87.31 735 ALA A C 1
ATOM 5657 O O . ALA A 1 735 ? 33.349 5.515 -23.956 1.00 87.31 735 ALA A O 1
ATOM 5658 N N . GLN A 1 736 ? 34.590 5.019 -22.146 1.00 86.62 736 GLN A N 1
ATOM 5659 C CA . GLN A 1 736 ? 34.271 3.585 -22.135 1.00 86.62 736 GLN A CA 1
ATOM 5660 C C . GLN A 1 736 ? 32.778 3.330 -21.897 1.00 86.62 736 GLN A C 1
ATOM 5662 O O . GLN A 1 736 ? 32.198 2.487 -22.570 1.00 86.62 736 GLN A O 1
ATOM 5667 N N . GLN A 1 737 ? 32.124 4.094 -21.014 1.00 85.31 737 GLN A N 1
ATOM 5668 C CA . GLN A 1 737 ? 30.668 4.020 -20.809 1.00 85.31 737 GLN A CA 1
ATOM 5669 C C . GLN A 1 737 ? 29.893 4.334 -22.100 1.00 85.31 737 GLN A C 1
ATOM 5671 O O . GLN A 1 737 ? 28.982 3.599 -22.476 1.00 85.31 737 GLN A O 1
ATOM 5676 N N . ARG A 1 738 ? 30.287 5.386 -22.833 1.00 88.88 738 ARG A N 1
ATOM 5677 C CA . ARG A 1 738 ? 29.694 5.730 -24.139 1.00 88.88 738 ARG A CA 1
ATOM 5678 C C . ARG A 1 738 ? 29.996 4.685 -25.216 1.00 88.88 738 ARG A C 1
ATOM 5680 O O . ARG A 1 738 ? 29.148 4.446 -26.072 1.00 88.88 738 ARG A O 1
ATOM 5687 N N . LEU A 1 739 ? 31.174 4.061 -25.201 1.00 92.56 739 LEU A N 1
ATOM 5688 C CA . LEU A 1 739 ? 31.513 2.964 -26.112 1.00 92.56 739 LEU A CA 1
ATOM 5689 C C . LEU A 1 739 ? 30.662 1.721 -25.825 1.00 92.56 739 LEU A C 1
ATOM 5691 O O . LEU A 1 739 ? 29.978 1.248 -26.729 1.00 92.56 739 LEU A O 1
ATOM 5695 N N . ALA A 1 740 ? 30.629 1.264 -24.571 1.00 91.06 740 ALA A N 1
ATOM 5696 C CA . ALA A 1 740 ? 29.810 0.143 -24.123 1.00 91.06 740 ALA A CA 1
ATOM 5697 C C . ALA A 1 740 ? 28.334 0.358 -24.484 1.00 91.06 740 ALA A C 1
ATOM 5699 O O . ALA A 1 740 ? 27.742 -0.478 -25.159 1.00 91.06 740 ALA A O 1
ATOM 5700 N N . ALA A 1 741 ? 27.765 1.522 -24.157 1.00 90.19 741 ALA A N 1
ATOM 5701 C CA . ALA A 1 741 ? 26.384 1.845 -24.501 1.00 90.19 741 ALA A CA 1
ATOM 5702 C C . ALA A 1 741 ? 26.113 1.808 -26.020 1.00 90.19 741 ALA A C 1
ATOM 5704 O O . ALA A 1 741 ? 25.052 1.332 -26.426 1.00 90.19 741 ALA A O 1
ATOM 5705 N N . ARG A 1 742 ? 27.044 2.258 -26.880 1.00 93.31 742 ARG A N 1
ATOM 5706 C CA . ARG A 1 742 ? 26.892 2.153 -28.349 1.00 93.31 742 ARG A CA 1
ATOM 5707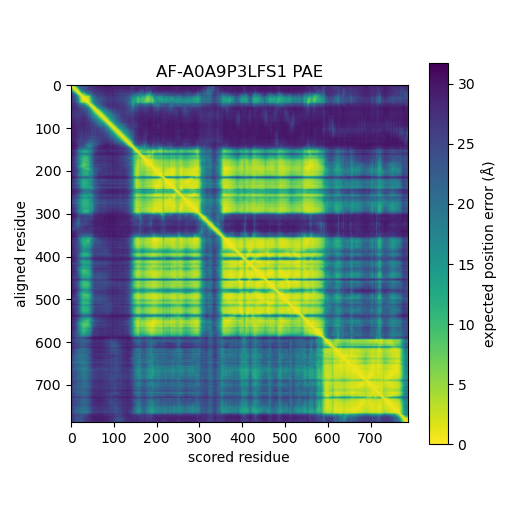 C C . ARG A 1 742 ? 26.952 0.702 -28.836 1.00 93.31 742 ARG A C 1
ATOM 5709 O O . ARG A 1 742 ? 26.084 0.307 -29.614 1.00 93.31 742 ARG A O 1
ATOM 5716 N N . ILE A 1 743 ? 27.898 -0.093 -28.333 1.00 95.25 743 ILE A N 1
ATOM 5717 C CA . ILE A 1 743 ? 28.033 -1.522 -28.659 1.00 95.25 743 ILE A CA 1
ATOM 5718 C C . ILE A 1 743 ? 26.768 -2.284 -28.235 1.00 95.25 743 ILE A C 1
ATOM 5720 O O . ILE A 1 743 ? 26.149 -2.943 -29.070 1.00 95.25 743 ILE A O 1
ATOM 5724 N N . MET A 1 744 ? 26.301 -2.107 -26.993 1.00 94.56 744 MET A N 1
ATOM 5725 C CA . MET A 1 744 ? 25.087 -2.758 -26.481 1.00 94.56 744 MET A CA 1
ATOM 5726 C C . MET A 1 744 ? 23.828 -2.352 -27.259 1.00 94.56 744 MET A C 1
ATOM 5728 O O . MET A 1 744 ? 23.000 -3.208 -27.572 1.00 94.56 744 MET A O 1
ATOM 5732 N N . ASN A 1 745 ? 23.693 -1.079 -27.651 1.00 92.56 745 ASN A N 1
ATOM 5733 C CA . ASN A 1 745 ? 22.600 -0.637 -28.525 1.00 92.56 745 ASN A CA 1
ATOM 5734 C C . ASN A 1 745 ? 22.676 -1.279 -29.924 1.00 92.56 745 ASN A C 1
ATOM 5736 O O . ASN A 1 745 ? 21.641 -1.665 -30.474 1.00 92.56 745 ASN A O 1
ATOM 5740 N N . GLY A 1 746 ? 23.880 -1.426 -30.488 1.00 94.50 746 GLY A N 1
ATOM 5741 C CA . GLY A 1 746 ? 24.122 -2.106 -31.765 1.00 94.50 746 GLY A CA 1
ATOM 5742 C C . GLY A 1 746 ? 23.763 -3.593 -31.716 1.00 94.50 746 GLY A C 1
ATOM 5743 O O . GLY A 1 746 ? 22.976 -4.065 -32.544 1.00 94.50 746 GLY A O 1
ATOM 5744 N N . TRP A 1 747 ? 24.255 -4.308 -30.698 1.00 95.56 747 TRP A N 1
ATOM 5745 C CA . TRP A 1 747 ? 23.902 -5.701 -30.413 1.00 95.56 747 TRP A CA 1
ATOM 5746 C C . TRP A 1 747 ? 22.387 -5.852 -30.285 1.00 95.56 747 TRP A C 1
ATOM 5748 O O . TRP A 1 747 ? 21.775 -6.619 -31.025 1.00 95.56 747 TRP A O 1
ATOM 5758 N N . HIS A 1 748 ? 21.754 -5.056 -29.420 1.00 93.75 748 HIS A N 1
ATOM 5759 C CA . HIS A 1 748 ? 20.321 -5.149 -29.145 1.00 93.75 748 HIS A CA 1
ATOM 5760 C C . HIS A 1 748 ? 19.458 -4.865 -30.383 1.00 93.75 748 HIS A C 1
ATOM 5762 O O . HIS A 1 748 ? 18.479 -5.572 -30.632 1.00 93.75 748 HIS A O 1
ATOM 5768 N N . LEU A 1 749 ? 19.842 -3.891 -31.215 1.00 92.62 749 LEU A N 1
ATOM 5769 C CA . LEU A 1 749 ? 19.193 -3.627 -32.502 1.00 92.62 749 LEU A CA 1
ATOM 5770 C C . LEU A 1 749 ? 19.352 -4.800 -33.486 1.00 92.62 749 LEU A C 1
ATOM 5772 O O . LEU A 1 749 ? 18.395 -5.151 -34.183 1.00 92.62 749 LEU A O 1
ATOM 5776 N N . GLY A 1 750 ? 20.530 -5.427 -33.529 1.00 94.00 750 GLY A N 1
ATOM 5777 C CA . GLY A 1 750 ? 20.779 -6.646 -34.299 1.00 94.00 750 GLY A CA 1
ATOM 5778 C C . GLY A 1 750 ? 19.910 -7.818 -33.834 1.00 94.00 750 GLY A C 1
ATOM 5779 O O . GLY A 1 750 ? 19.253 -8.461 -34.653 1.00 94.00 750 GLY A O 1
ATOM 5780 N N . CYS A 1 751 ? 19.809 -8.027 -32.520 1.00 94.88 751 CYS A N 1
ATOM 5781 C CA . CYS A 1 751 ? 18.974 -9.047 -31.886 1.00 94.88 751 CYS A CA 1
ATOM 5782 C C . CYS A 1 751 ? 17.479 -8.873 -32.206 1.00 94.88 751 CYS A C 1
ATOM 5784 O O . CYS A 1 751 ? 16.819 -9.844 -32.580 1.00 94.88 751 CYS A O 1
ATOM 5786 N N . ILE A 1 752 ? 16.952 -7.639 -32.140 1.00 92.38 752 ILE A N 1
ATOM 5787 C CA . ILE A 1 752 ? 15.582 -7.311 -32.581 1.00 92.38 752 ILE A CA 1
ATOM 5788 C C . ILE A 1 752 ? 15.392 -7.695 -34.056 1.00 92.38 752 ILE A C 1
ATOM 5790 O O . ILE A 1 752 ? 14.441 -8.398 -34.405 1.00 92.38 752 ILE A O 1
ATOM 5794 N N . ARG A 1 753 ? 16.293 -7.237 -34.937 1.00 93.12 753 ARG A N 1
ATOM 5795 C CA . ARG A 1 753 ? 16.206 -7.473 -36.389 1.00 93.12 753 ARG A CA 1
ATOM 5796 C C . ARG A 1 753 ? 16.247 -8.966 -36.730 1.00 93.12 753 ARG A C 1
ATOM 5798 O O . ARG A 1 753 ? 15.452 -9.412 -37.556 1.00 93.12 753 ARG A O 1
ATOM 5805 N N . LEU A 1 754 ? 17.121 -9.735 -36.079 1.00 96.00 754 LEU A N 1
ATOM 5806 C CA . LEU A 1 754 ? 17.245 -11.178 -36.277 1.00 96.00 754 LEU A CA 1
ATOM 5807 C C . LEU A 1 754 ? 15.993 -11.934 -35.812 1.00 96.00 754 LEU A C 1
ATOM 5809 O O . LEU A 1 754 ? 15.459 -12.734 -36.580 1.00 96.00 754 LEU A O 1
ATOM 5813 N N . ALA A 1 755 ? 15.485 -11.646 -34.608 1.00 95.69 755 ALA A N 1
ATOM 5814 C CA . ALA A 1 755 ? 14.278 -12.288 -34.083 1.00 95.69 755 ALA A CA 1
ATOM 5815 C C . ALA A 1 755 ? 13.054 -12.013 -34.977 1.00 95.69 755 ALA A C 1
ATOM 5817 O O . ALA A 1 755 ? 12.336 -12.939 -35.355 1.00 95.69 755 ALA A O 1
ATOM 5818 N N . GLY A 1 756 ? 12.863 -10.761 -35.411 1.00 94.44 756 GLY A N 1
ATOM 5819 C CA . GLY A 1 756 ? 11.809 -10.408 -36.366 1.00 94.44 756 GLY A CA 1
ATOM 5820 C C . GLY A 1 756 ? 11.958 -11.107 -37.724 1.00 94.44 756 GLY A C 1
ATOM 5821 O O . GLY A 1 756 ? 10.963 -11.570 -38.284 1.00 94.44 756 GLY A O 1
ATOM 5822 N N . ARG A 1 757 ? 13.189 -11.245 -38.242 1.00 95.75 757 ARG A N 1
ATOM 5823 C CA . ARG A 1 757 ? 13.459 -11.936 -39.515 1.00 95.75 757 ARG A CA 1
ATOM 5824 C C . ARG A 1 757 ? 13.171 -13.436 -39.428 1.00 95.75 757 ARG A C 1
ATOM 5826 O O . ARG A 1 757 ? 12.482 -13.946 -40.308 1.00 95.75 757 ARG A O 1
ATOM 5833 N N . ILE A 1 758 ? 13.644 -14.112 -38.377 1.00 97.50 758 ILE A N 1
ATOM 5834 C CA . ILE A 1 758 ? 13.376 -15.540 -38.133 1.00 97.50 758 ILE A CA 1
ATOM 5835 C C . ILE A 1 758 ? 11.872 -15.776 -37.968 1.00 97.50 758 ILE A C 1
ATOM 5837 O O . ILE A 1 758 ? 11.311 -16.610 -38.670 1.00 97.50 758 ILE A O 1
ATOM 5841 N N . TRP A 1 759 ? 11.191 -15.010 -37.108 1.00 96.88 759 TRP A N 1
ATOM 5842 C CA . TRP A 1 759 ? 9.763 -15.227 -36.852 1.00 96.88 759 TRP A CA 1
ATOM 5843 C C . TRP A 1 759 ? 8.880 -14.916 -38.068 1.00 96.88 759 TRP A C 1
ATOM 5845 O O . TRP A 1 759 ? 7.919 -15.632 -38.346 1.00 96.88 759 TRP A O 1
ATOM 5855 N N . GLY A 1 760 ? 9.212 -13.870 -38.833 1.00 95.50 760 GLY A N 1
ATOM 5856 C CA . GLY A 1 760 ? 8.541 -13.567 -40.100 1.00 95.50 760 GLY A CA 1
ATOM 5857 C C . GLY A 1 760 ? 8.683 -14.682 -41.138 1.00 95.50 760 GLY A C 1
ATOM 5858 O O . GLY A 1 760 ? 7.746 -14.930 -41.891 1.00 95.50 760 GLY A O 1
ATOM 5859 N N . ASP A 1 761 ? 9.821 -15.375 -41.164 1.00 96.50 761 ASP A N 1
ATOM 5860 C CA . ASP A 1 761 ? 10.043 -16.508 -42.063 1.00 96.50 761 ASP A CA 1
ATOM 5861 C C . ASP A 1 761 ? 9.342 -17.783 -41.580 1.00 96.50 761 ASP A C 1
ATOM 5863 O O . ASP A 1 761 ? 8.595 -18.405 -42.334 1.00 96.50 761 ASP A O 1
ATOM 5867 N N . TYR A 1 762 ? 9.460 -18.083 -40.285 1.00 96.19 762 TYR A N 1
ATOM 5868 C CA . TYR A 1 762 ? 8.720 -19.143 -39.603 1.00 96.19 762 TYR A CA 1
ATOM 5869 C C . TYR A 1 762 ? 7.210 -19.061 -39.867 1.00 96.19 762 TYR A C 1
ATOM 5871 O O . TYR A 1 762 ? 6.594 -20.056 -40.261 1.00 96.19 762 TYR A O 1
ATOM 5879 N N . LYS A 1 763 ? 6.598 -17.875 -39.730 1.00 94.94 763 LYS A N 1
ATOM 5880 C CA . LYS A 1 763 ? 5.162 -17.704 -39.997 1.00 94.94 763 LYS A CA 1
ATOM 5881 C C . LYS A 1 763 ? 4.794 -17.858 -41.474 1.00 94.94 763 LYS A C 1
ATOM 5883 O O . LYS A 1 763 ? 3.728 -18.406 -41.731 1.00 94.94 763 LYS A O 1
ATOM 5888 N N . ARG A 1 764 ? 5.650 -17.470 -42.432 1.00 94.56 764 ARG A N 1
ATOM 5889 C CA . ARG A 1 764 ? 5.416 -17.752 -43.865 1.00 94.56 764 ARG A CA 1
ATOM 5890 C C . ARG A 1 764 ? 5.424 -19.255 -44.144 1.00 94.56 764 ARG A C 1
ATOM 5892 O O . ARG A 1 764 ? 4.461 -19.779 -44.691 1.00 94.56 764 ARG A O 1
ATOM 5899 N N . LEU A 1 765 ? 6.483 -19.949 -43.728 1.00 94.12 765 LEU A N 1
ATOM 5900 C CA . LEU A 1 765 ? 6.675 -21.373 -44.018 1.00 94.12 765 LEU A CA 1
ATOM 5901 C C . LEU A 1 765 ? 5.633 -22.263 -43.321 1.00 94.12 765 LEU A C 1
ATOM 5903 O O . LEU A 1 765 ? 5.185 -23.252 -43.901 1.00 94.12 765 LEU A O 1
ATOM 5907 N N . THR A 1 766 ? 5.207 -21.906 -42.104 1.00 90.62 766 THR A N 1
ATOM 5908 C CA . THR A 1 766 ? 4.153 -22.647 -41.388 1.00 90.62 766 THR A CA 1
ATOM 5909 C C . THR A 1 766 ? 2.744 -22.331 -41.884 1.00 90.62 766 THR A C 1
ATOM 5911 O O . THR A 1 766 ? 1.940 -23.255 -41.980 1.00 90.62 766 THR A O 1
ATOM 5914 N N . ALA A 1 767 ? 2.437 -21.086 -42.273 1.00 86.88 767 ALA A N 1
ATOM 5915 C CA . ALA A 1 767 ? 1.139 -20.751 -42.867 1.00 86.88 767 ALA A CA 1
ATOM 5916 C C . ALA A 1 767 ? 0.913 -21.479 -44.203 1.00 86.88 767 ALA A C 1
ATOM 5918 O O . ALA A 1 767 ? -0.156 -22.045 -44.411 1.00 86.88 767 ALA A O 1
ATOM 5919 N N . SER A 1 768 ? 1.934 -21.566 -45.065 1.00 73.88 768 SER A N 1
ATOM 5920 C CA . SER A 1 768 ? 1.847 -22.297 -46.341 1.00 73.88 768 SER A CA 1
ATOM 5921 C C . SER A 1 768 ? 1.578 -23.800 -46.182 1.00 73.88 768 SER A C 1
ATOM 5923 O O . SER A 1 768 ? 1.094 -24.437 -47.112 1.00 73.88 768 SER A O 1
ATOM 5925 N N . ARG A 1 769 ? 1.874 -24.379 -45.009 1.00 64.06 769 ARG A N 1
ATOM 5926 C CA . ARG A 1 769 ? 1.587 -25.785 -44.674 1.00 64.06 769 ARG A CA 1
ATOM 5927 C C . ARG A 1 769 ? 0.239 -25.990 -43.977 1.00 64.06 769 ARG A C 1
ATOM 5929 O O . ARG A 1 769 ? -0.156 -27.130 -43.773 1.00 64.06 769 ARG A O 1
ATOM 5936 N N . ALA A 1 770 ? -0.484 -24.923 -43.637 1.00 58.94 770 ALA A N 1
ATOM 5937 C CA . ALA A 1 770 ? -1.774 -25.005 -42.950 1.00 58.94 770 ALA A CA 1
ATOM 5938 C C . ALA A 1 770 ? -2.952 -25.395 -43.872 1.00 58.94 770 ALA A C 1
ATOM 5940 O O . ALA A 1 770 ? -4.095 -25.398 -43.425 1.00 58.94 770 ALA A O 1
ATOM 5941 N N . LEU A 1 771 ? -2.689 -25.771 -45.131 1.00 51.84 771 LEU A N 1
ATOM 5942 C CA . LEU A 1 771 ? -3.669 -26.289 -46.100 1.00 51.84 771 LEU A CA 1
ATOM 5943 C C . LEU A 1 771 ? -4.108 -27.744 -45.820 1.00 51.84 771 LEU A C 1
ATOM 5945 O O . LEU A 1 771 ? -4.436 -28.491 -46.740 1.00 51.84 771 LEU A O 1
ATOM 5949 N N . HIS A 1 772 ? -4.154 -28.156 -44.552 1.00 53.91 772 HIS A N 1
ATOM 5950 C CA . HIS A 1 772 ? -4.976 -29.305 -44.186 1.00 53.91 772 HIS A CA 1
ATOM 5951 C C . HIS A 1 772 ? -6.453 -28.897 -44.277 1.00 53.91 772 HIS A C 1
ATOM 5953 O O . HIS A 1 772 ? -6.801 -27.794 -43.845 1.00 53.91 772 HIS A O 1
ATOM 5959 N N . PRO A 1 773 ? -7.342 -29.752 -44.820 1.00 46.53 773 PRO A N 1
ATOM 5960 C CA . PRO A 1 773 ? -8.767 -29.470 -44.794 1.00 46.53 773 PRO A CA 1
ATOM 5961 C C . PRO A 1 773 ? -9.202 -29.327 -43.336 1.00 46.53 773 PRO A C 1
ATOM 5963 O O . PRO A 1 773 ? -8.963 -30.220 -42.520 1.00 46.53 773 PRO A O 1
ATOM 5966 N N . ILE A 1 774 ? -9.823 -28.192 -43.010 1.00 47.44 774 ILE A N 1
ATOM 5967 C CA . ILE A 1 774 ? -10.364 -27.938 -41.677 1.00 47.44 774 ILE A CA 1
ATOM 5968 C C . ILE A 1 774 ? -11.454 -28.982 -41.440 1.00 47.44 774 ILE A C 1
ATOM 5970 O O . ILE A 1 774 ? -12.576 -28.840 -41.926 1.00 47.44 774 ILE A O 1
ATOM 5974 N N . SER A 1 775 ? -11.121 -30.036 -40.692 1.00 51.88 775 SER A N 1
ATOM 5975 C CA . SER A 1 775 ? -12.135 -30.891 -40.082 1.00 51.88 775 SER A CA 1
ATOM 5976 C C . SER A 1 775 ? -12.990 -29.965 -39.220 1.00 51.88 775 SER A C 1
ATOM 5978 O O . SER A 1 775 ? -12.423 -29.303 -38.343 1.00 51.88 775 SER A O 1
ATOM 5980 N N . PRO A 1 776 ? -14.297 -29.816 -39.505 1.00 54.97 776 PRO A N 1
ATOM 5981 C CA . PRO A 1 776 ? -15.102 -28.777 -38.883 1.00 54.97 776 PRO A CA 1
ATOM 5982 C C . PRO A 1 776 ? -15.054 -28.964 -37.372 1.00 54.97 776 PRO A C 1
ATOM 5984 O O . PRO A 1 776 ? -15.411 -30.026 -36.859 1.00 54.97 776 PRO A O 1
ATOM 5987 N N . LEU A 1 777 ? -14.558 -27.941 -36.671 1.00 51.38 777 LEU A N 1
ATOM 5988 C CA . LEU A 1 777 ? -14.404 -27.963 -35.223 1.00 51.38 777 LEU A CA 1
ATOM 5989 C C . LEU A 1 777 ? -15.794 -28.088 -34.598 1.00 51.38 777 LEU A C 1
ATOM 5991 O O . LEU A 1 777 ? -16.522 -27.107 -34.459 1.00 51.38 777 LEU A O 1
ATOM 5995 N N . SER A 1 778 ? -16.153 -29.327 -34.257 1.00 46.78 778 SER A N 1
ATOM 5996 C CA . SER A 1 778 ? -17.416 -29.714 -33.633 1.00 46.78 778 SER A CA 1
ATOM 5997 C C . SER A 1 778 ? -17.460 -29.209 -32.190 1.00 46.78 778 SER A C 1
ATOM 5999 O O . SER A 1 778 ? -17.389 -29.982 -31.231 1.00 46.78 778 SER A O 1
ATOM 6001 N N . LEU A 1 779 ? -17.560 -27.888 -32.038 1.00 56.78 779 LEU A N 1
ATOM 6002 C CA . LEU A 1 779 ? -17.812 -27.238 -30.764 1.00 56.78 779 LEU A CA 1
ATOM 6003 C C . LEU A 1 779 ? -19.093 -27.830 -30.154 1.00 56.78 779 LEU A C 1
ATOM 6005 O O . LEU A 1 779 ? -20.116 -27.902 -30.840 1.00 56.78 779 LEU A O 1
ATOM 6009 N N . PRO A 1 780 ? -19.077 -28.233 -28.870 1.00 65.75 780 PRO A N 1
ATOM 6010 C CA . PRO A 1 780 ? -20.294 -28.583 -28.150 1.00 65.75 780 PRO A CA 1
ATOM 6011 C C . PRO A 1 780 ? -21.350 -27.488 -28.323 1.00 65.75 780 PRO A C 1
ATOM 6013 O O . PRO A 1 780 ? -21.024 -26.308 -28.213 1.00 65.75 780 PRO A O 1
ATOM 6016 N N . ALA A 1 781 ? -22.613 -27.859 -28.548 1.00 63.72 781 ALA A N 1
ATOM 6017 C CA . ALA A 1 781 ? -23.666 -26.931 -28.992 1.00 63.72 781 ALA A CA 1
ATOM 6018 C C . ALA A 1 781 ? -23.884 -25.688 -28.097 1.00 63.72 781 ALA A C 1
ATOM 6020 O O . ALA A 1 781 ? -24.430 -24.690 -28.548 1.00 63.72 781 ALA A O 1
ATOM 6021 N N . HIS A 1 782 ? -23.434 -25.706 -26.838 1.00 64.88 782 HIS A N 1
ATOM 6022 C CA . HIS A 1 782 ? -23.481 -24.539 -25.952 1.00 64.88 782 HIS A CA 1
ATOM 6023 C C . HIS A 1 782 ? -22.401 -23.474 -26.246 1.00 64.88 782 HIS A C 1
ATOM 6025 O O . HIS A 1 782 ? -22.503 -22.367 -25.728 1.00 64.88 782 HIS A O 1
ATOM 6031 N N . LEU A 1 783 ? -21.392 -23.775 -27.073 1.00 54.56 783 LEU A N 1
ATOM 6032 C CA . LEU A 1 783 ? -20.293 -22.878 -27.467 1.00 54.56 783 LEU A CA 1
ATOM 6033 C C . LEU A 1 783 ? -20.411 -22.352 -28.908 1.00 54.56 783 LEU A C 1
ATOM 6035 O O . LEU A 1 783 ? -19.620 -21.504 -29.308 1.00 54.56 783 LEU A O 1
ATOM 6039 N N . SER A 1 784 ? -21.395 -22.811 -29.688 1.00 62.66 784 SER A N 1
ATOM 6040 C CA . SER A 1 784 ? -21.556 -22.426 -31.100 1.00 62.66 784 SER A CA 1
ATOM 6041 C C . SER A 1 784 ? -21.916 -20.950 -31.321 1.00 62.66 784 SER A C 1
ATOM 6043 O O . SER A 1 784 ? -21.878 -20.486 -32.451 1.00 62.66 784 SER A O 1
ATOM 6045 N N . HIS A 1 785 ? -22.262 -20.217 -30.258 1.00 57.47 785 HIS A N 1
ATOM 6046 C CA . HIS A 1 785 ? -22.586 -18.785 -30.273 1.00 57.47 785 HIS A CA 1
ATOM 6047 C C . HIS A 1 785 ? -21.348 -17.864 -30.196 1.00 57.47 785 HIS A C 1
ATOM 6049 O O . HIS A 1 785 ? -21.494 -16.654 -30.039 1.00 57.47 785 HIS A O 1
ATOM 6055 N N . LEU A 1 786 ? -20.141 -18.441 -30.222 1.00 38.72 786 LEU A N 1
ATOM 6056 C CA . LEU A 1 786 ? -18.852 -17.734 -30.183 1.00 38.72 786 LEU A CA 1
ATOM 6057 C C . LEU A 1 786 ? -18.179 -17.648 -31.571 1.00 38.72 786 LEU A C 1
ATOM 6059 O O . LEU A 1 786 ? -17.008 -17.274 -31.658 1.00 38.72 786 LEU A O 1
ATOM 6063 N N . LEU A 1 787 ? -18.920 -18.013 -32.624 1.00 49.59 787 LEU A N 1
ATOM 6064 C CA . LEU A 1 787 ? -18.594 -17.867 -34.046 1.00 49.59 787 LEU A CA 1
ATOM 6065 C C . LEU A 1 787 ? -19.587 -16.889 -34.693 1.00 49.59 787 LEU A C 1
ATOM 6067 O O . LEU A 1 787 ? -19.127 -16.103 -35.548 1.00 49.59 787 LEU A O 1
#

Organism: NCBI:txid48140

pLDDT: mean 72.19, std 25.48, range [22.44, 98.31]

Radius of gyration: 38.18 Å; Cα contacts (8 Å, |Δi|>4): 883; chains: 1; bounding box: 111×137×110 Å

Sequence (787 aa):
MWAPSVILAAPLPLVASTRRIPFYSATAVVYCIAHCASHLREVSPPAIRRSRTSWQRTAQTPQRPTSPAVRHQPEKLGQPAAQRNPNGVPETQRCGADGTRPWPHRRSGHRVRADAAARRGSLGHSPPPARGPRLPAPPLQRAHGRVNVWLNQCIYPLEGPTAKSFARSARIIPAAWLIALDVLRDQHLSIRPTDLSHLFSGSVSLRHIIRTQAAPPTSPSSHVITNLERAGVSTLQDVAIWDDILPSSIISARCPALRPRGMPVALRGRAAERDWPSFAPWLSRLTLQDLVYGFFGYSLRSGSLGGLDAARAANGRLGSLDAARALYGSLGSPGAVRESPRSAIHCIPPSCSPPSLWSLAIPRPIRKYFSESLFLCALRLSRFPALHSSYSGFLASDASALQSPSHSSHVTFAATSPSGSLAMQYSPPTASSLHGEVLGLIAASLIHLHHPVSPDSPTLYTDHLNSVRYISSSLTLPSSHRLPASPAQPLYSWLIDILRRSPNAPSITYTPAHTSSTSLPASLNRYVDALASVSHTPLARSLVLPYPTFTLPDFALYSPLHGFITSDISSFLSSCSTQLILSDPSFRPNITMFRHLYDAHEPPLHPYTRASSAYSAVVQLYARSAQLDDAFTRYHRFGDVAPTCRFGCSSDETPHHIFVACPHYAHLRRAAMSAILEDTSRQLDAAETISDIRDVVLQYTRSLFSDDAAVWPQYSSRYYLGTMPHLPCPTTTVAQQRLAARIMNGWHLGCIRLAGRIWGDYKRLTASRALHPISPLSLPAHLSHLL

Solvent-accessible surface area (backbone atoms only — not comparable to full-atom values): 48775 Å² total; per-residue (Å²): 146,75,88,88,91,86,84,90,85,82,86,79,86,81,82,77,83,75,81,79,74,80,83,72,51,70,67,60,52,46,50,35,42,51,55,51,60,53,54,58,70,75,61,68,80,82,77,83,83,79,77,91,87,88,87,81,89,84,86,83,85,83,84,85,82,83,83,88,88,88,79,90,85,91,87,80,90,87,81,87,88,88,88,80,87,87,86,82,88,82,90,81,90,87,85,88,88,88,90,83,86,86,87,84,88,86,87,84,90,83,88,82,84,88,81,89,85,86,84,88,87,88,85,83,92,82,85,82,82,89,79,78,89,79,78,84,77,81,83,79,79,78,82,71,85,73,73,61,46,75,81,53,60,62,36,61,91,49,46,58,79,60,87,69,78,59,72,89,41,57,91,78,47,61,64,54,59,53,53,35,48,53,54,29,42,78,67,56,31,25,56,41,74,39,64,41,32,48,61,67,66,15,72,37,42,49,76,53,52,64,52,29,40,67,76,69,90,77,51,82,55,74,61,51,52,53,34,28,39,73,43,72,43,50,32,39,49,70,49,34,46,69,46,82,85,46,74,66,41,54,74,66,68,50,71,47,38,30,38,53,50,75,83,52,77,65,26,69,98,42,73,27,50,75,42,38,79,65,46,41,71,43,47,52,71,38,31,50,44,55,54,43,32,12,50,71,62,50,72,86,74,73,92,66,95,80,75,73,64,80,79,57,72,83,70,86,76,91,79,86,79,77,83,79,68,80,87,75,80,89,86,88,81,94,76,96,71,90,83,75,93,79,75,89,72,83,81,72,63,86,85,71,66,72,79,64,65,37,60,32,24,46,45,45,72,57,52,45,50,54,53,56,48,49,54,57,50,47,42,76,68,41,86,52,72,45,44,59,76,93,38,38,48,46,32,24,25,22,40,31,59,60,80,49,99,88,51,77,26,36,16,20,17,4,20,34,25,51,91,35,16,39,64,38,32,38,65,52,62,73,47,43,42,68,51,17,39,47,48,3,50,36,46,34,51,51,49,36,61,78,54,70,50,69,48,77,52,23,39,32,36,28,53,60,48,66,56,43,54,50,48,57,49,65,74,69,52,62,92,85,63,82,73,82,91,40,58,47,46,37,50,54,54,47,38,53,54,49,49,71,66,29,91,50,40,61,48,67,40,72,38,72,70,95,55,92,54,83,50,69,62,39,48,45,48,55,50,20,43,50,47,6,52,59,61,65,45,85,85,54,89,57,55,68,57,75,81,73,53,56,51,49,55,65,63,37,42,33,27,89,84,46,43,75,54,55,46,54,68,66,59,46,52,49,49,52,50,50,50,53,48,72,65,33,90,83,52,70,67,65,76,75,68,64,59,90,64,32,47,78,74,83,74,66,60,51,59,78,76,68,44,96,67,45,60,31,48,51,50,22,52,28,51,54,68,71,62,53,94,37,39,32,55,41,24,77,74,68,65,81,46,68,33,50,24,92,86,75,49,98,48,60,22,39,72,60,33,60,76,52,65,37,70,88,47,47,62,59,51,50,57,51,37,53,56,49,42,54,52,47,45,56,56,37,61,79,62,74,52,59,63,74,59,46,53,53,52,51,49,48,41,67,42,50,65,37,67,31,70,92,54,23,64,88,46,41,53,47,33,54,54,74,50,50,52,62,74,94,63,83,64,85,44,74,66,46,42,54,47,50,54,50,47,53,40,51,49,52,53,49,30,36,53,50,41,27,53,54,52,57,46,52,52,51,63,53,56,73,65,61,80,59,81,78,73,77,81,80,60,60,82,91,55,59,87,80,117